Protein AF-0000000087553311 (afdb_homodimer)

Solvent-accessible surface area (backbone atoms only — not comparable to full-atom values): 60218 Å² total; per-residue (Å²): 123,84,83,72,54,72,64,57,52,52,50,50,53,50,56,58,47,49,75,45,41,70,62,50,52,49,40,50,51,39,35,52,52,36,29,52,49,59,48,45,48,36,53,51,53,17,49,43,43,44,51,31,41,68,61,62,52,56,67,66,58,41,50,53,49,49,51,48,50,53,51,45,46,52,49,38,25,52,38,50,24,48,38,48,36,49,34,44,49,49,22,51,52,43,40,50,51,50,45,50,53,44,50,60,50,57,66,50,37,28,52,63,55,60,76,71,40,59,65,68,59,52,41,39,42,63,47,55,23,44,54,36,36,31,37,29,39,48,43,31,64,56,45,46,50,33,44,53,49,30,50,53,43,41,50,54,49,37,48,70,74,40,55,74,60,32,59,60,55,54,54,48,55,64,52,50,52,52,52,51,52,52,50,48,56,53,43,53,53,31,49,52,51,32,48,52,40,49,49,48,52,52,51,50,51,47,50,48,62,72,40,38,68,59,35,58,49,65,66,28,50,66,48,53,46,52,56,48,50,50,51,51,52,53,37,47,52,32,45,50,52,36,40,48,54,58,28,44,48,60,32,50,53,50,41,53,53,49,50,51,49,50,48,45,51,55,51,33,51,71,69,64,50,56,67,12,57,53,53,22,48,51,48,50,51,56,62,53,48,53,52,60,61,47,49,60,59,35,49,54,44,26,50,52,8,50,55,23,41,52,55,40,50,45,58,62,69,50,80,56,50,61,85,62,82,18,76,47,74,69,95,74,71,67,32,28,37,34,38,43,46,28,24,31,48,93,46,101,80,52,74,40,32,69,46,31,69,50,76,42,53,59,48,37,38,33,23,37,33,60,56,91,80,16,36,68,70,53,54,55,37,44,75,65,55,54,41,78,71,73,44,63,44,47,29,46,68,89,36,53,56,74,44,31,21,54,67,54,53,28,60,37,41,22,67,35,58,54,79,67,78,48,61,68,39,26,46,48,54,58,49,30,53,75,40,83,82,52,42,70,66,56,50,53,52,49,24,51,70,38,62,46,39,66,68,42,59,68,36,77,69,27,56,59,24,67,35,40,73,76,30,74,78,52,55,71,45,56,45,46,50,50,41,49,48,34,29,54,73,60,64,34,37,28,37,36,40,33,54,66,81,64,95,54,56,70,68,48,46,54,46,47,52,52,24,51,58,50,68,42,55,90,15,12,24,42,30,40,44,77,48,68,72,62,43,62,69,27,69,30,35,38,33,31,50,84,12,33,72,77,47,75,40,36,56,69,61,39,46,71,62,63,44,72,59,32,53,52,47,53,53,48,49,50,50,48,51,52,50,45,53,49,48,58,67,72,96,125,84,84,71,53,71,64,58,52,51,51,49,54,50,55,59,49,49,77,46,41,69,62,49,53,50,41,50,50,40,35,52,53,37,29,50,50,59,47,44,48,38,54,52,53,17,48,43,42,44,50,31,41,69,60,63,52,56,67,66,58,40,51,52,50,50,50,49,49,52,52,45,44,51,50,38,27,53,38,50,25,48,38,48,36,50,34,45,50,50,22,49,52,44,41,49,51,50,44,50,54,46,49,60,50,57,66,48,35,29,51,63,55,60,74,72,39,60,66,67,58,52,42,38,40,64,48,54,24,46,55,35,36,32,37,28,38,48,43,30,64,55,44,48,49,35,44,54,50,30,50,54,44,41,50,54,49,36,47,71,73,38,56,75,63,32,58,60,55,54,54,49,55,66,52,50,51,52,52,49,53,53,51,46,57,53,43,51,54,31,47,51,50,32,48,53,39,51,50,49,49,50,51,50,51,47,51,48,64,73,41,38,67,58,36,58,49,67,66,28,50,66,48,53,47,52,55,49,50,50,50,50,52,53,37,48,53,33,46,50,52,37,40,50,54,58,30,44,48,61,32,51,53,50,41,53,53,48,50,50,47,49,48,45,53,54,51,32,50,71,69,63,49,57,68,14,57,53,53,24,49,52,48,50,52,55,63,53,47,53,52,62,60,47,48,61,57,33,50,55,44,27,50,51,8,50,55,23,41,52,55,41,50,48,58,62,71,51,81,57,51,61,84,63,82,17,77,46,74,71,93,74,72,68,33,28,39,35,40,42,47,28,25,31,49,93,46,100,81,52,74,40,32,70,45,33,68,52,76,42,54,59,47,37,36,34,24,39,36,59,55,90,81,16,36,68,69,53,52,54,37,43,77,65,55,52,43,80,71,73,44,63,45,48,29,47,68,90,34,55,56,73,43,30,21,54,67,53,52,29,59,38,40,20,66,34,58,53,78,69,77,50,60,67,38,27,47,47,54,58,50,30,53,73,39,84,83,54,41,70,66,55,48,52,52,50,26,51,71,38,62,47,40,65,68,42,59,69,36,76,70,26,55,60,24,68,37,40,71,76,30,73,78,50,56,71,45,56,44,44,49,50,41,49,49,33,28,52,72,60,64,35,37,27,37,38,39,33,54,66,82,65,96,54,55,71,68,47,46,53,47,47,52,52,24,51,57,50,68,40,56,90,15,12,24,42,29,40,44,77,47,68,73,62,45,62,69,28,70,30,36,39,32,33,50,83,13,33,72,78,48,74,40,36,56,68,62,38,48,71,62,62,45,72,59,32,52,52,46,54,54,49,49,50,50,47,52,52,50,46,54,50,48,58,69,72,96

InterPro domains:
  IPR003439 ABC transporter-like, ATP-binding domain [PF00005] (353-502)
  IPR003439 ABC transporter-like, ATP-binding domain [PS50893] (337-571)
  IPR003593 AAA+ ATPase domain [SM00382] (362-548)
  IPR011527 ABC transporter type 1, transmembrane domain [PF00664] (25-292)
  IPR011527 ABC transporter type 1, transmembrane domain [PS50929] (25-304)
  IPR017871 ABC transporter-like, conserved site [PS00211] (474-488)
  IPR027417 P-loop containing nucleoside triphosphate hydrolase [G3DSA:3.40.50.300] (327-579)
  IPR027417 P-loop containing nucleoside triphosphate hydrolase [SSF52540] (327-572)
  IPR036640 ABC transporter type 1, transmembrane domain superfamily [G3DSA:1.20.1560.10] (4-319)
  IPR036640 ABC transporter type 1, transmembrane domain superfamily [SSF90123] (3-319)
  IPR039421 Type 1 protein exporter [PTHR43394] (3-574)

Sequence (1174 aa):
MKKQDTWTIIRRLFFIGMKFRSWFILTLIISIILSIVSTYRPYLTMEVVDHDITKLKDKALMMKHIYILVGLVFTETILNFFLVYFSNYISQNVIRDIRERLYEKLIYFRTSFFDKTPIGQLVTRAVGDVETIATVYTDGFLMVFGDILRIVFVLIMMFSTNVHLSYITLAILPLMVVITRFFQKRLKKAFGDERNWTASQNSFVQERLAGMSIIQVFNRQQSEFKKFDDINITLKGALLRTVFIFSLFFPVVELISSLFIGFILFYGGYITISAGVVIAFIQYISMLIRPLRQIADRFNNIQRGIVGAERVLGVMDEDYAMPNDGKVKKDHFDGKIEFQEVRFAYDDKQEVLKGIDFKVNPGETVAIVGATGAGKSTIISLITRLYDINSGKIIIDDIDLKDYELYNLRSHIGVVLQDVFLFHGSIFENLAFGDDTITLEKIKAGAKEIEVDQFIEQLPGGYDYVVSERGSSISLGQRQLLSFLRAYLSDPKILILDEATSSIDHESEKLIQRATEKITQNRTSIIIAHRLSTIEKADKIIVMEGGKIVEEGKHLELLDKNGYYATLYKAQLKHEVQMEEEDNRNSMKKQDTWTIIRRLFFIGMKFRSWFILTLIISIILSIVSTYRPYLTMEVVDHDITKLKDKALMMKHIYILVGLVFTETILNFFLVYFSNYISQNVIRDIRERLYEKLIYFRTSFFDKTPIGQLVTRAVGDVETIATVYTDGFLMVFGDILRIVFVLIMMFSTNVHLSYITLAILPLMVVITRFFQKRLKKAFGDERNWTASQNSFVQERLAGMSIIQVFNRQQSEFKKFDDINITLKGALLRTVFIFSLFFPVVELISSLFIGFILFYGGYITISAGVVIAFIQYISMLIRPLRQIADRFNNIQRGIVGAERVLGVMDEDYAMPNDGKVKKDHFDGKIEFQEVRFAYDDKQEVLKGIDFKVNPGETVAIVGATGAGKSTIISLITRLYDINSGKIIIDDIDLKDYELYNLRSHIGVVLQDVFLFHGSIFENLAFGDDTITLEKIKAGAKEIEVDQFIEQLPGGYDYVVSERGSSISLGQRQLLSFLRAYLSDPKILILDEATSSIDHESEKLIQRATEKITQNRTSIIIAHRLSTIEKADKIIVMEGGKIVEEGKHLELLDKNGYYATLYKAQLKHEVQMEEEDNRNS

Foldseek 3Di:
DPDDDLVVLVVVLVVLLCVVVVLVVVLQVLLLVLLQLVLCLLVLLLCLVFPPVVVVDDPVVNVVSVVVNVVSVVSNVVSVVSNQVSLLVSLVVSLVVLLVLLVVQVVQFFPLVPVVDDPVVVCCLNPVLSVLLSLCSNLNDRVLVSLVSSLVSNLVSLCVLPVVLSVLLVVLQVVLLVLVVVLLVQLVVLVVQLVVLVVVLVVLVVVCVVVVVVCVVVVVPPVSVVVNVVSVVVSVVSVVSNVVSVVCRVVVLVVSLVVSLVVCVVVCVVVVHGPSSSSSVNVSSVSNSVSSVCVSVSVVSNVSSSVSSSSSVVSSPDNSGDDQPADDADPDFQWKKWWAQFWADSDPPDIQAGGETDIFGRLFEEEEEEDPSLCQVVVVCDQLPSDDTPDTFMDGPRHTPSNDRNVRSNLQEFEAAQQQFAAWFFLLCRLCVPPPVCDPVLLCVLCVQLVNQVVQCPDVVRRRDTQDHRNPVHDPLNSRSSSLSSSLSSPHQEYEEEHHPDDDDPVSVVSVLSSVVRSSGSHRYYYHDDDPVSQQPGQKYFYGDSNYTDDMDHDVVVCVVVDPVVVSVVVSVVVVVVVVVVVVVVD/DPDDDLVVLVVVLVVLLCVVVVLVVVLQVLLLVLLQLVLCLLVLLLCLVFPPVVVVDDPVVNVVSVVVNVVSVVSNVVSVVSNQVSLLVSLVVSLVVLLVLLVVQVVQFFPLVPVVDDPVVVCCLNPVLSVLLSLCRNLNDRVLVSLVSSLVSLLVSLCVLPVVLSVLLVVLQVVLLVLVVVLLVQLVVLVVQLVVLVVVLVVLVVVCVVVVVVCVVVVVVPVSVVVNVVSVVVSVVSVVSNVVSVVVRVVVLVVSLVVSLVVCVVVCVVVVHGPSSSSSVNVSSVSNSVSSVCVSVSVVSNVSSSVSSSSSVVSSPDNRGDDQPADDADPDFQFKKWWAQFWADSDPPDIQAGGETDIFGRLFEEEEEEDPSLCQVVVVCDQLPSDDTPDTFMDGRRHTPSNDRNVRSNLQEFEAAQQQFAAWFFLLCRLCVPPPVCDPVLLCVLCVQLVNQVVQCPDVVRRRDTQDHRNPVPDPLNSRSSSLSSSLSSVHQEYEYEHHPDDDDPVSVVSVVSSVVRSSGSHRYYYHDDDPVSQQPGQKYFYGDSNYTDDMDHDVVVCVVVDPVVVSVVVSVVVVVVVVVVVVVVD

Radius of gyration: 38.69 Å; Cα contacts (8 Å, |Δi|>4): 1721; chains: 2; bounding box: 84×114×76 Å

Structure (mmCIF, N/CA/C/O backbone):
data_AF-0000000087553311-model_v1
#
loop_
_entity.id
_entity.type
_entity.pdbx_description
1 polymer 'ABC transporter ATP-binding protein'
#
loop_
_atom_site.group_PDB
_atom_site.id
_atom_site.type_symbol
_atom_site.label_atom_id
_atom_site.label_alt_id
_atom_site.label_comp_id
_atom_site.label_asym_id
_atom_site.label_entity_id
_atom_site.label_seq_id
_atom_site.pdbx_PDB_ins_code
_atom_site.Cartn_x
_atom_site.Cartn_y
_atom_site.Cartn_z
_atom_site.occupancy
_atom_site.B_iso_or_equiv
_atom_site.auth_seq_id
_atom_site.auth_comp_id
_atom_site.auth_asym_id
_atom_site.auth_atom_id
_atom_site.pdbx_PDB_model_num
ATOM 1 N N . MET A 1 1 ? -12.039 -7.102 20.312 1 50.12 1 MET A N 1
ATOM 2 C CA . MET A 1 1 ? -12.422 -7.973 19.203 1 50.12 1 MET A CA 1
ATOM 3 C C . MET A 1 1 ? -12.359 -9.438 19.625 1 50.12 1 MET A C 1
ATOM 5 O O . MET A 1 1 ? -11.328 -9.914 20.109 1 50.12 1 MET A O 1
ATOM 9 N N . LYS A 1 2 ? -13.469 -10.039 20.031 1 50.75 2 LYS A N 1
ATOM 10 C CA . LYS A 1 2 ? -13.469 -11.398 20.578 1 50.75 2 LYS A CA 1
ATOM 11 C C . LYS A 1 2 ? -12.703 -12.352 19.672 1 50.75 2 LYS A C 1
ATOM 13 O O . LYS A 1 2 ? -12.984 -12.445 18.469 1 50.75 2 LYS A O 1
ATOM 18 N N . LYS A 1 3 ? -11.609 -12.875 20 1 62.09 3 LYS A N 1
ATOM 19 C CA . LYS A 1 3 ? -10.82 -13.898 19.312 1 62.09 3 LYS A CA 1
ATOM 20 C C . LYS A 1 3 ? -11.641 -15.172 19.125 1 62.09 3 LYS A C 1
ATOM 22 O O . LYS A 1 3 ? -12.141 -15.75 20.078 1 62.09 3 LYS A O 1
ATOM 27 N N . GLN A 1 4 ? -12.25 -15.336 17.891 1 68.06 4 GLN A N 1
ATOM 28 C CA . GLN A 1 4 ? -13.008 -16.547 17.625 1 68.06 4 GLN A CA 1
ATOM 29 C C . GLN A 1 4 ? -12.086 -17.719 17.266 1 68.06 4 GLN A C 1
ATOM 31 O O . GLN A 1 4 ? -11.008 -17.5 16.703 1 68.06 4 GLN A O 1
ATOM 36 N N . ASP A 1 5 ? -12.43 -18.797 17.688 1 78.81 5 ASP A N 1
ATOM 37 C CA . ASP A 1 5 ? -11.734 -20.031 17.391 1 78.81 5 ASP A CA 1
ATOM 38 C C . ASP A 1 5 ? -11.742 -20.312 15.883 1 78.81 5 ASP A C 1
ATOM 40 O O . ASP A 1 5 ? -12.703 -19.969 15.188 1 78.81 5 ASP A O 1
ATOM 44 N N . THR A 1 6 ? -10.609 -20.719 15.352 1 81.94 6 THR A N 1
ATOM 45 C CA . THR A 1 6 ? -10.422 -21.016 13.93 1 81.94 6 THR A CA 1
ATOM 46 C C . THR A 1 6 ? -11.531 -21.938 13.422 1 81.94 6 THR A C 1
ATOM 48 O O . THR A 1 6 ? -12.086 -21.703 12.344 1 81.94 6 THR A O 1
ATOM 51 N N . TRP A 1 7 ? -11.938 -22.766 14.234 1 84.25 7 TRP A N 1
ATOM 52 C CA . TRP A 1 7 ? -12.953 -23.734 13.836 1 84.25 7 TRP A CA 1
ATOM 53 C C . TRP A 1 7 ? -14.32 -23.078 13.734 1 84.25 7 TRP A C 1
ATOM 55 O O . TRP A 1 7 ? -15.109 -23.406 12.844 1 84.25 7 TRP A O 1
ATOM 65 N N . THR A 1 8 ? -14.555 -22.219 14.602 1 86.19 8 THR A N 1
ATOM 66 C CA . THR A 1 8 ? -15.82 -21.5 14.57 1 86.19 8 THR A CA 1
ATOM 67 C C . THR A 1 8 ? -15.922 -20.625 13.328 1 86.19 8 THR A C 1
ATOM 69 O O . THR A 1 8 ? -16.984 -20.547 12.703 1 86.19 8 THR A O 1
ATOM 72 N N . ILE A 1 9 ? -14.797 -20.094 12.953 1 89 9 ILE A N 1
ATOM 73 C CA . ILE A 1 9 ? -14.766 -19.234 11.781 1 89 9 ILE A CA 1
ATOM 74 C C . ILE A 1 9 ? -15 -20.078 10.523 1 89 9 ILE A C 1
ATOM 76 O O . ILE A 1 9 ? -15.766 -19.672 9.641 1 89 9 ILE A O 1
ATOM 80 N N . ILE A 1 10 ? -14.398 -21.219 10.57 1 87.56 10 ILE A N 1
ATOM 81 C CA . ILE A 1 10 ? -14.547 -22.125 9.43 1 87.56 10 ILE A CA 1
ATOM 82 C C . ILE A 1 10 ? -16 -22.562 9.312 1 87.56 10 ILE A C 1
ATOM 84 O O . ILE A 1 10 ? -16.562 -22.594 8.219 1 87.56 10 ILE A O 1
ATOM 88 N N . ARG A 1 11 ? -16.578 -22.844 10.398 1 86.62 11 ARG A N 1
ATOM 89 C CA . ARG A 1 11 ? -17.984 -23.281 10.438 1 86.62 11 ARG A CA 1
ATOM 90 C C . ARG A 1 11 ? -18.906 -22.156 9.969 1 86.62 11 ARG A C 1
ATOM 92 O O . ARG A 1 11 ? -19.844 -22.391 9.219 1 86.62 11 ARG A O 1
ATOM 99 N N . ARG A 1 12 ? -18.625 -21.016 10.359 1 86.94 12 ARG A N 1
ATOM 100 C CA . ARG A 1 12 ? -19.438 -19.875 9.969 1 86.94 12 ARG A CA 1
ATOM 101 C C . ARG A 1 12 ? -19.328 -19.609 8.469 1 86.94 12 ARG A C 1
ATOM 103 O O . ARG A 1 12 ? -20.328 -19.297 7.812 1 86.94 12 ARG A O 1
ATOM 110 N N . LEU A 1 13 ? -18.094 -19.703 8 1 87.56 13 LEU A N 1
ATOM 111 C CA . LEU A 1 13 ? -17.875 -19.5 6.574 1 87.56 13 LEU A CA 1
ATOM 112 C C . LEU A 1 13 ? -18.609 -20.562 5.762 1 87.56 13 LEU A C 1
ATOM 114 O O . LEU A 1 13 ? -19.156 -20.266 4.695 1 87.56 13 LEU A O 1
ATOM 118 N N . PHE A 1 14 ? -18.578 -21.719 6.348 1 84.62 14 PHE A N 1
ATOM 119 C CA . PHE A 1 14 ? -19.281 -22.812 5.688 1 84.62 14 PHE A CA 1
ATOM 120 C C . PHE A 1 14 ? -20.781 -22.547 5.648 1 84.62 14 PHE A C 1
ATOM 122 O O . PHE A 1 14 ? -21.438 -22.797 4.629 1 84.62 14 PHE A O 1
ATOM 129 N N . PHE A 1 15 ? -21.328 -21.984 6.676 1 84.19 15 PHE A N 1
ATOM 130 C CA . PHE A 1 15 ? -22.75 -21.703 6.754 1 84.19 15 PHE A CA 1
ATOM 131 C C . PHE A 1 15 ? -23.125 -20.562 5.812 1 84.19 15 PHE A C 1
ATOM 133 O O . PHE A 1 15 ? -24.219 -20.578 5.215 1 84.19 15 PHE A O 1
ATOM 140 N N . ILE A 1 16 ? -22.266 -19.656 5.637 1 85.25 16 ILE A N 1
ATOM 141 C CA . ILE A 1 16 ? -22.516 -18.547 4.723 1 85.25 16 ILE A CA 1
ATOM 142 C C . ILE A 1 16 ? -22.531 -19.047 3.283 1 85.25 16 ILE A C 1
ATOM 144 O O . ILE A 1 16 ? -23.344 -18.625 2.471 1 85.25 16 ILE A O 1
ATOM 148 N N . GLY A 1 17 ? -21.625 -19.938 3.074 1 83.5 17 GLY A N 1
ATOM 149 C CA . GLY A 1 17 ? -21.562 -20.547 1.75 1 83.5 17 GLY A CA 1
ATOM 150 C C . GLY A 1 17 ? -22.75 -21.438 1.434 1 83.5 17 GLY A C 1
ATOM 151 O O . GLY A 1 17 ? -23.125 -21.578 0.271 1 83.5 17 GLY A O 1
ATOM 152 N N . MET A 1 18 ? -23.453 -21.938 2.463 1 81.19 18 MET A N 1
ATOM 153 C CA . MET A 1 18 ? -24.562 -22.875 2.299 1 81.19 18 MET A CA 1
ATOM 154 C C . MET A 1 18 ? -25.812 -22.172 1.828 1 81.19 18 MET A C 1
ATOM 156 O O . MET A 1 18 ? -26.797 -22.812 1.434 1 81.19 18 MET A O 1
ATOM 160 N N . LYS A 1 19 ? -25.703 -20.812 1.872 1 81.5 19 LYS A N 1
ATOM 161 C CA . LYS A 1 19 ? -26.812 -20.094 1.256 1 81.5 19 LYS A CA 1
ATOM 162 C C . LYS A 1 19 ? -26.922 -20.406 -0.233 1 81.5 19 LYS A C 1
ATOM 164 O O . LYS A 1 19 ? -28 -20.344 -0.812 1 81.5 19 LYS A O 1
ATOM 169 N N . PHE A 1 20 ? -25.766 -20.797 -0.743 1 84.69 20 PHE A N 1
ATOM 170 C CA . PHE A 1 20 ? -25.703 -21.25 -2.131 1 84.69 20 PHE A CA 1
ATOM 171 C C . PHE A 1 20 ? -25.531 -22.75 -2.209 1 84.69 20 PHE A C 1
ATOM 173 O O . PHE A 1 20 ? -24.703 -23.25 -2.971 1 84.69 20 PHE A O 1
ATOM 180 N N . ARG A 1 21 ? -26.312 -23.5 -1.539 1 86 21 ARG A N 1
ATOM 181 C CA . ARG A 1 21 ? -26.172 -24.938 -1.327 1 86 21 ARG A CA 1
ATOM 182 C C . ARG A 1 21 ? -26.344 -25.703 -2.637 1 86 21 ARG A C 1
ATOM 184 O O . ARG A 1 21 ? -25.641 -26.688 -2.875 1 86 21 ARG A O 1
ATOM 191 N N . SER A 1 22 ? -27.219 -25.219 -3.467 1 90.88 22 SER A N 1
ATOM 192 C CA . SER A 1 22 ? -27.453 -25.922 -4.719 1 90.88 22 SER A CA 1
ATOM 193 C C . SER A 1 22 ? -26.188 -25.938 -5.578 1 90.88 22 SER A C 1
ATOM 195 O O . SER A 1 22 ? -25.812 -26.984 -6.125 1 90.88 22 SER A O 1
ATOM 197 N N . TRP A 1 23 ? -25.562 -24.781 -5.621 1 88.5 23 TRP A N 1
ATOM 198 C CA . TRP A 1 23 ? -24.344 -24.688 -6.426 1 88.5 23 TRP A CA 1
ATOM 199 C C . TRP A 1 23 ? -23.188 -25.438 -5.777 1 88.5 23 TRP A C 1
ATOM 201 O O . TRP A 1 23 ? -22.344 -26.016 -6.473 1 88.5 23 TRP A O 1
ATOM 211 N N . PHE A 1 24 ? -23.234 -25.469 -4.492 1 87.56 24 PHE A N 1
ATOM 212 C CA . PHE A 1 24 ? -22.219 -26.203 -3.756 1 87.56 24 PHE A CA 1
ATOM 213 C C . PHE A 1 24 ? -22.344 -27.703 -3.99 1 87.56 24 PHE A C 1
ATOM 215 O O . PHE A 1 24 ? -21.344 -28.375 -4.281 1 87.56 24 PHE A O 1
ATOM 222 N N . ILE A 1 25 ? -23.5 -28.25 -3.945 1 88.5 25 ILE A N 1
ATOM 223 C CA . ILE A 1 25 ? -23.75 -29.672 -4.145 1 88.5 25 ILE A CA 1
ATOM 224 C C . ILE A 1 25 ? -23.453 -30.047 -5.594 1 88.5 25 ILE A C 1
ATOM 226 O O . ILE A 1 25 ? -22.844 -31.094 -5.852 1 88.5 25 ILE A O 1
ATOM 230 N N . LEU A 1 26 ? -23.797 -29.141 -6.414 1 91.31 26 LEU A N 1
ATOM 231 C CA . LEU A 1 26 ? -23.516 -29.391 -7.824 1 91.31 26 LEU A CA 1
ATOM 232 C C . LEU A 1 26 ? -22.016 -29.484 -8.07 1 91.31 26 LEU A C 1
ATOM 234 O O . LEU A 1 26 ? -21.547 -30.359 -8.797 1 91.31 26 LEU A O 1
ATOM 238 N N . THR A 1 27 ? -21.312 -28.562 -7.465 1 89.56 27 THR A N 1
ATOM 239 C CA . THR A 1 27 ? -19.875 -28.562 -7.645 1 89.56 27 THR A CA 1
ATOM 240 C C . THR A 1 27 ? -19.234 -29.797 -7.008 1 89.56 27 THR A C 1
ATOM 242 O O . THR A 1 27 ? -18.281 -30.344 -7.539 1 89.56 27 THR A O 1
ATOM 245 N N . LEU A 1 28 ? -19.781 -30.266 -5.965 1 87.38 28 LEU A N 1
ATOM 246 C CA . LEU A 1 28 ? -19.297 -31.469 -5.309 1 87.38 28 LEU A CA 1
ATOM 247 C C . LEU A 1 28 ? -19.547 -32.688 -6.184 1 87.38 28 LEU A C 1
ATOM 249 O O . LEU A 1 28 ? -18.672 -33.562 -6.293 1 87.38 28 LEU A O 1
ATOM 253 N N . ILE A 1 29 ? -20.656 -32.75 -6.789 1 91.62 29 ILE A N 1
ATOM 254 C CA . ILE A 1 29 ? -21 -33.844 -7.68 1 91.62 29 ILE A CA 1
ATOM 255 C C . ILE A 1 29 ? -20.062 -33.844 -8.883 1 91.62 29 ILE A C 1
ATOM 257 O O . ILE A 1 29 ? -19.547 -34.906 -9.289 1 91.62 29 ILE A O 1
ATOM 261 N N . ILE A 1 30 ? -19.844 -32.656 -9.336 1 93.06 30 ILE A N 1
ATOM 262 C CA . ILE A 1 30 ? -18.938 -32.531 -10.477 1 93.06 30 ILE A CA 1
ATOM 263 C C . ILE A 1 30 ? -17.531 -33 -10.086 1 93.06 30 ILE A C 1
ATOM 265 O O . ILE A 1 30 ? -16.859 -33.688 -10.859 1 93.06 30 ILE A O 1
ATOM 269 N N . SER A 1 31 ? -17.188 -32.688 -8.875 1 89.25 31 SER A N 1
ATOM 270 C CA . SER A 1 31 ? -15.867 -33.094 -8.383 1 89.25 31 SER A CA 1
ATOM 271 C C . SER A 1 31 ? -15.758 -34.594 -8.266 1 89.25 31 SER A C 1
ATOM 273 O O . SER A 1 31 ? -14.727 -35.188 -8.617 1 89.25 31 SER A O 1
ATOM 275 N N . ILE A 1 32 ? -16.766 -35.281 -7.883 1 89.25 32 ILE A N 1
ATOM 276 C CA . ILE A 1 32 ? -16.781 -36.719 -7.746 1 89.25 32 ILE A CA 1
ATOM 277 C C . ILE A 1 32 ? -16.703 -37.375 -9.125 1 89.25 32 ILE A C 1
ATOM 279 O O . ILE A 1 32 ? -15.883 -38.281 -9.352 1 89.25 32 ILE A O 1
ATOM 283 N N . ILE A 1 33 ? -17.469 -36.875 -10.016 1 92.06 33 ILE A N 1
ATOM 284 C CA . ILE A 1 33 ? -17.484 -37.438 -11.375 1 92.06 33 ILE A CA 1
ATOM 285 C C . ILE A 1 33 ? -16.125 -37.219 -12.031 1 92.06 33 ILE A C 1
ATOM 287 O O . ILE A 1 33 ? -15.602 -38.094 -12.711 1 92.06 33 ILE A O 1
ATOM 291 N N . LEU A 1 34 ? -15.633 -36.062 -11.797 1 89.62 34 LEU A N 1
ATOM 292 C CA . LEU A 1 34 ? -14.328 -35.75 -12.367 1 89.62 34 LEU A CA 1
ATOM 293 C C . LEU A 1 34 ? -13.25 -36.656 -11.836 1 89.62 34 LEU A C 1
ATOM 295 O O . LEU A 1 34 ? -12.391 -37.125 -12.586 1 89.62 34 LEU A O 1
ATOM 299 N N . SER A 1 35 ? -13.32 -36.938 -10.523 1 87.44 35 SER A N 1
ATOM 300 C CA . SER A 1 35 ? -12.344 -37.844 -9.914 1 87.44 35 SER A CA 1
ATOM 301 C C . SER A 1 35 ? -12.43 -39.219 -10.523 1 87.44 35 SER A C 1
ATOM 303 O O . SER A 1 35 ? -11.406 -39.844 -10.797 1 87.44 35 SER A O 1
ATOM 305 N N . ILE A 1 36 ? -13.539 -39.625 -10.883 1 88.44 36 ILE A N 1
ATOM 306 C CA . ILE A 1 36 ? -13.766 -40.938 -11.453 1 88.44 36 ILE A CA 1
ATOM 307 C C . ILE A 1 36 ? -13.258 -40.969 -12.898 1 88.44 36 ILE A C 1
ATOM 309 O O . ILE A 1 36 ? -12.508 -41.875 -13.281 1 88.44 36 ILE A O 1
ATOM 313 N N . VAL A 1 37 ? -13.648 -39.969 -13.57 1 88.38 37 VAL A N 1
ATOM 314 C CA . VAL A 1 37 ? -13.297 -39.875 -14.984 1 88.38 37 VAL A CA 1
ATOM 315 C C . VAL A 1 37 ? -11.789 -39.719 -15.141 1 88.38 37 VAL A C 1
ATOM 317 O O . VAL A 1 37 ? -11.172 -40.375 -16 1 88.38 37 VAL A O 1
ATOM 320 N N . SER A 1 38 ? -11.164 -38.969 -14.336 1 86.44 38 SER A N 1
ATOM 321 C CA . SER A 1 38 ? -9.734 -38.688 -14.438 1 86.44 38 SER A CA 1
ATOM 322 C C . SER A 1 38 ? -8.906 -39.938 -14.094 1 86.44 38 SER A C 1
ATOM 324 O O . SER A 1 38 ? -7.828 -40.125 -14.648 1 86.44 38 SER A O 1
ATOM 326 N N . THR A 1 39 ? -9.422 -40.75 -13.18 1 85.31 39 THR A N 1
ATOM 327 C CA . THR A 1 39 ? -8.68 -41.938 -12.742 1 85.31 39 THR A CA 1
ATOM 328 C C . THR A 1 39 ? -8.859 -43.062 -13.727 1 85.31 39 THR A C 1
ATOM 330 O O . THR A 1 39 ? -8.047 -44 -13.766 1 85.31 39 THR A O 1
ATOM 333 N N . TYR A 1 40 ? -9.82 -42.938 -14.57 1 85.19 40 TYR A N 1
ATOM 334 C CA . TYR A 1 40 ? -10.094 -44 -15.531 1 85.19 40 TYR A CA 1
ATOM 335 C C . TYR A 1 40 ? -9.219 -43.875 -16.766 1 85.19 40 TYR A C 1
ATOM 337 O O . TYR A 1 40 ? -9.016 -44.844 -17.516 1 85.19 40 TYR A O 1
ATOM 345 N N . ARG A 1 41 ? -8.656 -42.719 -16.938 1 83.31 41 ARG A N 1
ATOM 346 C CA . ARG A 1 41 ? -7.863 -42.438 -18.125 1 83.31 41 ARG A CA 1
ATOM 347 C C . ARG A 1 41 ? -6.617 -43.312 -18.172 1 83.31 41 ARG A C 1
ATOM 349 O O . ARG A 1 41 ? -6.363 -44 -19.172 1 83.31 41 ARG A O 1
ATOM 356 N N . PRO A 1 42 ? -5.859 -43.375 -17.078 1 81.38 42 PRO A N 1
ATOM 357 C CA . PRO A 1 42 ? -4.688 -44.25 -17.109 1 81.38 42 PRO A CA 1
ATOM 358 C C . PRO A 1 42 ? -5.051 -45.719 -17.312 1 81.38 42 PRO A C 1
ATOM 360 O O . PRO A 1 42 ? -4.309 -46.469 -17.969 1 81.38 42 PRO A O 1
ATOM 363 N N . TYR A 1 43 ? -6.172 -46.156 -16.875 1 82.5 43 TYR A N 1
ATOM 364 C CA . TYR A 1 43 ? -6.617 -47.531 -17.047 1 82.5 43 TYR A CA 1
ATOM 365 C C . TYR A 1 43 ? -6.934 -47.844 -18.5 1 82.5 43 TYR A C 1
ATOM 367 O O . TYR A 1 43 ? -6.566 -48.906 -19.016 1 82.5 43 TYR A O 1
ATOM 375 N N . LEU A 1 44 ? -7.555 -46.938 -19.109 1 81.06 44 LEU A N 1
ATOM 376 C CA . LEU A 1 44 ? -7.883 -47.125 -20.516 1 81.06 44 LEU A CA 1
ATOM 377 C C . LEU A 1 44 ? -6.621 -47.094 -21.375 1 81.06 44 LEU A C 1
ATOM 379 O O . LEU A 1 44 ? -6.535 -47.844 -22.359 1 81.06 44 LEU A O 1
ATOM 383 N N . THR A 1 45 ? -5.711 -46.219 -20.984 1 79.25 45 THR A N 1
ATOM 384 C CA . THR A 1 45 ? -4.445 -46.219 -21.703 1 79.25 45 THR A CA 1
ATOM 385 C C . THR A 1 45 ? -3.727 -47.562 -21.562 1 79.25 45 THR A C 1
ATOM 387 O O . THR A 1 45 ? -3.117 -48.031 -22.516 1 79.25 45 THR A O 1
ATOM 390 N N . MET A 1 46 ? -3.828 -48.156 -20.453 1 80.88 46 MET A N 1
ATOM 391 C CA . MET A 1 46 ? -3.238 -49.469 -20.203 1 80.88 46 MET A CA 1
ATOM 392 C C . MET A 1 46 ? -3.867 -50.531 -21.109 1 80.88 46 MET A C 1
ATOM 394 O O . MET A 1 46 ? -3.16 -51.312 -21.719 1 80.88 46 MET A O 1
ATOM 398 N N . GLU A 1 47 ? -5.145 -50.438 -21.266 1 77.5 47 GLU A N 1
ATOM 399 C CA . GLU A 1 47 ? -5.855 -51.438 -22.078 1 77.5 47 GLU A CA 1
ATOM 400 C C . GLU A 1 47 ? -5.512 -51.281 -23.562 1 77.5 47 GLU A C 1
ATOM 402 O O . GLU A 1 47 ? -5.387 -52.25 -24.281 1 77.5 47 GLU A O 1
ATOM 407 N N . VAL A 1 48 ? -5.312 -50.062 -23.938 1 75.5 48 VAL A N 1
ATOM 408 C CA . VAL A 1 48 ? -4.984 -49.781 -25.328 1 75.5 48 VAL A CA 1
ATOM 409 C C . VAL A 1 48 ? -3.584 -50.312 -25.641 1 75.5 48 VAL A C 1
ATOM 411 O O . VAL A 1 48 ? -3.363 -50.938 -26.672 1 75.5 48 VAL A O 1
ATOM 414 N N . VAL A 1 49 ? -2.723 -50.125 -24.719 1 73.88 49 VAL A N 1
ATOM 415 C CA . VAL A 1 49 ? -1.334 -50.5 -24.953 1 73.88 49 VAL A CA 1
ATOM 416 C C . VAL A 1 49 ? -1.189 -52.031 -24.828 1 73.88 49 VAL A C 1
ATOM 418 O O . VAL A 1 49 ? -0.544 -52.656 -25.656 1 73.88 49 VAL A O 1
ATOM 421 N N . ASP A 1 50 ? -1.772 -52.656 -23.828 1 74.69 50 ASP A N 1
ATOM 422 C CA . ASP A 1 50 ? -1.58 -54.062 -23.578 1 74.69 50 ASP A CA 1
ATOM 423 C C . ASP A 1 50 ? -2.379 -54.938 -24.562 1 74.69 50 ASP A C 1
ATOM 425 O O . ASP A 1 50 ? -1.885 -55.938 -25.047 1 74.69 50 ASP A O 1
ATOM 429 N N . HIS A 1 51 ? -3.568 -54.562 -24.797 1 68.62 51 HIS A N 1
ATOM 430 C CA . HIS A 1 51 ? -4.414 -55.438 -25.578 1 68.62 51 HIS A CA 1
ATOM 431 C C . HIS A 1 51 ? -4.398 -55.062 -27.062 1 68.62 51 HIS A C 1
ATOM 433 O O . HIS A 1 51 ? -4.418 -55.938 -27.922 1 68.62 51 HIS A O 1
ATOM 439 N N . ASP A 1 52 ? -4.27 -53.781 -27.281 1 63.56 52 ASP A N 1
ATOM 440 C CA . ASP A 1 52 ? -4.461 -53.375 -28.672 1 63.56 52 ASP A CA 1
ATOM 441 C C . ASP A 1 52 ? -3.123 -53.281 -29.391 1 63.56 52 ASP A C 1
ATOM 443 O O . ASP A 1 52 ? -2.979 -53.719 -30.531 1 63.56 52 ASP A O 1
ATOM 447 N N . ILE A 1 53 ? -2.164 -52.688 -28.797 1 60.78 53 ILE A N 1
ATOM 448 C CA . ILE A 1 53 ? -0.907 -52.406 -29.484 1 60.78 53 ILE A CA 1
ATOM 449 C C . ILE A 1 53 ? -0.008 -53.656 -29.406 1 60.78 53 ILE A C 1
ATOM 451 O O . ILE A 1 53 ? 0.602 -54.062 -30.391 1 60.78 53 ILE A O 1
ATOM 455 N N . THR A 1 54 ? 0.137 -54.312 -28.219 1 61.25 54 THR A N 1
ATOM 456 C CA . THR A 1 54 ? 1.069 -55.406 -28.062 1 61.25 54 THR A CA 1
ATOM 457 C C . THR A 1 54 ? 0.463 -56.719 -28.609 1 61.25 54 THR A C 1
ATOM 459 O O . THR A 1 54 ? 1.17 -57.531 -29.188 1 61.25 54 THR A O 1
ATOM 462 N N . LYS A 1 55 ? -0.755 -57 -28.375 1 58.53 55 LYS A N 1
ATOM 463 C CA . LYS A 1 55 ? -1.261 -58.312 -28.812 1 58.53 55 LYS A CA 1
ATOM 464 C C . LYS A 1 55 ? -1.995 -58.188 -30.141 1 58.53 55 LYS A C 1
ATOM 466 O O . LYS A 1 55 ? -2.438 -59.188 -30.703 1 58.53 55 LYS A O 1
ATOM 471 N N . LEU A 1 56 ? -1.585 -57.188 -31.062 1 55.25 56 LEU A N 1
ATOM 472 C CA . LEU A 1 56 ? -1.851 -57 -32.5 1 55.25 56 LEU A CA 1
ATOM 473 C C . LEU A 1 56 ? -3.338 -57.156 -32.781 1 55.25 56 LEU A C 1
ATOM 475 O O . LEU A 1 56 ? -3.729 -57.344 -33.938 1 55.25 56 LEU A O 1
ATOM 479 N N . LYS A 1 57 ? -4.305 -57.219 -31.844 1 57.72 57 LYS A N 1
ATOM 480 C CA . LYS A 1 57 ? -5.492 -57.844 -32.375 1 57.72 57 LYS A CA 1
ATOM 481 C C . LYS A 1 57 ? -6.293 -56.906 -33.25 1 57.72 57 LYS A C 1
ATOM 483 O O . LYS A 1 57 ? -5.805 -55.812 -33.625 1 57.72 57 LYS A O 1
ATOM 488 N N . ASP A 1 58 ? -7.57 -56.688 -32.906 1 62.34 58 ASP A N 1
ATOM 489 C CA . ASP A 1 58 ? -8.789 -56.281 -33.594 1 62.34 58 ASP A CA 1
ATOM 490 C C . ASP A 1 58 ? -8.852 -54.75 -33.688 1 62.34 58 ASP A C 1
ATOM 492 O O . ASP A 1 58 ? -8.867 -54.031 -32.688 1 62.34 58 ASP A O 1
ATOM 496 N N . LYS A 1 59 ? -8.422 -54.25 -34.938 1 69.94 59 LYS A N 1
ATOM 497 C CA . LYS A 1 59 ? -8.492 -52.844 -35.312 1 69.94 59 LYS A CA 1
ATOM 498 C C . LYS A 1 59 ? -9.773 -52.219 -34.781 1 69.94 59 LYS A C 1
ATOM 500 O O . LYS A 1 59 ? -9.758 -51.062 -34.344 1 69.94 59 LYS A O 1
ATOM 505 N N . ALA A 1 60 ? -10.805 -53 -34.781 1 72.19 60 ALA A N 1
ATOM 506 C CA . ALA A 1 60 ? -12.094 -52.469 -34.344 1 72.19 60 ALA A CA 1
ATOM 507 C C . ALA A 1 60 ? -12.086 -52.188 -32.844 1 72.19 60 ALA A C 1
ATOM 509 O O . ALA A 1 60 ? -12.594 -51.156 -32.406 1 72.19 60 ALA A O 1
ATOM 510 N N . LEU A 1 61 ? -11.453 -53.031 -32.125 1 75.06 61 LEU A N 1
ATOM 511 C CA . LEU A 1 61 ? -11.406 -52.844 -30.672 1 75.06 61 LEU A CA 1
ATOM 512 C C . LEU A 1 61 ? -10.484 -51.688 -30.297 1 75.06 61 LEU A C 1
ATOM 514 O O . LEU A 1 61 ? -10.773 -50.938 -29.359 1 75.06 61 LEU A O 1
ATOM 518 N N . MET A 1 62 ? -9.477 -51.531 -31.141 1 76.25 62 MET A N 1
ATOM 519 C CA . MET A 1 62 ? -8.555 -50.438 -30.906 1 76.25 62 MET A CA 1
ATOM 520 C C . MET A 1 62 ? -9.234 -49.094 -31.141 1 76.25 62 MET A C 1
ATOM 522 O O . MET A 1 62 ? -9.078 -48.156 -30.344 1 76.25 62 MET A O 1
ATOM 526 N N . MET A 1 63 ? -10.031 -49.062 -32.219 1 77.31 63 MET A N 1
ATOM 527 C CA . MET A 1 63 ? -10.727 -47.812 -32.531 1 77.31 63 MET A CA 1
ATOM 528 C C . MET A 1 63 ? -11.758 -47.5 -31.453 1 77.31 63 MET A C 1
ATOM 530 O O . MET A 1 63 ? -11.945 -46.312 -31.094 1 77.31 63 MET A O 1
ATOM 534 N N . LYS A 1 64 ? -12.367 -48.469 -30.922 1 79.69 64 LYS A N 1
ATOM 535 C CA . LYS A 1 64 ? -13.352 -48.25 -29.859 1 79.69 64 LYS A CA 1
ATOM 536 C C . LYS A 1 64 ? -12.68 -47.719 -28.609 1 79.69 64 LYS A C 1
ATOM 538 O O . LYS A 1 64 ? -13.188 -46.75 -27.984 1 79.69 64 LYS A O 1
ATOM 543 N N . HIS A 1 65 ? -11.5 -48.188 -28.266 1 78.56 65 HIS A N 1
ATOM 544 C CA . HIS A 1 65 ? -10.781 -47.719 -27.078 1 78.56 65 HIS A CA 1
ATOM 545 C C . HIS A 1 65 ? -10.273 -46.312 -27.266 1 78.56 65 HIS A C 1
ATOM 547 O O . HIS A 1 65 ? -10.297 -45.5 -26.344 1 78.56 65 HIS A O 1
ATOM 553 N N . ILE A 1 66 ? -9.945 -46.031 -28.438 1 76.94 66 ILE A N 1
ATOM 554 C CA . ILE A 1 66 ? -9.445 -44.688 -28.719 1 76.94 66 ILE A CA 1
ATOM 555 C C . ILE A 1 66 ? -10.586 -43.688 -28.656 1 76.94 66 ILE A C 1
ATOM 557 O O . ILE A 1 66 ? -10.422 -42.594 -28.125 1 76.94 66 ILE A O 1
ATOM 561 N N . TYR A 1 67 ? -11.727 -44.094 -29.172 1 80 67 TYR A N 1
ATOM 562 C CA . TYR A 1 67 ? -12.891 -43.219 -29.125 1 80 67 TYR A CA 1
ATOM 563 C C . TYR A 1 67 ? -13.328 -43 -27.672 1 80 67 TYR A C 1
ATOM 565 O O . TYR A 1 67 ? -13.703 -41.875 -27.312 1 80 67 TYR A O 1
ATOM 573 N N . ILE A 1 68 ? -13.172 -43.938 -26.891 1 85.25 68 ILE A N 1
ATOM 574 C CA . ILE A 1 68 ? -13.555 -43.812 -25.5 1 85.25 68 ILE A CA 1
ATOM 575 C C . ILE A 1 68 ? -12.555 -42.906 -24.766 1 85.25 68 ILE A C 1
ATOM 577 O O . ILE A 1 68 ? -12.938 -42.125 -23.906 1 85.25 68 ILE A O 1
ATOM 581 N N . LEU A 1 69 ? -11.32 -43.062 -25.219 1 82.69 69 LEU A N 1
ATOM 582 C CA . LEU A 1 69 ? -10.289 -42.219 -24.609 1 82.69 69 LEU A CA 1
ATOM 583 C C . LEU A 1 69 ? -10.523 -40.75 -24.938 1 82.69 69 LEU A C 1
ATOM 585 O O . LEU A 1 69 ? -10.438 -39.906 -24.047 1 82.69 69 LEU A O 1
ATOM 589 N N . VAL A 1 70 ? -10.875 -40.5 -26.156 1 82.88 70 VAL A N 1
ATOM 590 C CA . VAL A 1 70 ? -11.133 -39.125 -26.578 1 82.88 70 VAL A CA 1
ATOM 591 C C . VAL A 1 70 ? -12.375 -38.594 -25.875 1 82.88 70 VAL A C 1
ATOM 593 O O . VAL A 1 70 ? -12.398 -37.438 -25.406 1 82.88 70 VAL A O 1
ATOM 596 N N . GLY A 1 71 ? -13.344 -39.438 -25.797 1 86.56 71 GLY A N 1
ATOM 597 C CA . GLY A 1 71 ? -14.555 -39.062 -25.078 1 86.56 71 GLY A CA 1
ATOM 598 C C . GLY A 1 71 ? -14.32 -38.781 -23.609 1 86.56 71 GLY A C 1
ATOM 599 O O . GLY A 1 71 ? -14.875 -37.812 -23.047 1 86.56 71 GLY A O 1
ATOM 600 N N . LEU A 1 72 ? -13.445 -39.469 -22.984 1 88 72 LEU A N 1
ATOM 601 C CA . LEU A 1 72 ? -13.133 -39.312 -21.578 1 88 72 LEU A CA 1
ATOM 602 C C . LEU A 1 72 ? -12.359 -38 -21.344 1 88 72 LEU A C 1
ATOM 604 O O . LEU A 1 72 ? -12.609 -37.312 -20.359 1 88 72 LEU A O 1
ATOM 608 N N . VAL A 1 73 ? -11.469 -37.812 -22.266 1 87.69 73 VAL A N 1
ATOM 609 C CA . VAL A 1 73 ? -10.664 -36.594 -22.125 1 87.69 73 VAL A CA 1
ATOM 610 C C . VAL A 1 73 ? -11.555 -35.375 -22.297 1 87.69 73 VAL A C 1
ATOM 612 O O . VAL A 1 73 ? -11.414 -34.375 -21.562 1 87.69 73 VAL A O 1
ATOM 615 N N . PHE A 1 74 ? -12.422 -35.406 -23.203 1 90.75 74 PHE A N 1
ATOM 616 C CA . PHE A 1 74 ? -13.359 -34.312 -23.422 1 90.75 74 PHE A CA 1
ATOM 617 C C . PHE A 1 74 ? -14.25 -34.125 -22.203 1 90.75 74 PHE A C 1
ATOM 619 O O . PHE A 1 74 ? -14.469 -32.969 -21.781 1 90.75 74 PHE A O 1
ATOM 626 N N . THR A 1 75 ? -14.719 -35.219 -21.688 1 92.12 75 THR A N 1
ATOM 627 C CA . THR A 1 75 ? -15.562 -35.125 -20.5 1 92.12 75 THR A CA 1
ATOM 628 C C . THR A 1 75 ? -14.781 -34.562 -19.328 1 92.12 75 THR A C 1
ATOM 630 O O . THR A 1 75 ? -15.289 -33.75 -18.578 1 92.12 75 THR A O 1
ATOM 633 N N . GLU A 1 76 ? -13.562 -34.969 -19.219 1 89.81 76 GLU A N 1
ATOM 634 C CA . GLU A 1 76 ? -12.703 -34.469 -18.156 1 89.81 76 GLU A CA 1
ATOM 635 C C . GLU A 1 76 ? -12.469 -32.969 -18.281 1 89.81 76 GLU A C 1
ATOM 637 O O . GLU A 1 76 ? -12.516 -32.25 -17.281 1 89.81 76 GLU A O 1
ATOM 642 N N . THR A 1 77 ? -12.273 -32.594 -19.469 1 90.38 77 THR A N 1
ATOM 643 C CA . THR A 1 77 ? -12.023 -31.172 -19.734 1 90.38 77 THR A CA 1
ATOM 644 C C . THR A 1 77 ? -13.25 -30.328 -19.391 1 90.38 77 THR A C 1
ATOM 646 O O . THR A 1 77 ? -13.133 -29.297 -18.719 1 90.38 77 THR A O 1
ATOM 649 N N . ILE A 1 78 ? -14.336 -30.766 -19.719 1 93.44 78 ILE A N 1
ATOM 650 C CA . ILE A 1 78 ? -15.586 -30.047 -19.484 1 93.44 78 ILE A CA 1
ATOM 651 C C . ILE A 1 78 ? -15.883 -30.016 -17.984 1 93.44 78 ILE A C 1
ATOM 653 O O . ILE A 1 78 ? -16.25 -28.969 -17.438 1 93.44 78 ILE A O 1
ATOM 657 N N . LEU A 1 79 ? -15.688 -31.156 -17.359 1 93 79 LEU A N 1
ATOM 658 C CA . LEU A 1 79 ? -15.953 -31.219 -15.93 1 93 79 LEU A CA 1
ATOM 659 C C . LEU A 1 79 ? -14.992 -30.344 -15.148 1 93 79 LEU A C 1
ATOM 661 O O . LEU A 1 79 ? -15.383 -29.688 -14.18 1 93 79 LEU A O 1
ATOM 665 N N . ASN A 1 80 ? -13.789 -30.312 -15.633 1 90.56 80 ASN A N 1
ATOM 666 C CA . ASN A 1 80 ? -12.805 -29.453 -14.977 1 90.56 80 ASN A CA 1
ATOM 667 C C . ASN A 1 80 ? -13.148 -27.969 -15.141 1 90.56 80 ASN A C 1
ATOM 669 O O . ASN A 1 80 ? -13.016 -27.203 -14.195 1 90.56 80 ASN A O 1
ATOM 673 N N . PHE A 1 81 ? -13.594 -27.641 -16.25 1 91.06 81 PHE A N 1
ATOM 674 C CA . PHE A 1 81 ? -14.023 -26.281 -16.5 1 91.06 81 PHE A CA 1
ATOM 675 C C . PHE A 1 81 ? -15.148 -25.875 -15.57 1 91.06 81 PHE A C 1
ATOM 677 O O . PHE A 1 81 ? -15.078 -24.828 -14.914 1 91.06 81 PHE A O 1
ATOM 684 N N . PHE A 1 82 ? -16.062 -26.703 -15.531 1 92.12 82 PHE A N 1
ATOM 685 C CA . PHE A 1 82 ? -17.219 -26.375 -14.727 1 92.12 82 PHE A CA 1
ATOM 686 C C . PHE A 1 82 ? -16.875 -26.375 -13.242 1 92.12 82 PHE A C 1
ATOM 688 O O . PHE A 1 82 ? -17.406 -25.578 -12.469 1 92.12 82 PHE A O 1
ATOM 695 N N . LEU A 1 83 ? -16.016 -27.234 -12.844 1 90.06 83 LEU A N 1
ATOM 696 C CA . LEU A 1 83 ? -15.609 -27.266 -11.445 1 90.06 83 LEU A CA 1
ATOM 697 C C . LEU A 1 83 ? -14.953 -25.953 -11.031 1 90.06 83 LEU A C 1
ATOM 699 O O . LEU A 1 83 ? -15.328 -25.359 -10.016 1 90.06 83 LEU A O 1
ATOM 703 N N . VAL A 1 84 ? -14.078 -25.5 -11.867 1 89.31 84 VAL A N 1
ATOM 704 C CA . VAL A 1 84 ? -13.352 -24.266 -11.555 1 89.31 84 VAL A CA 1
ATOM 705 C C . VAL A 1 84 ? -14.297 -23.078 -11.656 1 89.31 84 VAL A C 1
ATOM 707 O O . VAL A 1 84 ? -14.32 -22.219 -10.766 1 89.31 84 VAL A O 1
ATOM 710 N N . TYR A 1 85 ? -15.039 -23.062 -12.625 1 91.62 85 TYR A N 1
ATOM 711 C CA . TYR A 1 85 ? -15.945 -21.938 -12.852 1 91.62 85 TYR A CA 1
ATOM 712 C C . TYR A 1 85 ? -16.969 -21.844 -11.734 1 91.62 85 TYR A C 1
ATOM 714 O O . TYR A 1 85 ? -17.188 -20.766 -11.164 1 91.62 85 TYR A O 1
ATOM 722 N N . PHE A 1 86 ? -17.578 -22.953 -11.469 1 91.12 86 PHE A N 1
ATOM 723 C CA . PHE A 1 86 ? -18.641 -22.922 -10.453 1 91.12 86 PHE A CA 1
ATOM 724 C C . PHE A 1 86 ? -18.047 -22.656 -9.07 1 91.12 86 PHE A C 1
ATOM 726 O O . PHE A 1 86 ? -18.688 -22.016 -8.242 1 91.12 86 PHE A O 1
ATOM 733 N N . SER A 1 87 ? -16.891 -23.172 -8.812 1 89.44 87 SER A N 1
ATOM 734 C CA . SER A 1 87 ? -16.234 -22.859 -7.547 1 89.44 87 SER A CA 1
ATOM 735 C C . SER A 1 87 ? -16.016 -21.359 -7.395 1 89.44 87 SER A C 1
ATOM 737 O O . SER A 1 87 ? -16.281 -20.781 -6.336 1 89.44 87 SER A O 1
ATOM 739 N N . ASN A 1 88 ? -15.586 -20.766 -8.469 1 91.56 88 ASN A N 1
ATOM 740 C CA . ASN A 1 88 ? -15.359 -19.312 -8.438 1 91.56 88 ASN A CA 1
ATOM 741 C C . ASN A 1 88 ? -16.672 -18.547 -8.406 1 91.56 88 ASN A C 1
ATOM 743 O O . ASN A 1 88 ? -16.75 -17.484 -7.793 1 91.56 88 ASN A O 1
ATOM 747 N N . TYR A 1 89 ? -17.609 -19.078 -9.055 1 91.88 89 TYR A N 1
ATOM 748 C CA . TYR A 1 89 ? -18.922 -18.453 -9.047 1 91.88 89 TYR A CA 1
ATOM 749 C C . TYR A 1 89 ? -19.5 -18.406 -7.637 1 91.88 89 TYR A C 1
ATOM 751 O O . TYR A 1 89 ? -20.016 -17.375 -7.203 1 91.88 89 TYR A O 1
ATOM 759 N N . ILE A 1 90 ? -19.391 -19.469 -6.984 1 90.69 90 ILE A N 1
ATOM 760 C CA . ILE A 1 90 ? -19.859 -19.531 -5.602 1 90.69 90 ILE A CA 1
ATOM 761 C C . ILE A 1 90 ? -19.062 -18.547 -4.742 1 90.69 90 ILE A C 1
ATOM 763 O O . ILE A 1 90 ? -19.641 -17.781 -3.967 1 90.69 90 ILE A O 1
ATOM 767 N N . SER A 1 91 ? -17.781 -18.609 -4.891 1 90.94 91 SER A N 1
ATOM 768 C CA . SER A 1 91 ? -16.906 -17.734 -4.113 1 90.94 91 SER A CA 1
ATOM 769 C C . SER A 1 91 ? -17.281 -16.266 -4.297 1 90.94 91 SER A C 1
ATOM 771 O O . SER A 1 91 ? -17.406 -15.523 -3.322 1 90.94 91 SER A O 1
ATOM 773 N N . GLN A 1 92 ? -17.531 -15.898 -5.547 1 91.38 92 GLN A N 1
ATOM 774 C CA . GLN A 1 92 ? -17.828 -14.5 -5.836 1 91.38 92 GLN A CA 1
ATOM 775 C C . GLN A 1 92 ? -19.203 -14.102 -5.309 1 91.38 92 GLN A C 1
ATOM 777 O O . GLN A 1 92 ? -19.406 -12.961 -4.887 1 91.38 92 GLN A O 1
ATOM 782 N N . ASN A 1 93 ? -20.094 -15.008 -5.348 1 91.31 93 ASN A N 1
ATOM 783 C CA . ASN A 1 93 ? -21.406 -14.727 -4.785 1 91.31 93 ASN A CA 1
ATOM 784 C C . ASN A 1 93 ? -21.344 -14.57 -3.27 1 91.31 93 ASN A C 1
ATOM 786 O O . ASN A 1 93 ? -22.016 -13.703 -2.701 1 91.31 93 ASN A O 1
ATOM 790 N N . VAL A 1 94 ? -20.594 -15.391 -2.697 1 90.06 94 VAL A N 1
ATOM 791 C CA . VAL A 1 94 ? -20.453 -15.32 -1.247 1 90.06 94 VAL A CA 1
ATOM 792 C C . VAL A 1 94 ? -19.766 -14.016 -0.855 1 90.06 94 VAL A C 1
ATOM 794 O O . VAL A 1 94 ? -20.172 -13.359 0.107 1 90.06 94 VAL A O 1
ATOM 797 N N . ILE A 1 95 ? -18.781 -13.672 -1.539 1 92.19 95 ILE A N 1
ATOM 798 C CA . ILE A 1 95 ? -18.031 -12.445 -1.254 1 92.19 95 ILE A CA 1
ATOM 799 C C . ILE A 1 95 ? -18.953 -11.234 -1.424 1 92.19 95 ILE A C 1
ATOM 801 O O . ILE A 1 95 ? -18.891 -10.289 -0.636 1 92.19 95 ILE A O 1
ATOM 805 N N . ARG A 1 96 ? -19.719 -11.273 -2.436 1 90.94 96 ARG A N 1
ATOM 806 C CA . ARG A 1 96 ? -20.672 -10.188 -2.656 1 90.94 96 ARG A CA 1
ATOM 807 C C . ARG A 1 96 ? -21.625 -10.047 -1.478 1 90.94 96 ARG A C 1
ATOM 809 O O . ARG A 1 96 ? -21.891 -8.938 -1.007 1 90.94 96 ARG A O 1
ATOM 816 N N . ASP A 1 97 ? -22.062 -11.117 -1.062 1 90.06 97 ASP A N 1
ATOM 817 C CA . ASP A 1 97 ? -23 -11.125 0.062 1 90.06 97 ASP A CA 1
ATOM 818 C C . ASP A 1 97 ? -22.344 -10.602 1.331 1 90.06 97 ASP A C 1
ATOM 820 O O . ASP A 1 97 ? -22.922 -9.805 2.064 1 90.06 97 ASP A O 1
ATOM 824 N N . ILE A 1 98 ? -21.156 -11.016 1.528 1 91.81 98 ILE A N 1
ATOM 825 C CA . ILE A 1 98 ? -20.422 -10.586 2.715 1 91.81 98 ILE A CA 1
ATOM 826 C C . ILE A 1 98 ? -20.172 -9.086 2.643 1 91.81 98 ILE A C 1
ATOM 828 O O . ILE A 1 98 ? -20.359 -8.367 3.629 1 91.81 98 ILE A O 1
ATOM 832 N N . ARG A 1 99 ? -19.797 -8.672 1.506 1 92.81 99 ARG A N 1
ATOM 833 C CA . ARG A 1 99 ? -19.516 -7.25 1.316 1 92.81 99 ARG A CA 1
ATOM 834 C C . ARG A 1 99 ? -20.781 -6.414 1.528 1 92.81 99 ARG A C 1
ATOM 836 O O . ARG A 1 99 ? -20.734 -5.355 2.158 1 92.81 99 ARG A O 1
ATOM 843 N N . GLU A 1 100 ? -21.781 -6.898 0.975 1 91.38 100 GLU A N 1
ATOM 844 C CA . GLU A 1 100 ? -23.062 -6.203 1.1 1 91.38 100 GLU A CA 1
ATOM 845 C C . GLU A 1 100 ? -23.5 -6.102 2.561 1 91.38 100 GLU A C 1
ATOM 847 O O . GLU A 1 100 ? -23.906 -5.031 3.02 1 91.38 100 GLU A O 1
ATOM 852 N N . ARG A 1 101 ? -23.391 -7.121 3.234 1 90.81 101 ARG A N 1
ATOM 853 C CA . ARG A 1 101 ? -23.797 -7.145 4.633 1 90.81 101 ARG A CA 1
ATOM 854 C C . ARG A 1 101 ? -22.875 -6.285 5.492 1 90.81 101 ARG A C 1
ATOM 856 O O . ARG A 1 101 ? -23.328 -5.57 6.387 1 90.81 101 ARG A O 1
ATOM 863 N N . LEU A 1 102 ? -21.609 -6.445 5.203 1 92.56 102 LEU A N 1
ATOM 864 C CA . LEU A 1 102 ? -20.641 -5.656 5.957 1 92.56 102 LEU A CA 1
ATOM 865 C C . LEU A 1 102 ? -20.859 -4.164 5.734 1 92.56 102 LEU A C 1
ATOM 867 O O . LEU A 1 102 ? -20.906 -3.389 6.691 1 92.56 102 LEU A O 1
ATOM 871 N N . TYR A 1 103 ? -21.016 -3.812 4.531 1 91.81 103 TYR A N 1
ATOM 872 C CA . TYR A 1 103 ? -21.188 -2.398 4.219 1 91.81 103 TYR A CA 1
ATOM 873 C C . TYR A 1 103 ? -22.531 -1.878 4.738 1 91.81 103 TYR A C 1
ATOM 875 O O . TYR A 1 103 ? -22.625 -0.733 5.184 1 91.81 103 TYR A O 1
ATOM 883 N N . GLU A 1 104 ? -23.531 -2.635 4.648 1 90.38 104 GLU A N 1
ATOM 884 C CA . GLU A 1 104 ? -24.828 -2.264 5.172 1 90.38 104 GLU A CA 1
ATOM 885 C C . GLU A 1 104 ? -24.766 -1.985 6.672 1 90.38 104 GLU A C 1
ATOM 887 O O . GLU A 1 104 ? -25.422 -1.067 7.168 1 90.38 104 GLU A O 1
ATOM 892 N N . LYS A 1 105 ? -23.984 -2.695 7.277 1 89.38 105 LYS A N 1
ATOM 893 C CA . LYS A 1 105 ? -23.828 -2.488 8.719 1 89.38 105 LYS A CA 1
ATOM 894 C C . LYS A 1 105 ? -22.938 -1.277 9.008 1 89.38 105 LYS A C 1
ATOM 896 O O . LYS A 1 105 ? -23.266 -0.46 9.867 1 89.38 105 LYS A O 1
ATOM 901 N N . LEU A 1 106 ? -21.906 -1.131 8.297 1 89.81 106 LEU A N 1
ATOM 902 C CA . LEU A 1 106 ? -20.922 -0.081 8.516 1 89.81 106 LEU A CA 1
ATOM 903 C C . LEU A 1 106 ? -21.531 1.298 8.312 1 89.81 106 LEU A C 1
ATOM 905 O O . LEU A 1 106 ? -21.266 2.227 9.078 1 89.81 106 LEU A O 1
ATOM 909 N N . ILE A 1 107 ? -22.375 1.411 7.367 1 89.12 107 ILE A N 1
ATOM 910 C CA . ILE A 1 107 ? -22.906 2.719 7.004 1 89.12 107 ILE A CA 1
ATOM 911 C C . ILE A 1 107 ? -23.844 3.219 8.102 1 89.12 107 ILE A C 1
ATOM 913 O O . ILE A 1 107 ? -24.109 4.418 8.195 1 89.12 107 ILE A O 1
ATOM 917 N N . TYR A 1 108 ? -24.281 2.367 8.992 1 88.69 108 TYR A N 1
ATOM 918 C CA . TYR A 1 108 ? -25.234 2.76 10.031 1 88.69 108 TYR A CA 1
ATOM 919 C C . TYR A 1 108 ? -24.547 2.82 11.391 1 88.69 108 TYR A C 1
ATOM 921 O O . TYR A 1 108 ? -25.203 3.049 12.406 1 88.69 108 TYR A O 1
ATOM 929 N N . PHE A 1 109 ? -23.234 2.627 11.406 1 89.06 109 PHE A N 1
ATOM 930 C CA . PHE A 1 109 ? -22.5 2.736 12.656 1 89.06 109 PHE A CA 1
ATOM 931 C C . PHE A 1 109 ? -22.453 4.184 13.141 1 89.06 109 PHE A C 1
ATOM 933 O O . PHE A 1 109 ? -22.672 5.109 12.352 1 89.06 109 PHE A O 1
ATOM 940 N N . ARG A 1 110 ? -22.266 4.266 14.367 1 88.62 110 ARG A N 1
ATOM 941 C CA . ARG A 1 110 ? -22.203 5.605 14.938 1 88.62 110 ARG A CA 1
ATOM 942 C C . ARG A 1 110 ? -20.922 6.324 14.516 1 88.62 110 ARG A C 1
ATOM 944 O O . ARG A 1 110 ? -19.906 5.68 14.227 1 88.62 110 ARG A O 1
ATOM 951 N N . THR A 1 111 ? -21.016 7.551 14.484 1 84.81 111 THR A N 1
ATOM 952 C CA . THR A 1 111 ? -19.891 8.375 14.039 1 84.81 111 THR A CA 1
ATOM 953 C C . THR A 1 111 ? -18.688 8.188 14.953 1 84.81 111 THR A C 1
ATOM 955 O O . THR A 1 111 ? -17.547 8.25 14.5 1 84.81 111 THR A O 1
ATOM 958 N N . SER A 1 112 ? -18.922 7.957 16.219 1 83.12 112 SER A N 1
ATOM 959 C CA . SER A 1 112 ? -17.844 7.77 17.188 1 83.12 112 SER A CA 1
ATOM 960 C C . SER A 1 112 ? -16.938 6.613 16.781 1 83.12 112 SER A C 1
ATOM 962 O O . SER A 1 112 ? -15.727 6.645 17.047 1 83.12 112 SER A O 1
ATOM 964 N N . PHE A 1 113 ? -17.578 5.695 16.188 1 86.12 113 PHE A N 1
ATOM 965 C CA . PHE A 1 113 ? -16.812 4.543 15.727 1 86.12 113 PHE A CA 1
ATOM 966 C C . PHE A 1 113 ? -15.812 4.953 14.648 1 86.12 113 PHE A C 1
ATOM 968 O O . PHE A 1 113 ? -14.656 4.531 14.68 1 86.12 113 PHE A O 1
ATOM 975 N N . PHE A 1 114 ? -16.234 5.723 13.727 1 85.12 114 PHE A N 1
ATOM 976 C CA . PHE A 1 114 ? -15.406 6.133 12.602 1 85.12 114 PHE A CA 1
ATOM 977 C C . PHE A 1 114 ? -14.32 7.102 13.062 1 85.12 114 PHE A C 1
ATOM 979 O O . PHE A 1 114 ? -13.25 7.168 12.453 1 85.12 114 PHE A O 1
ATOM 986 N N . ASP A 1 115 ? -14.562 7.863 14.109 1 81.06 115 ASP A N 1
ATOM 987 C CA . ASP A 1 115 ? -13.578 8.789 14.664 1 81.06 115 ASP A CA 1
ATOM 988 C C . ASP A 1 115 ? -12.461 8.031 15.375 1 81.06 115 ASP A C 1
ATOM 990 O O . ASP A 1 115 ? -11.312 8.484 15.398 1 81.06 115 ASP A O 1
ATOM 994 N N . LYS A 1 116 ? -12.844 6.887 15.875 1 80.38 116 LYS A N 1
ATOM 995 C CA . LYS A 1 116 ? -11.898 6.133 16.688 1 80.38 116 LYS A CA 1
ATOM 996 C C . LYS A 1 116 ? -11.125 5.121 15.844 1 80.38 116 LYS A C 1
ATOM 998 O O . LYS A 1 116 ? -10.062 4.648 16.25 1 80.38 116 LYS A O 1
ATOM 1003 N N . THR A 1 117 ? -11.695 4.789 14.734 1 84 117 THR A N 1
ATOM 1004 C CA . THR A 1 117 ? -11.07 3.785 13.883 1 84 117 THR A CA 1
ATOM 1005 C C . THR A 1 117 ? -10.438 4.434 12.648 1 84 117 THR A C 1
ATOM 1007 O O . THR A 1 117 ? -11.117 5.129 11.898 1 84 117 THR A O 1
ATOM 1010 N N . PRO A 1 118 ? -9.227 4.172 12.453 1 84.88 118 PRO A N 1
ATOM 1011 C CA . PRO A 1 118 ? -8.594 4.742 11.258 1 84.88 118 PRO A CA 1
ATOM 1012 C C . PRO A 1 118 ? -9.258 4.285 9.969 1 84.88 118 PRO A C 1
ATOM 1014 O O . PRO A 1 118 ? -9.602 3.105 9.828 1 84.88 118 PRO A O 1
ATOM 1017 N N . ILE A 1 119 ? -9.406 5.203 9.07 1 85.62 119 ILE A N 1
ATOM 1018 C CA . ILE A 1 119 ? -10.102 4.977 7.809 1 85.62 119 ILE A CA 1
ATOM 1019 C C . ILE A 1 119 ? -9.391 3.879 7.016 1 85.62 119 ILE A C 1
ATOM 1021 O O . ILE A 1 119 ? -10.047 3.027 6.406 1 85.62 119 ILE A O 1
ATOM 1025 N N . GLY A 1 120 ? -8.102 3.852 7.043 1 80.69 120 GLY A N 1
ATOM 1026 C CA . GLY A 1 120 ? -7.34 2.846 6.32 1 80.69 120 GLY A CA 1
ATOM 1027 C C . GLY A 1 120 ? -7.648 1.429 6.766 1 80.69 120 GLY A C 1
ATOM 1028 O O . GLY A 1 120 ? -7.742 0.52 5.938 1 80.69 120 GLY A O 1
ATOM 1029 N N . GLN A 1 121 ? -7.781 1.24 7.98 1 87.81 121 GLN A N 1
ATOM 1030 C CA . GLN A 1 121 ? -8.094 -0.075 8.531 1 87.81 121 GLN A CA 1
ATOM 1031 C C . GLN A 1 121 ? -9.477 -0.544 8.07 1 87.81 121 GLN A C 1
ATOM 1033 O O . GLN A 1 121 ? -9.656 -1.717 7.742 1 87.81 121 GLN A O 1
ATOM 1038 N N . LEU A 1 122 ? -10.352 0.374 8.102 1 88 122 LEU A N 1
ATOM 1039 C CA . LEU A 1 122 ? -11.711 0.025 7.695 1 88 122 LEU A CA 1
ATOM 1040 C C . LEU A 1 122 ? -11.766 -0.318 6.211 1 88 122 LEU A C 1
ATOM 1042 O O . LEU A 1 122 ? -12.492 -1.226 5.805 1 88 122 LEU A O 1
ATOM 1046 N N . VAL A 1 123 ? -11.008 0.388 5.477 1 89.94 123 VAL A N 1
ATOM 1047 C CA . VAL A 1 123 ? -10.945 0.107 4.043 1 89.94 123 VAL A CA 1
ATOM 1048 C C . VAL A 1 123 ? -10.352 -1.281 3.814 1 89.94 123 VAL A C 1
ATOM 1050 O O . VAL A 1 123 ? -10.867 -2.061 3.012 1 89.94 123 VAL A O 1
ATOM 1053 N N . THR A 1 124 ? -9.312 -1.61 4.531 1 87.38 124 THR A N 1
ATOM 1054 C CA . THR A 1 124 ? -8.672 -2.918 4.418 1 87.38 124 THR A CA 1
ATOM 1055 C C . THR A 1 124 ? -9.648 -4.027 4.793 1 87.38 124 THR A C 1
ATOM 1057 O O . THR A 1 124 ? -9.703 -5.066 4.133 1 87.38 124 THR A O 1
ATOM 1060 N N . ARG A 1 125 ? -10.391 -3.832 5.738 1 87.44 125 ARG A N 1
ATOM 1061 C CA . ARG A 1 125 ? -11.352 -4.832 6.191 1 87.44 125 ARG A CA 1
ATOM 1062 C C . ARG A 1 125 ? -12.492 -4.988 5.191 1 87.44 125 ARG A C 1
ATOM 1064 O O . ARG A 1 125 ? -12.914 -6.109 4.895 1 87.44 125 ARG A O 1
ATOM 1071 N N . ALA A 1 126 ? -12.844 -3.824 4.699 1 90 126 ALA A N 1
ATOM 1072 C CA . ALA A 1 126 ? -14.023 -3.832 3.844 1 90 126 ALA A CA 1
ATOM 1073 C C . ALA A 1 126 ? -13.68 -4.32 2.438 1 90 126 ALA A C 1
ATOM 1075 O O . ALA A 1 126 ? -14.547 -4.848 1.731 1 90 126 ALA A O 1
ATOM 1076 N N . VAL A 1 127 ? -12.453 -4.203 2.018 1 91 127 VAL A N 1
ATOM 1077 C CA . VAL A 1 127 ? -12.102 -4.531 0.639 1 91 127 VAL A CA 1
ATOM 1078 C C . VAL A 1 127 ? -11.094 -5.68 0.622 1 91 127 VAL A C 1
ATOM 1080 O O . VAL A 1 127 ? -11.422 -6.797 0.212 1 91 127 VAL A O 1
ATOM 1083 N N . GLY A 1 128 ? -9.922 -5.469 1.223 1 89.81 128 GLY A N 1
ATOM 1084 C CA . GLY A 1 128 ? -8.828 -6.418 1.174 1 89.81 128 GLY A CA 1
ATOM 1085 C C . GLY A 1 128 ? -9.141 -7.73 1.871 1 89.81 128 GLY A C 1
ATOM 1086 O O . GLY A 1 128 ? -8.992 -8.805 1.283 1 89.81 128 GLY A O 1
ATOM 1087 N N . ASP A 1 129 ? -9.562 -7.645 3.049 1 91.25 129 ASP A N 1
ATOM 1088 C CA . ASP A 1 129 ? -9.82 -8.836 3.848 1 91.25 129 ASP A CA 1
ATOM 1089 C C . ASP A 1 129 ? -10.969 -9.656 3.258 1 91.25 129 ASP A C 1
ATOM 1091 O O . ASP A 1 129 ? -10.938 -10.891 3.301 1 91.25 129 ASP A O 1
ATOM 1095 N N . VAL A 1 130 ? -11.898 -8.992 2.758 1 92.19 130 VAL A N 1
ATOM 1096 C CA . VAL A 1 130 ? -13.023 -9.703 2.154 1 92.19 130 VAL A CA 1
ATOM 1097 C C . VAL A 1 130 ? -12.539 -10.484 0.934 1 92.19 130 VAL A C 1
ATOM 1099 O O . VAL A 1 130 ? -12.977 -11.617 0.704 1 92.19 130 VAL A O 1
ATOM 1102 N N . GLU A 1 131 ? -11.656 -9.953 0.237 1 91.06 131 GLU A N 1
ATOM 1103 C CA . GLU A 1 131 ? -11.109 -10.617 -0.938 1 91.06 131 GLU A CA 1
ATOM 1104 C C . GLU A 1 131 ? -10.344 -11.883 -0.549 1 91.06 131 GLU A C 1
ATOM 1106 O O . GLU A 1 131 ? -10.398 -12.891 -1.26 1 91.06 131 GLU A O 1
ATOM 1111 N N . THR A 1 132 ? -9.68 -11.812 0.536 1 89.5 132 THR A N 1
ATOM 1112 C CA . THR A 1 132 ? -8.906 -12.969 0.977 1 89.5 132 THR A CA 1
ATOM 1113 C C . THR A 1 132 ? -9.828 -14.117 1.385 1 89.5 132 THR A C 1
ATOM 1115 O O . THR A 1 132 ? -9.445 -15.281 1.312 1 89.5 132 THR A O 1
ATOM 1118 N N . ILE A 1 133 ? -11.016 -13.781 1.771 1 91.06 133 ILE A N 1
ATOM 1119 C CA . ILE A 1 133 ? -11.977 -14.797 2.168 1 91.06 133 ILE A CA 1
ATOM 1120 C C . ILE A 1 133 ? -12.383 -15.633 0.952 1 91.06 133 ILE A C 1
ATOM 1122 O O . ILE A 1 133 ? -12.711 -16.812 1.082 1 91.06 133 ILE A O 1
ATOM 1126 N N . ALA A 1 134 ? -12.258 -15 -0.198 1 88.5 134 ALA A N 1
ATOM 1127 C CA . ALA A 1 134 ? -12.602 -15.688 -1.438 1 88.5 134 ALA A CA 1
ATOM 1128 C C . ALA A 1 134 ? -11.734 -16.922 -1.637 1 88.5 134 ALA A C 1
ATOM 1130 O O . ALA A 1 134 ? -12.211 -17.953 -2.145 1 88.5 134 ALA A O 1
ATOM 1131 N N . THR A 1 135 ? -10.555 -16.906 -1.197 1 87.31 135 THR A N 1
ATOM 1132 C CA . THR A 1 135 ? -9.602 -18 -1.426 1 87.31 135 THR A CA 1
ATOM 1133 C C . THR A 1 135 ? -9.977 -19.219 -0.605 1 87.31 135 THR A C 1
ATOM 1135 O O . THR A 1 135 ? -9.625 -20.344 -0.965 1 87.31 135 THR A O 1
ATOM 1138 N N . VAL A 1 136 ? -10.695 -19.031 0.45 1 86.12 136 VAL A N 1
ATOM 1139 C CA . VAL A 1 136 ? -11.156 -20.141 1.263 1 86.12 136 VAL A CA 1
ATOM 1140 C C . VAL A 1 136 ? -12.141 -21 0.462 1 86.12 136 VAL A C 1
ATOM 1142 O O . VAL A 1 136 ? -12.141 -22.219 0.572 1 86.12 136 VAL A O 1
ATOM 1145 N N . TYR A 1 137 ? -12.836 -20.328 -0.376 1 84.94 137 TYR A N 1
ATOM 1146 C CA . TYR A 1 137 ? -13.844 -21.031 -1.166 1 84.94 137 TYR A CA 1
ATOM 1147 C C . TYR A 1 137 ? -13.234 -21.578 -2.459 1 84.94 137 TYR A C 1
ATOM 1149 O O . TYR A 1 137 ? -13.578 -22.672 -2.9 1 84.94 137 TYR A O 1
ATOM 1157 N N . THR A 1 138 ? -12.344 -20.828 -3.037 1 83.75 138 THR A N 1
ATOM 1158 C CA . THR A 1 138 ? -11.789 -21.219 -4.324 1 83.75 138 THR A CA 1
ATOM 1159 C C . THR A 1 138 ? -10.711 -22.281 -4.145 1 83.75 138 THR A C 1
ATOM 1161 O O . THR A 1 138 ? -10.617 -23.219 -4.941 1 83.75 138 THR A O 1
ATOM 1164 N N . ASP A 1 139 ? -9.914 -22.109 -3.111 1 80.62 139 ASP A N 1
ATOM 1165 C CA . ASP A 1 139 ? -8.797 -23.016 -2.898 1 80.62 139 ASP A CA 1
ATOM 1166 C C . ASP A 1 139 ? -9.117 -24.031 -1.797 1 80.62 139 ASP A C 1
ATOM 1168 O O . ASP A 1 139 ? -8.516 -25.109 -1.74 1 80.62 139 ASP A O 1
ATOM 1172 N N . GLY A 1 140 ? -9.984 -23.703 -0.856 1 76 140 GLY A N 1
ATOM 1173 C CA . GLY A 1 140 ? -10.164 -24.5 0.354 1 76 140 GLY A CA 1
ATOM 1174 C C . GLY A 1 140 ? -11.234 -25.562 0.22 1 76 140 GLY A C 1
ATOM 1175 O O . GLY A 1 140 ? -10.938 -26.688 -0.179 1 76 140 GLY A O 1
ATOM 1176 N N . PHE A 1 141 ? -12.43 -25.219 0.302 1 75 141 PHE A N 1
ATOM 1177 C CA . PHE A 1 141 ? -13.492 -26.172 0.573 1 75 141 PHE A CA 1
ATOM 1178 C C . PHE A 1 141 ? -13.734 -27.078 -0.634 1 75 141 PHE A C 1
ATOM 1180 O O . PHE A 1 141 ? -13.82 -28.297 -0.499 1 75 141 PHE A O 1
ATOM 1187 N N . LEU A 1 142 ? -13.664 -26.531 -1.738 1 75.38 142 LEU A N 1
ATOM 1188 C CA . LEU A 1 142 ? -14.117 -27.281 -2.898 1 75.38 142 LEU A CA 1
ATOM 1189 C C . LEU A 1 142 ? -12.945 -27.969 -3.592 1 75.38 142 LEU A C 1
ATOM 1191 O O . LEU A 1 142 ? -13.031 -29.156 -3.943 1 75.38 142 LEU A O 1
ATOM 1195 N N . MET A 1 143 ? -11.836 -27.312 -3.646 1 80.88 143 MET A N 1
ATOM 1196 C CA . MET A 1 143 ? -10.688 -27.875 -4.359 1 80.88 143 MET A CA 1
ATOM 1197 C C . MET A 1 143 ? -9.961 -28.891 -3.492 1 80.88 143 MET A C 1
ATOM 1199 O O . MET A 1 143 ? -9.547 -29.953 -3.982 1 80.88 143 MET A O 1
ATOM 1203 N N . VAL A 1 144 ? -9.898 -28.641 -2.229 1 82.12 144 VAL A N 1
ATOM 1204 C CA . VAL A 1 144 ? -9.234 -29.578 -1.329 1 82.12 144 VAL A CA 1
ATOM 1205 C C . VAL A 1 144 ? -10.047 -30.859 -1.229 1 82.12 144 VAL A C 1
ATOM 1207 O O . VAL A 1 144 ? -9.484 -31.969 -1.246 1 82.12 144 VAL A O 1
ATOM 1210 N N . PHE A 1 145 ? -11.273 -30.781 -1.228 1 80.69 145 PHE A N 1
ATOM 1211 C CA . PHE A 1 145 ? -12.141 -31.953 -1.179 1 80.69 145 PHE A CA 1
ATOM 1212 C C . PHE A 1 145 ? -12.008 -32.781 -2.455 1 80.69 145 PHE A C 1
ATOM 1214 O O . PHE A 1 145 ? -11.93 -34 -2.4 1 80.69 145 PHE A O 1
ATOM 1221 N N . GLY A 1 146 ? -11.992 -32.031 -3.502 1 79.81 146 GLY A N 1
ATOM 1222 C CA . GLY A 1 146 ? -11.82 -32.719 -4.766 1 79.81 146 GLY A CA 1
ATOM 1223 C C . GLY A 1 146 ? -10.484 -33.438 -4.875 1 79.81 146 GLY A C 1
ATOM 1224 O O . GLY A 1 146 ? -10.422 -34.562 -5.379 1 79.81 146 GLY A O 1
ATOM 1225 N N . ASP A 1 147 ? -9.508 -32.812 -4.363 1 83.31 147 ASP A N 1
ATOM 1226 C CA . ASP A 1 147 ? -8.18 -33.406 -4.418 1 83.31 147 ASP A CA 1
ATOM 1227 C C . ASP A 1 147 ? -8.102 -34.656 -3.537 1 83.31 147 ASP A C 1
ATOM 1229 O O . ASP A 1 147 ? -7.523 -35.688 -3.934 1 83.31 147 ASP A O 1
ATOM 1233 N N . ILE A 1 148 ? -8.68 -34.625 -2.398 1 86.12 148 ILE A N 1
ATOM 1234 C CA . ILE A 1 148 ? -8.688 -35.75 -1.488 1 86.12 148 ILE A CA 1
ATOM 1235 C C . ILE A 1 148 ? -9.453 -36.938 -2.115 1 86.12 148 ILE A C 1
ATOM 1237 O O . ILE A 1 148 ? -9.008 -38.062 -2.068 1 86.12 148 ILE A O 1
ATOM 1241 N N . LEU A 1 149 ? -10.57 -36.625 -2.721 1 86.31 149 LEU A N 1
ATOM 1242 C CA . LEU A 1 149 ? -11.367 -37.656 -3.395 1 86.31 149 LEU A CA 1
ATOM 1243 C C . LEU A 1 149 ? -10.586 -38.281 -4.551 1 86.31 149 LEU A C 1
ATOM 1245 O O . LEU A 1 149 ? -10.625 -39.5 -4.754 1 86.31 149 LEU A O 1
ATOM 1249 N N . ARG A 1 150 ? -9.898 -37.375 -5.242 1 84.88 150 ARG A N 1
ATOM 1250 C CA . ARG A 1 150 ? -9.102 -37.875 -6.359 1 84.88 150 ARG A CA 1
ATOM 1251 C C . ARG A 1 150 ? -8.016 -38.844 -5.879 1 84.88 150 ARG A C 1
ATOM 1253 O O . ARG A 1 150 ? -7.766 -39.875 -6.512 1 84.88 150 ARG A O 1
ATOM 1260 N N . ILE A 1 151 ? -7.398 -38.531 -4.754 1 88.06 151 ILE A N 1
ATOM 1261 C CA . ILE A 1 151 ? -6.359 -39.375 -4.195 1 88.06 151 ILE A CA 1
ATOM 1262 C C . ILE A 1 151 ? -6.953 -40.75 -3.832 1 88.06 151 ILE A C 1
ATOM 1264 O O . ILE A 1 151 ? -6.387 -41.781 -4.164 1 88.06 151 ILE A O 1
ATOM 1268 N N . VAL A 1 152 ? -8.133 -40.781 -3.271 1 89.69 152 VAL A N 1
ATOM 1269 C CA . VAL A 1 152 ? -8.797 -42 -2.85 1 89.69 152 VAL A CA 1
ATOM 1270 C C . VAL A 1 152 ? -9.156 -42.844 -4.07 1 89.69 152 VAL A C 1
ATOM 1272 O O . VAL A 1 152 ? -8.906 -44.062 -4.098 1 89.69 152 VAL A O 1
ATOM 1275 N N . PHE A 1 153 ? -9.664 -42.219 -5.125 1 88.94 153 PHE A N 1
ATOM 1276 C CA . PHE A 1 153 ? -10.07 -42.938 -6.324 1 88.94 153 PHE A CA 1
ATOM 1277 C C . PHE A 1 153 ? -8.852 -43.469 -7.062 1 88.94 153 PHE A C 1
ATOM 1279 O O . PHE A 1 153 ? -8.906 -44.562 -7.645 1 88.94 153 PHE A O 1
ATOM 1286 N N . VAL A 1 154 ? -7.809 -42.688 -7.094 1 89.25 154 VAL A N 1
ATOM 1287 C CA . VAL A 1 154 ? -6.582 -43.156 -7.727 1 89.25 154 VAL A CA 1
ATOM 1288 C C . VAL A 1 154 ? -6.062 -44.406 -7 1 89.25 154 VAL A C 1
ATOM 1290 O O . VAL A 1 154 ? -5.645 -45.375 -7.633 1 89.25 154 VAL A O 1
ATOM 1293 N N . LEU A 1 155 ? -6.16 -44.406 -5.684 1 90.12 155 LEU A N 1
ATOM 1294 C CA . LEU A 1 155 ? -5.723 -45.531 -4.898 1 90.12 155 LEU A CA 1
ATOM 1295 C C . LEU A 1 155 ? -6.586 -46.781 -5.188 1 90.12 155 LEU A C 1
ATOM 1297 O O . LEU A 1 155 ? -6.066 -47.875 -5.348 1 90.12 155 LEU A O 1
ATOM 1301 N N . ILE A 1 156 ? -7.848 -46.562 -5.301 1 90.31 156 ILE A N 1
ATOM 1302 C CA . ILE A 1 156 ? -8.766 -47.656 -5.578 1 90.31 156 ILE A CA 1
ATOM 1303 C C . ILE A 1 156 ? -8.461 -48.25 -6.953 1 90.31 156 ILE A C 1
ATOM 1305 O O . ILE A 1 156 ? -8.391 -49.469 -7.109 1 90.31 156 ILE A O 1
ATOM 1309 N N . MET A 1 157 ? -8.195 -47.406 -7.918 1 88.56 157 MET A N 1
ATOM 1310 C CA . MET A 1 157 ? -7.914 -47.844 -9.273 1 88.56 157 MET A CA 1
ATOM 1311 C C . MET A 1 157 ? -6.559 -48.562 -9.344 1 88.56 157 MET A C 1
ATOM 1313 O O . MET A 1 157 ? -6.391 -49.5 -10.102 1 88.56 157 MET A O 1
ATOM 1317 N N . MET A 1 158 ? -5.637 -48.031 -8.586 1 89.75 158 MET A N 1
ATOM 1318 C CA . MET A 1 158 ? -4.32 -48.688 -8.547 1 89.75 158 MET A CA 1
ATOM 1319 C C . MET A 1 158 ? -4.418 -50.094 -8.008 1 89.75 158 MET A C 1
ATOM 1321 O O . MET A 1 158 ? -3.828 -51.031 -8.57 1 89.75 158 MET A O 1
ATOM 1325 N N . PHE A 1 159 ? -5.215 -50.312 -6.973 1 90.38 159 PHE A N 1
ATOM 1326 C CA . PHE A 1 159 ? -5.375 -51.625 -6.371 1 90.38 159 PHE A CA 1
ATOM 1327 C C . PHE A 1 159 ? -6.156 -52.562 -7.297 1 90.38 159 PHE A C 1
ATOM 1329 O O . PHE A 1 159 ? -5.977 -53.781 -7.266 1 90.38 159 PHE A O 1
ATOM 1336 N N . SER A 1 160 ? -6.957 -52 -8.164 1 88.81 160 SER A N 1
ATOM 1337 C CA . SER A 1 160 ? -7.723 -52.812 -9.117 1 88.81 160 SER A CA 1
ATOM 1338 C C . SER A 1 160 ? -6.859 -53.25 -10.289 1 88.81 160 SER A C 1
ATOM 1340 O O . SER A 1 160 ? -7.145 -54.25 -10.93 1 88.81 160 SER A O 1
ATOM 1342 N N . THR A 1 161 ? -5.836 -52.469 -10.594 1 85.81 161 THR A N 1
ATOM 1343 C CA . THR A 1 161 ? -4.957 -52.812 -11.711 1 85.81 161 THR A CA 1
ATOM 1344 C C . THR A 1 161 ? -3.928 -53.844 -11.289 1 85.81 161 THR A C 1
ATOM 1346 O O . THR A 1 161 ? -3.82 -54.906 -11.914 1 85.81 161 THR A O 1
ATOM 1349 N N . ASN A 1 162 ? -3.131 -53.531 -10.219 1 87.25 162 ASN A N 1
ATOM 1350 C CA . ASN A 1 162 ? -2.154 -54.469 -9.68 1 87.25 162 ASN A CA 1
ATOM 1351 C C . ASN A 1 162 ? -1.934 -54.25 -8.188 1 87.25 162 ASN A C 1
ATOM 1353 O O . ASN A 1 162 ? -1.452 -53.188 -7.766 1 87.25 162 ASN A O 1
ATOM 1357 N N . VAL A 1 163 ? -2.143 -55.188 -7.445 1 87.19 163 VAL A N 1
ATOM 1358 C CA . VAL A 1 163 ? -2.125 -55.094 -5.988 1 87.19 163 VAL A CA 1
ATOM 1359 C C . VAL A 1 163 ? -0.687 -54.969 -5.496 1 87.19 163 VAL A C 1
ATOM 1361 O O . VAL A 1 163 ? -0.403 -54.188 -4.594 1 87.19 163 VAL A O 1
ATOM 1364 N N . HIS A 1 164 ? 0.222 -55.688 -6.117 1 85.62 164 HIS A N 1
ATOM 1365 C CA . HIS A 1 164 ? 1.604 -55.688 -5.652 1 85.62 164 HIS A CA 1
ATOM 1366 C C . HIS A 1 164 ? 2.264 -54.344 -5.887 1 85.62 164 HIS A C 1
ATOM 1368 O O . HIS A 1 164 ? 2.9 -53.781 -4.984 1 85.62 164 HIS A O 1
ATOM 1374 N N . LEU A 1 165 ? 1.996 -53.781 -7.051 1 87.25 165 LEU A N 1
ATOM 1375 C CA . LEU A 1 165 ? 2.578 -52.469 -7.375 1 87.25 165 LEU A CA 1
ATOM 1376 C C . LEU A 1 165 ? 1.919 -51.375 -6.562 1 87.25 165 LEU A C 1
ATOM 1378 O O . LEU A 1 165 ? 2.553 -50.344 -6.262 1 87.25 165 LEU A O 1
ATOM 1382 N N . SER A 1 166 ? 0.712 -51.562 -6.184 1 89.75 166 SER A N 1
ATOM 1383 C CA . SER A 1 166 ? -0.025 -50.562 -5.43 1 89.75 166 SER A CA 1
ATOM 1384 C C . SER A 1 166 ? 0.536 -50.406 -4.02 1 89.75 166 SER A C 1
ATOM 1386 O O . SER A 1 166 ? 0.583 -49.312 -3.482 1 89.75 166 SER A O 1
ATOM 1388 N N . TYR A 1 167 ? 0.972 -51.469 -3.451 1 87.56 167 TYR A N 1
ATOM 1389 C CA . TYR A 1 167 ? 1.569 -51.406 -2.125 1 87.56 167 TYR A CA 1
ATOM 1390 C C . TYR A 1 167 ? 2.859 -50.594 -2.158 1 87.56 167 TYR A C 1
ATOM 1392 O O . TYR A 1 167 ? 3.141 -49.812 -1.236 1 87.56 167 TYR A O 1
ATOM 1400 N N . ILE A 1 168 ? 3.564 -50.688 -3.174 1 84.19 168 ILE A N 1
ATOM 1401 C CA . ILE A 1 168 ? 4.809 -49.938 -3.326 1 84.19 168 ILE A CA 1
ATOM 1402 C C . ILE A 1 168 ? 4.5 -48.438 -3.494 1 84.19 168 ILE A C 1
ATOM 1404 O O . ILE A 1 168 ? 5.137 -47.594 -2.865 1 84.19 168 ILE A O 1
ATOM 1408 N N . THR A 1 169 ? 3.486 -48.219 -4.281 1 86.44 169 THR A N 1
ATOM 1409 C CA . THR A 1 169 ? 3.137 -46.844 -4.574 1 86.44 169 THR A CA 1
ATOM 1410 C C . THR A 1 169 ? 2.498 -46.156 -3.357 1 86.44 169 THR A C 1
ATOM 1412 O O . THR A 1 169 ? 2.609 -44.969 -3.178 1 86.44 169 THR 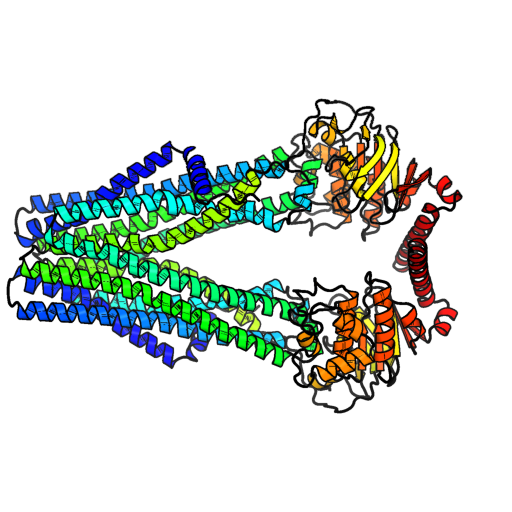A O 1
ATOM 1415 N N . LEU A 1 170 ? 1.921 -46.938 -2.488 1 88.31 170 LEU A N 1
ATOM 1416 C CA . LEU A 1 170 ? 1.29 -46.406 -1.288 1 88.31 170 LEU A CA 1
ATOM 1417 C C . LEU A 1 170 ? 2.328 -45.781 -0.365 1 88.31 170 LEU A C 1
ATOM 1419 O O . LEU A 1 170 ? 2.023 -44.812 0.368 1 88.31 170 LEU A O 1
ATOM 1423 N N . ALA A 1 171 ? 3.514 -46.219 -0.469 1 88.62 171 ALA A N 1
ATOM 1424 C CA . ALA A 1 171 ? 4.602 -45.75 0.38 1 88.62 171 ALA A CA 1
ATOM 1425 C C . ALA A 1 171 ? 5.016 -44.344 -0.011 1 88.62 171 ALA A C 1
ATOM 1427 O O . ALA A 1 171 ? 5.613 -43.625 0.789 1 88.62 171 ALA A O 1
ATOM 1428 N N . ILE A 1 172 ? 4.609 -43.938 -1.176 1 86.94 172 ILE A N 1
ATOM 1429 C CA . ILE A 1 172 ? 4.969 -42.625 -1.668 1 86.94 172 ILE A CA 1
ATOM 1430 C C . ILE A 1 172 ? 4.207 -41.562 -0.882 1 86.94 172 ILE A C 1
ATOM 1432 O O . ILE A 1 172 ? 4.738 -40.469 -0.618 1 86.94 172 ILE A O 1
ATOM 1436 N N . LEU A 1 173 ? 3.025 -41.875 -0.423 1 87.38 173 LEU A N 1
ATOM 1437 C CA . LEU A 1 173 ? 2.139 -40.875 0.181 1 87.38 173 LEU A CA 1
ATOM 1438 C C . LEU A 1 173 ? 2.688 -40.406 1.523 1 87.38 173 LEU A C 1
ATOM 1440 O O . LEU A 1 173 ? 2.938 -39.219 1.713 1 87.38 173 LEU A O 1
ATOM 1444 N N . PRO A 1 174 ? 2.971 -41.344 2.449 1 87.25 174 PRO A N 1
ATOM 1445 C CA . PRO A 1 174 ? 3.531 -40.875 3.723 1 87.25 174 PRO A CA 1
ATOM 1446 C C . PRO A 1 174 ? 4.895 -40.219 3.559 1 87.25 174 PRO A C 1
ATOM 1448 O O . PRO A 1 174 ? 5.203 -39.25 4.266 1 87.25 174 PRO A O 1
ATOM 1451 N N . LEU A 1 175 ? 5.664 -40.625 2.641 1 89.25 175 LEU A N 1
ATOM 1452 C CA . LEU A 1 175 ? 6.977 -40.031 2.4 1 89.25 175 LEU A CA 1
ATOM 1453 C C . LEU A 1 175 ? 6.852 -38.594 1.883 1 89.25 175 LEU A C 1
ATOM 1455 O O . LEU A 1 175 ? 7.562 -37.719 2.344 1 89.25 175 LEU A O 1
ATOM 1459 N N . MET A 1 176 ? 5.938 -38.469 0.979 1 87.25 176 MET A N 1
ATOM 1460 C CA . MET A 1 176 ? 5.715 -37.156 0.401 1 87.25 176 MET A CA 1
ATOM 1461 C C . MET A 1 176 ? 5.164 -36.188 1.446 1 87.25 176 MET A C 1
ATOM 1463 O O . MET A 1 176 ? 5.543 -35 1.475 1 87.25 176 MET A O 1
ATOM 1467 N N . VAL A 1 177 ? 4.32 -36.656 2.336 1 86 177 VAL A N 1
ATOM 1468 C CA . VAL A 1 177 ? 3.734 -35.812 3.373 1 86 177 VAL A CA 1
ATOM 1469 C C . VAL A 1 177 ? 4.82 -35.344 4.348 1 86 177 VAL A C 1
ATOM 1471 O O . VAL A 1 177 ? 4.879 -34.188 4.723 1 86 177 VAL A O 1
ATOM 1474 N N . VAL A 1 178 ? 5.664 -36.219 4.695 1 89.06 178 VAL A N 1
ATOM 1475 C CA . VAL A 1 178 ? 6.727 -35.938 5.648 1 89.06 178 VAL A CA 1
ATOM 1476 C C . VAL A 1 178 ? 7.703 -34.938 5.039 1 89.06 178 VAL A C 1
ATOM 1478 O O . VAL A 1 178 ? 8.086 -33.938 5.684 1 89.06 178 VAL A O 1
ATOM 1481 N N . ILE A 1 179 ? 8.07 -35.094 3.803 1 88.94 179 ILE A N 1
ATOM 1482 C CA . ILE A 1 179 ? 9.023 -34.219 3.127 1 88.94 179 ILE A CA 1
ATOM 1483 C C . ILE A 1 179 ? 8.414 -32.844 2.93 1 88.94 179 ILE A C 1
ATOM 1485 O O . ILE A 1 179 ? 9.07 -31.812 3.174 1 88.94 179 ILE A O 1
ATOM 1489 N N . THR A 1 180 ? 7.199 -32.875 2.555 1 85.25 180 THR A N 1
ATOM 1490 C CA . THR A 1 180 ? 6.523 -31.594 2.334 1 85.25 180 THR A CA 1
ATOM 1491 C C . THR A 1 180 ? 6.414 -30.797 3.637 1 85.25 180 THR A C 1
ATOM 1493 O O . THR A 1 180 ? 6.668 -29.594 3.66 1 85.25 180 THR A O 1
ATOM 1496 N N . ARG A 1 181 ? 6.078 -31.453 4.703 1 85.56 181 ARG A N 1
ATOM 1497 C CA . ARG A 1 181 ? 5.945 -30.797 5.996 1 85.56 181 ARG A CA 1
ATOM 1498 C C . ARG A 1 181 ? 7.293 -30.266 6.477 1 85.56 181 ARG A C 1
ATOM 1500 O O . ARG A 1 181 ? 7.363 -29.188 7.066 1 85.56 181 ARG A O 1
ATOM 1507 N N . PHE A 1 182 ? 8.242 -31.016 6.223 1 90.12 182 PHE A N 1
ATOM 1508 C CA . PHE A 1 182 ? 9.586 -30.609 6.605 1 90.12 182 PHE A CA 1
ATOM 1509 C C . PHE A 1 182 ? 10 -29.344 5.867 1 90.12 182 PHE A C 1
ATOM 1511 O O . PHE A 1 182 ? 10.461 -28.375 6.488 1 90.12 182 PHE A O 1
ATOM 1518 N N . PHE A 1 183 ? 9.812 -29.297 4.637 1 88.06 183 PHE A N 1
ATOM 1519 C CA . PHE A 1 183 ? 10.188 -28.141 3.828 1 88.06 183 PHE A CA 1
ATOM 1520 C C . PHE A 1 183 ? 9.289 -26.953 4.137 1 88.06 183 PHE A C 1
ATOM 1522 O O . PHE A 1 183 ? 9.758 -25.812 4.164 1 88.06 183 PHE A O 1
ATOM 1529 N N . GLN A 1 184 ? 8.117 -27.266 4.414 1 86 184 GLN A N 1
ATOM 1530 C CA . GLN A 1 184 ? 7.176 -26.203 4.727 1 86 184 GLN A CA 1
ATOM 1531 C C . GLN A 1 184 ? 7.586 -25.453 5.996 1 86 184 GLN A C 1
ATOM 1533 O O . GLN A 1 184 ? 7.547 -24.234 6.047 1 86 184 GLN A O 1
ATOM 1538 N N . LYS A 1 185 ? 7.93 -26.109 7.004 1 88.44 185 LYS A N 1
ATOM 1539 C CA . LYS A 1 185 ? 8.336 -25.5 8.273 1 88.44 185 LYS A CA 1
ATOM 1540 C C . LYS A 1 185 ? 9.594 -24.656 8.102 1 88.44 185 LYS A C 1
ATOM 1542 O O . LYS A 1 185 ? 9.68 -23.562 8.633 1 88.44 185 LYS A O 1
ATOM 1547 N N . ARG A 1 186 ? 10.492 -25.172 7.344 1 91.25 186 ARG A N 1
ATOM 1548 C CA . ARG A 1 186 ? 11.742 -24.453 7.117 1 91.25 186 ARG A CA 1
ATOM 1549 C C . ARG A 1 186 ? 11.508 -23.219 6.254 1 91.25 186 ARG A C 1
ATOM 1551 O O . ARG A 1 186 ? 12.109 -22.172 6.484 1 91.25 186 ARG A O 1
ATOM 1558 N N . LEU A 1 187 ? 10.68 -23.438 5.391 1 89.69 187 LEU A N 1
ATOM 1559 C CA . LEU A 1 187 ? 10.375 -22.328 4.492 1 89.69 187 LEU A CA 1
ATOM 1560 C C . LEU A 1 187 ? 9.633 -21.219 5.23 1 89.69 187 LEU A C 1
ATOM 1562 O O . LEU A 1 187 ? 9.891 -20.031 4.996 1 89.69 187 LEU A O 1
ATOM 1566 N N . LYS A 1 188 ? 8.75 -21.562 6.066 1 87.56 188 LYS A N 1
ATOM 1567 C CA . LYS A 1 188 ? 7.996 -20.594 6.848 1 87.56 188 LYS A CA 1
ATOM 1568 C C . LYS A 1 188 ? 8.93 -19.719 7.676 1 87.56 188 LYS A C 1
ATOM 1570 O O . LYS A 1 188 ? 8.781 -18.484 7.699 1 87.56 188 LYS A O 1
ATOM 1575 N N . LYS A 1 189 ? 9.867 -20.266 8.281 1 92.44 189 LYS A N 1
ATOM 1576 C CA . LYS A 1 189 ? 10.836 -19.531 9.086 1 92.44 189 LYS A CA 1
ATOM 1577 C C . LYS A 1 189 ? 11.703 -18.625 8.211 1 92.44 189 LYS A C 1
ATOM 1579 O O . LYS A 1 189 ? 11.922 -17.453 8.547 1 92.44 189 LYS A O 1
ATOM 1584 N N . ALA A 1 190 ? 12.164 -19.172 7.133 1 93.12 190 ALA A N 1
ATOM 1585 C CA . ALA A 1 190 ? 13 -18.391 6.223 1 93.12 190 ALA A CA 1
ATOM 1586 C C . ALA A 1 190 ? 12.227 -17.203 5.641 1 93.12 190 ALA A C 1
ATOM 1588 O O . ALA A 1 190 ? 12.766 -16.109 5.535 1 93.12 190 ALA A O 1
ATOM 1589 N N . PHE A 1 191 ? 11.031 -17.391 5.371 1 89.75 191 PHE A N 1
ATOM 1590 C CA . PHE A 1 191 ? 10.18 -16.328 4.844 1 89.75 191 PHE A CA 1
ATOM 1591 C C . PHE A 1 191 ? 9.945 -15.25 5.891 1 89.75 191 PHE A C 1
ATOM 1593 O O . PHE A 1 191 ? 9.883 -14.062 5.566 1 89.75 191 PHE A O 1
ATOM 1600 N N . GLY A 1 192 ? 9.742 -15.734 7.062 1 90.62 192 GLY A N 1
ATOM 1601 C CA . GLY A 1 192 ? 9.586 -14.781 8.148 1 90.62 192 GLY A CA 1
ATOM 1602 C C . GLY A 1 192 ? 10.773 -13.859 8.312 1 90.62 192 GLY A C 1
ATOM 1603 O O . GLY A 1 192 ? 10.617 -12.641 8.414 1 90.62 192 GLY A O 1
ATOM 1604 N N . ASP A 1 193 ? 11.875 -14.43 8.203 1 93.25 193 ASP A N 1
ATOM 1605 C CA . ASP A 1 193 ? 13.109 -13.656 8.305 1 93.25 193 ASP A CA 1
ATOM 1606 C C . ASP A 1 193 ? 13.258 -12.695 7.125 1 93.25 193 ASP A C 1
ATOM 1608 O O . ASP A 1 193 ? 13.633 -11.539 7.305 1 93.25 193 ASP A O 1
ATOM 1612 N N . GLU A 1 194 ? 13.016 -13.203 5.984 1 93.31 194 GLU A N 1
ATOM 1613 C CA . GLU A 1 194 ? 13.07 -12.391 4.777 1 93.31 194 GLU A CA 1
ATOM 1614 C C . GLU A 1 194 ? 12.109 -11.203 4.863 1 93.31 194 GLU A C 1
ATOM 1616 O O . GLU A 1 194 ? 12.469 -10.078 4.516 1 93.31 194 GLU A O 1
ATOM 1621 N N . ARG A 1 195 ? 11.031 -11.469 5.34 1 89.38 195 ARG A N 1
ATOM 1622 C CA . ARG A 1 195 ? 10.016 -10.43 5.453 1 89.38 195 ARG A CA 1
ATOM 1623 C C . ARG A 1 195 ? 10.43 -9.367 6.457 1 89.38 195 ARG A C 1
ATOM 1625 O O . ARG A 1 195 ? 10.25 -8.172 6.215 1 89.38 195 ARG A O 1
ATOM 1632 N N . ASN A 1 196 ? 10.953 -9.727 7.512 1 93.06 196 ASN A N 1
ATOM 1633 C CA . ASN A 1 196 ? 11.422 -8.789 8.523 1 93.06 196 ASN A CA 1
ATOM 1634 C C . ASN A 1 196 ? 12.508 -7.871 7.977 1 93.06 196 ASN A C 1
ATOM 1636 O O . ASN A 1 196 ? 12.477 -6.66 8.203 1 93.06 196 ASN A O 1
ATOM 1640 N N . TRP A 1 197 ? 13.375 -8.438 7.277 1 93.69 197 TRP A N 1
ATOM 1641 C CA . TRP A 1 197 ? 14.477 -7.641 6.742 1 93.69 197 TRP A CA 1
ATOM 1642 C C . TRP A 1 197 ? 13.992 -6.742 5.605 1 93.69 197 TRP A C 1
ATOM 1644 O O . TRP A 1 197 ? 14.477 -5.621 5.441 1 93.69 197 TRP A O 1
ATOM 1654 N N . THR A 1 198 ? 13.078 -7.234 4.859 1 92.12 198 THR A N 1
ATOM 1655 C CA . THR A 1 198 ? 12.477 -6.402 3.824 1 92.12 198 THR A CA 1
ATOM 1656 C C . THR A 1 198 ? 11.75 -5.211 4.445 1 92.12 198 THR A C 1
ATOM 1658 O O . THR A 1 198 ? 11.867 -4.082 3.961 1 92.12 198 THR A O 1
ATOM 1661 N N . ALA A 1 199 ? 11.102 -5.473 5.488 1 91.25 199 ALA A N 1
ATOM 1662 C CA . ALA A 1 199 ? 10.422 -4.406 6.211 1 91.25 199 ALA A CA 1
ATOM 1663 C C . ALA A 1 199 ? 11.422 -3.393 6.762 1 91.25 199 ALA A C 1
ATOM 1665 O O . ALA A 1 199 ? 11.195 -2.182 6.676 1 91.25 199 ALA A O 1
ATOM 1666 N N . SER A 1 200 ? 12.438 -3.908 7.277 1 92.31 200 SER A N 1
ATOM 1667 C CA . SER A 1 200 ? 13.484 -3.049 7.812 1 92.31 200 SER A CA 1
ATOM 1668 C C . SER A 1 200 ? 14.109 -2.188 6.719 1 92.31 200 SER A C 1
ATOM 1670 O O . SER A 1 200 ? 14.375 -1.002 6.93 1 92.31 200 SER A O 1
ATOM 1672 N N . GLN A 1 201 ? 14.367 -2.799 5.625 1 93.56 201 GLN A N 1
ATOM 1673 C CA . GLN A 1 201 ? 14.922 -2.059 4.496 1 93.56 201 GLN A CA 1
ATOM 1674 C C . GLN A 1 201 ? 13.977 -0.947 4.051 1 93.56 201 GLN A C 1
ATOM 1676 O O . GLN A 1 201 ? 14.406 0.183 3.811 1 93.56 201 GLN A O 1
ATOM 1681 N N . ASN A 1 202 ? 12.75 -1.297 3.953 1 91.56 202 ASN A N 1
ATOM 1682 C CA . ASN A 1 202 ? 11.734 -0.331 3.537 1 91.56 202 ASN A CA 1
ATOM 1683 C C . ASN A 1 202 ? 11.625 0.827 4.523 1 91.56 202 ASN A C 1
ATOM 1685 O O . ASN A 1 202 ? 11.617 1.992 4.121 1 91.56 202 ASN A O 1
ATOM 1689 N N . SER A 1 203 ? 11.609 0.51 5.73 1 90.31 203 SER A N 1
ATOM 1690 C CA . SER A 1 203 ? 11.523 1.53 6.77 1 90.31 203 SER A CA 1
ATOM 1691 C C . SER A 1 203 ? 12.758 2.426 6.773 1 90.31 203 SER A C 1
ATOM 1693 O O . SER A 1 203 ? 12.648 3.641 6.945 1 90.31 203 SER A O 1
ATOM 1695 N N . PHE A 1 204 ? 13.898 1.856 6.648 1 91.81 204 PHE A N 1
ATOM 1696 C CA . PHE A 1 204 ? 15.156 2.592 6.633 1 91.81 204 PHE A CA 1
ATOM 1697 C C . PHE A 1 204 ? 15.18 3.602 5.492 1 91.81 204 PHE A C 1
ATOM 1699 O O . PHE A 1 204 ? 15.484 4.777 5.703 1 91.81 204 PHE A O 1
ATOM 1706 N N . VAL A 1 205 ? 14.828 3.139 4.328 1 91.94 205 VAL A N 1
ATOM 1707 C CA . VAL A 1 205 ? 14.875 3.994 3.146 1 91.94 205 VAL A CA 1
ATOM 1708 C C . VAL A 1 205 ? 13.836 5.109 3.281 1 91.94 205 VAL A C 1
ATOM 1710 O O . VAL A 1 205 ? 14.125 6.273 2.986 1 91.94 205 VAL A O 1
ATOM 1713 N N . GLN A 1 206 ? 12.703 4.773 3.723 1 90.75 206 GLN A N 1
ATOM 1714 C CA . GLN A 1 206 ? 11.633 5.758 3.877 1 90.75 206 GLN A CA 1
ATOM 1715 C C . GLN A 1 206 ? 12.023 6.844 4.875 1 90.75 206 GLN A C 1
ATOM 1717 O O . GLN A 1 206 ? 11.867 8.031 4.594 1 90.75 206 GLN A O 1
ATOM 1722 N N . GLU A 1 207 ? 12.57 6.484 5.969 1 89.75 207 GLU A N 1
ATOM 1723 C CA . GLU A 1 207 ? 12.969 7.426 7.012 1 89.75 207 GLU A CA 1
ATOM 1724 C C . GLU A 1 207 ? 14.109 8.32 6.543 1 89.75 207 GLU A C 1
ATOM 1726 O O . GLU A 1 207 ? 14.102 9.531 6.789 1 89.75 207 GLU A O 1
ATOM 1731 N N . ARG A 1 208 ? 15.07 7.758 5.965 1 90.44 208 ARG A N 1
ATOM 1732 C CA . ARG A 1 208 ? 16.234 8.523 5.547 1 90.44 208 ARG A CA 1
ATOM 1733 C C . ARG A 1 208 ? 15.891 9.477 4.406 1 90.44 208 ARG A C 1
ATOM 1735 O O . ARG A 1 208 ? 16.422 10.578 4.324 1 90.44 208 ARG A O 1
ATOM 1742 N N . LEU A 1 209 ? 15.016 9.023 3.596 1 88.81 209 LEU A N 1
ATOM 1743 C CA . LEU A 1 209 ? 14.594 9.914 2.521 1 88.81 209 LEU A CA 1
ATOM 1744 C C . LEU A 1 209 ? 13.758 11.07 3.07 1 88.81 209 LEU A C 1
ATOM 1746 O O . LEU A 1 209 ? 13.859 12.195 2.576 1 88.81 209 LEU A O 1
ATOM 1750 N N . ALA A 1 210 ? 13.016 10.773 4.07 1 87 210 ALA A N 1
ATOM 1751 C CA . ALA A 1 210 ? 12.242 11.82 4.727 1 87 210 ALA A CA 1
ATOM 1752 C C . ALA A 1 210 ? 13.148 12.805 5.457 1 87 210 ALA A C 1
ATOM 1754 O O . ALA A 1 210 ? 12.859 14 5.527 1 87 210 ALA A O 1
ATOM 1755 N N . GLY A 1 211 ? 14.211 12.344 6.023 1 87.69 211 GLY A N 1
ATOM 1756 C CA . GLY A 1 211 ? 15.148 13.172 6.766 1 87.69 211 GLY A CA 1
ATOM 1757 C C . GLY A 1 211 ? 16.391 13.523 5.973 1 87.69 211 GLY A C 1
ATOM 1758 O O . GLY A 1 211 ? 17.453 13.773 6.547 1 87.69 211 GLY A O 1
ATOM 1759 N N . MET A 1 212 ? 16.328 13.602 4.684 1 88.81 212 MET A N 1
ATOM 1760 C CA . MET A 1 212 ? 17.5 13.773 3.832 1 88.81 212 MET A CA 1
ATOM 1761 C C . MET A 1 212 ? 18.172 15.109 4.102 1 88.81 212 MET A C 1
ATOM 1763 O O . MET A 1 212 ? 19.406 15.211 4.062 1 88.81 212 MET A O 1
ATOM 1767 N N . SER A 1 213 ? 17.406 16.141 4.359 1 86.69 213 SER A N 1
ATOM 1768 C CA . SER A 1 213 ? 17.969 17.453 4.621 1 86.69 213 SER A CA 1
ATOM 1769 C C . SER A 1 213 ? 18.938 17.422 5.801 1 86.69 213 SER A C 1
ATOM 1771 O O . SER A 1 213 ? 20.016 18.016 5.758 1 86.69 213 SER A O 1
ATOM 1773 N N . ILE A 1 214 ? 18.594 16.625 6.781 1 86.62 214 ILE A N 1
ATOM 1774 C CA . ILE A 1 214 ? 19.422 16.516 7.977 1 86.62 214 ILE A CA 1
ATOM 1775 C C . ILE A 1 214 ? 20.688 15.711 7.66 1 86.62 214 ILE A C 1
ATOM 1777 O O . ILE A 1 214 ? 21.781 16.047 8.109 1 86.62 214 ILE A O 1
ATOM 1781 N N . ILE A 1 215 ? 20.547 14.734 6.918 1 90.25 215 ILE A N 1
ATOM 1782 C CA . ILE A 1 215 ? 21.672 13.891 6.547 1 90.25 215 ILE A CA 1
ATOM 1783 C C . ILE A 1 215 ? 22.688 14.711 5.746 1 90.25 215 ILE A C 1
ATOM 1785 O O . ILE A 1 215 ? 23.891 14.602 5.957 1 90.25 215 ILE A O 1
ATOM 1789 N N . GLN A 1 216 ? 22.188 15.57 4.926 1 87.94 216 GLN A N 1
ATOM 1790 C CA . GLN A 1 216 ? 23.062 16.359 4.062 1 87.94 216 GLN A CA 1
ATOM 1791 C C . GLN A 1 216 ? 23.734 17.484 4.844 1 87.94 216 GLN A C 1
ATOM 1793 O O . GLN A 1 216 ? 24.922 17.75 4.664 1 87.94 216 GLN A O 1
ATOM 1798 N N . VAL A 1 217 ? 22.969 18.078 5.68 1 85.5 217 VAL A N 1
ATOM 1799 C CA . VAL A 1 217 ? 23.516 19.219 6.422 1 85.5 217 VAL A CA 1
ATOM 1800 C C . VAL A 1 217 ? 24.625 18.734 7.355 1 85.5 217 VAL A C 1
ATOM 1802 O O . VAL A 1 217 ? 25.609 19.453 7.586 1 85.5 217 VAL A O 1
ATOM 1805 N N . PHE A 1 218 ? 24.547 17.484 7.809 1 87.5 218 PHE A N 1
ATOM 1806 C CA . PHE A 1 218 ? 25.547 16.969 8.742 1 87.5 218 PHE A CA 1
ATOM 1807 C C . PHE A 1 218 ? 26.578 16.125 8.016 1 87.5 218 PHE A C 1
ATOM 1809 O O . PHE A 1 218 ? 27.453 15.531 8.648 1 87.5 218 PHE A O 1
ATOM 1816 N N . ASN A 1 219 ? 26.516 16.047 6.762 1 87.56 219 ASN A N 1
ATOM 1817 C CA . ASN A 1 219 ? 27.469 15.312 5.938 1 87.56 219 ASN A CA 1
ATOM 1818 C C . ASN A 1 219 ? 27.594 13.859 6.379 1 87.56 219 ASN A C 1
ATOM 1820 O O . ASN A 1 219 ? 28.688 13.359 6.609 1 87.56 219 ASN A O 1
ATOM 1824 N N . ARG A 1 220 ? 26.453 13.25 6.52 1 89.19 220 ARG A N 1
ATOM 1825 C CA . ARG A 1 220 ? 26.469 11.867 7.0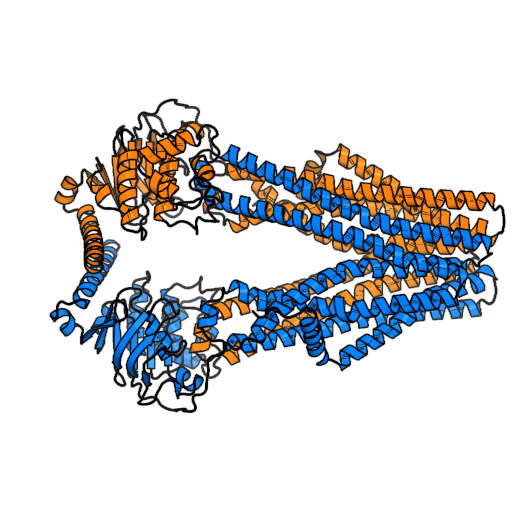04 1 89.19 220 ARG A CA 1
ATOM 1826 C C . ARG A 1 220 ? 26.047 10.898 5.91 1 89.19 220 ARG A C 1
ATOM 1828 O O . ARG A 1 220 ? 25.578 9.797 6.203 1 89.19 220 ARG A O 1
ATOM 1835 N N . GLN A 1 221 ? 26.203 11.273 4.73 1 89.5 221 GLN A N 1
ATOM 1836 C CA . GLN A 1 221 ? 25.766 10.453 3.605 1 89.5 221 GLN A CA 1
ATOM 1837 C C . GLN A 1 221 ? 26.531 9.133 3.57 1 89.5 221 GLN A C 1
ATOM 1839 O O . GLN A 1 221 ? 25.938 8.062 3.404 1 89.5 221 GLN A O 1
ATOM 1844 N N . GLN A 1 222 ? 27.812 9.156 3.846 1 90.38 222 GLN A N 1
ATOM 1845 C CA . GLN A 1 222 ? 28.625 7.953 3.775 1 90.38 222 GLN A CA 1
ATOM 1846 C C . GLN A 1 222 ? 28.281 6.973 4.891 1 90.38 222 GLN A C 1
ATOM 1848 O O . GLN A 1 222 ? 28.172 5.77 4.66 1 90.38 222 GLN A O 1
ATOM 1853 N N . SER A 1 223 ? 28.078 7.5 6.035 1 90.19 223 SER A N 1
ATOM 1854 C CA . SER A 1 223 ? 27.719 6.645 7.164 1 90.19 223 SER A CA 1
ATOM 1855 C C . SER A 1 223 ? 26.359 5.977 6.945 1 90.19 223 SER A C 1
ATOM 1857 O O . SER A 1 223 ? 26.203 4.789 7.234 1 90.19 223 SER A O 1
ATOM 1859 N N . GLU A 1 224 ? 25.453 6.754 6.496 1 90.94 224 GLU A N 1
ATOM 1860 C CA . GLU A 1 224 ? 24.125 6.211 6.238 1 90.94 224 GLU A CA 1
ATOM 1861 C C . GLU A 1 224 ? 24.156 5.191 5.105 1 90.94 224 GLU A C 1
ATOM 1863 O O . GLU A 1 224 ? 23.406 4.203 5.133 1 90.94 224 GLU A O 1
ATOM 1868 N N . PHE A 1 225 ? 25.016 5.434 4.156 1 92.5 225 PHE A N 1
ATOM 1869 C CA . PHE A 1 225 ? 25.172 4.48 3.061 1 92.5 225 PHE A CA 1
ATOM 1870 C C . PHE A 1 225 ? 25.703 3.146 3.574 1 92.5 225 PHE A C 1
ATOM 1872 O O . PHE A 1 225 ? 25.25 2.086 3.143 1 92.5 225 PHE A O 1
ATOM 1879 N N . LYS A 1 226 ? 26.656 3.189 4.453 1 93 226 LYS A N 1
ATOM 1880 C CA . LYS A 1 226 ? 27.234 1.967 5.012 1 93 226 LYS A CA 1
ATOM 1881 C C . LYS A 1 226 ? 26.172 1.165 5.77 1 93 226 LYS A C 1
ATOM 1883 O O . LYS A 1 226 ? 26.141 -0.063 5.68 1 93 226 LYS A O 1
ATOM 1888 N N . LYS A 1 227 ? 25.344 1.86 6.5 1 92.5 227 LYS A N 1
ATOM 1889 C CA . LYS A 1 227 ? 24.266 1.188 7.215 1 92.5 227 LYS A CA 1
ATOM 1890 C C . LYS A 1 227 ? 23.281 0.521 6.242 1 92.5 227 LYS A C 1
ATOM 1892 O O . LYS A 1 227 ? 22.828 -0.596 6.484 1 92.5 227 LYS A O 1
ATOM 1897 N N . PHE A 1 228 ? 23.062 1.254 5.176 1 93.75 228 PHE A N 1
ATOM 1898 C CA . PHE A 1 228 ? 22.172 0.718 4.148 1 93.75 228 PHE A CA 1
ATOM 1899 C C . PHE A 1 228 ? 22.766 -0.536 3.52 1 93.75 228 PHE A C 1
ATOM 1901 O O . PHE A 1 228 ? 22.062 -1.522 3.303 1 93.75 228 PHE A O 1
ATOM 1908 N N . ASP A 1 229 ? 23.969 -0.457 3.225 1 94 229 ASP A N 1
ATOM 1909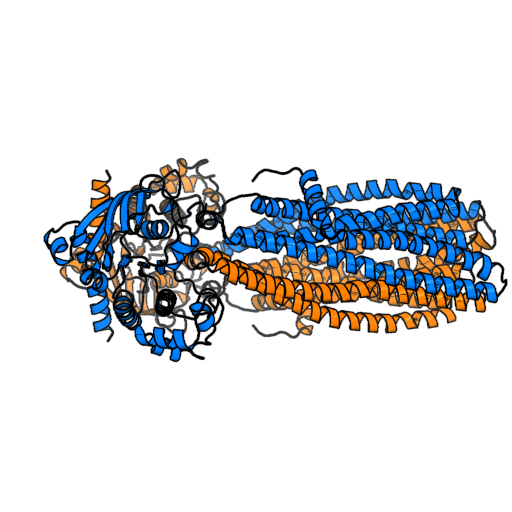 C CA . ASP A 1 229 ? 24.656 -1.587 2.604 1 94 229 ASP A CA 1
ATOM 1910 C C . ASP A 1 229 ? 24.625 -2.812 3.516 1 94 229 ASP A C 1
ATOM 1912 O O . ASP A 1 229 ? 24.484 -3.941 3.043 1 94 229 ASP A O 1
ATOM 1916 N N . ASP A 1 230 ? 24.766 -2.578 4.758 1 94.44 230 ASP A N 1
ATOM 1917 C CA . ASP A 1 230 ? 24.719 -3.682 5.711 1 94.44 230 ASP A CA 1
ATOM 1918 C C . ASP A 1 230 ? 23.344 -4.344 5.715 1 94.44 230 ASP A C 1
ATOM 1920 O O . ASP A 1 230 ? 23.234 -5.57 5.762 1 94.44 230 ASP A O 1
ATOM 1924 N N . ILE A 1 231 ? 22.312 -3.543 5.691 1 94.12 231 ILE A N 1
ATOM 1925 C CA . ILE A 1 231 ? 20.953 -4.066 5.648 1 94.12 231 ILE A CA 1
ATOM 1926 C C . ILE A 1 231 ? 20.75 -4.852 4.355 1 94.12 231 ILE A C 1
ATOM 1928 O O . ILE A 1 231 ? 20.172 -5.941 4.371 1 94.12 231 ILE A O 1
ATOM 1932 N N . ASN A 1 232 ? 21.297 -4.305 3.334 1 93.62 232 ASN A N 1
ATOM 1933 C CA . ASN A 1 232 ? 21.156 -4.941 2.027 1 93.62 232 ASN A CA 1
ATOM 1934 C C . ASN A 1 232 ? 21.891 -6.281 1.978 1 93.62 232 ASN A C 1
ATOM 1936 O O . ASN A 1 232 ? 21.391 -7.238 1.378 1 93.62 232 ASN A O 1
ATOM 1940 N N . ILE A 1 233 ? 23.062 -6.398 2.611 1 94.56 233 ILE A N 1
ATOM 1941 C CA . ILE A 1 233 ? 23.828 -7.637 2.648 1 94.56 233 ILE A CA 1
ATOM 1942 C C . ILE A 1 233 ? 23.078 -8.688 3.473 1 94.56 233 ILE A C 1
ATOM 1944 O O . ILE A 1 233 ? 22.984 -9.844 3.072 1 94.56 233 ILE A O 1
ATOM 1948 N N . THR A 1 234 ? 22.547 -8.258 4.535 1 94.81 234 THR A N 1
ATOM 1949 C CA . THR A 1 234 ? 21.812 -9.172 5.398 1 94.81 234 THR A CA 1
ATOM 1950 C C . THR A 1 234 ? 20.531 -9.656 4.711 1 94.81 234 THR A C 1
ATOM 1952 O O . THR A 1 234 ? 20.172 -10.828 4.82 1 94.81 234 THR A O 1
ATOM 1955 N N . LEU A 1 235 ? 19.859 -8.734 4.062 1 94.56 235 LEU A N 1
ATOM 1956 C CA . LEU A 1 235 ? 18.656 -9.086 3.316 1 94.56 235 LEU A CA 1
ATOM 1957 C C . LEU A 1 235 ? 18.984 -10.102 2.221 1 94.56 235 LEU A C 1
ATOM 1959 O O . LEU A 1 235 ? 18.25 -11.078 2.041 1 94.56 235 LEU A O 1
ATOM 1963 N N . LYS A 1 236 ? 20.047 -9.867 1.508 1 94.19 236 LYS A N 1
ATOM 1964 C CA . LYS A 1 236 ? 20.469 -10.82 0.482 1 94.19 236 LYS A CA 1
ATOM 1965 C C . LYS A 1 236 ? 20.688 -12.211 1.073 1 94.19 236 LYS A C 1
ATOM 1967 O O . LYS A 1 236 ? 20.25 -13.203 0.499 1 94.19 236 LYS A O 1
ATOM 1972 N N . GLY A 1 237 ? 21.297 -12.289 2.197 1 94.88 237 GLY A N 1
ATOM 1973 C CA . GLY A 1 237 ? 21.5 -13.562 2.863 1 94.88 237 GLY A CA 1
ATOM 1974 C C . GLY A 1 237 ? 20.219 -14.266 3.229 1 94.88 237 GLY A C 1
ATOM 1975 O O . GLY A 1 237 ? 20.094 -15.477 3.035 1 94.88 237 GLY A O 1
ATOM 1976 N N . ALA A 1 238 ? 19.281 -13.5 3.725 1 94.62 238 ALA A N 1
ATOM 1977 C CA . ALA A 1 238 ? 17.984 -14.055 4.082 1 94.62 238 ALA A CA 1
ATOM 1978 C C . ALA A 1 238 ? 17.25 -14.555 2.844 1 94.62 238 ALA A C 1
ATOM 1980 O O . ALA A 1 238 ? 16.625 -15.617 2.871 1 94.62 238 ALA A O 1
ATOM 1981 N N . LEU A 1 239 ? 17.312 -13.812 1.772 1 94.19 239 LEU A N 1
ATOM 1982 C CA . LEU A 1 239 ? 16.672 -14.195 0.52 1 94.19 239 LEU A CA 1
ATOM 1983 C C . LEU A 1 239 ? 17.281 -15.477 -0.042 1 94.19 239 LEU A C 1
ATOM 1985 O O . LEU A 1 239 ? 16.562 -16.359 -0.498 1 94.19 239 LEU A O 1
ATOM 1989 N N . LEU A 1 240 ? 18.625 -15.594 0.025 1 94.06 240 LEU A N 1
ATOM 1990 C CA . LEU A 1 240 ? 19.312 -16.766 -0.512 1 94.06 240 LEU A CA 1
ATOM 1991 C C . LEU A 1 240 ? 18.984 -18 0.312 1 94.06 240 LEU A C 1
ATOM 1993 O O . LEU A 1 240 ? 18.906 -19.109 -0.23 1 94.06 240 LEU A O 1
ATOM 1997 N N . ARG A 1 241 ? 18.719 -17.812 1.573 1 94.88 241 ARG A N 1
ATOM 1998 C CA . ARG A 1 241 ? 18.297 -18.953 2.396 1 94.88 241 ARG A CA 1
ATOM 1999 C C . ARG A 1 241 ? 16.938 -19.469 1.967 1 94.88 241 ARG A C 1
ATOM 2001 O O . ARG A 1 241 ? 16.703 -20.672 1.906 1 94.88 241 ARG A O 1
ATOM 2008 N N . THR A 1 242 ? 16.062 -18.516 1.678 1 93 242 THR A N 1
ATOM 2009 C CA . THR A 1 242 ? 14.742 -18.891 1.188 1 93 242 THR A CA 1
ATOM 2010 C C . THR A 1 242 ? 14.844 -19.578 -0.173 1 93 242 THR A C 1
ATOM 2012 O O . THR A 1 242 ? 14.195 -20.594 -0.411 1 93 242 THR A O 1
ATOM 2015 N N . VAL A 1 243 ? 15.727 -19.016 -0.988 1 91.81 243 VAL A N 1
ATOM 2016 C CA . VAL A 1 243 ? 15.914 -19.547 -2.33 1 91.81 243 VAL A CA 1
ATOM 2017 C C . VAL A 1 243 ? 16.5 -20.953 -2.248 1 91.81 243 VAL A C 1
ATOM 2019 O O . VAL A 1 243 ? 16.125 -21.844 -3.016 1 91.81 243 VAL A O 1
ATOM 2022 N N . PHE A 1 244 ? 17.328 -21.188 -1.318 1 93.69 244 PHE A N 1
ATOM 2023 C CA . PHE A 1 244 ? 17.953 -22.5 -1.146 1 93.69 244 PHE A CA 1
ATOM 2024 C C . PHE A 1 244 ? 16.906 -23.547 -0.802 1 93.69 244 PHE A C 1
ATOM 2026 O O . PHE A 1 244 ? 16.875 -24.625 -1.406 1 93.69 244 PHE A O 1
ATOM 2033 N N . ILE A 1 245 ? 16.062 -23.281 0.065 1 92.12 245 ILE A N 1
ATOM 2034 C CA . ILE A 1 245 ? 15.047 -24.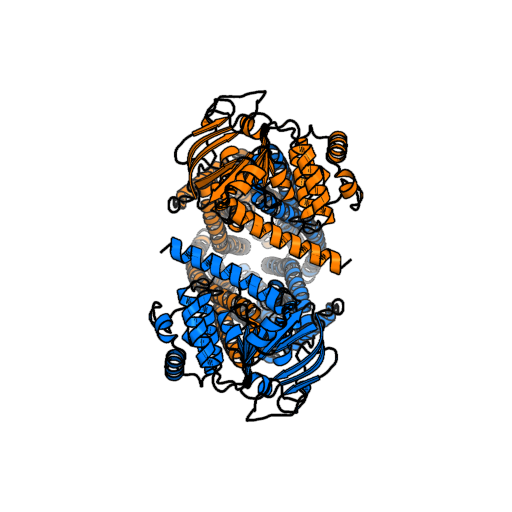234 0.48 1 92.12 245 ILE A CA 1
ATOM 2035 C C . ILE A 1 245 ? 14.055 -24.453 -0.661 1 92.12 245 ILE A C 1
ATOM 2037 O O . ILE A 1 245 ? 13.703 -25.594 -0.969 1 92.12 245 ILE A O 1
ATOM 2041 N N . PHE A 1 246 ? 13.695 -23.391 -1.36 1 86.69 246 PHE A N 1
ATOM 2042 C CA . PHE A 1 246 ? 12.742 -23.453 -2.465 1 86.69 246 PHE A CA 1
ATOM 2043 C C . PHE A 1 246 ? 13.32 -24.234 -3.633 1 86.69 246 PHE A C 1
ATOM 2045 O O . PHE A 1 246 ? 12.617 -25.031 -4.266 1 86.69 246 PHE A O 1
ATOM 2052 N N . SER A 1 247 ? 14.609 -23.984 -3.883 1 88.94 247 SER A N 1
ATOM 2053 C CA . SER A 1 247 ? 15.258 -24.641 -5.02 1 88.94 247 SER A CA 1
ATOM 2054 C C . SER A 1 247 ? 15.43 -26.141 -4.785 1 88.94 247 SER A C 1
ATOM 2056 O O . SER A 1 247 ? 15.523 -26.906 -5.738 1 88.94 247 SER A O 1
ATOM 2058 N N . LEU A 1 248 ? 15.352 -26.516 -3.498 1 91.06 248 LEU A N 1
ATOM 2059 C CA . LEU A 1 248 ? 15.523 -27.922 -3.162 1 91.06 248 LEU A CA 1
ATOM 2060 C C . LEU A 1 248 ? 14.188 -28.656 -3.186 1 91.06 248 LEU A C 1
ATOM 2062 O O . LEU A 1 248 ? 14.141 -29.859 -3.41 1 91.06 248 LEU A O 1
ATOM 2066 N N . PHE A 1 249 ? 13.148 -28.062 -3.016 1 86.88 249 PHE A N 1
ATOM 2067 C CA . PHE A 1 249 ? 11.852 -28.672 -2.797 1 86.88 249 PHE A CA 1
ATOM 2068 C C . PHE A 1 249 ? 11.398 -29.438 -4.035 1 86.88 249 PHE A C 1
ATOM 2070 O O . PHE A 1 249 ? 11.148 -30.641 -3.973 1 86.88 249 PHE A O 1
ATOM 2077 N N . PHE A 1 250 ? 11.383 -28.797 -5.195 1 82.44 250 PHE A N 1
ATOM 2078 C CA . PHE A 1 250 ? 10.805 -29.391 -6.395 1 82.44 250 PHE A CA 1
ATOM 2079 C C . PHE A 1 250 ? 11.672 -30.547 -6.895 1 82.44 250 PHE A C 1
ATOM 2081 O O . PHE A 1 250 ? 11.164 -31.641 -7.152 1 82.44 250 PHE A O 1
ATOM 2088 N N . PRO A 1 251 ? 13 -30.375 -6.879 1 85.94 251 PRO A N 1
ATOM 2089 C CA . PRO A 1 251 ? 13.844 -31.484 -7.312 1 85.94 251 PRO A CA 1
ATOM 2090 C C . PRO A 1 251 ? 13.75 -32.688 -6.387 1 85.94 251 PRO A C 1
ATOM 2092 O O . PRO A 1 251 ? 13.789 -33.844 -6.852 1 85.94 251 PRO A O 1
ATOM 2095 N N . VAL A 1 252 ? 13.578 -32.438 -5.121 1 88.38 252 VAL A N 1
ATOM 2096 C CA . VAL A 1 252 ? 13.484 -33.531 -4.18 1 88.38 252 VAL A CA 1
ATOM 2097 C C . VAL A 1 252 ? 12.172 -34.312 -4.406 1 88.38 252 VAL A C 1
ATOM 2099 O O . VAL A 1 252 ? 12.156 -35.531 -4.391 1 88.38 252 VAL A O 1
ATOM 2102 N N . VAL A 1 253 ? 11.164 -33.625 -4.656 1 85.62 253 VAL A N 1
ATOM 2103 C CA . VAL A 1 253 ? 9.867 -34.25 -4.934 1 85.62 253 VAL A CA 1
ATOM 2104 C C . VAL A 1 253 ? 9.953 -35.062 -6.227 1 85.62 253 VAL A C 1
ATOM 2106 O O . VAL A 1 253 ? 9.469 -36.188 -6.289 1 85.62 253 VAL A O 1
ATOM 2109 N N . GLU A 1 254 ? 10.57 -34.5 -7.215 1 83.25 254 GLU A N 1
ATOM 2110 C CA . GLU A 1 254 ? 10.758 -35.188 -8.492 1 83.25 254 GLU A CA 1
ATOM 2111 C C . GLU A 1 254 ? 11.625 -36.438 -8.328 1 83.25 254 GLU A C 1
ATOM 2113 O O . GLU A 1 254 ? 11.359 -37.469 -8.945 1 83.25 254 GLU A O 1
ATOM 2118 N N . LEU A 1 255 ? 12.641 -36.312 -7.496 1 87.75 255 LEU A N 1
ATOM 2119 C CA . LEU A 1 255 ? 13.523 -37.469 -7.227 1 87.75 255 LEU A CA 1
ATOM 2120 C C . LEU A 1 255 ? 12.758 -38.594 -6.59 1 87.75 255 LEU A C 1
ATOM 2122 O O . LEU A 1 255 ? 12.906 -39.75 -6.996 1 87.75 255 LEU A O 1
ATOM 2126 N N . ILE A 1 256 ? 11.945 -38.281 -5.688 1 88.62 256 ILE A N 1
ATOM 2127 C CA . ILE A 1 256 ? 11.156 -39.312 -5.012 1 88.62 256 ILE A CA 1
ATOM 2128 C C . ILE A 1 256 ? 10.211 -39.969 -6.012 1 88.62 256 ILE A C 1
ATOM 2130 O O . ILE A 1 256 ? 10.117 -41.219 -6.055 1 88.62 256 ILE A O 1
ATOM 2134 N N . SER A 1 257 ? 9.555 -39.188 -6.848 1 84.56 257 SER A N 1
ATOM 2135 C CA . SER A 1 257 ? 8.656 -39.75 -7.859 1 84.56 257 SER A CA 1
ATOM 2136 C C . SER A 1 257 ? 9.391 -40.656 -8.828 1 84.56 257 SER A C 1
ATOM 2138 O O . SER A 1 257 ? 8.922 -41.75 -9.125 1 84.56 257 SER A O 1
ATOM 2140 N N . SER A 1 258 ? 10.562 -40.25 -9.211 1 82.12 258 SER A N 1
ATOM 2141 C CA . SER A 1 258 ? 11.352 -41.031 -10.156 1 82.12 258 SER A CA 1
ATOM 2142 C C . SER A 1 258 ? 11.852 -42.312 -9.531 1 82.12 258 SER A C 1
ATOM 2144 O O . SER A 1 258 ? 11.906 -43.344 -10.195 1 82.12 258 SER A O 1
ATOM 2146 N N . LEU A 1 259 ? 12.219 -42.219 -8.32 1 85.56 259 LEU A N 1
ATOM 2147 C CA . LEU A 1 259 ? 12.672 -43.406 -7.609 1 85.56 259 LEU A CA 1
ATOM 2148 C C . LEU A 1 259 ? 11.547 -44.438 -7.512 1 85.56 259 LEU A C 1
ATOM 2150 O O . LEU A 1 259 ? 11.773 -45.656 -7.688 1 85.56 259 LEU A O 1
ATOM 2154 N N . PHE A 1 260 ? 10.398 -44 -7.312 1 86.19 260 PHE A N 1
ATOM 2155 C CA . PHE A 1 260 ? 9.266 -44.938 -7.207 1 86.19 260 PHE A CA 1
ATOM 2156 C C . PHE A 1 260 ? 8.914 -45.5 -8.57 1 86.19 260 PHE A C 1
ATOM 2158 O O . PHE A 1 260 ? 8.531 -46.688 -8.672 1 86.19 260 PHE A O 1
ATOM 2165 N N . ILE A 1 261 ? 9.016 -44.688 -9.594 1 81.06 261 ILE A N 1
ATOM 2166 C CA . ILE A 1 261 ? 8.836 -45.219 -10.945 1 81.06 261 ILE A CA 1
ATOM 2167 C C . ILE A 1 261 ? 9.891 -46.281 -11.234 1 81.06 261 ILE A C 1
ATOM 2169 O O . ILE A 1 261 ? 9.57 -47.344 -11.797 1 81.06 261 ILE A O 1
ATOM 2173 N N . GLY A 1 262 ? 11.156 -45.906 -10.82 1 79.19 262 GLY A N 1
ATOM 2174 C CA . GLY A 1 262 ? 12.211 -46.875 -10.961 1 79.19 262 GLY A CA 1
ATOM 2175 C C . GLY A 1 262 ? 11.914 -48.188 -10.234 1 79.19 262 GLY A C 1
ATOM 2176 O O . GLY A 1 262 ? 12.164 -49.281 -10.766 1 79.19 262 GLY A O 1
ATOM 2177 N N . PHE A 1 263 ? 11.352 -48.062 -9.055 1 82.62 263 PHE A N 1
ATOM 2178 C CA . PHE A 1 263 ? 10.992 -49.25 -8.281 1 82.62 263 PHE A CA 1
ATOM 2179 C C . PHE A 1 263 ? 9.906 -50.062 -8.984 1 82.62 263 PHE A C 1
ATOM 2181 O O . PHE A 1 263 ? 9.922 -51.281 -8.961 1 82.62 263 PHE A O 1
ATOM 2188 N N . ILE A 1 264 ? 9.008 -49.438 -9.586 1 82.38 264 ILE A N 1
ATOM 2189 C CA . ILE A 1 264 ? 7.918 -50.094 -10.297 1 82.38 264 ILE A CA 1
ATOM 2190 C C . ILE A 1 264 ? 8.469 -50.844 -11.508 1 82.38 264 ILE A C 1
ATOM 2192 O O . ILE A 1 264 ? 8.07 -51.969 -11.781 1 82.38 264 ILE A O 1
ATOM 2196 N N . LEU A 1 265 ? 9.344 -50.156 -12.203 1 77.06 265 LEU A N 1
ATOM 2197 C CA . LEU A 1 265 ? 9.961 -50.812 -13.359 1 77.06 265 LEU A CA 1
ATOM 2198 C C . LEU A 1 265 ? 10.789 -52 -12.938 1 77.06 265 LEU A C 1
ATOM 2200 O O . LEU A 1 265 ? 10.781 -53.031 -13.617 1 77.06 265 LEU A O 1
ATOM 2204 N N . PHE A 1 266 ? 11.477 -51.812 -11.812 1 77.56 266 PHE A N 1
ATOM 2205 C CA . PHE A 1 266 ? 12.297 -52.875 -11.297 1 77.56 266 PHE A CA 1
ATOM 2206 C C . PHE A 1 266 ? 11.43 -54.062 -10.875 1 77.56 266 PHE A C 1
ATOM 2208 O O . PHE A 1 266 ? 11.703 -55.219 -11.25 1 77.56 266 PHE A O 1
ATOM 2215 N N . TYR A 1 267 ? 10.445 -53.781 -10.133 1 78.25 267 TYR A N 1
ATOM 2216 C CA . TYR A 1 267 ? 9.555 -54.812 -9.664 1 78.25 267 TYR A CA 1
ATOM 2217 C C . TYR A 1 267 ? 8.711 -55.375 -10.805 1 78.25 267 TYR A C 1
ATOM 2219 O O . TYR A 1 267 ? 8.422 -56.562 -10.852 1 78.25 267 TYR A O 1
ATOM 2227 N N . GLY A 1 268 ? 8.227 -54.5 -11.625 1 74.06 268 GLY A N 1
ATOM 2228 C CA . GLY A 1 268 ? 7.453 -54.938 -12.773 1 74.06 268 GLY A CA 1
ATOM 2229 C C . GLY A 1 268 ? 8.219 -55.875 -13.688 1 74.06 268 GLY A C 1
ATOM 2230 O O . GLY A 1 268 ? 7.633 -56.781 -14.297 1 74.06 268 GLY A O 1
ATOM 2231 N N . GLY A 1 269 ? 9.57 -55.625 -13.859 1 70.25 269 GLY A N 1
ATOM 2232 C CA . GLY A 1 269 ? 10.406 -56.531 -14.641 1 70.25 269 GLY A CA 1
ATOM 2233 C C . GLY A 1 269 ? 10.523 -57.906 -14.031 1 70.25 269 GLY A C 1
ATOM 2234 O O . GLY A 1 269 ? 10.656 -58.906 -14.75 1 70.25 269 GLY A O 1
ATOM 2235 N N . TYR A 1 270 ? 10.406 -57.969 -12.727 1 71.19 270 TYR A N 1
ATOM 2236 C CA . TYR A 1 270 ? 10.547 -59.25 -12.047 1 71.19 270 TYR A CA 1
ATOM 2237 C C . TYR A 1 270 ? 9.258 -60.031 -12.125 1 71.19 270 TYR A C 1
ATOM 2239 O O . TYR A 1 270 ? 9.289 -61.25 -12.305 1 71.19 270 TYR A O 1
ATOM 2247 N N . ILE A 1 271 ? 8.125 -59.375 -12.039 1 70.12 271 ILE A N 1
ATOM 2248 C CA . ILE A 1 271 ? 6.855 -60.094 -12 1 70.12 271 ILE A CA 1
ATOM 2249 C C . ILE A 1 271 ? 6.266 -60.188 -13.406 1 70.12 271 ILE A C 1
ATOM 2251 O O . ILE A 1 271 ? 5.258 -60.875 -13.633 1 70.12 271 ILE A O 1
ATOM 2255 N N . THR A 1 272 ? 6.945 -59.812 -14.375 1 68.75 272 THR A N 1
ATOM 2256 C CA . THR A 1 272 ? 6.516 -59.812 -15.773 1 68.75 272 THR A CA 1
ATOM 2257 C C . THR A 1 272 ? 5.195 -59.062 -15.93 1 68.75 272 THR A C 1
ATOM 2259 O O . THR A 1 272 ? 4.133 -59.688 -16.031 1 68.75 272 THR A O 1
ATOM 2262 N N . ILE A 1 273 ? 5.211 -57.875 -15.727 1 73.69 273 ILE A N 1
ATOM 2263 C CA . ILE A 1 273 ? 4.012 -57.062 -15.883 1 73.69 273 ILE A CA 1
ATOM 2264 C C . ILE A 1 273 ? 3.951 -56.469 -17.297 1 73.69 273 ILE A C 1
ATOM 2266 O O . ILE A 1 273 ? 4.965 -56.438 -18 1 73.69 273 ILE A O 1
ATOM 2270 N N . SER A 1 274 ? 2.703 -56.312 -17.703 1 76.94 274 SER A N 1
ATOM 2271 C CA . SER A 1 274 ? 2.488 -55.75 -19.047 1 76.94 274 SER A CA 1
ATOM 2272 C C . SER A 1 274 ? 2.924 -54.312 -19.141 1 76.94 274 SER A C 1
ATOM 2274 O O . SER A 1 274 ? 3.006 -53.625 -18.125 1 76.94 274 SER A O 1
ATOM 2276 N N . ALA A 1 275 ? 3.398 -53.875 -20.281 1 75.5 275 ALA A N 1
ATOM 2277 C CA . ALA A 1 275 ? 3.828 -52.5 -20.547 1 75.5 275 ALA A CA 1
ATOM 2278 C C . ALA A 1 275 ? 2.715 -51.5 -20.219 1 75.5 275 ALA A C 1
ATOM 2280 O O . ALA A 1 275 ? 2.979 -50.406 -19.734 1 75.5 275 ALA A O 1
ATOM 2281 N N . GLY A 1 276 ? 1.516 -51.969 -20.375 1 77.44 276 GLY A N 1
ATOM 2282 C CA . GLY A 1 276 ? 0.382 -51.094 -20.078 1 77.44 276 GLY A CA 1
ATOM 2283 C C . GLY A 1 276 ? 0.234 -50.781 -18.594 1 77.44 276 GLY A C 1
ATOM 2284 O O . GLY A 1 276 ? -0.112 -49.656 -18.234 1 77.44 276 GLY A O 1
ATOM 2285 N N . VAL A 1 277 ? 0.514 -51.812 -17.797 1 83.06 277 VAL A N 1
ATOM 2286 C CA . VAL A 1 277 ? 0.414 -51.625 -16.359 1 83.06 277 VAL A CA 1
ATOM 2287 C C . VAL A 1 277 ? 1.476 -50.625 -15.883 1 83.06 277 VAL A C 1
ATOM 2289 O O . VAL A 1 277 ? 1.211 -49.781 -15.023 1 83.06 277 VAL A O 1
ATOM 2292 N N . VAL A 1 278 ? 2.604 -50.656 -16.516 1 78.81 278 VAL A N 1
ATOM 2293 C CA . VAL A 1 278 ? 3.684 -49.75 -16.141 1 78.81 278 VAL A CA 1
ATOM 2294 C C . VAL A 1 278 ? 3.297 -48.312 -16.5 1 78.81 278 VAL A C 1
ATOM 2296 O O . VAL A 1 278 ? 3.494 -47.406 -15.711 1 78.81 278 VAL A O 1
ATOM 2299 N N . ILE A 1 279 ? 2.686 -48.156 -17.641 1 79.81 279 ILE A N 1
ATOM 2300 C CA . ILE A 1 279 ? 2.27 -46.844 -18.094 1 79.81 279 ILE A CA 1
ATOM 2301 C C . ILE A 1 279 ? 1.199 -46.281 -17.156 1 79.81 279 ILE A C 1
ATOM 2303 O O . ILE A 1 279 ? 1.252 -45.094 -16.766 1 79.81 279 ILE A O 1
ATOM 2307 N N . ALA A 1 280 ? 0.318 -47.156 -16.812 1 84.62 280 ALA A N 1
ATOM 2308 C CA . ALA A 1 280 ? -0.762 -46.719 -15.922 1 84.62 280 ALA A CA 1
ATOM 2309 C C . ALA A 1 280 ? -0.216 -46.281 -14.57 1 84.62 280 ALA A C 1
ATOM 2311 O O . ALA A 1 280 ? -0.635 -45.25 -14.031 1 84.62 280 ALA A O 1
ATOM 2312 N N . PHE A 1 281 ? 0.696 -46.969 -14.055 1 85.62 281 PHE A N 1
ATOM 2313 C CA . PHE A 1 281 ? 1.226 -46.656 -12.734 1 85.62 281 PHE A CA 1
ATOM 2314 C C . PHE A 1 281 ? 2.078 -45.406 -12.781 1 85.62 281 PHE A C 1
ATOM 2316 O O . PHE A 1 281 ? 2.121 -44.625 -11.812 1 85.62 281 PHE A O 1
ATOM 2323 N N . ILE A 1 282 ? 2.773 -45.188 -13.891 1 81.56 282 ILE A N 1
ATOM 2324 C CA . ILE A 1 282 ? 3.514 -43.938 -14.055 1 81.56 282 ILE A CA 1
ATOM 2325 C C . ILE A 1 282 ? 2.549 -42.75 -14.023 1 81.56 282 ILE A C 1
ATOM 2327 O O . ILE A 1 282 ? 2.809 -41.75 -13.352 1 81.56 282 ILE A O 1
ATOM 2331 N N . GLN A 1 283 ? 1.458 -42.906 -14.664 1 84.06 283 GLN A N 1
ATOM 2332 C CA . GLN A 1 283 ? 0.454 -41.844 -14.688 1 84.06 283 GLN A CA 1
ATOM 2333 C C . GLN A 1 283 ? -0.194 -41.656 -13.32 1 84.06 283 GLN A C 1
ATOM 2335 O O . GLN A 1 283 ? -0.447 -40.531 -12.891 1 84.06 283 GLN A O 1
ATOM 2340 N N . TYR A 1 284 ? -0.447 -42.781 -12.617 1 87.56 284 TYR A N 1
ATOM 2341 C CA . TYR A 1 284 ? -1.04 -42.719 -11.281 1 87.56 284 TYR A CA 1
ATOM 2342 C C . TYR A 1 284 ? -0.118 -42 -10.312 1 87.56 284 TYR A C 1
ATOM 2344 O O . TYR A 1 284 ? -0.572 -41.188 -9.508 1 87.56 284 TYR A O 1
ATOM 2352 N N . ILE A 1 285 ? 1.134 -42.25 -10.43 1 85.75 285 ILE A N 1
ATOM 2353 C CA . ILE A 1 285 ? 2.104 -41.594 -9.555 1 85.75 285 ILE A CA 1
ATOM 2354 C C . ILE A 1 285 ? 2.094 -40.094 -9.789 1 85.75 285 ILE A C 1
ATOM 2356 O O . ILE A 1 285 ? 2.088 -39.312 -8.828 1 85.75 285 ILE A O 1
ATOM 2360 N N . SER A 1 286 ? 2.068 -39.719 -11.062 1 82.06 286 SER A N 1
ATOM 2361 C CA . SER A 1 286 ? 2.021 -38.312 -11.406 1 82.06 286 SER A CA 1
ATOM 2362 C C . SER A 1 286 ? 0.767 -37.656 -10.844 1 82.06 286 SER A C 1
ATOM 2364 O O . SER A 1 286 ? 0.814 -36.5 -10.391 1 82.06 286 SER A O 1
ATOM 2366 N N . MET A 1 287 ? -0.32 -38.344 -10.82 1 85 287 MET A N 1
ATOM 2367 C CA . MET A 1 287 ? -1.597 -37.844 -10.336 1 85 287 MET A CA 1
ATOM 2368 C C . MET A 1 287 ? -1.593 -37.719 -8.82 1 85 287 MET A C 1
ATOM 2370 O O . MET A 1 287 ? -2.338 -36.906 -8.258 1 85 287 MET A O 1
ATOM 2374 N N . LEU A 1 288 ? -0.777 -38.469 -8.141 1 84.81 288 LEU A N 1
ATOM 2375 C CA . LEU A 1 288 ? -0.702 -38.406 -6.688 1 84.81 288 LEU A CA 1
ATOM 2376 C C . LEU A 1 288 ? 0.198 -37.281 -6.223 1 84.81 288 LEU A C 1
ATOM 2378 O O . LEU A 1 288 ? -0.034 -36.688 -5.164 1 84.81 288 LEU A O 1
ATOM 2382 N N . ILE A 1 289 ? 1.126 -36.906 -7.035 1 80.94 289 ILE A N 1
ATOM 2383 C CA . ILE A 1 289 ? 2.143 -35.938 -6.641 1 80.94 289 ILE A CA 1
ATOM 2384 C C . ILE A 1 289 ? 1.572 -34.531 -6.73 1 80.94 289 ILE A C 1
ATOM 2386 O O . ILE A 1 289 ? 1.804 -33.719 -5.844 1 80.94 289 ILE A O 1
ATOM 2390 N N . ARG A 1 290 ? 0.793 -34.25 -7.703 1 77.69 290 ARG A N 1
ATOM 2391 C CA . ARG A 1 290 ? 0.32 -32.875 -7.965 1 77.69 290 ARG A CA 1
ATOM 2392 C C . ARG A 1 290 ? -0.509 -32.344 -6.797 1 77.69 290 ARG A C 1
ATOM 2394 O O . ARG A 1 290 ? -0.21 -31.297 -6.242 1 77.69 290 ARG A O 1
ATOM 2401 N N . PRO A 1 291 ? -1.521 -33.094 -6.328 1 76.5 291 PRO A N 1
ATOM 2402 C CA . PRO A 1 291 ? -2.311 -32.625 -5.191 1 76.5 291 PRO A CA 1
ATOM 2403 C C . PRO A 1 291 ? -1.474 -32.438 -3.924 1 76.5 291 PRO A C 1
ATOM 2405 O O . PRO A 1 291 ? -1.717 -31.531 -3.145 1 76.5 291 PRO A O 1
ATOM 2408 N N . LEU A 1 292 ? -0.496 -33.219 -3.771 1 75.38 292 LEU A N 1
ATOM 2409 C CA . LEU A 1 292 ? 0.329 -33.156 -2.57 1 75.38 292 LEU A CA 1
ATOM 2410 C C . LEU A 1 292 ? 1.18 -31.891 -2.568 1 75.38 292 LEU A C 1
ATOM 2412 O O . LEU A 1 292 ? 1.373 -31.266 -1.522 1 75.38 292 LEU A O 1
ATOM 2416 N N . ARG A 1 293 ? 1.532 -31.469 -3.756 1 75.19 293 ARG A N 1
ATOM 2417 C CA . ARG A 1 293 ? 2.307 -30.25 -3.895 1 75.19 293 ARG A CA 1
ATOM 2418 C C . ARG A 1 293 ? 1.438 -29.016 -3.637 1 75.19 293 ARG A C 1
ATOM 2420 O O . ARG A 1 293 ? 1.892 -28.047 -3.029 1 75.19 293 ARG A O 1
ATOM 2427 N N . GLN A 1 294 ? 0.277 -29.094 -4.082 1 75.94 294 GLN A N 1
ATOM 2428 C CA . GLN A 1 294 ? -0.622 -27.938 -4.035 1 75.94 294 GLN A CA 1
ATOM 2429 C C . GLN A 1 294 ? -1.219 -27.766 -2.641 1 75.94 294 GLN A C 1
ATOM 2431 O O . GLN A 1 294 ? -1.638 -26.672 -2.271 1 75.94 294 GLN A O 1
ATOM 2436 N N . ILE A 1 295 ? -1.289 -28.875 -1.876 1 72.44 295 ILE A N 1
ATOM 2437 C CA . ILE A 1 295 ? -1.967 -28.844 -0.584 1 72.44 295 ILE A CA 1
ATOM 2438 C C . ILE A 1 295 ? -1.275 -27.844 0.343 1 72.44 295 ILE A C 1
ATOM 2440 O O . ILE A 1 295 ? -1.938 -27.078 1.048 1 72.44 295 ILE A O 1
ATOM 2444 N N . ALA A 1 296 ? 0.047 -27.828 0.24 1 69.69 296 ALA A N 1
ATOM 2445 C CA . ALA A 1 296 ? 0.78 -26.922 1.108 1 69.69 296 ALA A CA 1
ATOM 2446 C C . ALA A 1 296 ? 0.448 -25.469 0.779 1 69.69 296 ALA A C 1
ATOM 2448 O O . ALA A 1 296 ? 0.21 -24.656 1.679 1 69.69 296 ALA A O 1
ATOM 2449 N N . ASP A 1 297 ? 0.386 -25.062 -0.484 1 74.19 297 ASP A N 1
ATOM 2450 C CA . ASP A 1 297 ? 0.061 -23.703 -0.924 1 74.19 297 ASP A CA 1
ATOM 2451 C C . ASP A 1 297 ? -1.382 -23.344 -0.576 1 74.19 297 ASP A C 1
ATOM 2453 O O . ASP A 1 297 ? -1.66 -22.234 -0.135 1 74.19 297 ASP A O 1
ATOM 2457 N N . ARG A 1 298 ? -2.24 -24.25 -0.764 1 78.5 298 ARG A N 1
ATOM 2458 C CA . ARG A 1 298 ? -3.654 -24.047 -0.473 1 78.5 298 ARG A CA 1
ATOM 2459 C C . ARG A 1 298 ? -3.873 -23.766 1.013 1 78.5 298 ARG A C 1
ATOM 2461 O O . ARG A 1 298 ? -4.703 -22.938 1.384 1 78.5 298 ARG A O 1
ATOM 2468 N N . PHE A 1 299 ? -3.102 -24.438 1.83 1 76.94 299 PHE A N 1
ATOM 2469 C CA . PHE A 1 299 ? -3.229 -24.234 3.27 1 76.94 299 PHE A CA 1
ATOM 2470 C C . PHE A 1 299 ? -2.859 -22.812 3.656 1 76.94 299 PHE A C 1
ATOM 2472 O O . PHE A 1 299 ? -3.523 -22.203 4.496 1 76.94 299 PHE A O 1
ATOM 2479 N N . ASN A 1 300 ? -1.88 -22.281 3.09 1 75.81 300 ASN A N 1
ATOM 2480 C CA . ASN A 1 300 ? -1.475 -20.906 3.355 1 75.81 300 ASN A CA 1
ATOM 2481 C C . ASN A 1 300 ? -2.555 -19.906 2.938 1 75.81 300 ASN A C 1
ATOM 2483 O O . ASN A 1 300 ? -2.838 -18.953 3.66 1 75.81 300 ASN A O 1
ATOM 2487 N N . ASN A 1 301 ? -3.113 -20.188 1.83 1 84.81 301 ASN A N 1
ATOM 2488 C CA . ASN A 1 301 ? -4.176 -19.312 1.34 1 84.81 301 ASN A CA 1
ATOM 2489 C C . ASN A 1 301 ? -5.406 -19.375 2.244 1 84.81 301 ASN A C 1
ATOM 2491 O O . ASN A 1 301 ? -5.996 -18.328 2.553 1 84.81 301 ASN A O 1
ATOM 2495 N N . ILE A 1 302 ? -5.691 -20.531 2.688 1 85.5 302 ILE A N 1
ATOM 2496 C CA . ILE A 1 302 ? -6.844 -20.719 3.561 1 85.5 302 ILE A CA 1
ATOM 2497 C C . ILE A 1 302 ? -6.605 -20 4.891 1 85.5 302 ILE A C 1
ATOM 2499 O O . ILE A 1 302 ? -7.5 -19.344 5.414 1 85.5 302 ILE A O 1
ATOM 2503 N N . GLN A 1 303 ? -5.449 -20.172 5.332 1 82.69 303 GLN A N 1
ATOM 2504 C CA . GLN A 1 303 ? -5.121 -19.531 6.598 1 82.69 303 GLN A CA 1
ATOM 2505 C C . GLN A 1 303 ? -5.238 -18.016 6.496 1 82.69 303 GLN A C 1
ATOM 2507 O O . GLN A 1 303 ? -5.785 -17.375 7.391 1 82.69 303 GLN A O 1
ATOM 2512 N N . ARG A 1 304 ? -4.742 -17.469 5.469 1 85.12 304 ARG A N 1
ATOM 2513 C CA . ARG A 1 304 ? -4.883 -16.031 5.254 1 85.12 304 ARG A CA 1
ATOM 2514 C C . ARG A 1 304 ? -6.352 -15.625 5.18 1 85.12 304 ARG A C 1
ATOM 2516 O O . ARG A 1 304 ? -6.742 -14.586 5.711 1 85.12 304 ARG A O 1
ATOM 2523 N N . GLY A 1 305 ? -7.156 -16.453 4.516 1 88.19 305 GLY A N 1
ATOM 2524 C CA . GLY A 1 305 ? -8.586 -16.188 4.438 1 88.19 305 GLY A CA 1
ATOM 2525 C C . GLY A 1 305 ? -9.273 -16.25 5.789 1 88.19 305 GLY A C 1
ATOM 2526 O O . GLY A 1 305 ? -10.164 -15.438 6.066 1 88.19 305 GLY A O 1
ATOM 2527 N N . ILE A 1 306 ? -8.812 -17.109 6.645 1 89.12 306 ILE A N 1
ATOM 2528 C CA . ILE A 1 306 ? -9.398 -17.266 7.973 1 89.12 306 ILE A CA 1
ATOM 2529 C C . ILE A 1 306 ? -9.086 -16.031 8.812 1 89.12 306 ILE A C 1
ATOM 2531 O O . ILE A 1 306 ? -9.953 -15.516 9.523 1 89.12 306 ILE A O 1
ATOM 2535 N N . VAL A 1 307 ? -7.934 -15.578 8.719 1 87.56 307 VAL A N 1
ATOM 2536 C CA . VAL A 1 307 ? -7.551 -14.375 9.461 1 87.56 307 VAL A CA 1
ATOM 2537 C C . VAL A 1 307 ? -8.391 -13.195 8.992 1 87.56 307 VAL A C 1
ATOM 2539 O O . VAL A 1 307 ? -8.898 -12.422 9.805 1 87.56 307 VAL A O 1
ATOM 2542 N N . GLY A 1 308 ? -8.461 -13.07 7.66 1 90.88 308 GLY A N 1
ATOM 2543 C CA . GLY A 1 308 ? -9.32 -12.031 7.117 1 90.88 308 GLY A CA 1
ATOM 2544 C C . GLY A 1 308 ? -10.773 -12.172 7.547 1 90.88 308 GLY A C 1
ATOM 2545 O O . GLY A 1 308 ? -11.422 -11.18 7.887 1 90.88 308 GLY A O 1
ATOM 2546 N N . ALA A 1 309 ? -11.211 -13.352 7.598 1 91.88 309 ALA A N 1
ATOM 2547 C CA . ALA A 1 309 ? -12.586 -13.625 8.008 1 91.88 309 ALA A CA 1
ATOM 2548 C C . ALA A 1 309 ? -12.805 -13.25 9.469 1 91.88 309 ALA A C 1
ATOM 2550 O O . ALA A 1 309 ? -13.859 -12.727 9.828 1 91.88 309 ALA A O 1
ATOM 2551 N N . GLU A 1 310 ? -11.875 -13.516 10.242 1 91.31 310 GLU A N 1
ATOM 2552 C CA . GLU A 1 310 ? -11.961 -13.172 11.656 1 91.31 310 GLU A CA 1
ATOM 2553 C C . GLU A 1 310 ? -12.141 -11.672 11.852 1 91.31 310 GLU A C 1
ATOM 2555 O O . GLU A 1 310 ? -12.953 -11.234 12.664 1 91.31 310 GLU A O 1
ATOM 2560 N N . ARG A 1 311 ? -11.43 -10.953 11.094 1 90.5 311 ARG A N 1
ATOM 2561 C CA . ARG A 1 311 ? -11.5 -9.5 11.203 1 90.5 311 ARG A CA 1
ATOM 2562 C C . ARG A 1 311 ? -12.828 -8.969 10.672 1 90.5 311 ARG A C 1
ATOM 2564 O O . ARG A 1 311 ? -13.469 -8.125 11.312 1 90.5 311 ARG A O 1
ATOM 2571 N N . VAL A 1 312 ? -13.211 -9.438 9.578 1 92.56 312 VAL A N 1
ATOM 2572 C CA . VAL A 1 312 ? -14.438 -8.977 8.93 1 92.56 312 VAL A CA 1
ATOM 2573 C C . VAL A 1 312 ? -15.648 -9.375 9.773 1 92.56 312 VAL A C 1
ATOM 2575 O O . VAL A 1 312 ? -16.531 -8.555 10.031 1 92.56 312 VAL A O 1
ATOM 2578 N N . LEU A 1 313 ? -15.711 -10.602 10.219 1 90.31 313 LEU A N 1
ATOM 2579 C CA . LEU A 1 313 ? -16.828 -11.086 11.023 1 90.31 313 LEU A CA 1
ATOM 2580 C C . LEU A 1 313 ? -16.844 -10.398 12.391 1 90.31 313 LEU A C 1
ATOM 2582 O O . LEU A 1 313 ? -17.906 -10.188 12.969 1 90.31 313 LEU A O 1
ATOM 2586 N N . GLY A 1 314 ? -15.672 -10.031 12.844 1 87.31 314 GLY A N 1
ATOM 2587 C CA . GLY A 1 314 ? -15.602 -9.266 14.078 1 87.31 314 GLY A CA 1
ATOM 2588 C C . GLY A 1 314 ? -16.328 -7.938 14 1 87.31 314 GLY A C 1
ATOM 2589 O O . GLY A 1 314 ? -17.047 -7.562 14.93 1 87.31 314 GLY A O 1
ATOM 2590 N N . VAL A 1 315 ? -16.172 -7.309 12.906 1 87.81 315 VAL A N 1
ATOM 2591 C CA . VAL A 1 315 ? -16.844 -6.035 12.695 1 87.81 315 VAL A CA 1
ATOM 2592 C C . VAL A 1 315 ? -18.344 -6.266 12.5 1 87.81 315 VAL A C 1
ATOM 2594 O O . VAL A 1 315 ? -19.172 -5.496 13 1 87.81 315 VAL A O 1
ATOM 2597 N N . MET A 1 316 ? -18.703 -7.285 11.852 1 88.38 316 MET A N 1
ATOM 2598 C CA . MET A 1 316 ? -20.094 -7.59 11.555 1 88.38 316 MET A CA 1
ATOM 2599 C C . MET A 1 316 ? -20.844 -7.977 12.828 1 88.38 316 MET A C 1
ATOM 2601 O O . MET A 1 316 ? -22.047 -7.746 12.938 1 88.38 316 MET A O 1
ATOM 2605 N N . ASP A 1 317 ? -20.109 -8.508 13.75 1 87.69 317 ASP A N 1
ATOM 2606 C CA . ASP A 1 317 ? -20.75 -8.961 14.977 1 87.69 317 ASP A CA 1
ATOM 2607 C C . ASP A 1 317 ? -20.938 -7.812 15.961 1 87.69 317 ASP A C 1
ATOM 2609 O O . ASP A 1 317 ? -21.75 -7.902 16.891 1 87.69 317 ASP A O 1
ATOM 2613 N N . GLU A 1 318 ? -20.219 -6.738 15.711 1 84.12 318 GLU A N 1
ATOM 2614 C CA . GLU A 1 318 ? -20.344 -5.59 16.609 1 84.12 318 GLU A CA 1
ATOM 2615 C C . GLU A 1 318 ? -21.578 -4.77 16.281 1 84.12 318 GLU A C 1
ATOM 2617 O O . GLU A 1 318 ? -22.078 -4.793 15.156 1 84.12 318 GLU A O 1
ATOM 2622 N N . ASP A 1 319 ? -22.172 -4.328 17.297 1 84.19 319 ASP A N 1
ATOM 2623 C CA . ASP A 1 319 ? -23.328 -3.463 17.141 1 84.19 319 ASP A CA 1
ATOM 2624 C C . ASP A 1 319 ? -23.016 -2.029 17.562 1 84.19 319 ASP A C 1
ATOM 2626 O O . ASP A 1 319 ? -23.297 -1.629 18.688 1 84.19 319 ASP A O 1
ATOM 2630 N N . TYR A 1 320 ? -22.422 -1.306 16.641 1 84.75 320 TYR A N 1
ATOM 2631 C CA . TYR A 1 320 ? -22.047 0.076 16.906 1 84.75 320 TYR A CA 1
ATOM 2632 C C . TYR A 1 320 ? -23.047 1.048 16.297 1 84.75 320 TYR A C 1
ATOM 2634 O O . TYR A 1 320 ? -22.766 2.236 16.141 1 84.75 320 TYR A O 1
ATOM 2642 N N . ALA A 1 321 ? -24.219 0.489 15.953 1 84.94 321 ALA A N 1
ATOM 2643 C CA . ALA A 1 321 ? -25.234 1.356 15.352 1 84.94 321 ALA A CA 1
ATOM 2644 C C . ALA A 1 321 ? -25.812 2.324 16.375 1 84.94 321 ALA A C 1
ATOM 2646 O O . ALA A 1 321 ? -25.891 2.002 17.562 1 84.94 321 ALA A O 1
ATOM 2647 N N . MET A 1 322 ? -26.109 3.477 15.961 1 83.31 322 MET A N 1
ATOM 2648 C CA . MET A 1 322 ? -26.797 4.43 16.828 1 83.31 322 MET A CA 1
ATOM 2649 C C . MET A 1 322 ? -28.188 3.934 17.188 1 83.31 322 MET A C 1
ATOM 2651 O O . MET A 1 322 ? -28.953 3.527 16.312 1 83.31 322 MET A O 1
ATOM 2655 N N . PRO A 1 323 ? -28.469 3.881 18.438 1 85.25 323 PRO A N 1
ATOM 2656 C CA . PRO A 1 323 ? -29.812 3.455 18.828 1 85.25 323 PRO A CA 1
ATOM 2657 C C . PRO A 1 323 ? -30.906 4.375 18.281 1 85.25 323 PRO A C 1
ATOM 2659 O O . PRO A 1 323 ? -30.781 5.598 18.375 1 85.25 323 PRO A O 1
ATOM 2662 N N . ASN A 1 324 ? -31.766 3.887 17.562 1 88.5 324 ASN A N 1
ATOM 2663 C CA . ASN A 1 324 ? -32.938 4.609 17.047 1 88.5 324 ASN A CA 1
ATOM 2664 C C . ASN A 1 324 ? -34.219 4.102 17.672 1 88.5 324 ASN A C 1
ATOM 2666 O O . ASN A 1 324 ? -35.125 3.629 16.953 1 88.5 324 ASN A O 1
ATOM 2670 N N . ASP A 1 325 ? -34.312 4.281 18.969 1 88.44 325 ASP A N 1
ATOM 2671 C CA . ASP A 1 325 ? -35.469 3.766 19.719 1 88.44 325 ASP A CA 1
ATOM 2672 C C . ASP A 1 325 ? -36.562 4.832 19.859 1 88.44 325 ASP A C 1
ATOM 2674 O O . ASP A 1 325 ? -37.625 4.559 20.391 1 88.44 325 ASP A O 1
ATOM 2678 N N . GLY A 1 326 ? -36.219 6.004 19.375 1 91.44 326 GLY A N 1
ATOM 2679 C CA . GLY A 1 326 ? -37.219 7.047 19.438 1 91.44 326 GLY A CA 1
ATOM 2680 C C . GLY A 1 326 ? -38.406 6.809 18.5 1 91.44 326 GLY A C 1
ATOM 2681 O O . GLY A 1 326 ? -38.219 6.258 17.406 1 91.44 326 GLY A O 1
ATOM 2682 N N . LYS A 1 327 ? -39.594 7.176 18.938 1 92.31 327 LYS A N 1
ATOM 2683 C CA . LYS A 1 327 ? -40.781 6.875 18.141 1 92.31 327 LYS A CA 1
ATOM 2684 C C . LYS A 1 327 ? -41.469 8.156 17.672 1 92.31 327 LYS A C 1
ATOM 2686 O O . LYS A 1 327 ? -42.344 8.117 16.812 1 92.31 327 LYS A O 1
ATOM 2691 N N . VAL A 1 328 ? -40.969 9.234 18.094 1 94.62 328 VAL A N 1
ATOM 2692 C CA . VAL A 1 328 ? -41.656 10.492 17.766 1 94.62 328 VAL A CA 1
ATOM 2693 C C . VAL A 1 328 ? -41.219 10.945 16.359 1 94.62 328 VAL A C 1
ATOM 2695 O O . VAL A 1 328 ? -40.031 11.062 16.078 1 94.62 328 VAL A O 1
ATOM 2698 N N . LYS A 1 329 ? -42.188 11.094 15.477 1 94.44 329 LYS A N 1
ATOM 2699 C CA . LYS A 1 329 ? -41.969 11.648 14.141 1 94.44 329 LYS A CA 1
ATOM 2700 C C . LYS A 1 329 ? -42.812 12.914 13.93 1 94.44 329 LYS A C 1
ATOM 2702 O O . LYS A 1 329 ? -44 12.922 14.203 1 94.44 329 LYS A O 1
ATOM 2707 N N . LYS A 1 330 ? -42.156 13.914 13.594 1 91.81 330 LYS A N 1
ATOM 2708 C CA . LYS A 1 330 ? -42.875 15.172 13.336 1 91.81 330 LYS A CA 1
ATOM 2709 C C . LYS A 1 330 ? -42.719 15.586 11.875 1 91.81 330 LYS A C 1
ATOM 2711 O O . LYS A 1 330 ? -41.688 15.344 11.25 1 91.81 330 LYS A O 1
ATOM 2716 N N . ASP A 1 331 ? -43.75 16.141 11.344 1 90.31 331 ASP A N 1
ATOM 2717 C CA . ASP A 1 331 ? -43.719 16.641 9.969 1 90.31 331 ASP A CA 1
ATOM 2718 C C . ASP A 1 331 ? -43.125 18.047 9.914 1 90.31 331 ASP A C 1
ATOM 2720 O O . ASP A 1 331 ? -42.562 18.453 8.898 1 90.31 331 ASP A O 1
ATOM 2724 N N . HIS A 1 332 ? -43.469 18.734 11.047 1 90.31 332 HIS A N 1
ATOM 2725 C CA . HIS A 1 332 ? -43.031 20.125 11.078 1 90.31 332 HIS A CA 1
ATOM 2726 C C . HIS A 1 332 ? -42.344 20.453 12.398 1 90.31 332 HIS A C 1
ATOM 2728 O O . HIS A 1 332 ? -42.781 20.031 13.461 1 90.31 332 HIS A O 1
ATOM 2734 N N . PHE A 1 333 ? -41.188 21.172 12.266 1 92.56 333 PHE A N 1
ATOM 2735 C CA . PHE A 1 333 ? -40.469 21.656 13.43 1 92.56 333 PHE A CA 1
ATOM 2736 C C . PHE A 1 333 ? -40.562 23.172 13.547 1 92.56 333 PHE A C 1
ATOM 2738 O O . PHE A 1 333 ? -40.5 23.875 12.539 1 92.56 333 PHE A O 1
ATOM 2745 N N . ASP A 1 334 ? -40.75 23.641 14.75 1 92.31 334 ASP A N 1
ATOM 2746 C CA . ASP A 1 334 ? -40.688 25.078 14.992 1 92.31 334 ASP A CA 1
ATOM 2747 C C . ASP A 1 334 ? -39.25 25.562 15.125 1 92.31 334 ASP A C 1
ATOM 2749 O O . ASP A 1 334 ? -38.938 26.703 14.75 1 92.31 334 ASP A O 1
ATOM 2753 N N . GLY A 1 335 ? -38.406 24.703 15.586 1 94.19 335 GLY A N 1
ATOM 2754 C CA . GLY A 1 335 ? -37 25.031 15.672 1 94.19 335 GLY A CA 1
ATOM 2755 C C . GLY A 1 335 ? -36.594 25.547 17.031 1 94.19 335 GLY A C 1
ATOM 2756 O O . GLY A 1 335 ? -35.594 26.281 17.141 1 94.19 335 GLY A O 1
ATOM 2757 N N . LYS A 1 336 ? -37.406 25.312 18.062 1 96.19 336 LYS A N 1
ATOM 2758 C CA . LYS A 1 336 ? -37 25.656 19.422 1 96.19 336 LYS A CA 1
ATOM 2759 C C . LYS A 1 336 ? -36 24.656 19.984 1 96.19 336 LYS A C 1
ATOM 2761 O O . LYS A 1 336 ? -36.219 23.453 19.953 1 96.19 336 LYS A O 1
ATOM 2766 N N . ILE A 1 337 ? -34.844 25.109 20.453 1 96.88 337 ILE A N 1
ATOM 2767 C CA . ILE A 1 337 ? -33.781 24.234 20.984 1 96.88 337 ILE A CA 1
ATOM 2768 C C . ILE A 1 337 ? -33.469 24.656 22.422 1 96.88 337 ILE A C 1
ATOM 2770 O O . ILE A 1 337 ? -33.281 25.844 22.703 1 96.88 337 ILE A O 1
ATOM 2774 N N . GLU A 1 338 ? -33.375 23.703 23.25 1 97.06 338 GLU A N 1
ATOM 2775 C CA . GLU A 1 338 ? -33.062 23.969 24.656 1 97.06 338 GLU A CA 1
ATOM 2776 C C . GLU A 1 338 ? -32.031 22.969 25.188 1 97.06 338 GLU A C 1
ATOM 2778 O O . GLU A 1 338 ? -32.219 21.75 25.062 1 97.06 338 GLU A O 1
ATOM 2783 N N . PHE A 1 339 ? -30.953 23.453 25.656 1 97.06 339 PHE A N 1
ATOM 2784 C CA . PHE A 1 339 ? -29.953 22.656 26.375 1 97.06 339 PHE A CA 1
ATOM 2785 C C . PHE A 1 339 ? -30.141 22.797 27.875 1 97.06 339 PHE A C 1
ATOM 2787 O O . PHE A 1 339 ? -30.234 23.922 28.406 1 97.06 339 PHE A O 1
ATOM 2794 N N . GLN A 1 340 ? -30.234 21.672 28.562 1 97 340 GLN A N 1
ATOM 2795 C CA . GLN A 1 340 ? -30.391 21.656 30.016 1 97 340 GLN A CA 1
ATOM 2796 C C . GLN A 1 340 ? -29.25 20.891 30.688 1 97 340 GLN A C 1
ATOM 2798 O O . GLN A 1 340 ? -29.281 19.656 30.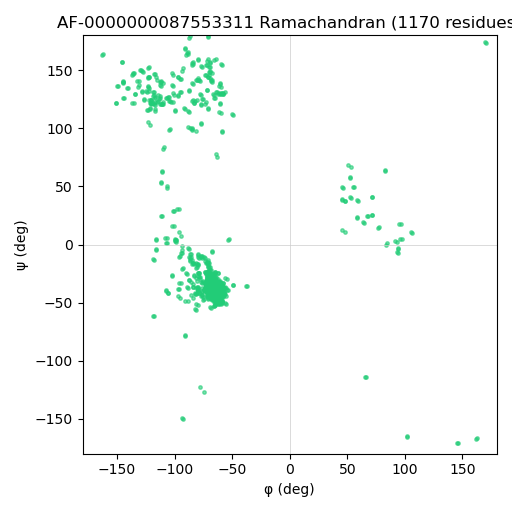719 1 97 340 GLN A O 1
ATOM 2803 N N . GLU A 1 341 ? -28.312 21.594 31.266 1 96.12 341 GLU A N 1
ATOM 2804 C CA . GLU A 1 341 ? -27.172 21.031 32 1 96.12 341 GLU A CA 1
ATOM 2805 C C . GLU A 1 341 ? -26.516 19.891 31.234 1 96.12 341 GLU A C 1
ATOM 2807 O O . GLU A 1 341 ? -26.344 18.797 31.781 1 96.12 341 GLU A O 1
ATOM 2812 N N . VAL A 1 342 ? -26.297 20.172 30.078 1 96.44 342 VAL A N 1
ATOM 2813 C CA . VAL A 1 342 ? -25.797 19.141 29.188 1 96.44 342 VAL A CA 1
ATOM 2814 C C . VAL A 1 342 ? -24.297 18.922 29.453 1 96.44 342 VAL A C 1
ATOM 2816 O O . VAL A 1 342 ? -23.516 19.875 29.438 1 96.44 342 VAL A O 1
ATOM 2819 N N . ARG A 1 343 ? -23.891 17.672 29.656 1 95.62 343 ARG A N 1
ATOM 2820 C CA . ARG A 1 343 ? -22.5 17.25 29.844 1 95.62 343 ARG A CA 1
ATOM 2821 C C . ARG A 1 343 ? -22.109 16.188 28.812 1 95.62 343 ARG A C 1
ATOM 2823 O O . ARG A 1 343 ? -22.922 15.32 28.469 1 95.62 343 ARG A O 1
ATOM 2830 N N . PHE A 1 344 ? -20.969 16.344 28.281 1 94.56 344 PHE A N 1
ATOM 2831 C CA . PHE A 1 344 ? -20.547 15.422 27.234 1 94.56 344 PHE A CA 1
ATOM 2832 C C . PHE A 1 344 ? -19.031 15.242 27.219 1 94.56 344 PHE A C 1
ATOM 2834 O O . PHE A 1 344 ? -18.297 16.203 27.453 1 94.56 344 PHE A O 1
ATOM 2841 N N . ALA A 1 345 ? -18.625 14.008 27.078 1 91.62 345 ALA A N 1
ATOM 2842 C CA . ALA A 1 345 ? -17.219 13.641 26.875 1 91.62 345 ALA A CA 1
ATOM 2843 C C . ALA A 1 345 ? -17.078 12.617 25.75 1 91.62 345 ALA A C 1
ATOM 2845 O O . ALA A 1 345 ? -17.875 11.695 25.641 1 91.62 345 ALA A O 1
ATOM 2846 N N . TYR A 1 346 ? -16.172 12.922 24.812 1 83.69 346 TYR A N 1
ATOM 2847 C CA . TYR A 1 346 ? -15.93 11.969 23.734 1 83.69 346 TYR A CA 1
ATOM 2848 C C . TYR A 1 346 ? -15.391 10.648 24.281 1 83.69 346 TYR A C 1
ATOM 2850 O O . TYR A 1 346 ? -15.766 9.578 23.797 1 83.69 346 TYR A O 1
ATOM 2858 N N . ASP A 1 347 ? -14.336 11 25.125 1 77.12 347 ASP A N 1
ATOM 2859 C CA . ASP A 1 347 ? -13.766 9.852 25.812 1 77.12 347 ASP A CA 1
ATOM 2860 C C . ASP A 1 347 ? -13.945 9.984 27.328 1 77.12 347 ASP A C 1
ATOM 2862 O O . ASP A 1 347 ? -14.305 11.055 27.828 1 77.12 347 ASP A O 1
ATOM 2866 N N . ASP A 1 348 ? -14.117 8.938 28 1 70.56 348 ASP A N 1
ATOM 2867 C CA . ASP A 1 348 ? -14.383 8.922 29.438 1 70.56 348 ASP A CA 1
ATOM 2868 C C . ASP A 1 348 ? -13.328 9.711 30.203 1 70.56 348 ASP A C 1
ATOM 2870 O O . ASP A 1 348 ? -13.445 9.906 31.422 1 70.56 348 ASP A O 1
ATOM 2874 N N . LYS A 1 349 ? -12.406 10.352 29.547 1 66.94 349 LYS A N 1
ATOM 2875 C CA . LYS A 1 349 ? -11.305 10.953 30.297 1 66.94 349 LYS A CA 1
ATOM 2876 C C . LYS A 1 349 ? -11.469 12.469 30.375 1 66.94 349 LYS A C 1
ATOM 2878 O O . LYS A 1 349 ? -11.188 13.07 31.422 1 66.94 349 LYS A O 1
ATOM 2883 N N . GLN A 1 350 ? -11.883 13.109 29.25 1 80.94 350 GLN A N 1
ATOM 2884 C CA . GLN A 1 350 ? -11.93 14.57 29.266 1 80.94 350 GLN A CA 1
ATOM 2885 C C . GLN A 1 350 ? -13.328 15.078 28.922 1 80.94 350 GLN A C 1
ATOM 2887 O O . GLN A 1 350 ? -13.82 14.836 27.812 1 80.94 350 GLN A O 1
ATOM 2892 N N . GLU A 1 351 ? -13.891 15.727 29.922 1 88.5 351 GLU A N 1
ATOM 2893 C CA . GLU A 1 351 ? -15.195 16.344 29.688 1 88.5 351 GLU A CA 1
ATOM 2894 C C . GLU A 1 351 ? -15.07 17.594 28.812 1 88.5 351 GLU A C 1
ATOM 2896 O O . GLU A 1 351 ? -14.297 18.5 29.125 1 88.5 351 GLU A O 1
ATOM 2901 N N . VAL A 1 352 ? -15.742 17.594 27.688 1 90.5 352 VAL A N 1
ATOM 2902 C CA . VAL A 1 352 ? -15.672 18.703 26.734 1 90.5 352 VAL A CA 1
ATOM 2903 C C . VAL A 1 352 ? -16.734 19.75 27.078 1 90.5 352 VAL A C 1
ATOM 2905 O O . VAL A 1 352 ? -16.453 20.938 27.078 1 90.5 352 VAL A O 1
ATOM 2908 N N . LEU A 1 353 ? -17.984 19.312 27.297 1 94.25 353 LEU A N 1
ATOM 2909 C CA . LEU A 1 353 ? -19.047 20.203 27.766 1 94.25 353 LEU A CA 1
ATOM 2910 C C . LEU A 1 353 ? -19.344 19.938 29.234 1 94.25 353 LEU A C 1
ATOM 2912 O O . LEU A 1 353 ? -19.609 18.797 29.641 1 94.25 353 LEU A O 1
ATOM 2916 N N . LYS A 1 354 ? -19.312 21 30.047 1 94.44 354 LYS A N 1
ATOM 2917 C CA . LYS A 1 354 ? -19.359 20.891 31.5 1 94.44 354 LYS A CA 1
ATOM 2918 C C . LYS A 1 354 ? -20.672 21.453 32.062 1 94.44 354 LYS A C 1
ATOM 2920 O O . LYS A 1 354 ? -20.656 22.297 32.938 1 94.44 354 LYS A O 1
ATOM 2925 N N . GLY A 1 355 ? -21.734 21 31.562 1 94.19 355 GLY A N 1
ATOM 2926 C CA . GLY A 1 355 ? -23.031 21.406 32.062 1 94.19 355 GLY A CA 1
ATOM 2927 C C . GLY A 1 355 ? -23.531 22.719 31.5 1 94.19 355 GLY A C 1
ATOM 2928 O O . GLY A 1 355 ? -23.828 23.656 32.25 1 94.19 355 GLY A O 1
ATOM 2929 N N . ILE A 1 356 ? -23.75 22.766 30.25 1 94.5 356 ILE A N 1
ATOM 2930 C CA . ILE A 1 356 ? -24.125 24.031 29.609 1 94.5 356 ILE A CA 1
ATOM 2931 C C . ILE A 1 356 ? -25.641 24.141 29.484 1 94.5 356 ILE A C 1
ATOM 2933 O O . ILE A 1 356 ? -26.312 23.125 29.266 1 94.5 356 ILE A O 1
ATOM 2937 N N . ASP A 1 357 ? -26.125 25.375 29.688 1 95.81 357 ASP A N 1
ATOM 2938 C CA . ASP A 1 357 ? -27.547 25.703 29.562 1 95.81 357 ASP A CA 1
ATOM 2939 C C . ASP A 1 357 ? -27.75 26.875 28.609 1 95.81 357 ASP A C 1
ATOM 2941 O O . ASP A 1 357 ? -27.125 27.938 28.766 1 95.81 357 ASP A O 1
ATOM 2945 N N . PHE A 1 358 ? -28.594 26.656 27.594 1 95.19 358 PHE A N 1
ATOM 2946 C CA . PHE A 1 358 ? -29 27.781 26.781 1 95.19 358 PHE A CA 1
ATOM 2947 C C . PHE A 1 358 ? -30.25 27.453 25.969 1 95.19 358 PHE A C 1
ATOM 2949 O O . PHE A 1 358 ? -30.656 26.297 25.891 1 95.19 358 PHE A O 1
ATOM 2956 N N . LYS A 1 359 ? -30.891 28.484 25.469 1 95.88 359 LYS A N 1
ATOM 2957 C CA . LYS A 1 359 ? -32.125 28.328 24.688 1 95.88 359 LYS A CA 1
ATOM 2958 C C . LYS A 1 359 ? -32.062 29.109 23.391 1 95.88 359 LYS A C 1
ATOM 2960 O O . LYS A 1 359 ? -31.484 30.203 23.344 1 95.88 359 LYS A O 1
ATOM 2965 N N . VAL A 1 360 ? -32.562 28.516 22.406 1 96 360 VAL A N 1
ATOM 2966 C CA . VAL A 1 360 ? -32.719 29.156 21.109 1 96 360 VAL A CA 1
ATOM 2967 C C . VAL A 1 360 ? -34.188 29.172 20.703 1 96 360 VAL A C 1
ATOM 2969 O O . VAL A 1 360 ? -34.844 28.125 20.641 1 96 360 VAL A O 1
ATOM 2972 N N . ASN A 1 361 ? -34.688 30.328 20.422 1 95.69 361 ASN A N 1
ATOM 2973 C CA . ASN A 1 361 ? -36.094 30.469 20.031 1 95.69 361 ASN A CA 1
ATOM 2974 C C . ASN A 1 361 ? -36.281 30.219 18.531 1 95.69 361 ASN A C 1
ATOM 2976 O O . ASN A 1 361 ? -35.344 30.344 17.75 1 95.69 361 ASN A O 1
ATOM 2980 N N . PRO A 1 362 ? -37.562 29.828 18.156 1 96 362 PRO A N 1
ATOM 2981 C CA . PRO A 1 362 ? -37.812 29.609 16.734 1 96 362 PRO A CA 1
ATOM 2982 C C . PRO A 1 362 ? -37.531 30.828 15.875 1 96 362 PRO A C 1
ATOM 2984 O O . PRO A 1 362 ? -37.969 31.938 16.203 1 96 362 PRO A O 1
ATOM 2987 N N . GLY A 1 363 ? -36.75 30.625 14.82 1 93.5 363 GLY A N 1
ATOM 2988 C CA . GLY A 1 363 ? -36.438 31.672 13.867 1 93.5 363 GLY A CA 1
ATOM 2989 C C . GLY A 1 363 ? -35.281 32.562 14.289 1 93.5 363 GLY A C 1
ATOM 2990 O O . GLY A 1 363 ? -34.875 33.469 13.547 1 93.5 363 GLY A O 1
ATOM 2991 N N . GLU A 1 364 ? -34.75 32.219 15.414 1 94.44 364 GLU A N 1
ATOM 2992 C CA . GLU A 1 364 ? -33.625 33.031 15.977 1 94.44 364 GLU A CA 1
ATOM 2993 C C . GLU A 1 364 ? -32.312 32.594 15.398 1 94.44 364 GLU A C 1
ATOM 2995 O O . GLU A 1 364 ? -32.062 31.391 15.172 1 94.44 364 GLU A O 1
ATOM 3000 N N . THR A 1 365 ? -31.453 33.562 15.086 1 94.5 365 THR A N 1
ATOM 3001 C CA . THR A 1 365 ? -30.078 33.281 14.672 1 94.5 365 THR A CA 1
ATOM 3002 C C . THR A 1 365 ? -29.109 33.469 15.844 1 94.5 365 THR A C 1
ATOM 3004 O O . THR A 1 365 ? -28.938 34.594 16.328 1 94.5 365 THR A O 1
ATOM 3007 N N . VAL A 1 366 ? -28.484 32.375 16.266 1 94.44 366 VAL A N 1
ATOM 3008 C CA . VAL A 1 366 ? -27.594 32.406 17.422 1 94.44 366 VAL A CA 1
ATOM 3009 C C . VAL A 1 366 ? -26.156 32.156 16.969 1 94.44 366 VAL A C 1
ATOM 3011 O O . VAL A 1 366 ? -25.891 31.172 16.266 1 94.44 366 VAL A O 1
ATOM 3014 N N . ALA A 1 367 ? -25.234 33 17.344 1 93.06 367 ALA A N 1
ATOM 3015 C CA . ALA A 1 367 ? -23.812 32.812 17.062 1 93.06 367 ALA A CA 1
ATOM 3016 C C . ALA A 1 367 ? -23.062 32.281 18.281 1 93.06 367 ALA A C 1
ATOM 3018 O O . ALA A 1 367 ? -23.25 32.781 19.391 1 93.06 367 ALA A O 1
ATOM 3019 N N . ILE A 1 368 ? -22.344 31.281 18.047 1 92.06 368 ILE A N 1
ATOM 3020 C CA . ILE A 1 368 ? -21.5 30.719 19.094 1 92.06 368 ILE A CA 1
ATOM 3021 C C . ILE A 1 368 ? -20.047 31.094 18.828 1 92.06 368 ILE A C 1
ATOM 3023 O O . ILE A 1 368 ? -19.516 30.797 17.75 1 92.06 368 ILE A O 1
ATOM 3027 N N . VAL A 1 369 ? -19.453 31.734 19.828 1 88.5 369 VAL A N 1
ATOM 3028 C CA . VAL A 1 369 ? -18.062 32.156 19.672 1 88.5 369 VAL A CA 1
ATOM 3029 C C . VAL A 1 369 ? -17.25 31.656 20.859 1 88.5 369 VAL A C 1
ATOM 3031 O O . VAL A 1 369 ? -17.781 31.438 21.953 1 88.5 369 VAL A O 1
ATOM 3034 N N . GLY A 1 370 ? -16.062 31.406 20.578 1 83.19 370 GLY A N 1
ATOM 3035 C CA . GLY A 1 370 ? -15.148 30.938 21.609 1 83.19 370 GLY A CA 1
ATOM 3036 C C . GLY A 1 370 ? -13.828 30.453 21.047 1 83.19 370 GLY A C 1
ATOM 3037 O O . GLY A 1 370 ? -13.672 30.328 19.828 1 83.19 370 GLY A O 1
ATOM 3038 N N . ALA A 1 371 ? -13 30.156 21.969 1 75.19 371 ALA A N 1
ATOM 3039 C CA . ALA A 1 371 ? -11.688 29.672 21.562 1 75.19 371 ALA A CA 1
ATOM 3040 C C . ALA A 1 371 ? -11.781 28.266 20.984 1 75.19 371 ALA A C 1
ATOM 3042 O O . ALA A 1 371 ? -12.805 27.578 21.141 1 75.19 371 ALA A O 1
ATOM 3043 N N . THR A 1 372 ? -10.781 27.906 20.219 1 74.5 372 THR A N 1
ATOM 3044 C CA . THR A 1 372 ? -10.711 26.531 19.703 1 74.5 372 THR A CA 1
ATOM 3045 C C . THR A 1 372 ? -10.703 25.531 20.844 1 74.5 372 THR A C 1
ATOM 3047 O O . THR A 1 372 ? -10.023 25.734 21.859 1 74.5 372 THR A O 1
ATOM 3050 N N . GLY A 1 373 ? -11.484 24.594 20.781 1 76 373 GLY A N 1
ATOM 3051 C CA . GLY A 1 373 ? -11.547 23.578 21.812 1 76 373 GLY A CA 1
ATOM 3052 C C . GLY A 1 373 ? -12.578 23.875 22.891 1 76 373 GLY A C 1
ATOM 3053 O O . GLY A 1 373 ? -12.719 23.109 23.844 1 76 373 GLY A O 1
ATOM 3054 N N . ALA A 1 374 ? -13.234 24.953 22.672 1 79.81 374 ALA A N 1
ATOM 3055 C CA . ALA A 1 374 ? -14.195 25.359 23.703 1 79.81 374 ALA A CA 1
ATOM 3056 C C . ALA A 1 374 ? -15.43 24.469 23.688 1 79.81 374 ALA A C 1
ATOM 3058 O O . ALA A 1 374 ? -16.234 24.484 24.625 1 79.81 374 ALA A O 1
ATOM 3059 N N . GLY A 1 375 ? -15.586 23.641 22.656 1 86.75 375 GLY A N 1
ATOM 3060 C CA . GLY A 1 375 ? -16.719 22.734 22.594 1 86.75 375 GLY A CA 1
ATOM 3061 C C . GLY A 1 375 ? -17.766 23.156 21.594 1 86.75 375 GLY A C 1
ATOM 3062 O O . GLY A 1 375 ? -18.875 22.609 21.578 1 86.75 375 GLY A O 1
ATOM 3063 N N . LYS A 1 376 ? -17.5 24.078 20.812 1 88.44 376 LYS A N 1
ATOM 3064 C CA . LYS A 1 376 ? -18.453 24.641 19.859 1 88.44 376 LYS A CA 1
ATOM 3065 C C . LYS A 1 376 ? -18.938 23.578 18.875 1 88.44 376 LYS A C 1
ATOM 3067 O O . LYS A 1 376 ? -20.141 23.391 18.688 1 88.44 376 LYS A O 1
ATOM 3072 N N . SER A 1 377 ? -18 22.828 18.266 1 86.19 377 SER A N 1
ATOM 3073 C CA . SER A 1 377 ? -18.344 21.812 17.297 1 86.19 377 SER A CA 1
ATOM 3074 C C . SER A 1 377 ? -19.078 20.641 17.938 1 86.19 377 SER A C 1
ATOM 3076 O O . SER A 1 377 ? -19.875 19.953 17.297 1 86.19 377 SER A O 1
ATOM 3078 N N . THR A 1 378 ? -18.812 20.438 19.203 1 90.56 378 THR A N 1
ATOM 3079 C CA . THR A 1 378 ? -19.484 19.375 19.938 1 90.56 378 THR A CA 1
ATOM 3080 C C . THR A 1 378 ? -20.984 19.641 20.047 1 90.56 378 THR A C 1
ATOM 3082 O O . THR A 1 378 ? -21.781 18.703 19.969 1 90.56 378 THR A O 1
ATOM 3085 N N . ILE A 1 379 ? -21.281 20.875 20.188 1 92.19 379 ILE A N 1
ATOM 3086 C CA . ILE A 1 379 ? -22.703 21.25 20.266 1 92.19 379 ILE A CA 1
ATOM 3087 C C . ILE A 1 379 ? -23.422 20.812 19 1 92.19 379 ILE A C 1
ATOM 3089 O O . ILE A 1 379 ? -24.531 20.281 19.062 1 92.19 379 ILE A O 1
ATOM 3093 N N . ILE A 1 380 ? -22.781 21 17.906 1 88.75 380 ILE A N 1
ATOM 3094 C CA . ILE A 1 380 ? -23.344 20.625 16.625 1 88.75 380 ILE A CA 1
ATOM 3095 C C . ILE A 1 380 ? -23.547 19.109 16.562 1 88.75 380 ILE A C 1
ATOM 3097 O O . ILE A 1 380 ? -24.594 18.641 16.141 1 88.75 380 ILE A O 1
ATOM 3101 N N . SER A 1 381 ? -22.578 18.422 17 1 89.88 381 SER A N 1
ATOM 3102 C CA . SER A 1 381 ? -22.609 16.953 16.953 1 89.88 381 SER A CA 1
ATOM 3103 C C . SER A 1 381 ? -23.703 16.391 17.844 1 89.88 381 SER A C 1
ATOM 3105 O O . SER A 1 381 ? -24.266 15.328 17.547 1 89.88 381 SER A O 1
ATOM 3107 N N . LEU A 1 382 ? -24.031 17.125 18.844 1 93.19 382 LEU A N 1
ATOM 3108 C CA . LEU A 1 382 ? -25.047 16.641 19.781 1 93.19 382 LEU A CA 1
ATOM 3109 C C . LEU A 1 382 ? -26.453 16.938 19.281 1 93.19 382 LEU A C 1
ATOM 3111 O O . LEU A 1 382 ? -27.359 16.109 19.438 1 93.19 382 LEU A O 1
ATOM 3115 N N . ILE A 1 383 ? -26.594 18.094 18.641 1 93.31 383 ILE A N 1
ATOM 3116 C CA . ILE A 1 383 ? -27.906 18.469 18.125 1 93.31 383 ILE A CA 1
ATOM 3117 C C . ILE A 1 383 ? -28.328 17.516 17.016 1 93.31 383 ILE A C 1
ATOM 3119 O O . ILE A 1 383 ? -29.5 17.141 16.922 1 93.31 383 ILE A O 1
ATOM 3123 N N . THR A 1 384 ? -27.359 17.078 16.25 1 90.69 384 THR A N 1
ATOM 3124 C CA . THR A 1 384 ? -27.641 16.172 15.148 1 90.69 384 THR A CA 1
ATOM 3125 C C . THR A 1 384 ? -27.594 14.719 15.625 1 90.69 384 THR A C 1
ATOM 3127 O O . THR A 1 384 ? -27.781 13.797 14.836 1 90.69 384 THR A O 1
ATOM 3130 N N . ARG A 1 385 ? -27.281 14.547 16.828 1 90.88 385 ARG A N 1
ATOM 3131 C CA . ARG A 1 385 ? -27.188 13.25 17.5 1 90.88 385 ARG A CA 1
ATOM 3132 C C . ARG A 1 385 ? -26.188 12.344 16.797 1 90.88 385 ARG A C 1
ATOM 3134 O O . ARG A 1 385 ? -26.469 11.18 16.516 1 90.88 385 ARG A O 1
ATOM 3141 N N . LEU A 1 386 ? -25.172 12.914 16.375 1 88.75 386 LEU A N 1
ATOM 3142 C CA . LEU A 1 386 ? -24.016 12.109 15.977 1 88.75 386 LEU A CA 1
ATOM 3143 C C . LEU A 1 386 ? -23.375 11.445 17.188 1 88.75 386 LEU A C 1
ATOM 3145 O O . LEU A 1 386 ? -22.75 10.391 17.062 1 88.75 386 LEU A O 1
ATOM 3149 N N . TYR A 1 387 ? -23.562 12.164 18.297 1 89.38 387 TYR A N 1
ATOM 3150 C CA . TYR A 1 387 ? -23.156 11.664 19.609 1 89.38 387 TYR A CA 1
ATOM 3151 C C . TYR A 1 387 ? -24.297 11.789 20.609 1 89.38 387 TYR A C 1
ATOM 3153 O O . TYR A 1 387 ? -25.125 12.695 20.516 1 89.38 387 TYR A O 1
ATOM 3161 N N . ASP A 1 388 ? -24.266 10.883 21.516 1 90.25 388 ASP A N 1
ATOM 3162 C CA . ASP A 1 388 ? -25.219 10.977 22.609 1 90.25 388 ASP A CA 1
ATOM 3163 C C . ASP A 1 388 ? -24.609 11.641 23.828 1 90.25 388 ASP A C 1
ATOM 3165 O O . ASP A 1 388 ? -23.406 11.492 24.094 1 90.25 388 ASP A O 1
ATOM 3169 N N . ILE A 1 389 ? -25.422 12.352 24.453 1 92.56 389 ILE A N 1
ATOM 3170 C CA . ILE A 1 389 ? -24.969 13.094 25.609 1 92.56 389 ILE A CA 1
ATOM 3171 C C . ILE A 1 389 ? -24.719 12.133 26.781 1 92.56 389 ILE A C 1
ATOM 3173 O O . ILE A 1 389 ? -25.297 11.039 26.812 1 92.56 389 ILE A O 1
ATOM 3177 N N . ASN A 1 390 ? -23.859 12.516 27.688 1 92.75 390 ASN A N 1
ATOM 3178 C CA . ASN A 1 390 ? -23.594 11.742 28.891 1 92.75 390 ASN A CA 1
ATOM 3179 C C . ASN A 1 390 ? -24.656 12 29.953 1 92.75 390 ASN A C 1
ATOM 3181 O O . ASN A 1 390 ? -25.156 11.062 30.578 1 92.75 390 ASN A O 1
ATOM 3185 N N . SER A 1 391 ? -24.906 13.203 30.234 1 93.81 391 SER A N 1
ATOM 3186 C CA . SER A 1 391 ? -25.938 13.609 31.188 1 93.81 391 SER A CA 1
ATOM 3187 C C . SER A 1 391 ? -26.594 14.922 30.766 1 93.81 391 SER A C 1
ATOM 3189 O O . SER A 1 391 ? -26.047 15.656 29.938 1 93.81 391 SER A O 1
ATOM 3191 N N . GLY A 1 392 ? -27.781 15.125 31.25 1 94.94 392 GLY A N 1
ATOM 3192 C CA . GLY A 1 392 ? -28.562 16.281 30.859 1 94.94 392 GLY A CA 1
ATOM 3193 C C . GLY A 1 392 ? -29.641 15.969 29.844 1 94.94 392 GLY A C 1
ATOM 3194 O O . GLY A 1 392 ? -30.062 14.812 29.734 1 94.94 392 GLY A O 1
ATOM 3195 N N . LYS A 1 393 ? -30.141 17.125 29.266 1 96 393 LYS A N 1
ATOM 3196 C CA . LYS A 1 393 ? -31.188 16.938 28.25 1 96 393 LYS A CA 1
ATOM 3197 C C . LYS A 1 393 ? -31.078 17.969 27.141 1 96 393 LYS A C 1
ATOM 3199 O O . LYS A 1 393 ? -30.766 19.141 27.406 1 96 393 LYS A O 1
ATOM 3204 N N . ILE A 1 394 ? -31.297 17.516 26.016 1 96.56 394 ILE A N 1
ATOM 3205 C CA . ILE A 1 394 ? -31.469 18.391 24.875 1 96.56 394 ILE A CA 1
ATOM 3206 C C . ILE A 1 394 ? -32.906 18.281 24.344 1 96.56 394 ILE A C 1
ATOM 3208 O O . ILE A 1 394 ? -33.344 17.188 24.016 1 96.56 394 ILE A O 1
ATOM 3212 N N . ILE A 1 395 ? -33.5 19.438 24.312 1 97 395 ILE A N 1
ATOM 3213 C CA . ILE A 1 395 ? -34.906 19.438 23.953 1 97 395 ILE A CA 1
ATOM 3214 C C . ILE A 1 395 ? -35.094 20.266 22.672 1 97 395 ILE A C 1
ATOM 3216 O O . ILE A 1 395 ? -34.594 21.375 22.562 1 97 395 ILE A O 1
ATOM 3220 N N . ILE A 1 396 ? -35.812 19.672 21.734 1 96.12 396 ILE A N 1
ATOM 3221 C CA . ILE A 1 396 ? -36.188 20.375 20.531 1 96.12 396 ILE A CA 1
ATOM 3222 C C . ILE A 1 396 ? -37.719 20.406 20.406 1 96.12 396 ILE A C 1
ATOM 3224 O O . ILE A 1 396 ? -38.375 19.344 20.375 1 96.12 396 ILE A O 1
ATOM 3228 N N . ASP A 1 397 ? -38.281 21.531 20.344 1 95.88 397 ASP A N 1
ATOM 3229 C CA . ASP A 1 397 ? -39.75 21.719 20.281 1 95.88 397 ASP A CA 1
ATOM 3230 C C . ASP A 1 397 ? -40.438 20.969 21.406 1 95.88 397 ASP A C 1
ATOM 3232 O O . ASP A 1 397 ? -41.375 20.203 21.156 1 95.88 397 ASP A O 1
ATOM 3236 N N . ASP A 1 398 ? -39.906 20.984 22.562 1 94 398 ASP A N 1
ATOM 3237 C CA . ASP A 1 398 ? -40.469 20.531 23.828 1 94 398 ASP A CA 1
ATOM 3238 C C . ASP A 1 398 ? -40.438 19.016 23.938 1 94 398 ASP A C 1
ATOM 3240 O O . ASP A 1 398 ? -41.125 18.422 24.781 1 94 398 ASP A O 1
ATOM 3244 N N . ILE A 1 399 ? -39.688 18.406 23.078 1 95.69 399 ILE A N 1
ATOM 3245 C CA . ILE A 1 399 ? -39.5 16.953 23.141 1 95.69 399 ILE A CA 1
ATOM 3246 C C . ILE A 1 399 ? -38 16.641 23.281 1 95.69 399 ILE A C 1
ATOM 3248 O O . ILE A 1 399 ? -37.156 17.281 22.656 1 95.69 399 ILE A O 1
ATOM 3252 N N . ASP A 1 400 ? -37.812 15.602 24.047 1 95.44 400 ASP A N 1
ATOM 3253 C CA . ASP A 1 400 ? -36.438 15.18 24.25 1 95.44 400 ASP A CA 1
ATOM 3254 C C . ASP A 1 400 ? -35.844 14.609 22.953 1 95.44 400 ASP A C 1
ATOM 3256 O O . ASP A 1 400 ? -36.5 13.875 22.234 1 95.44 400 ASP A O 1
ATOM 3260 N N . LEU A 1 401 ? -34.625 14.938 22.734 1 94.38 401 LEU A N 1
ATOM 3261 C CA . LEU A 1 401 ? -33.938 14.57 21.5 1 94.38 401 LEU A CA 1
ATOM 3262 C C . LEU A 1 401 ? -33.906 13.055 21.312 1 94.38 401 LEU A C 1
ATOM 3264 O O . LEU A 1 401 ? -34.062 12.562 20.188 1 94.38 401 LEU A O 1
ATOM 3268 N N . LYS A 1 402 ? -33.781 12.258 22.344 1 92.06 402 LYS A N 1
ATOM 3269 C CA . LYS A 1 402 ? -33.688 10.797 22.312 1 92.06 402 LYS A CA 1
ATOM 3270 C C . LYS A 1 402 ? -35.031 10.164 21.922 1 92.06 402 LYS A C 1
ATOM 3272 O O . LYS A 1 402 ? -35.062 9.016 21.484 1 92.06 402 LYS A O 1
ATOM 3277 N N . ASP A 1 403 ? -36.062 10.938 22.078 1 94.5 403 ASP A N 1
ATOM 3278 C CA . ASP A 1 403 ? -37.375 10.406 21.812 1 94.5 403 ASP A CA 1
ATOM 3279 C C . ASP A 1 403 ? -37.75 10.531 20.328 1 94.5 403 ASP A C 1
ATOM 3281 O O . ASP A 1 403 ? -38.688 9.883 19.844 1 94.5 403 ASP A O 1
ATOM 3285 N N . TYR A 1 404 ? -37 11.289 19.641 1 94.5 404 TYR A N 1
ATOM 3286 C CA . TYR A 1 404 ? -37.25 11.438 18.203 1 94.5 404 TYR A CA 1
ATOM 3287 C C . TYR A 1 404 ? -36.688 10.25 17.422 1 94.5 404 TYR A C 1
ATOM 3289 O O . TYR A 1 404 ? -35.656 9.695 17.797 1 94.5 404 TYR A O 1
ATOM 3297 N N . GLU A 1 405 ? -37.469 9.891 16.438 1 94.56 405 GLU A N 1
ATOM 3298 C CA . GLU A 1 405 ? -36.875 8.984 15.453 1 94.56 405 GLU A CA 1
ATOM 3299 C C . GLU A 1 405 ? -35.719 9.641 14.727 1 94.56 405 GLU A C 1
ATOM 3301 O O . GLU A 1 405 ? -35.844 10.75 14.203 1 94.56 405 GLU A O 1
ATOM 3306 N N . LEU A 1 406 ? -34.625 8.969 14.648 1 91.75 406 LEU A N 1
ATOM 3307 C CA . LEU A 1 406 ? -33.344 9.539 14.289 1 91.75 406 LEU A CA 1
ATOM 3308 C C . LEU A 1 406 ? -33.375 10.125 12.883 1 91.75 406 LEU A C 1
ATOM 3310 O O . LEU A 1 406 ? -32.906 11.25 12.672 1 91.75 406 LEU A O 1
ATOM 3314 N N . TYR A 1 407 ? -33.938 9.461 11.945 1 91.12 407 TYR A N 1
ATOM 3315 C CA . TYR A 1 407 ? -33.906 9.898 10.555 1 91.12 407 TYR A CA 1
ATOM 3316 C C . TYR A 1 407 ? -34.875 11.062 10.336 1 91.12 407 TYR A C 1
ATOM 3318 O O . TYR A 1 407 ? -34.594 11.961 9.531 1 91.12 407 TYR A O 1
ATOM 3326 N N . ASN A 1 408 ? -35.906 11 11.094 1 92.81 408 ASN A N 1
ATOM 3327 C CA . ASN A 1 408 ? -36.812 12.125 11.055 1 92.81 408 ASN A CA 1
ATOM 3328 C C . ASN A 1 408 ? -36.188 13.391 11.625 1 92.81 408 ASN A C 1
ATOM 3330 O O . ASN A 1 408 ? -36.344 14.477 11.055 1 92.81 408 ASN A O 1
ATOM 3334 N N . LEU A 1 409 ? -35.562 13.203 12.648 1 93.06 409 LEU A N 1
ATOM 3335 C CA . LEU A 1 409 ? -34.875 14.32 13.281 1 93.06 409 LEU A CA 1
ATOM 3336 C C . LEU A 1 409 ? -33.875 14.945 12.336 1 93.06 409 LEU A C 1
ATOM 3338 O O . LEU A 1 409 ? -33.875 16.156 12.117 1 93.06 409 LEU A O 1
ATOM 3342 N N . ARG A 1 410 ? -33.031 14.156 11.742 1 91.31 410 ARG A N 1
ATOM 3343 C CA . ARG A 1 410 ? -31.938 14.625 10.898 1 91.31 410 ARG A CA 1
ATOM 3344 C C . ARG A 1 410 ? -32.469 15.242 9.609 1 91.31 410 ARG A C 1
ATOM 3346 O O . ARG A 1 410 ? -31.828 16.125 9.031 1 91.31 410 ARG A O 1
ATOM 3353 N N . SER A 1 411 ? -33.625 14.844 9.195 1 90.94 411 SER A N 1
ATOM 3354 C CA . SER A 1 411 ? -34.188 15.367 7.957 1 90.94 411 SER A CA 1
ATOM 3355 C C . SER A 1 411 ? -34.625 16.828 8.117 1 90.94 411 SER A C 1
ATOM 3357 O O . SER A 1 411 ? -34.75 17.547 7.133 1 90.94 411 SER A O 1
ATOM 3359 N N . HIS A 1 412 ? -34.688 17.266 9.328 1 92.62 412 HIS A N 1
ATOM 3360 C CA . HIS A 1 412 ? -35.156 18.625 9.578 1 92.62 412 HIS A CA 1
ATOM 3361 C C . HIS A 1 412 ? -34 19.531 10 1 92.62 412 HIS A C 1
ATOM 3363 O O . HIS A 1 412 ? -34.188 20.719 10.273 1 92.62 412 HIS A O 1
ATOM 3369 N N . ILE A 1 413 ? -32.875 18.906 10.023 1 92.44 413 ILE A N 1
ATOM 3370 C CA . ILE A 1 413 ? -31.703 19.672 10.445 1 92.44 413 ILE A CA 1
ATOM 3371 C C . ILE A 1 413 ? -30.703 19.734 9.297 1 92.44 413 ILE A C 1
ATOM 3373 O O . ILE A 1 413 ? -30.312 18.703 8.75 1 92.44 413 ILE A O 1
ATOM 3377 N N . GLY A 1 414 ? -30.375 20.922 8.867 1 91.19 414 GLY A N 1
ATOM 3378 C CA . GLY A 1 414 ? -29.297 21.141 7.922 1 91.19 414 GLY A CA 1
ATOM 3379 C C . GLY A 1 414 ? -27.969 21.5 8.586 1 91.19 414 GLY A C 1
ATOM 3380 O O . GLY A 1 414 ? -27.938 22.312 9.516 1 91.19 414 GLY A O 1
ATOM 3381 N N . VAL A 1 415 ? -26.938 20.797 8.156 1 89.5 415 VAL A N 1
ATOM 3382 C CA . VAL A 1 415 ? -25.672 21 8.836 1 89.5 415 VAL A CA 1
ATOM 3383 C C . VAL A 1 415 ? -24.578 21.297 7.809 1 89.5 415 VAL A C 1
ATOM 3385 O O . VAL A 1 415 ? -24.531 20.656 6.75 1 89.5 415 VAL A O 1
ATOM 3388 N N . VAL A 1 416 ? -23.875 22.312 8.109 1 87.94 416 VAL A N 1
ATOM 3389 C CA . VAL A 1 416 ? -22.641 22.594 7.383 1 87.94 416 VAL A CA 1
ATOM 3390 C C . VAL A 1 416 ? -21.453 22.516 8.336 1 87.94 416 VAL A C 1
ATOM 3392 O O . VAL A 1 416 ? -21.359 23.297 9.297 1 87.94 416 VAL A O 1
ATOM 3395 N N . LEU A 1 417 ? -20.625 21.609 8.062 1 82.69 417 LEU A N 1
ATOM 3396 C CA . LEU A 1 417 ? -19.484 21.375 8.938 1 82.69 417 LEU A CA 1
ATOM 3397 C C . LEU A 1 417 ? -18.297 22.219 8.508 1 82.69 417 LEU A C 1
ATOM 3399 O O . LEU A 1 417 ? -18.266 22.75 7.391 1 82.69 417 LEU A O 1
ATOM 3403 N N . GLN A 1 418 ? -17.406 22.297 9.469 1 75.06 418 GLN A N 1
ATOM 3404 C CA . GLN A 1 418 ? -16.188 23.062 9.219 1 75.06 418 GLN A CA 1
ATOM 3405 C C . GLN A 1 418 ? -15.375 22.453 8.078 1 75.06 418 GLN A C 1
ATOM 3407 O O . GLN A 1 418 ? -14.914 23.156 7.184 1 75.06 418 GLN A O 1
ATOM 3412 N N . ASP A 1 419 ? -15.172 21.141 8.203 1 75 419 ASP A N 1
ATOM 3413 C CA . ASP A 1 419 ? -14.477 20.406 7.148 1 75 419 ASP A CA 1
ATOM 3414 C C . ASP A 1 419 ? -15.445 19.984 6.043 1 75 419 ASP A C 1
ATOM 3416 O O . ASP A 1 419 ? -16.109 18.953 6.152 1 75 419 ASP A O 1
ATOM 3420 N N . VAL A 1 420 ? -15.359 20.844 5.004 1 78.94 420 VAL A N 1
ATOM 3421 C CA . VAL A 1 420 ? -16.281 20.594 3.906 1 78.94 420 VAL A CA 1
ATOM 3422 C C . VAL A 1 420 ? -15.789 19.422 3.072 1 78.94 420 VAL A C 1
ATOM 3424 O O . VAL A 1 420 ? -14.641 19.406 2.621 1 78.94 420 VAL A O 1
ATOM 3427 N N . PHE A 1 421 ? -16.609 18.438 3.02 1 84 421 PHE A N 1
ATOM 3428 C CA . PHE A 1 421 ? -16.266 17.234 2.273 1 84 421 PHE A CA 1
ATOM 3429 C C . PHE A 1 421 ? -17.125 17.094 1.022 1 84 421 PHE A C 1
ATOM 3431 O O . PHE A 1 421 ? -18.359 17.156 1.101 1 84 421 PHE A O 1
ATOM 3438 N N . LEU A 1 422 ? -16.438 17.047 -0.146 1 87.56 422 LEU A N 1
ATOM 3439 C CA . LEU A 1 422 ? -17.125 16.781 -1.404 1 87.56 422 LEU A CA 1
ATOM 3440 C C . LEU A 1 422 ? -16.703 15.414 -1.963 1 87.56 422 LEU A C 1
ATOM 3442 O O . LEU A 1 422 ? -15.539 15.039 -1.882 1 87.56 422 LEU A O 1
ATOM 3446 N N . PHE A 1 423 ? -17.672 14.727 -2.422 1 88.75 423 PHE A N 1
ATOM 3447 C CA . PHE A 1 423 ? -17.422 13.398 -2.98 1 88.75 423 PHE A CA 1
ATOM 3448 C C . PHE A 1 423 ? -17.016 13.508 -4.445 1 88.75 423 PHE A C 1
ATOM 3450 O O . PHE A 1 423 ? -17.344 14.477 -5.125 1 88.75 423 PHE A O 1
ATOM 3457 N N . HIS A 1 424 ? -16.281 12.5 -4.867 1 88.38 424 HIS A N 1
ATOM 3458 C CA . HIS A 1 424 ? -15.953 12.438 -6.289 1 88.38 424 HIS A CA 1
ATOM 3459 C C . HIS A 1 424 ? -17.219 12.32 -7.137 1 88.38 424 HIS A C 1
ATOM 3461 O O . HIS A 1 424 ? -18.078 11.492 -6.852 1 88.38 424 HIS A O 1
ATOM 3467 N N . GLY A 1 425 ? -17.266 13.188 -8.117 1 87.94 425 GLY A N 1
ATOM 3468 C CA . GLY A 1 425 ? -18.438 13.25 -8.977 1 87.94 425 GLY A CA 1
ATOM 3469 C C . GLY A 1 425 ? -18.766 14.656 -9.438 1 87.94 425 GLY A C 1
ATOM 3470 O O . GLY A 1 425 ? -17.984 15.586 -9.211 1 87.94 425 GLY A O 1
ATOM 3471 N N . SER A 1 426 ? -19.891 14.773 -10.039 1 91.75 426 SER A N 1
ATOM 3472 C CA . SER A 1 426 ? -20.297 16.078 -10.539 1 91.75 426 SER A CA 1
ATOM 3473 C C . SER A 1 426 ? -20.859 16.953 -9.414 1 91.75 426 SER A C 1
ATOM 3475 O O . SER A 1 426 ? -21.234 16.438 -8.359 1 91.75 426 SER A O 1
ATOM 3477 N N . ILE A 1 427 ? -20.859 18.234 -9.648 1 92.75 427 ILE A N 1
ATOM 3478 C CA . ILE A 1 427 ? -21.453 19.172 -8.711 1 92.75 427 ILE A CA 1
ATOM 3479 C C . ILE A 1 427 ? -22.922 18.812 -8.508 1 92.75 427 ILE A C 1
ATOM 3481 O O . ILE A 1 427 ? -23.438 18.859 -7.383 1 92.75 427 ILE A O 1
ATOM 3485 N N . PHE A 1 428 ? -23.531 18.422 -9.555 1 93.69 428 PHE A N 1
ATOM 3486 C CA . PHE A 1 428 ? -24.938 18.016 -9.484 1 93.69 428 PHE A CA 1
ATOM 3487 C C . PHE A 1 428 ? -25.109 16.859 -8.516 1 93.69 428 PHE A C 1
ATOM 3489 O O . PHE A 1 428 ? -25.984 16.891 -7.648 1 93.69 428 PHE A O 1
ATOM 3496 N N . GLU A 1 429 ? -24.297 15.867 -8.664 1 91.25 429 GLU A N 1
ATOM 3497 C CA . GLU A 1 429 ? -24.391 14.672 -7.828 1 91.25 429 GLU A CA 1
ATOM 3498 C C . GLU A 1 429 ? -24.109 15 -6.363 1 91.25 429 GLU A C 1
ATOM 3500 O O . GLU A 1 429 ? -24.703 14.406 -5.461 1 91.25 429 GLU A O 1
ATOM 3505 N N . ASN A 1 430 ? -23.188 15.922 -6.156 1 91.81 430 ASN A N 1
ATOM 3506 C CA . ASN A 1 430 ? -22.844 16.328 -4.797 1 91.81 430 ASN A CA 1
ATOM 3507 C C . ASN A 1 430 ? -23.969 17.109 -4.137 1 91.81 430 ASN A C 1
ATOM 3509 O O . ASN A 1 430 ? -24.156 17.031 -2.922 1 91.81 430 ASN A O 1
ATOM 3513 N N . LEU A 1 431 ? -24.672 17.859 -4.945 1 93.56 431 LEU A N 1
ATOM 3514 C CA . LEU A 1 431 ? -25.766 18.672 -4.418 1 93.56 431 LEU A CA 1
ATOM 3515 C C . LEU A 1 431 ? -27.031 17.844 -4.238 1 93.56 431 LEU A C 1
ATOM 3517 O O . LEU A 1 431 ? -27.734 18 -3.244 1 93.56 431 LEU A O 1
ATOM 3521 N N . ALA A 1 432 ? -27.312 17 -5.227 1 91.94 432 ALA A N 1
ATOM 3522 C CA . ALA A 1 432 ? -28.453 16.094 -5.094 1 91.94 432 ALA A CA 1
ATOM 3523 C C . ALA A 1 432 ? -28.219 15.055 -4.008 1 91.94 432 ALA A C 1
ATOM 3525 O O . ALA A 1 432 ? -29.141 14.633 -3.32 1 91.94 432 ALA A O 1
ATOM 3526 N N . PHE A 1 433 ? -27.016 14.672 -3.852 1 88.62 433 PHE A N 1
ATOM 3527 C CA . PHE A 1 433 ? -26.5 13.789 -2.812 1 88.62 433 PHE A CA 1
ATOM 3528 C C . PHE A 1 433 ? -27.406 12.578 -2.619 1 88.62 433 PHE A C 1
ATOM 3530 O O . PHE A 1 433 ? -27.828 12.281 -1.497 1 88.62 433 PHE A O 1
ATOM 3537 N N . GLY A 1 434 ? -27.969 12.031 -3.713 1 84 434 GLY A N 1
ATOM 3538 C CA . GLY A 1 434 ? -28.719 10.789 -3.676 1 84 434 GLY A CA 1
ATOM 3539 C C . GLY A 1 434 ? -30.219 11 -3.512 1 84 434 GLY A C 1
ATOM 3540 O O . GLY A 1 434 ? -30.969 10.039 -3.377 1 84 434 GLY A O 1
ATOM 3541 N N . ASP A 1 435 ? -30.641 12.242 -3.363 1 88.19 435 ASP A N 1
ATOM 3542 C CA . ASP A 1 435 ? -32.062 12.57 -3.281 1 88.19 435 ASP A CA 1
ATOM 3543 C C . ASP A 1 435 ? -32.656 12.812 -4.668 1 88.19 435 ASP A C 1
ATOM 3545 O O . ASP A 1 435 ? -32.375 13.836 -5.297 1 88.19 435 ASP A O 1
ATOM 3549 N N . ASP A 1 436 ? -33.531 11.961 -5.012 1 87.88 436 ASP A N 1
ATOM 3550 C CA . ASP A 1 436 ? -34.094 12 -6.352 1 87.88 436 ASP A CA 1
ATOM 3551 C C . ASP A 1 436 ? -35.062 13.172 -6.492 1 87.88 436 ASP A C 1
ATOM 3553 O O . ASP A 1 436 ? -35.406 13.57 -7.605 1 87.88 436 ASP A O 1
ATOM 3557 N N . THR A 1 437 ? -35.438 13.734 -5.469 1 88.62 437 THR A N 1
ATOM 3558 C CA . THR A 1 437 ? -36.375 14.836 -5.512 1 88.62 437 THR A CA 1
ATOM 3559 C C . THR A 1 437 ? -35.688 16.141 -5.863 1 88.62 437 THR A C 1
ATOM 3561 O O . THR A 1 437 ? -36.344 17.125 -6.23 1 88.62 437 THR A O 1
ATOM 3564 N N . ILE A 1 438 ? -34.375 16.125 -5.664 1 92.25 438 ILE A N 1
ATOM 3565 C CA . ILE A 1 438 ? -33.625 17.328 -5.973 1 92.25 438 ILE A CA 1
ATOM 3566 C C . ILE A 1 438 ? -33.188 17.312 -7.445 1 92.25 438 ILE A C 1
ATOM 3568 O O . ILE A 1 438 ? -32.219 16.672 -7.809 1 92.25 438 ILE A O 1
ATOM 3572 N N . THR A 1 439 ? -33.906 18.031 -8.242 1 93.94 439 THR A N 1
ATOM 3573 C CA . THR A 1 439 ? -33.656 18.109 -9.68 1 93.94 439 THR A CA 1
ATOM 3574 C C . THR A 1 439 ? -32.719 19.266 -9.992 1 93.94 439 THR A C 1
ATOM 3576 O O . THR A 1 439 ? -32.438 20.094 -9.141 1 93.94 439 THR A O 1
ATOM 3579 N N . LEU A 1 440 ? -32.25 19.266 -11.203 1 94.44 440 LEU A N 1
ATOM 3580 C CA . LEU A 1 440 ? -31.344 20.312 -11.648 1 94.44 440 LEU A CA 1
ATOM 3581 C C . LEU A 1 440 ? -32.031 21.672 -11.578 1 94.44 440 LEU A C 1
ATOM 3583 O O . LEU A 1 440 ? -31.375 22.672 -11.242 1 94.44 440 LEU A O 1
ATOM 3587 N N . GLU A 1 441 ? -33.25 21.656 -11.859 1 94.25 441 GLU A N 1
ATOM 3588 C CA . GLU A 1 441 ? -34 22.891 -11.812 1 94.25 441 GLU A CA 1
ATOM 3589 C C . GLU A 1 441 ? -34.094 23.453 -10.391 1 94.25 441 GLU A C 1
ATOM 3591 O O . GLU A 1 441 ? -33.938 24.656 -10.172 1 94.25 441 GLU A O 1
ATOM 3596 N N . LYS A 1 442 ? -34.312 22.594 -9.469 1 94.69 442 LYS A N 1
ATOM 3597 C CA . LYS A 1 442 ? -34.375 23 -8.07 1 94.69 442 LYS A CA 1
ATOM 3598 C C . LYS A 1 442 ? -33 23.531 -7.598 1 94.69 442 LYS A C 1
ATOM 3600 O O . LYS A 1 442 ? -32.938 24.484 -6.816 1 94.69 442 LYS A O 1
ATOM 3605 N N . ILE A 1 443 ? -31.984 22.875 -8.07 1 95.88 443 ILE A N 1
ATOM 3606 C CA . ILE A 1 443 ? -30.625 23.266 -7.695 1 95.88 443 ILE A CA 1
ATOM 3607 C C . ILE A 1 443 ? -30.312 24.641 -8.258 1 95.88 443 ILE A C 1
ATOM 3609 O O . ILE A 1 443 ? -29.781 25.5 -7.559 1 95.88 443 ILE A O 1
ATOM 3613 N N . LYS A 1 444 ? -30.672 24.844 -9.508 1 95.31 444 LYS A N 1
ATOM 3614 C CA . LYS A 1 444 ? -30.438 26.141 -10.141 1 95.31 444 LYS A CA 1
ATOM 3615 C C . LYS A 1 444 ? -31.219 27.25 -9.445 1 95.31 444 LYS A C 1
ATOM 3617 O O . LYS A 1 444 ? -30.703 28.359 -9.242 1 95.31 444 LYS A O 1
ATOM 3622 N N . ALA A 1 445 ? -32.406 26.969 -9.102 1 94.44 445 ALA A N 1
ATOM 3623 C CA . ALA A 1 445 ? -33.25 27.938 -8.375 1 94.44 445 ALA A CA 1
ATOM 3624 C C . ALA A 1 445 ? -32.625 28.266 -7.016 1 94.44 445 ALA A C 1
ATOM 3626 O O . ALA A 1 445 ? -32.562 29.438 -6.629 1 94.44 445 ALA A O 1
ATOM 3627 N N . GLY A 1 446 ? -32.25 27.234 -6.305 1 93.69 446 GLY A N 1
ATOM 3628 C CA . GLY A 1 446 ? -31.625 27.438 -5.008 1 93.69 446 GLY A CA 1
ATOM 3629 C C . GLY A 1 446 ? -30.312 28.203 -5.094 1 93.69 446 GLY A C 1
ATOM 3630 O O . GLY A 1 446 ? -30.047 29.062 -4.25 1 93.69 446 GLY A O 1
ATOM 3631 N N . ALA A 1 447 ? -29.547 27.859 -6.078 1 95 447 ALA A N 1
ATOM 3632 C CA . ALA A 1 447 ? -28.266 28.547 -6.289 1 95 447 ALA A CA 1
ATOM 3633 C C . ALA A 1 447 ? -28.484 30.031 -6.555 1 95 447 ALA A C 1
ATOM 3635 O O . ALA A 1 447 ? -27.703 30.859 -6.09 1 95 447 ALA A O 1
ATOM 3636 N N . LYS A 1 448 ? -29.469 30.312 -7.324 1 93.81 448 LYS A N 1
ATOM 3637 C CA . LYS A 1 448 ? -29.797 31.703 -7.617 1 93.81 448 LYS A CA 1
ATOM 3638 C C . LYS A 1 448 ? -30.281 32.438 -6.371 1 93.81 448 LYS A C 1
ATOM 3640 O O . LYS A 1 448 ? -29.938 33.594 -6.152 1 93.81 448 LYS A O 1
ATOM 3645 N N . GLU A 1 449 ? -31.016 31.797 -5.602 1 91.69 449 GLU A N 1
ATOM 3646 C CA . GLU A 1 449 ? -31.594 32.375 -4.395 1 91.69 449 GLU A CA 1
ATOM 3647 C C . GLU A 1 449 ? -30.5 32.781 -3.412 1 91.69 449 GLU A C 1
ATOM 3649 O O . GLU A 1 449 ? -30.594 33.844 -2.773 1 91.69 449 GLU A O 1
ATOM 3654 N N . ILE A 1 450 ? -29.516 31.938 -3.305 1 89.19 450 ILE A N 1
ATOM 3655 C CA . ILE A 1 450 ? -28.484 32.25 -2.322 1 89.19 450 ILE A CA 1
ATOM 3656 C C . ILE A 1 450 ? -27.281 32.906 -3.02 1 89.19 450 ILE A C 1
ATOM 3658 O O . ILE A 1 450 ? -26.219 33.062 -2.414 1 89.19 450 ILE A O 1
ATOM 3662 N N . GLU A 1 451 ? -27.375 33.125 -4.352 1 88 451 GLU A N 1
ATOM 3663 C CA . GLU A 1 451 ? -26.438 33.906 -5.152 1 88 451 GLU A CA 1
ATOM 3664 C C . GLU A 1 451 ? -25.109 33.156 -5.32 1 88 451 GLU A C 1
ATOM 3666 O O . GLU A 1 451 ? -24.047 33.75 -5.148 1 88 451 GLU A O 1
ATOM 3671 N N . VAL A 1 452 ? -25.203 31.953 -5.531 1 88.69 452 VAL A N 1
ATOM 3672 C CA . VAL A 1 452 ? -23.984 31.172 -5.766 1 88.69 452 VAL A CA 1
ATOM 3673 C C . VAL A 1 452 ? -24 30.609 -7.18 1 88.69 452 VAL A C 1
ATOM 3675 O O . VAL A 1 452 ? -23.094 29.859 -7.566 1 88.69 452 VAL A O 1
ATOM 3678 N N . ASP A 1 453 ? -24.938 30.906 -7.953 1 91 453 ASP A N 1
ATOM 3679 C CA . ASP A 1 453 ? -25.109 30.375 -9.305 1 91 453 ASP A CA 1
ATOM 3680 C C . ASP A 1 453 ? -23.969 30.797 -10.211 1 91 453 ASP A C 1
ATOM 3682 O O . ASP A 1 453 ? -23.453 29.984 -11 1 91 453 ASP A O 1
ATOM 3686 N N . GLN A 1 454 ? -23.531 31.984 -10.008 1 86.5 454 GLN A N 1
ATOM 3687 C CA . GLN A 1 454 ? -22.5 32.531 -10.891 1 86.5 454 GLN A CA 1
ATOM 3688 C C . GLN A 1 454 ? -21.203 31.734 -10.75 1 86.5 454 GLN A C 1
ATOM 3690 O O . GLN A 1 454 ? -20.531 31.438 -11.75 1 86.5 454 GLN A O 1
ATOM 3695 N N . PHE A 1 455 ? -20.859 31.469 -9.531 1 85.31 455 PHE A N 1
ATOM 3696 C CA . PHE A 1 455 ? -19.609 30.75 -9.312 1 85.31 455 PHE A CA 1
ATOM 3697 C C . PHE A 1 455 ? -19.656 29.359 -9.922 1 85.31 455 PHE A C 1
ATOM 3699 O O . PHE A 1 455 ? -18.688 28.891 -10.492 1 85.31 455 PHE A O 1
ATOM 3706 N N . ILE A 1 456 ? -20.828 28.703 -9.961 1 90.44 456 ILE A N 1
ATOM 3707 C CA . ILE A 1 456 ? -20.984 27.344 -10.477 1 90.44 456 ILE A CA 1
ATOM 3708 C C . ILE A 1 456 ? -20.938 27.375 -12 1 90.44 456 ILE A C 1
ATOM 3710 O O . ILE A 1 456 ? -20.328 26.5 -12.617 1 90.44 456 ILE A O 1
ATOM 3714 N N . GLU A 1 457 ? -21.5 28.359 -12.531 1 89.69 457 GLU A N 1
ATOM 3715 C CA . GLU A 1 457 ? -21.562 28.484 -13.984 1 89.69 457 GLU A CA 1
ATOM 3716 C C . GLU A 1 457 ? -20.188 28.797 -14.562 1 89.69 457 GLU A C 1
ATOM 3718 O O . GLU A 1 457 ? -19.922 28.5 -15.734 1 89.69 457 GLU A O 1
ATOM 3723 N N . GLN A 1 458 ? -19.328 29.328 -13.773 1 85.81 458 GLN A N 1
ATOM 3724 C CA . GLN A 1 458 ? -17.984 29.688 -14.227 1 85.81 458 GLN A CA 1
ATOM 3725 C C . GLN A 1 458 ? -17.094 28.453 -14.266 1 85.81 458 GLN A C 1
ATOM 3727 O O . GLN A 1 458 ? -16.047 28.469 -14.914 1 85.81 458 GLN A O 1
ATOM 3732 N N . LEU A 1 459 ? -17.5 27.5 -13.633 1 86.81 459 LEU A N 1
ATOM 3733 C CA . LEU A 1 459 ? -16.734 26.266 -13.672 1 86.81 459 LEU A CA 1
ATOM 3734 C C . LEU A 1 459 ? -16.875 25.578 -15.023 1 86.81 459 LEU A C 1
ATOM 3736 O O . LEU A 1 459 ? -17.938 25.641 -15.648 1 86.81 459 LEU A O 1
ATOM 3740 N N . PRO A 1 460 ? -15.797 24.922 -15.453 1 86.81 460 PRO A N 1
ATOM 3741 C CA . PRO A 1 460 ? -15.922 24.188 -16.719 1 86.81 460 PRO A CA 1
ATOM 3742 C C . PRO A 1 460 ? -16.984 23.094 -16.641 1 86.81 460 PRO A C 1
ATOM 3744 O O . PRO A 1 460 ? -16.828 22.125 -15.891 1 86.81 460 PRO A O 1
ATOM 3747 N N . GLY A 1 461 ? -18.109 23.234 -17.422 1 89.81 461 GLY A N 1
ATOM 3748 C CA . GLY A 1 461 ? -19.188 22.25 -17.438 1 89.81 461 GLY A CA 1
ATOM 3749 C C . GLY A 1 461 ? -20.312 22.578 -16.484 1 89.81 461 GLY A C 1
ATOM 3750 O O . GLY A 1 461 ? -21.328 21.891 -16.438 1 89.81 461 GLY A O 1
ATOM 3751 N N . GLY A 1 462 ? -20.016 23.625 -15.703 1 91.31 462 GLY A N 1
ATOM 3752 C CA . GLY A 1 462 ? -21.047 24.078 -14.789 1 91.31 462 GLY A CA 1
ATOM 3753 C C . GLY A 1 462 ? -21.375 23.062 -13.711 1 91.31 462 GLY A C 1
ATOM 3754 O O . GLY A 1 462 ? -20.484 22.625 -12.977 1 91.31 462 GLY A O 1
ATOM 3755 N N . TYR A 1 463 ? -22.625 22.594 -13.852 1 92.62 463 TYR A N 1
ATOM 3756 C CA . TYR A 1 463 ? -23.109 21.656 -12.836 1 92.62 463 TYR A CA 1
ATOM 3757 C C . TYR A 1 463 ? -22.578 20.25 -13.086 1 92.62 463 TYR A C 1
ATOM 3759 O O . TYR A 1 463 ? -22.641 19.391 -12.203 1 92.62 463 TYR A O 1
ATOM 3767 N N . ASP A 1 464 ? -21.969 20.094 -14.195 1 91.94 464 ASP A N 1
ATOM 3768 C CA . ASP A 1 464 ? -21.422 18.781 -14.539 1 91.94 464 ASP A CA 1
ATOM 3769 C C . ASP A 1 464 ? -19.938 18.719 -14.25 1 91.94 464 ASP A C 1
ATOM 3771 O O . ASP A 1 464 ? -19.297 17.703 -14.5 1 91.94 464 ASP A O 1
ATOM 3775 N N . TYR A 1 465 ? -19.484 19.766 -13.703 1 90.38 465 TYR A N 1
ATOM 3776 C CA . TYR A 1 465 ? -18.062 19.766 -13.352 1 90.38 465 TYR A CA 1
ATOM 3777 C C . TYR A 1 465 ? -17.734 18.641 -12.383 1 90.38 465 TYR A C 1
ATOM 3779 O O . TYR A 1 465 ? -18.406 18.484 -11.359 1 90.38 465 TYR A O 1
ATOM 3787 N N . VAL A 1 466 ? -16.719 17.891 -12.703 1 88.88 466 VAL A N 1
ATOM 3788 C CA . VAL A 1 466 ? -16.359 16.734 -11.891 1 88.88 466 VAL A CA 1
ATOM 3789 C C . VAL A 1 466 ? -15.344 17.141 -10.828 1 88.88 466 VAL A C 1
ATOM 3791 O O . VAL A 1 466 ? -14.25 17.609 -11.156 1 88.88 466 VAL A O 1
ATOM 3794 N N . VAL A 1 467 ? -15.742 17.016 -9.586 1 85.38 467 VAL A N 1
ATOM 3795 C CA . VAL A 1 467 ? -14.875 17.297 -8.445 1 85.38 467 VAL A CA 1
ATOM 3796 C C . VAL A 1 467 ? -13.969 16.094 -8.188 1 85.38 467 VAL A C 1
ATOM 3798 O O . VAL A 1 467 ? -14.43 14.953 -8.156 1 85.38 467 VAL A O 1
ATOM 3801 N N . SER A 1 468 ? -12.711 16.391 -8.188 1 79.81 468 SER A N 1
ATOM 3802 C CA . SER A 1 468 ? -11.75 15.328 -7.902 1 79.81 468 SER A CA 1
ATOM 3803 C C . SER A 1 468 ? -11.805 14.914 -6.434 1 79.81 468 SER A C 1
ATOM 3805 O O . SER A 1 468 ? -12.531 15.508 -5.641 1 79.81 468 SER A O 1
ATOM 3807 N N . GLU A 1 469 ? -10.969 13.953 -6.145 1 68.88 469 GLU A N 1
ATOM 3808 C CA . GLU A 1 469 ? -10.977 13.406 -4.793 1 68.88 469 GLU A CA 1
ATOM 3809 C C . GLU A 1 469 ? -10.641 14.477 -3.758 1 68.88 469 GLU A C 1
ATOM 3811 O O . GLU A 1 469 ? -9.734 15.281 -3.963 1 68.88 469 GLU A O 1
ATOM 3816 N N . ARG A 1 470 ? -11.398 14.609 -2.787 1 61.09 470 ARG A N 1
ATOM 3817 C CA . ARG A 1 470 ? -11.312 15.508 -1.641 1 61.09 470 ARG A CA 1
ATOM 3818 C C . ARG A 1 470 ? -11.414 16.969 -2.08 1 61.09 470 ARG A C 1
ATOM 3820 O O . ARG A 1 470 ? -10.984 17.859 -1.354 1 61.09 470 ARG A O 1
ATOM 3827 N N . GLY A 1 471 ? -11.945 17.203 -3.297 1 61.81 471 GLY A N 1
ATOM 3828 C CA . GLY A 1 471 ? -12.219 18.562 -3.74 1 61.81 471 GLY A CA 1
ATOM 3829 C C . GLY A 1 471 ? -10.969 19.359 -4.047 1 61.81 471 GLY A C 1
ATOM 3830 O O . GLY A 1 471 ? -10.945 20.578 -3.898 1 61.81 471 GLY A O 1
ATOM 3831 N N . SER A 1 472 ? -9.938 18.656 -4.383 1 62.22 472 SER A N 1
ATOM 3832 C CA . SER A 1 472 ? -8.672 19.344 -4.578 1 62.22 472 SER A CA 1
ATOM 3833 C C . SER A 1 472 ? -8.711 20.25 -5.801 1 62.22 472 SER A C 1
ATOM 3835 O O . SER A 1 472 ? -7.914 21.188 -5.918 1 62.22 472 SER A O 1
ATOM 3837 N N . SER A 1 473 ? -9.742 20.156 -6.477 1 69.56 473 SER A N 1
ATOM 3838 C CA . SER A 1 473 ? -9.844 20.922 -7.719 1 69.56 473 SER A CA 1
ATOM 3839 C C . SER A 1 473 ? -10.57 22.25 -7.5 1 69.56 473 SER A C 1
ATOM 3841 O O . SER A 1 473 ? -10.633 23.078 -8.406 1 69.56 473 SER A O 1
ATOM 3843 N N . ILE A 1 474 ? -11.172 22.391 -6.27 1 76.12 474 ILE A N 1
ATOM 3844 C CA . ILE A 1 474 ? -11.992 23.562 -5.973 1 76.12 474 ILE A CA 1
ATOM 3845 C C . ILE A 1 474 ? -11.445 24.266 -4.73 1 76.12 474 ILE A C 1
ATOM 3847 O O . ILE A 1 474 ? -10.883 23.609 -3.842 1 76.12 474 ILE A O 1
ATOM 3851 N N . SER A 1 475 ? -11.508 25.531 -4.711 1 77 475 SER A N 1
ATOM 3852 C CA . SER A 1 475 ? -11.008 26.297 -3.572 1 77 475 SER A CA 1
ATOM 3853 C C . SER A 1 475 ? -11.836 26.031 -2.32 1 77 475 SER A C 1
ATOM 3855 O O . SER A 1 475 ? -12.945 25.5 -2.406 1 77 475 SER A O 1
ATOM 3857 N N . LEU A 1 476 ? -11.312 26.281 -1.177 1 78.56 476 LEU A N 1
ATOM 3858 C CA . LEU A 1 476 ? -11.992 26.062 0.097 1 78.56 476 LEU A CA 1
ATOM 3859 C C . LEU A 1 476 ? -13.289 26.859 0.162 1 78.56 476 LEU A C 1
ATOM 3861 O O . LEU A 1 476 ? -14.312 26.359 0.646 1 78.56 476 LEU A O 1
ATOM 3865 N N . GLY A 1 477 ? -13.203 28.109 -0.282 1 81.44 477 GLY A N 1
ATOM 3866 C CA . GLY A 1 477 ? -14.398 28.938 -0.285 1 81.44 477 GLY A CA 1
ATOM 3867 C C . GLY A 1 477 ? -15.508 28.391 -1.164 1 81.44 477 GLY A C 1
ATOM 3868 O O . GLY A 1 477 ? -16.672 28.422 -0.78 1 81.44 477 GLY A O 1
ATOM 3869 N N . GLN A 1 478 ? -15.141 27.938 -2.268 1 83.12 478 GLN A N 1
ATOM 3870 C CA . GLN A 1 478 ? -16.109 27.359 -3.193 1 83.12 478 GLN A CA 1
ATOM 3871 C C . GLN A 1 478 ? -16.734 26.094 -2.617 1 83.12 478 GLN A C 1
ATOM 3873 O O . GLN A 1 478 ? -17.922 25.844 -2.781 1 83.12 478 GLN A O 1
ATOM 3878 N N . ARG A 1 479 ? -15.977 25.328 -1.962 1 87.81 479 ARG A N 1
ATOM 3879 C CA . ARG A 1 479 ? -16.469 24.109 -1.317 1 87.81 479 ARG A CA 1
ATOM 3880 C C . ARG A 1 479 ? -17.5 24.438 -0.243 1 87.81 479 ARG A C 1
ATOM 3882 O O . ARG A 1 479 ? -18.5 23.734 -0.09 1 87.81 479 ARG A O 1
ATOM 3889 N N . GLN A 1 480 ? -17.188 25.469 0.413 1 87.69 480 GLN A N 1
ATOM 3890 C CA . GLN A 1 480 ? -18.094 25.891 1.464 1 87.69 480 GLN A CA 1
ATOM 3891 C C . GLN A 1 480 ? -19.422 26.359 0.876 1 87.69 480 GLN A C 1
ATOM 3893 O O . GLN A 1 480 ? -20.5 26.062 1.416 1 87.69 480 GLN A O 1
ATOM 3898 N N . LEU A 1 481 ? -19.312 27.125 -0.185 1 88.88 481 LEU A N 1
ATOM 3899 C CA . LEU A 1 481 ? -20.516 27.609 -0.845 1 88.88 481 LEU A CA 1
ATOM 3900 C C . LEU A 1 481 ? -21.375 26.438 -1.332 1 88.88 481 LEU A C 1
ATOM 3902 O O . LEU A 1 481 ? -22.609 26.484 -1.219 1 88.88 481 LEU A O 1
ATOM 3906 N N . LEU A 1 482 ? -20.734 25.469 -1.821 1 90.44 482 LEU A N 1
ATOM 3907 C CA . LEU A 1 482 ? -21.469 24.297 -2.291 1 90.44 482 LEU A CA 1
ATOM 3908 C C . LEU A 1 482 ? -22.109 23.547 -1.125 1 90.44 482 LEU A C 1
ATOM 3910 O O . LEU A 1 482 ? -23.203 23.016 -1.264 1 90.44 482 LEU A O 1
ATOM 3914 N N . SER A 1 483 ? -21.453 23.5 -0.017 1 90.12 483 SER A N 1
ATOM 3915 C CA . SER A 1 483 ? -22.016 22.875 1.171 1 90.12 483 SER A CA 1
ATOM 3916 C C . SER A 1 483 ? -23.219 23.641 1.692 1 90.12 483 SER A C 1
ATOM 3918 O O . SER A 1 483 ? -24.172 23.047 2.199 1 90.12 483 SER A O 1
ATOM 3920 N N . PHE A 1 484 ? -23.125 24.984 1.519 1 90.62 484 PHE A N 1
ATOM 3921 C CA . PHE A 1 484 ? -24.266 25.828 1.869 1 90.62 484 PHE A CA 1
ATOM 3922 C C . PHE A 1 484 ? -25.469 25.484 1 1 90.62 484 PHE A C 1
ATOM 3924 O O . PHE A 1 484 ? -26.578 25.312 1.509 1 90.62 484 PHE A O 1
ATOM 3931 N N . LEU A 1 485 ? -25.156 25.438 -0.222 1 92.31 485 LEU A N 1
ATOM 3932 C CA . LEU A 1 485 ? -26.234 25.156 -1.174 1 92.31 485 LEU A CA 1
ATOM 3933 C C . LEU A 1 485 ? -26.844 23.781 -0.893 1 92.31 485 LEU A C 1
ATOM 3935 O O . LEU A 1 485 ? -28.078 23.641 -0.942 1 92.31 485 LEU A O 1
ATOM 3939 N N . ARG A 1 486 ? -26.078 22.797 -0.606 1 92.19 486 ARG A N 1
ATOM 3940 C CA . ARG A 1 486 ? -26.547 21.469 -0.292 1 92.19 486 ARG A CA 1
ATOM 3941 C C . ARG A 1 486 ? -27.469 21.484 0.923 1 92.19 486 ARG A C 1
ATOM 3943 O O . ARG A 1 486 ? -28.531 20.844 0.915 1 92.19 486 ARG A O 1
ATOM 3950 N N . ALA A 1 487 ? -27.031 22.141 1.921 1 90.44 487 ALA A N 1
ATOM 3951 C CA . ALA A 1 487 ? -27.844 22.25 3.129 1 90.44 487 ALA A CA 1
ATOM 3952 C C . ALA A 1 487 ? -29.156 22.984 2.844 1 90.44 487 ALA A C 1
ATOM 3954 O O . ALA A 1 487 ? -30.203 22.625 3.371 1 90.44 487 ALA A O 1
ATOM 3955 N N . TYR A 1 488 ? -29.078 23.984 2.006 1 92.06 488 TYR A N 1
ATOM 3956 C CA . TYR A 1 488 ? -30.234 24.812 1.666 1 92.06 488 TYR A CA 1
ATOM 3957 C C . TYR A 1 488 ? -31.266 24 0.896 1 92.06 488 TYR A C 1
ATOM 3959 O O . TYR A 1 488 ? -32.469 24.156 1.112 1 92.06 488 TYR A O 1
ATOM 3967 N N . LEU A 1 489 ? -30.812 23.203 0.031 1 92.38 489 LEU A N 1
ATOM 3968 C CA . LEU A 1 489 ? -31.672 22.422 -0.846 1 92.38 489 LEU A CA 1
ATOM 3969 C C . LEU A 1 489 ? -32.5 21.422 -0.045 1 92.38 489 LEU A C 1
ATOM 3971 O O . LEU A 1 489 ? -33.594 21.016 -0.481 1 92.38 489 LEU A O 1
ATOM 3975 N N . SER A 1 490 ? -32.062 21.062 1.094 1 89.44 490 SER A N 1
ATOM 3976 C CA . SER A 1 490 ? -32.812 20.141 1.934 1 89.44 490 SER A CA 1
ATOM 3977 C C . SER A 1 490 ? -33.938 20.844 2.678 1 89.44 490 SER A C 1
ATOM 3979 O O . SER A 1 490 ? -34.781 20.188 3.293 1 89.44 490 SER A O 1
ATOM 3981 N N . ASP A 1 491 ? -33.969 22.156 2.664 1 88.44 491 ASP A N 1
ATOM 3982 C CA . ASP A 1 491 ? -34.969 23 3.268 1 88.44 491 ASP A CA 1
ATOM 3983 C C . ASP A 1 491 ? -35.188 22.641 4.738 1 88.44 491 ASP A C 1
ATOM 3985 O O . ASP A 1 491 ? -36.312 22.344 5.156 1 88.44 491 ASP A O 1
ATOM 3989 N N . PRO A 1 492 ? -34.188 22.703 5.48 1 91.62 492 PRO A N 1
ATOM 3990 C CA . PRO A 1 492 ? -34.281 22.406 6.91 1 91.62 492 PRO A CA 1
ATOM 3991 C C . PRO A 1 492 ? -34.906 23.547 7.707 1 91.62 492 PRO A C 1
ATOM 3993 O O . PRO A 1 492 ? -34.875 24.703 7.281 1 91.62 492 PRO A O 1
ATOM 3996 N N . LYS A 1 493 ? -35.5 23.188 8.797 1 93.38 493 LYS A N 1
ATOM 3997 C CA . LYS A 1 493 ? -36.062 24.203 9.695 1 93.38 493 LYS A CA 1
ATOM 3998 C C . LYS A 1 493 ? -35 24.688 10.688 1 93.38 493 LYS A C 1
ATOM 4000 O O . LYS A 1 493 ? -35.094 25.828 11.164 1 93.38 493 LYS A O 1
ATOM 4005 N N . ILE A 1 494 ? -34.156 23.797 10.969 1 94.88 494 ILE A N 1
ATOM 4006 C CA . ILE A 1 494 ? -33.031 24.141 11.836 1 94.88 494 ILE A CA 1
ATOM 4007 C C . ILE A 1 494 ? -31.719 24.078 11.031 1 94.88 494 ILE A C 1
ATOM 4009 O O . ILE A 1 494 ? -31.453 23.094 10.352 1 94.88 494 ILE A O 1
ATOM 4013 N N . LEU A 1 495 ? -31.016 25.156 11.078 1 94.44 495 LEU A N 1
ATOM 4014 C CA . LEU A 1 495 ? -29.766 25.25 10.32 1 94.44 495 LEU A CA 1
ATOM 4015 C C . LEU A 1 495 ? -28.578 25.422 11.25 1 94.44 495 LEU A C 1
ATOM 4017 O O . LEU A 1 495 ? -28.594 26.297 12.125 1 94.44 495 LEU A O 1
ATOM 4021 N N . ILE A 1 496 ? -27.641 24.578 11.07 1 93.12 496 ILE A N 1
ATOM 4022 C CA . ILE A 1 496 ? -26.406 24.656 11.844 1 93.12 496 ILE A CA 1
ATOM 4023 C C . ILE A 1 496 ? -25.219 24.875 10.898 1 93.12 496 ILE A C 1
ATOM 4025 O O . ILE A 1 496 ? -24.984 24.078 9.992 1 93.12 496 ILE A O 1
ATOM 4029 N N . LEU A 1 497 ? -24.484 25.984 11.133 1 90.44 497 LEU A N 1
ATOM 4030 C CA . LEU A 1 497 ? -23.359 26.344 10.273 1 90.44 497 LEU A CA 1
ATOM 4031 C C . LEU A 1 497 ? -22.062 26.422 11.07 1 90.44 497 LEU A C 1
ATOM 4033 O O . LEU A 1 497 ? -22 27.125 12.078 1 90.44 497 LEU A O 1
ATOM 4037 N N . ASP A 1 498 ? -21.141 25.625 10.648 1 85.94 498 ASP A N 1
ATOM 4038 C CA . ASP A 1 498 ? -19.797 25.734 11.203 1 85.94 498 ASP A CA 1
ATOM 4039 C C . ASP A 1 498 ? -18.859 26.422 10.219 1 85.94 498 ASP A C 1
ATOM 4041 O O . ASP A 1 498 ? -18.422 25.797 9.242 1 85.94 498 ASP A O 1
ATOM 4045 N N . GLU A 1 499 ? -18.641 27.75 10.461 1 74.94 499 GLU A N 1
ATOM 4046 C CA . GLU A 1 499 ? -17.875 28.531 9.508 1 74.94 499 GLU A CA 1
ATOM 4047 C C . GLU A 1 499 ? -16.406 28.094 9.492 1 74.94 499 GLU A C 1
ATOM 4049 O O . GLU A 1 499 ? -15.844 27.75 10.531 1 74.94 499 GLU A O 1
ATOM 4054 N N . ALA A 1 500 ? -15.883 28.109 8.227 1 62 500 ALA A N 1
ATOM 4055 C CA . ALA A 1 500 ? -14.469 27.781 8.039 1 62 500 ALA A CA 1
ATOM 4056 C C . ALA A 1 500 ? -13.578 28.906 8.547 1 62 500 ALA A C 1
ATOM 4058 O O . ALA A 1 500 ? -13.914 30.094 8.398 1 62 500 ALA A O 1
ATOM 4059 N N . THR A 1 501 ? -12.555 28.578 9.312 1 53.81 501 THR A N 1
ATOM 4060 C CA . THR A 1 501 ? -11.609 29.531 9.898 1 53.81 501 THR A CA 1
ATOM 4061 C C . THR A 1 501 ? -10.484 29.844 8.922 1 53.81 501 THR A C 1
ATOM 4063 O O . THR A 1 501 ? -9.758 30.828 9.094 1 53.81 501 THR A O 1
ATOM 4066 N N . SER A 1 502 ? -10.43 29.109 7.898 1 57.97 502 SER A N 1
ATOM 4067 C CA . SER A 1 502 ? -9.156 29.172 7.176 1 57.97 502 SER A CA 1
ATOM 4068 C C . SER A 1 502 ? -9.164 30.297 6.148 1 57.97 502 SER A C 1
ATOM 4070 O O . SER A 1 502 ? -10.164 31 5.992 1 57.97 502 SER A O 1
ATOM 4072 N N . SER A 1 503 ? -8.039 30.484 5.449 1 56.91 503 SER A N 1
ATOM 4073 C CA . SER A 1 503 ? -7.672 31.531 4.492 1 56.91 503 SER A CA 1
ATOM 4074 C C . SER A 1 503 ? -8.578 31.484 3.264 1 56.91 503 SER A C 1
ATOM 4076 O O . SER A 1 503 ? -8.305 30.75 2.309 1 56.91 503 SER A O 1
ATOM 4078 N N . ILE A 1 504 ? -9.75 32 3.434 1 65.5 504 ILE A N 1
ATOM 4079 C CA . ILE A 1 504 ? -10.664 32.156 2.309 1 65.5 504 ILE A CA 1
ATOM 4080 C C . ILE A 1 504 ? -10.406 33.5 1.625 1 65.5 504 ILE A C 1
ATOM 4082 O O . ILE A 1 504 ? -10.125 34.5 2.291 1 65.5 504 ILE A O 1
ATOM 4086 N N . ASP A 1 505 ? -10.312 33.469 0.362 1 64.5 505 ASP A N 1
ATOM 4087 C CA . ASP A 1 505 ? -10.125 34.688 -0.388 1 64.5 505 ASP A CA 1
ATOM 4088 C C . ASP A 1 505 ? -11.281 35.688 -0.144 1 64.5 505 ASP A C 1
ATOM 4090 O O . ASP A 1 505 ? -12.398 35.25 0.172 1 64.5 505 ASP A O 1
ATOM 4094 N N . HIS A 1 506 ? -10.984 36.938 -0.322 1 64.5 506 HIS A N 1
ATOM 4095 C CA . HIS A 1 506 ? -11.906 38.031 0.003 1 64.5 506 HIS A CA 1
ATOM 4096 C C . HIS A 1 506 ? -13.188 37.938 -0.818 1 64.5 506 HIS A C 1
ATOM 4098 O O . HIS A 1 506 ? -14.273 38.188 -0.309 1 64.5 506 HIS A O 1
ATOM 4104 N N . GLU A 1 507 ? -13.062 37.594 -2.043 1 70.69 507 GLU A N 1
ATOM 4105 C CA . GLU A 1 507 ? -14.234 37.5 -2.902 1 70.69 507 GLU A CA 1
ATOM 4106 C C . GLU A 1 507 ? -15.172 36.375 -2.426 1 70.69 507 GLU A C 1
ATOM 4108 O O . GLU A 1 507 ? -16.391 36.562 -2.348 1 70.69 507 GLU A O 1
ATOM 4113 N N . SER A 1 508 ? -14.672 35.312 -2.158 1 77 508 SER A N 1
ATOM 4114 C CA . SER A 1 508 ? -15.453 34.188 -1.661 1 77 508 SER A CA 1
ATOM 4115 C C . SER A 1 508 ? -16.062 34.5 -0.302 1 77 508 SER A C 1
ATOM 4117 O O . SER A 1 508 ? -17.172 34.031 0 1 77 508 SER A O 1
ATOM 4119 N N . GLU A 1 509 ? -15.312 35.312 0.393 1 77.69 509 GLU A N 1
ATOM 4120 C CA . GLU A 1 509 ? -15.805 35.688 1.714 1 77.69 509 GLU A CA 1
ATOM 4121 C C . GLU A 1 509 ? -17.109 36.469 1.61 1 77.69 509 GLU A C 1
ATOM 4123 O O . GLU A 1 509 ? -18.031 36.281 2.395 1 77.69 509 GLU A O 1
ATOM 4128 N N . LYS A 1 510 ? -17.125 37.344 0.701 1 78.94 510 LYS A N 1
ATOM 4129 C CA . LYS A 1 510 ? -18.328 38.156 0.502 1 78.94 510 LYS A CA 1
ATOM 4130 C C . LYS A 1 510 ? -19.516 37.281 0.077 1 78.94 510 LYS A C 1
ATOM 4132 O O . LYS A 1 510 ? -20.641 37.5 0.54 1 78.94 510 LYS A O 1
ATOM 4137 N N . LEU A 1 511 ? -19.25 36.406 -0.792 1 82.88 511 LEU A N 1
ATOM 4138 C CA . LEU A 1 511 ? -20.297 35.5 -1.267 1 82.88 511 LEU A CA 1
ATOM 4139 C C . LEU A 1 511 ? -20.812 34.625 -0.131 1 82.88 511 LEU A C 1
ATOM 4141 O O . LEU A 1 511 ? -22.031 34.406 -0.025 1 82.88 511 LEU A O 1
ATOM 4145 N N . ILE A 1 512 ? -19.922 34.188 0.656 1 85.19 512 ILE A N 1
ATOM 4146 C CA . ILE A 1 512 ? -20.266 33.344 1.782 1 85.19 512 ILE A CA 1
ATOM 4147 C C . ILE A 1 512 ? -21.125 34.125 2.777 1 85.19 512 ILE A C 1
ATOM 4149 O O . ILE A 1 512 ? -22.094 33.594 3.332 1 85.19 512 ILE A O 1
ATOM 4153 N N . GLN A 1 513 ? -20.75 35.344 2.986 1 83.56 513 GLN A N 1
ATOM 4154 C CA . GLN A 1 513 ? -21.516 36.188 3.895 1 83.56 513 GLN A CA 1
ATOM 4155 C C . GLN A 1 513 ? -22.938 36.375 3.387 1 83.56 513 GLN A C 1
ATOM 4157 O O . GLN A 1 513 ? -23.906 36.281 4.152 1 83.56 513 GLN A O 1
ATOM 4162 N N . ARG A 1 514 ? -23.062 36.688 2.164 1 85.56 514 ARG A N 1
ATOM 4163 C CA . ARG A 1 514 ? -24.375 36.875 1.572 1 85.56 514 ARG A CA 1
ATOM 4164 C C . ARG A 1 514 ? -25.203 35.594 1.625 1 85.56 514 ARG A C 1
ATOM 4166 O O . ARG A 1 514 ? -26.391 35.656 1.929 1 85.56 514 ARG A O 1
ATOM 4173 N N . ALA A 1 515 ? -24.578 34.562 1.263 1 88.12 515 ALA A N 1
ATOM 4174 C CA . ALA A 1 515 ? -25.25 33.25 1.295 1 88.12 515 ALA A CA 1
ATOM 4175 C C . ALA A 1 515 ? -25.734 32.938 2.705 1 88.12 515 ALA A C 1
ATOM 4177 O O . ALA A 1 515 ? -26.828 32.406 2.885 1 88.12 515 ALA A O 1
ATOM 4178 N N . THR A 1 516 ? -24.875 33.188 3.658 1 87.94 516 THR A N 1
ATOM 4179 C CA . THR A 1 516 ? -25.219 32.906 5.051 1 87.94 516 THR A CA 1
ATOM 4180 C C . THR A 1 516 ? -26.469 33.688 5.461 1 87.94 516 THR A C 1
ATOM 4182 O O . THR A 1 516 ? -27.344 33.188 6.148 1 87.94 516 THR A O 1
ATOM 4185 N N . GLU A 1 517 ? -26.516 34.938 5.055 1 86.69 517 GLU A N 1
ATOM 4186 C CA . GLU A 1 517 ? -27.641 35.812 5.387 1 86.69 517 GLU A CA 1
ATOM 4187 C C . GLU A 1 517 ? -28.938 35.281 4.762 1 86.69 517 GLU A C 1
ATOM 4189 O O . GLU A 1 517 ? -30 35.312 5.395 1 86.69 517 GLU A O 1
ATOM 4194 N N . LYS A 1 518 ? -28.812 34.844 3.639 1 89.06 518 LYS A N 1
ATOM 4195 C CA . LYS A 1 518 ? -29.984 34.344 2.92 1 89.06 518 LYS A CA 1
ATOM 4196 C C . LYS A 1 518 ? -30.484 33.031 3.482 1 89.06 518 LYS A C 1
ATOM 4198 O O . LYS A 1 518 ? -31.688 32.812 3.652 1 89.06 518 LYS A O 1
ATOM 4203 N N . ILE A 1 519 ? -29.562 32.125 3.754 1 90.25 519 ILE A N 1
ATOM 4204 C CA . ILE A 1 519 ? -29.922 30.766 4.141 1 90.25 519 ILE A CA 1
ATOM 4205 C C . ILE A 1 519 ? -30.484 30.766 5.566 1 90.25 519 ILE A C 1
ATOM 4207 O O . ILE A 1 519 ? -31.25 29.875 5.945 1 90.25 519 ILE A O 1
ATOM 4211 N N . THR A 1 520 ? -30.094 31.734 6.32 1 90.62 520 THR A N 1
ATOM 4212 C CA . THR A 1 520 ? -30.516 31.781 7.715 1 90.62 520 THR A CA 1
ATOM 4213 C C . THR A 1 520 ? -31.875 32.469 7.852 1 90.62 520 THR A C 1
ATOM 4215 O O . THR A 1 520 ? -32.469 32.438 8.922 1 90.62 520 THR A O 1
ATOM 4218 N N . GLN A 1 521 ? -32.344 33.031 6.781 1 88.75 521 GLN A N 1
ATOM 4219 C CA . GLN A 1 521 ? -33.625 33.75 6.852 1 88.75 521 GLN A CA 1
ATOM 4220 C C . GLN A 1 521 ? -34.781 32.781 7.125 1 88.75 521 GLN A C 1
ATOM 4222 O O . GLN A 1 521 ? -34.906 31.75 6.488 1 88.75 521 GLN A O 1
ATOM 4227 N N . ASN A 1 522 ? -35.625 33.062 8.102 1 88.06 522 ASN A N 1
ATOM 4228 C CA . ASN A 1 522 ? -36.875 32.375 8.445 1 88.06 522 ASN A CA 1
ATOM 4229 C C . ASN A 1 522 ? -36.594 30.969 8.977 1 88.06 522 ASN A C 1
ATOM 4231 O O . ASN A 1 522 ? -37.344 30.047 8.711 1 88.06 522 ASN A O 1
ATOM 4235 N N . ARG A 1 523 ? -35.438 30.734 9.516 1 93.12 523 ARG A N 1
ATOM 4236 C CA . ARG A 1 523 ? -35.031 29.453 10.102 1 93.12 523 ARG A CA 1
ATOM 4237 C C . ARG A 1 523 ? -34.312 29.656 11.438 1 93.12 523 ARG A C 1
ATOM 4239 O O . ARG A 1 523 ? -33.75 30.734 11.688 1 93.12 523 ARG A O 1
ATOM 4246 N N . THR A 1 524 ? -34.5 28.703 12.305 1 95.62 524 THR A N 1
ATOM 4247 C CA . THR A 1 524 ? -33.656 28.703 13.5 1 95.62 524 THR A CA 1
ATOM 4248 C C . THR A 1 524 ? -32.219 28.328 13.156 1 95.62 524 THR A C 1
ATOM 4250 O O . THR A 1 524 ? -31.969 27.25 12.609 1 95.62 524 THR A O 1
ATOM 4253 N N . SER A 1 525 ? -31.312 29.219 13.375 1 94.75 525 SER A N 1
ATOM 4254 C CA . SER A 1 525 ? -29.953 28.984 12.906 1 94.75 525 SER A CA 1
ATOM 4255 C C . SER A 1 525 ? -28.953 29.109 14.047 1 94.75 525 SER A C 1
ATOM 4257 O O . SER A 1 525 ? -29.062 30 14.891 1 94.75 525 SER A O 1
ATOM 4259 N N . ILE A 1 526 ? -28.078 28.141 14.141 1 94 526 ILE A N 1
ATOM 4260 C CA . ILE A 1 526 ? -26.938 28.188 15.039 1 94 526 ILE A CA 1
ATOM 4261 C C . ILE A 1 526 ? -25.641 28.266 14.219 1 94 526 ILE A C 1
ATOM 4263 O O . ILE A 1 526 ? -25.359 27.375 13.414 1 94 526 ILE A O 1
ATOM 4267 N N . ILE A 1 527 ? -24.891 29.297 14.438 1 92.06 527 ILE A N 1
ATOM 4268 C CA . ILE A 1 527 ? -23.688 29.531 13.641 1 92.06 527 ILE A CA 1
ATOM 4269 C C . ILE A 1 527 ? -22.469 29.594 14.555 1 92.06 527 ILE A C 1
ATOM 4271 O O . ILE A 1 527 ? -22.438 30.375 15.508 1 92.06 527 ILE A O 1
ATOM 4275 N N . ILE A 1 528 ? -21.594 28.672 14.359 1 89.31 528 ILE A N 1
ATOM 4276 C CA . ILE A 1 528 ? -20.281 28.844 14.969 1 89.31 528 ILE A CA 1
ATOM 4277 C C . ILE A 1 528 ? -19.453 29.859 14.172 1 89.31 528 ILE A C 1
ATOM 4279 O O . ILE A 1 528 ? -18.922 29.531 13.109 1 89.31 528 ILE A O 1
ATOM 4283 N N . ALA A 1 529 ? -19.328 31 14.68 1 80.06 529 ALA A N 1
ATOM 4284 C CA . ALA A 1 529 ? -18.828 32.125 13.891 1 80.06 529 ALA A CA 1
ATOM 4285 C C . ALA A 1 529 ? -17.375 32.406 14.219 1 80.06 529 ALA A C 1
ATOM 4287 O O . ALA A 1 529 ? -16.969 32.375 15.383 1 80.06 529 ALA A O 1
ATOM 4288 N N . HIS A 1 530 ? -16.734 32.625 13.203 1 71.81 530 HIS A N 1
ATOM 4289 C CA . HIS A 1 530 ? -15.352 33.062 13.32 1 71.81 530 HIS A CA 1
ATOM 4290 C C . HIS A 1 530 ? -15.164 34.438 12.695 1 71.81 530 HIS A C 1
ATOM 4292 O O . HIS A 1 530 ? -14.164 35.125 12.961 1 71.81 530 HIS A O 1
ATOM 4298 N N . ARG A 1 531 ? -16.172 34.781 12 1 71.81 531 ARG A N 1
ATOM 4299 C CA . ARG A 1 531 ? -16.109 36.062 11.32 1 71.81 531 ARG A CA 1
ATOM 4300 C C . ARG A 1 531 ? -16.906 37.125 12.062 1 71.81 531 ARG A C 1
ATOM 4302 O O . ARG A 1 531 ? -17.984 36.844 12.586 1 71.81 531 ARG A O 1
ATOM 4309 N N . LEU A 1 532 ? -16.422 38.344 12.008 1 71.44 532 LEU A N 1
ATOM 4310 C CA . LEU A 1 532 ? -17.016 39.469 12.75 1 71.44 532 LEU A CA 1
ATOM 4311 C C . LEU A 1 532 ? -18.375 39.844 12.172 1 71.44 532 LEU A C 1
ATOM 4313 O O . LEU A 1 532 ? -19.312 40.125 12.914 1 71.44 532 LEU A O 1
ATOM 4317 N N . SER A 1 533 ? -18.484 39.844 10.922 1 73 533 SER A N 1
ATOM 4318 C CA . SER A 1 533 ? -19.719 40.281 10.266 1 73 533 SER A CA 1
ATOM 4319 C C . SER A 1 533 ? -20.875 39.375 10.656 1 73 533 SER A C 1
ATOM 4321 O O . SER A 1 533 ? -22 39.844 10.875 1 73 533 SER A O 1
ATOM 4323 N N . THR A 1 534 ? -20.641 38.125 10.75 1 77.56 534 THR A N 1
ATOM 4324 C CA . THR A 1 534 ? -21.672 37.156 11.125 1 77.56 534 THR A CA 1
ATOM 4325 C C . THR A 1 534 ? -22.078 37.312 12.586 1 77.56 534 THR A C 1
ATOM 4327 O O . THR A 1 534 ? -23.25 37.219 12.93 1 77.56 534 THR A O 1
ATOM 4330 N N . ILE A 1 535 ? -21.141 37.594 13.344 1 79.81 535 ILE A N 1
ATOM 4331 C CA . ILE A 1 535 ? -21.359 37.75 14.781 1 79.81 535 ILE A CA 1
ATOM 4332 C C . ILE A 1 535 ? -22.219 39 15.039 1 79.81 535 ILE A C 1
ATOM 4334 O O . ILE A 1 535 ? -23.125 38.969 15.867 1 79.81 535 ILE A O 1
ATOM 4338 N N . GLU A 1 536 ? -21.969 40.062 14.328 1 83.12 536 GLU A N 1
ATOM 4339 C CA . GLU A 1 536 ? -22.641 41.344 14.547 1 83.12 536 GLU A CA 1
ATOM 4340 C C . GLU A 1 536 ? -24.109 41.25 14.188 1 83.12 536 GLU A C 1
ATOM 4342 O O . GLU A 1 536 ? -24.953 41.938 14.781 1 83.12 536 GLU A O 1
ATOM 4347 N N . LYS A 1 537 ? -24.453 40.438 13.297 1 84.25 537 LYS A N 1
ATOM 4348 C CA . LYS A 1 537 ? -25.812 40.375 12.789 1 84.25 537 LYS A CA 1
ATOM 4349 C C . LYS A 1 537 ? -26.641 39.344 13.531 1 84.25 537 LYS A C 1
ATOM 4351 O O . LYS A 1 537 ? -27.859 39.25 13.344 1 84.25 537 LYS A O 1
ATOM 4356 N N . ALA A 1 538 ? -26.078 38.594 14.359 1 91 538 ALA A N 1
ATOM 4357 C CA . ALA A 1 538 ? -26.781 37.531 15.094 1 91 538 ALA A CA 1
ATOM 4358 C C . ALA A 1 538 ? -27.75 38.125 16.109 1 91 538 ALA A C 1
ATOM 4360 O O . ALA A 1 538 ? -27.516 39.219 16.656 1 91 538 ALA A O 1
ATOM 4361 N N . ASP A 1 539 ? -28.828 37.469 16.375 1 92.5 539 ASP A N 1
ATOM 4362 C CA . ASP A 1 539 ? -29.812 37.875 17.359 1 92.5 539 ASP A CA 1
ATOM 4363 C C . ASP A 1 539 ? -29.297 37.688 18.781 1 92.5 539 ASP A C 1
ATOM 4365 O O . ASP A 1 539 ? -29.672 38.406 19.703 1 92.5 539 ASP A O 1
ATOM 4369 N N . LYS A 1 540 ? -28.547 36.656 18.891 1 93.62 540 LYS A N 1
ATOM 4370 C CA . LYS A 1 540 ? -27.969 36.281 20.188 1 93.62 540 LYS A CA 1
ATOM 4371 C C . LYS A 1 540 ? -26.578 35.688 20 1 93.62 540 LYS A C 1
ATOM 4373 O O . LYS A 1 540 ? -26.328 34.938 19.047 1 93.62 540 LYS A O 1
ATOM 4378 N N . ILE A 1 541 ? -25.703 36.062 20.906 1 94 541 ILE A N 1
ATOM 4379 C CA . ILE A 1 541 ? -24.328 35.562 20.875 1 94 541 ILE A CA 1
ATOM 4380 C C . ILE A 1 541 ? -24.047 34.781 22.156 1 94 541 ILE A C 1
ATOM 4382 O O . ILE A 1 541 ? -24.312 35.25 23.25 1 94 541 ILE A O 1
ATOM 4386 N N . ILE A 1 542 ? -23.578 33.625 21.969 1 93.69 542 ILE A N 1
ATOM 4387 C CA . ILE A 1 542 ? -23.172 32.781 23.094 1 93.69 542 ILE A CA 1
ATOM 4388 C C . ILE A 1 542 ? -21.656 32.625 23.094 1 93.69 542 ILE A C 1
ATOM 4390 O O . ILE A 1 542 ? -21.062 32.156 22.109 1 93.69 542 ILE A O 1
ATOM 4394 N N . VAL A 1 543 ? -21.047 33.031 24.172 1 92.56 543 VAL A N 1
ATOM 4395 C CA . VAL A 1 543 ? -19.594 32.969 24.297 1 92.56 543 VAL A CA 1
ATOM 4396 C C . VAL A 1 543 ? -19.203 31.75 25.156 1 92.56 543 VAL A C 1
ATOM 4398 O O . VAL A 1 543 ? -19.656 31.641 26.297 1 92.56 543 VAL A O 1
ATOM 4401 N N . MET A 1 544 ? -18.391 30.938 24.516 1 91.62 544 MET A N 1
ATOM 4402 C CA . MET A 1 544 ? -17.984 29.703 25.203 1 91.62 544 MET A CA 1
ATOM 4403 C C . MET A 1 544 ? -16.5 29.75 25.547 1 91.62 544 MET A C 1
ATOM 4405 O O . MET A 1 544 ? -15.688 30.234 24.75 1 91.62 544 MET A O 1
ATOM 4409 N N . GLU A 1 545 ? -16.234 29.219 26.75 1 88.19 545 GLU A N 1
ATOM 4410 C CA . GLU A 1 545 ? -14.852 29.062 27.203 1 88.19 545 GLU A CA 1
ATOM 4411 C C . GLU A 1 545 ? -14.68 27.797 28.031 1 88.19 545 GLU A C 1
ATOM 4413 O O . GLU A 1 545 ? -15.383 27.594 29.016 1 88.19 545 GLU A O 1
ATOM 4418 N N . GLY A 1 546 ? -13.742 26.969 27.641 1 85.81 546 GLY A N 1
ATOM 4419 C CA . GLY A 1 546 ? -13.414 25.781 28.406 1 85.81 546 GLY A CA 1
ATOM 4420 C C . GLY A 1 546 ? -14.594 24.844 28.609 1 85.81 546 GLY A C 1
ATOM 4421 O O . GLY A 1 546 ? -14.758 24.266 29.672 1 85.81 546 GLY A O 1
ATOM 4422 N N . GLY A 1 547 ? -15.508 24.891 27.812 1 91.31 547 GLY A N 1
ATOM 4423 C CA . GLY A 1 547 ? -16.641 23.984 27.875 1 91.31 547 GLY A CA 1
ATOM 4424 C C . GLY A 1 547 ? -17.828 24.562 28.609 1 91.31 547 GLY A C 1
ATOM 4425 O O . GLY A 1 547 ? -18.828 23.859 28.844 1 91.31 547 GLY A O 1
ATOM 4426 N N . LYS A 1 548 ? -17.719 25.828 29 1 93.56 548 LYS A N 1
ATOM 4427 C CA . LYS A 1 548 ? -18.812 26.5 29.703 1 93.56 548 LYS A CA 1
ATOM 4428 C C . LYS A 1 548 ? -19.25 27.766 28.953 1 93.56 548 LYS A C 1
ATOM 4430 O O . LYS A 1 548 ? -18.484 28.328 28.172 1 93.56 548 LYS A O 1
ATOM 4435 N N . ILE A 1 549 ? -20.453 28.094 29.125 1 94.25 549 ILE A N 1
ATOM 4436 C CA . ILE A 1 549 ? -20.953 29.375 28.609 1 94.25 549 ILE A CA 1
ATOM 4437 C C . ILE A 1 549 ? -20.641 30.484 29.609 1 94.25 549 ILE A C 1
ATOM 4439 O O . ILE A 1 549 ? -21.109 30.469 30.734 1 94.25 549 ILE A O 1
ATOM 4443 N N . VAL A 1 550 ? -19.969 31.5 29.203 1 91.81 550 VAL A N 1
ATOM 4444 C CA . VAL A 1 550 ? -19.484 32.531 30.109 1 91.81 550 VAL A CA 1
ATOM 4445 C C . VAL A 1 550 ? -20.297 33.812 29.938 1 91.81 550 VAL A C 1
ATOM 4447 O O . VAL A 1 550 ? -20.359 34.625 30.844 1 91.81 550 VAL A O 1
ATOM 4450 N N . GLU A 1 551 ? -20.594 34.062 28.641 1 92.5 551 GLU A N 1
ATOM 4451 C CA . GLU A 1 551 ? -21.375 35.281 28.344 1 92.5 551 GLU A CA 1
ATOM 4452 C C . GLU A 1 551 ? -22.469 35 27.312 1 92.5 551 GLU A C 1
ATOM 4454 O O . GLU A 1 551 ? -22.312 34.094 26.484 1 92.5 551 GLU A O 1
ATOM 4459 N N . GLU A 1 552 ? -23.625 35.656 27.406 1 93.62 552 GLU A N 1
ATOM 4460 C CA . GLU A 1 552 ? -24.719 35.594 26.438 1 93.62 552 GLU A CA 1
ATOM 4461 C C . GLU A 1 552 ? -25.375 36.969 26.25 1 93.62 552 GLU A C 1
ATOM 4463 O O . GLU A 1 552 ? -25.562 37.719 27.203 1 93.62 552 GLU A O 1
ATOM 4468 N N . GLY A 1 553 ? -25.609 37.344 25.047 1 91.88 553 GLY A N 1
ATOM 4469 C CA . GLY A 1 553 ? -26.266 38.594 24.766 1 91.88 553 GLY A CA 1
ATOM 4470 C C . GLY A 1 553 ? -26.094 39.062 23.328 1 91.88 553 GLY A C 1
ATOM 4471 O O . GLY A 1 553 ? -25.812 38.25 22.453 1 91.88 553 GLY A O 1
ATOM 4472 N N . LYS A 1 554 ? -26.406 40.281 23.062 1 91.12 554 LYS A N 1
ATOM 4473 C CA . LYS A 1 554 ? -26.234 40.875 21.734 1 91.12 554 LYS A CA 1
ATOM 4474 C C . LYS A 1 554 ? -24.844 41.5 21.578 1 91.12 554 LYS A C 1
ATOM 4476 O O . LYS A 1 554 ? -24.156 41.719 22.578 1 91.12 554 LYS A O 1
ATOM 4481 N N . HIS A 1 555 ? -24.469 41.781 20.406 1 88.69 555 HIS A N 1
ATOM 4482 C CA . HIS A 1 555 ? -23.125 42.25 20.078 1 88.69 555 HIS A CA 1
ATOM 4483 C C . HIS A 1 555 ? -22.766 43.5 20.891 1 88.69 555 HIS A C 1
ATOM 4485 O O . HIS A 1 555 ? -21.781 43.469 21.625 1 88.69 555 HIS A O 1
ATOM 4491 N N . LEU A 1 556 ? -23.641 44.469 20.859 1 86.19 556 LEU A N 1
ATOM 4492 C CA . LEU A 1 556 ? -23.344 45.75 21.516 1 86.19 556 LEU A CA 1
ATOM 4493 C C . LEU A 1 556 ? -23.391 45.594 23.031 1 86.19 556 LEU A C 1
ATOM 4495 O O . LEU A 1 556 ? -22.578 46.188 23.75 1 86.19 556 LEU A O 1
ATOM 4499 N N . GLU A 1 557 ? -24.297 44.75 23.484 1 89.12 557 GLU A N 1
ATOM 4500 C CA . GLU A 1 557 ? -24.438 44.531 24.922 1 89.12 557 GLU A CA 1
ATOM 4501 C C . GLU A 1 557 ? -23.188 43.812 25.469 1 89.12 557 GLU A C 1
ATOM 4503 O O . GLU A 1 557 ? -22.734 44.156 26.562 1 89.12 557 GLU A O 1
ATOM 4508 N N . LEU A 1 558 ? -22.703 42.938 24.719 1 89.12 558 LEU A N 1
ATOM 4509 C CA . LEU A 1 558 ? -21.562 42.156 25.172 1 89.12 558 LEU A CA 1
ATOM 4510 C C . LEU A 1 558 ? -20.281 42.969 25.094 1 89.12 558 LEU A C 1
ATOM 4512 O O . LEU A 1 558 ? -19.359 42.75 25.891 1 89.12 558 LEU A O 1
ATOM 4516 N N . LEU A 1 559 ? -20.219 43.812 24.141 1 85.94 559 LEU A N 1
ATOM 4517 C CA . LEU A 1 559 ? -19.062 44.688 24.047 1 85.94 559 LEU A CA 1
ATOM 4518 C C . LEU A 1 559 ? -19 45.656 25.219 1 85.94 559 LEU A C 1
ATOM 4520 O O . LEU A 1 559 ? -17.922 45.969 25.734 1 85.94 559 LEU A O 1
ATOM 4524 N N . ASP A 1 560 ? -20.172 46.062 25.625 1 83.25 560 ASP A N 1
ATOM 4525 C CA . ASP A 1 560 ? -20.281 47.031 26.719 1 83.25 560 ASP A CA 1
ATOM 4526 C C . ASP A 1 560 ? -19.922 46.375 28.047 1 83.25 560 ASP A C 1
ATOM 4528 O O . ASP A 1 560 ? -19.438 47.062 28.969 1 83.25 560 ASP A O 1
ATOM 4532 N N . LYS A 1 561 ? -20.109 45.156 28.094 1 87.25 561 LYS A N 1
ATOM 4533 C CA . LYS A 1 561 ? -19.812 44.438 29.328 1 87.25 561 LYS A CA 1
ATOM 4534 C C . LYS A 1 561 ? -18.312 44.25 29.5 1 87.25 561 LYS A C 1
ATOM 4536 O O . LYS A 1 561 ? -17.844 43.906 30.578 1 87.25 561 LYS A O 1
ATOM 4541 N N . ASN A 1 562 ? -17.469 44.5 28.516 1 80.19 562 ASN A N 1
ATOM 4542 C CA . ASN A 1 562 ? -16.016 44.406 28.484 1 80.19 562 ASN A CA 1
ATOM 4543 C C . ASN A 1 562 ? -15.539 43.062 29.078 1 80.19 562 ASN A C 1
ATOM 4545 O O . ASN A 1 562 ? -14.594 43.031 29.875 1 80.19 562 ASN A O 1
ATOM 4549 N N . GLY A 1 563 ? -16.25 42.094 28.812 1 81.81 563 GLY A N 1
ATOM 4550 C CA . GLY A 1 563 ? -15.875 40.75 29.297 1 81.81 563 GLY A CA 1
ATOM 4551 C C . GLY A 1 563 ? -15.047 39.969 28.312 1 81.81 563 GLY A C 1
ATOM 4552 O O . GLY A 1 563 ? -14.211 40.531 27.609 1 81.81 563 GLY A O 1
ATOM 4553 N N . TYR A 1 564 ? -15.18 38.656 28.344 1 80.62 564 TYR A N 1
ATOM 4554 C CA . TYR A 1 564 ? -14.406 37.75 27.5 1 80.62 564 TYR A CA 1
ATOM 4555 C C . TYR A 1 564 ? -14.688 38 26.031 1 80.62 564 TYR A C 1
ATOM 4557 O O . TYR A 1 564 ? -13.773 37.938 25.203 1 80.62 564 TYR A O 1
ATOM 4565 N N . TYR A 1 565 ? -15.812 38.281 25.672 1 85.75 565 TYR A N 1
ATOM 4566 C CA . TYR A 1 565 ? -16.219 38.562 24.312 1 85.75 565 TYR A CA 1
ATOM 4567 C C . TYR A 1 565 ? -15.453 39.75 23.75 1 85.75 565 TYR A C 1
ATOM 4569 O O . TYR A 1 565 ? -14.992 39.719 22.609 1 85.75 565 TYR A O 1
ATOM 4577 N N . ALA A 1 566 ? -15.461 40.781 24.484 1 79.38 566 ALA A N 1
ATOM 4578 C CA . ALA A 1 566 ? -14.773 42 24.047 1 79.38 566 ALA A CA 1
ATOM 4579 C C . ALA A 1 566 ? -13.305 41.719 23.75 1 79.38 566 ALA A C 1
ATOM 4581 O O . ALA A 1 566 ? -12.734 42.281 22.812 1 79.38 566 ALA A O 1
ATOM 4582 N N . THR A 1 567 ? -12.867 40.906 24.531 1 73.31 567 THR A N 1
ATOM 4583 C CA . THR A 1 567 ? -11.469 40.531 24.344 1 73.31 567 THR A CA 1
ATOM 4584 C C . THR A 1 567 ? -11.273 39.781 23.031 1 73.31 567 THR A C 1
ATOM 4586 O O . THR A 1 567 ? -10.32 40.031 22.297 1 73.31 567 THR A O 1
ATOM 4589 N N . LEU A 1 568 ? -12.133 38.844 22.812 1 73.94 568 LEU A N 1
ATOM 4590 C CA . LEU A 1 568 ? -12.062 38.062 21.578 1 73.94 568 LEU A CA 1
ATOM 4591 C C . LEU A 1 568 ? -12.258 38.969 20.375 1 73.94 568 LEU A C 1
ATOM 4593 O O . LEU A 1 568 ? -11.57 38.812 19.359 1 73.94 568 LEU A O 1
ATOM 4597 N N . TYR A 1 569 ? -13.211 39.875 20.484 1 72.88 569 TYR A N 1
ATOM 4598 C CA . TYR A 1 569 ? -13.57 40.781 19.422 1 72.88 569 TYR A CA 1
ATOM 4599 C C . TYR A 1 569 ? -12.391 41.688 19.062 1 72.88 569 TYR A C 1
ATOM 4601 O O . TYR A 1 569 ? -12.117 41.906 17.875 1 72.88 569 TYR A O 1
ATOM 4609 N N . LYS A 1 570 ? -11.805 42.156 20.016 1 65.19 570 LYS A N 1
ATOM 4610 C CA . LYS A 1 570 ? -10.664 43.062 19.797 1 65.19 570 LYS A CA 1
ATOM 4611 C C . LYS A 1 570 ? -9.508 42.312 19.141 1 65.19 570 LYS A C 1
ATOM 4613 O O . LYS A 1 570 ? -8.828 42.875 18.266 1 65.19 570 LYS A O 1
ATOM 4618 N N . ALA A 1 571 ? -9.508 41.125 19.531 1 59.47 571 ALA A N 1
ATOM 4619 C CA . ALA A 1 571 ? -8.445 40.312 18.953 1 59.47 571 ALA A CA 1
ATOM 4620 C C . ALA A 1 571 ? -8.719 40.031 17.469 1 59.47 571 ALA A C 1
ATOM 4622 O O . ALA A 1 571 ? -7.797 40.062 16.656 1 59.47 571 ALA A O 1
ATOM 4623 N N . GLN A 1 572 ? -9.938 39.688 17.188 1 61.34 572 GLN A N 1
ATOM 4624 C CA . GLN A 1 572 ? -10.336 39.375 15.812 1 61.34 572 GLN A CA 1
ATOM 4625 C C . GLN A 1 572 ? -10.297 40.625 14.938 1 61.34 572 GLN A C 1
ATOM 4627 O O . GLN A 1 572 ? -9.938 40.531 13.758 1 61.34 572 GLN A O 1
ATOM 4632 N N . LEU A 1 573 ? -10.898 41.75 15.5 1 51.16 573 LEU A N 1
ATOM 4633 C CA . LEU A 1 573 ? -10.883 43 14.781 1 51.16 573 LEU A CA 1
ATOM 4634 C C . LEU A 1 573 ? -9.461 43.406 14.391 1 51.16 573 LEU A C 1
ATOM 4636 O O . LEU A 1 573 ? -9.219 43.875 13.273 1 51.16 573 LEU A O 1
ATOM 4640 N N . LYS A 1 574 ? -8.695 43.156 15.25 1 50.59 574 LYS A N 1
ATOM 4641 C CA . LYS A 1 574 ? -7.289 43.5 15.008 1 50.59 574 LYS A CA 1
ATOM 4642 C C . LYS A 1 574 ? -6.711 42.625 13.883 1 50.59 574 LYS A C 1
ATOM 4644 O O . LYS A 1 574 ? -5.965 43.125 13.039 1 50.59 574 LYS A O 1
ATOM 4649 N N . HIS A 1 575 ? -7.184 41.438 13.914 1 52.97 575 HIS A N 1
ATOM 4650 C CA . HIS A 1 575 ? -6.734 40.562 12.852 1 52.97 575 HIS A CA 1
ATOM 4651 C C . HIS A 1 575 ? -7.324 40.969 11.508 1 52.97 575 HIS A C 1
ATOM 4653 O O . HIS A 1 575 ? -6.637 40.906 10.484 1 52.97 575 HIS A O 1
ATOM 4659 N N . GLU A 1 576 ? -8.555 41.344 11.469 1 53.72 576 GLU A N 1
ATOM 4660 C CA . GLU A 1 576 ? -9.219 41.75 10.242 1 53.72 576 GLU A CA 1
ATOM 4661 C C . GLU A 1 576 ? -8.648 43.062 9.711 1 53.72 576 GLU A C 1
ATOM 4663 O O . GLU A 1 576 ? -8.492 43.219 8.5 1 53.72 576 GLU A O 1
ATOM 4668 N N . VAL A 1 577 ? -8.445 43.969 10.602 1 50.03 577 VAL A N 1
ATOM 4669 C CA . VAL A 1 577 ? -7.863 45.25 10.195 1 50.03 577 VAL A CA 1
ATOM 4670 C C . VAL A 1 577 ? -6.465 45.031 9.625 1 50.03 577 VAL A C 1
ATOM 4672 O O . VAL A 1 577 ? -6.082 45.656 8.633 1 50.03 577 VAL A O 1
ATOM 4675 N N . GLN A 1 578 ? -5.84 44.125 10.211 1 46.78 578 GLN A N 1
ATOM 4676 C CA . GLN A 1 578 ? -4.512 43.812 9.703 1 46.78 578 GLN A CA 1
ATOM 4677 C C . GLN A 1 578 ? -4.586 43.156 8.32 1 46.78 578 GLN A C 1
ATOM 4679 O O . GLN A 1 578 ? -3.76 43.469 7.453 1 46.78 578 GLN A O 1
ATOM 4684 N N . MET A 1 579 ? -5.551 42.344 8.156 1 52.41 579 MET A N 1
ATOM 4685 C CA . MET A 1 579 ? -5.738 41.719 6.855 1 52.41 579 MET A CA 1
ATOM 4686 C C . MET A 1 579 ? -6.199 42.75 5.816 1 52.41 579 MET A C 1
ATOM 4688 O O . MET A 1 579 ? -5.773 42.688 4.66 1 52.41 579 MET A O 1
ATOM 4692 N N . GLU A 1 580 ? -7.16 43.656 6.184 1 48.66 580 GLU A N 1
ATOM 4693 C CA . GLU A 1 580 ? -7.648 44.688 5.285 1 48.66 580 GLU A CA 1
ATOM 4694 C C . GLU A 1 580 ? -6.539 45.656 4.914 1 48.66 580 GLU A C 1
ATOM 4696 O O . GLU A 1 580 ? -6.453 46.094 3.766 1 48.66 580 GLU A O 1
ATOM 4701 N N . GLU A 1 581 ? -5.895 46.062 5.875 1 45.91 581 GLU A N 1
ATOM 4702 C CA . GLU A 1 581 ? -4.789 46.938 5.57 1 45.91 581 GLU A CA 1
ATOM 4703 C C . GLU A 1 581 ? -3.766 46.281 4.66 1 45.91 581 GLU A C 1
ATOM 4705 O O . GLU A 1 581 ? -3.199 46.906 3.773 1 45.91 581 GLU A O 1
ATOM 4710 N N . GLU A 1 582 ? -3.619 45.062 4.867 1 46.19 582 GLU A N 1
ATOM 4711 C CA . GLU A 1 582 ? -2.74 44.312 3.977 1 46.19 582 GLU A CA 1
ATOM 4712 C C . GLU A 1 582 ? -3.326 44.219 2.572 1 46.19 582 GLU A C 1
ATOM 4714 O O . GLU A 1 582 ? -2.6 44.312 1.581 1 46.19 582 GLU A O 1
ATOM 4719 N N . ASP A 1 583 ? -4.617 44.031 2.498 1 48.28 583 ASP A N 1
ATOM 4720 C CA . ASP A 1 583 ? -5.328 44 1.223 1 48.28 583 ASP A CA 1
ATOM 4721 C C . ASP A 1 583 ? -5.312 45.375 0.551 1 48.28 583 ASP A C 1
ATOM 4723 O O . ASP A 1 583 ? -5.199 45.469 -0.672 1 48.28 583 ASP A O 1
ATOM 4727 N N . ASN A 1 584 ? -5.555 46.438 1.32 1 45.31 584 ASN A N 1
ATOM 4728 C CA . ASN A 1 584 ? -5.516 47.781 0.767 1 45.31 584 ASN A CA 1
ATOM 4729 C C . ASN A 1 584 ? -4.117 48.156 0.276 1 45.31 584 ASN A C 1
ATOM 4731 O O . ASN A 1 584 ? -3.971 48.969 -0.628 1 45.31 584 ASN A O 1
ATOM 4735 N N . ARG A 1 585 ? -3.107 47.688 0.848 1 48.41 585 ARG A N 1
ATOM 4736 C CA . ARG A 1 585 ? -1.753 47.969 0.369 1 48.41 585 ARG A CA 1
ATOM 4737 C C . ARG A 1 585 ? -1.42 47.094 -0.836 1 48.41 585 ARG A C 1
ATOM 4739 O O . ARG A 1 585 ? -0.622 47.469 -1.69 1 48.41 585 ARG A O 1
ATOM 4746 N N . ASN A 1 586 ? -1.979 46 -0.916 1 44.19 586 ASN A N 1
ATOM 4747 C CA . ASN A 1 586 ? -1.737 45.156 -2.07 1 44.19 586 ASN A CA 1
ATOM 4748 C C . ASN A 1 586 ? -2.678 45.469 -3.225 1 44.19 586 ASN A C 1
ATOM 4750 O O . ASN A 1 586 ? -2.6 44.875 -4.289 1 44.19 586 ASN A O 1
ATOM 4754 N N . SER A 1 587 ? -3.705 46.25 -3.057 1 39.12 587 SER A N 1
ATOM 4755 C CA . SER A 1 587 ? -4.477 46.812 -4.148 1 39.12 587 SER A CA 1
ATOM 4756 C C . SER A 1 587 ? -3.85 48.125 -4.633 1 39.12 587 SER A C 1
ATOM 4758 O O . SER A 1 587 ? -3.412 48.969 -3.828 1 39.12 587 SER A O 1
ATOM 4760 N N . MET B 1 1 ? 11.703 12.336 -17.984 1 50.12 1 MET B N 1
ATOM 4761 C CA . MET B 1 1 ? 12.281 11 -17.859 1 50.12 1 MET B CA 1
ATOM 4762 C C . MET B 1 1 ? 12.414 10.344 -19.234 1 50.12 1 MET B C 1
ATOM 4764 O O . MET B 1 1 ? 11.438 10.25 -19.984 1 50.12 1 MET B O 1
ATOM 4768 N N . LYS B 1 2 ? 13.57 10.406 -19.891 1 50.62 2 LYS B N 1
ATOM 4769 C CA . LYS B 1 2 ? 13.727 9.938 -21.266 1 50.62 2 LYS B CA 1
ATOM 4770 C C . LYS B 1 2 ? 13.164 8.531 -21.422 1 50.62 2 LYS B C 1
ATOM 4772 O O . LYS B 1 2 ? 13.523 7.621 -20.672 1 50.62 2 LYS B O 1
ATOM 4777 N N . LYS B 1 3 ? 12.141 8.305 -22.109 1 61.84 3 LYS B N 1
ATOM 4778 C CA . LYS B 1 3 ? 11.555 7.02 -22.469 1 61.84 3 LYS B CA 1
ATOM 4779 C C . LYS B 1 3 ? 12.555 6.16 -23.234 1 61.84 3 LYS B C 1
ATOM 4781 O O . LYS B 1 3 ? 13.078 6.578 -24.281 1 61.84 3 LYS B O 1
ATOM 4786 N N . GLN B 1 4 ? 13.266 5.238 -22.531 1 67.94 4 GLN B N 1
ATOM 4787 C CA . GLN B 1 4 ? 14.211 4.352 -23.203 1 67.94 4 GLN B CA 1
ATOM 4788 C C . GLN B 1 4 ? 13.484 3.203 -23.891 1 67.94 4 GLN B C 1
ATOM 4790 O O . GLN B 1 4 ? 12.422 2.768 -23.453 1 67.94 4 GLN B O 1
ATOM 4795 N N . ASP B 1 5 ? 13.938 2.883 -24.969 1 79.06 5 ASP B N 1
ATOM 4796 C CA . ASP B 1 5 ? 13.445 1.748 -25.75 1 79.06 5 ASP B CA 1
ATOM 4797 C C . ASP B 1 5 ? 13.586 0.445 -24.969 1 79.06 5 ASP B C 1
ATOM 4799 O O . ASP B 1 5 ? 14.523 0.285 -24.172 1 79.06 5 ASP B O 1
ATOM 4803 N N . THR B 1 6 ? 12.57 -0.379 -24.984 1 82.12 6 THR B N 1
ATOM 4804 C CA . THR B 1 6 ? 12.523 -1.656 -24.281 1 82.12 6 THR B CA 1
ATOM 4805 C C . THR B 1 6 ? 13.781 -2.477 -24.562 1 82.12 6 THR B C 1
ATOM 4807 O O . THR B 1 6 ? 14.359 -3.064 -23.641 1 82.12 6 THR B O 1
ATOM 4810 N N . TRP B 1 7 ? 14.25 -2.354 -25.703 1 84.56 7 TRP B N 1
ATOM 4811 C CA . TRP B 1 7 ? 15.414 -3.135 -26.094 1 84.56 7 TRP B CA 1
ATOM 4812 C C . TRP B 1 7 ? 16.672 -2.59 -25.438 1 84.56 7 TRP B C 1
ATOM 4814 O O . TRP B 1 7 ? 17.562 -3.355 -25.047 1 84.56 7 TRP B O 1
ATOM 4824 N N . THR B 1 8 ? 16.734 -1.349 -25.359 1 86.38 8 THR B N 1
ATOM 4825 C CA . THR B 1 8 ? 17.891 -0.727 -24.719 1 86.38 8 THR B CA 1
ATOM 4826 C C . THR B 1 8 ? 17.938 -1.083 -23.234 1 86.38 8 THR B C 1
ATOM 4828 O O . THR B 1 8 ? 19.016 -1.339 -22.688 1 86.38 8 THR B O 1
ATOM 4831 N N . ILE B 1 9 ? 16.766 -1.179 -22.672 1 89.06 9 ILE B N 1
ATOM 4832 C CA . ILE B 1 9 ? 16.688 -1.509 -21.25 1 89.06 9 ILE B CA 1
ATOM 4833 C C . ILE B 1 9 ? 17.125 -2.957 -21.031 1 89.06 9 ILE B C 1
ATOM 4835 O O . ILE B 1 9 ? 17.875 -3.256 -20.094 1 89.06 9 ILE B O 1
ATOM 4839 N N . ILE B 1 10 ? 16.688 -3.752 -21.953 1 87.69 10 ILE B N 1
ATOM 4840 C CA . ILE B 1 10 ? 17.031 -5.164 -21.859 1 87.69 10 ILE B CA 1
ATOM 4841 C C . ILE B 1 10 ? 18.547 -5.336 -22.031 1 87.69 10 ILE B C 1
ATOM 4843 O O . ILE B 1 10 ? 19.172 -6.094 -21.281 1 87.69 10 ILE B O 1
ATOM 4847 N N . ARG B 1 11 ? 19.094 -4.613 -22.922 1 86.75 11 ARG B N 1
ATOM 4848 C CA . ARG B 1 11 ? 20.531 -4.664 -23.172 1 86.75 11 ARG B CA 1
ATOM 4849 C C . ARG B 1 11 ? 21.312 -4.156 -21.969 1 86.75 11 ARG B C 1
ATOM 4851 O O . ARG B 1 11 ? 22.328 -4.738 -21.594 1 86.75 11 ARG B O 1
ATOM 4858 N N . ARG B 1 12 ? 20.844 -3.166 -21.391 1 87.06 12 ARG B N 1
ATOM 4859 C CA . ARG B 1 12 ? 21.5 -2.604 -20.219 1 87.06 12 ARG B CA 1
ATOM 4860 C C . ARG B 1 12 ? 21.453 -3.574 -19.031 1 87.06 12 ARG B C 1
ATOM 4862 O O . ARG B 1 12 ? 22.438 -3.725 -18.312 1 87.06 12 ARG B O 1
ATOM 4869 N N . LEU B 1 13 ? 20.281 -4.16 -18.891 1 87.62 13 LEU B N 1
ATOM 4870 C CA . LEU B 1 13 ? 20.125 -5.129 -17.797 1 87.62 13 LEU B CA 1
ATOM 4871 C C . LEU B 1 13 ? 21.062 -6.324 -18.016 1 87.62 13 LEU B C 1
ATOM 4873 O O . LEU B 1 13 ? 21.609 -6.859 -17.062 1 87.62 13 LEU B O 1
ATOM 4877 N N . PHE B 1 14 ? 21.156 -6.629 -19.266 1 84.75 14 PHE B N 1
ATOM 4878 C CA . PHE B 1 14 ? 22.047 -7.734 -19.609 1 84.75 14 PHE B CA 1
ATOM 4879 C C . PHE B 1 14 ? 23.484 -7.383 -19.297 1 84.75 14 PHE B C 1
ATOM 4881 O O . PHE B 1 14 ? 24.234 -8.211 -18.75 1 84.75 14 PHE B O 1
ATOM 4888 N N . PHE B 1 15 ? 23.891 -6.176 -19.516 1 84.25 15 PHE B N 1
ATOM 4889 C CA . PHE B 1 15 ? 25.25 -5.73 -19.25 1 84.25 15 PHE B CA 1
ATOM 4890 C C . PHE B 1 15 ? 25.516 -5.652 -17.75 1 84.25 15 PHE B C 1
ATOM 4892 O O . PHE B 1 15 ? 26.625 -5.949 -17.297 1 84.25 15 PHE B O 1
ATOM 4899 N N . ILE B 1 16 ? 24.547 -5.312 -17.016 1 85.31 16 ILE B N 1
ATOM 4900 C CA . ILE B 1 16 ? 24.703 -5.246 -15.562 1 85.31 16 ILE B CA 1
ATOM 4901 C C . ILE B 1 16 ? 24.859 -6.652 -15 1 85.31 16 ILE B C 1
ATOM 4903 O O . ILE B 1 16 ? 25.672 -6.871 -14.086 1 85.31 16 ILE B O 1
ATOM 4907 N N . GLY B 1 17 ? 24.125 -7.504 -15.586 1 83.56 17 GLY B N 1
ATOM 4908 C CA . GLY B 1 17 ? 24.219 -8.898 -15.172 1 83.56 17 GLY B CA 1
ATOM 4909 C C . GLY B 1 17 ? 25.531 -9.539 -15.555 1 83.56 17 GLY B C 1
ATOM 4910 O O . GLY B 1 17 ? 26.016 -10.453 -14.867 1 83.56 17 GLY B O 1
ATOM 4911 N N . MET B 1 18 ? 26.25 -8.992 -16.562 1 81.19 18 MET B N 1
ATOM 4912 C CA . MET B 1 18 ? 27.484 -9.57 -17.094 1 81.19 18 MET B CA 1
ATOM 4913 C C . MET B 1 18 ? 28.656 -9.281 -16.156 1 81.19 18 MET B C 1
ATOM 4915 O O . MET B 1 18 ? 29.734 -9.852 -16.312 1 81.19 18 MET B O 1
ATOM 4919 N N . LYS B 1 19 ? 28.344 -8.391 -15.18 1 81.56 19 LYS B N 1
ATOM 4920 C CA . LYS B 1 19 ? 29.375 -8.219 -14.156 1 81.56 19 LYS B CA 1
ATOM 4921 C C . LYS B 1 19 ? 29.625 -9.531 -13.406 1 81.56 19 LYS B C 1
ATOM 4923 O O . LYS B 1 19 ? 30.719 -9.766 -12.906 1 81.56 19 LYS B O 1
ATOM 4928 N N . PHE B 1 20 ? 28.578 -10.328 -13.445 1 84.5 20 PHE B N 1
ATOM 4929 C CA . PHE B 1 20 ? 28.656 -11.664 -12.875 1 84.5 20 PHE B CA 1
ATOM 4930 C C . PHE B 1 20 ? 28.719 -12.719 -13.969 1 84.5 20 PHE B C 1
ATOM 4932 O O . PHE B 1 20 ? 28.016 -13.734 -13.891 1 84.5 20 PHE B O 1
ATOM 4939 N N . ARG B 1 21 ? 29.547 -12.586 -14.922 1 85.94 21 ARG B N 1
ATOM 4940 C CA . ARG B 1 21 ? 29.609 -13.367 -16.141 1 85.94 21 ARG B CA 1
ATOM 4941 C C . ARG B 1 21 ? 29.953 -14.82 -15.844 1 85.94 21 ARG B C 1
ATOM 4943 O O . ARG B 1 21 ? 29.422 -15.742 -16.484 1 85.94 21 ARG B O 1
ATOM 4950 N N . SER B 1 22 ? 30.828 -15.008 -14.875 1 90.88 22 SER B N 1
ATOM 4951 C CA . SER B 1 22 ? 31.234 -16.375 -14.57 1 90.88 22 SER B CA 1
ATOM 4952 C C . SER B 1 22 ? 30.047 -17.219 -14.094 1 90.88 22 SER B C 1
ATOM 4954 O O . SER B 1 22 ? 29.859 -18.344 -14.539 1 90.88 22 SER B O 1
ATOM 4956 N N . TRP B 1 23 ? 29.25 -16.594 -13.25 1 88.5 23 TRP B N 1
ATOM 4957 C CA . TRP B 1 23 ? 28.094 -17.297 -12.719 1 88.5 23 TRP B CA 1
ATOM 4958 C C . TRP B 1 23 ? 27.031 -17.469 -13.789 1 88.5 23 TRP B C 1
ATOM 4960 O O . TRP B 1 23 ? 26.312 -18.484 -13.82 1 88.5 23 TRP B O 1
ATOM 4970 N N . PHE B 1 24 ? 26.984 -16.516 -14.648 1 87.38 24 PHE B N 1
ATOM 4971 C CA . PHE B 1 24 ? 26.031 -16.578 -15.75 1 87.38 24 PHE B CA 1
ATOM 4972 C C . PHE B 1 24 ? 26.375 -17.703 -16.703 1 87.38 24 PHE B C 1
ATOM 4974 O O . PHE B 1 24 ? 25.516 -18.5 -17.094 1 87.38 24 PHE B O 1
ATOM 4981 N N . ILE B 1 25 ? 27.625 -17.859 -17.078 1 88.56 25 ILE B N 1
ATOM 4982 C CA . ILE B 1 25 ? 28.078 -18.891 -18 1 88.56 25 ILE B CA 1
ATOM 4983 C C . ILE B 1 25 ? 27.922 -20.266 -17.344 1 88.56 25 ILE B C 1
ATOM 4985 O O . ILE B 1 25 ? 27.5 -21.219 -18 1 88.56 25 ILE B O 1
ATOM 4989 N N . LEU B 1 26 ? 28.188 -20.25 -16.109 1 91.31 26 LEU B N 1
ATOM 4990 C CA . LEU B 1 26 ? 28.031 -21.5 -15.383 1 91.31 26 LEU B CA 1
ATOM 4991 C C . LEU B 1 26 ? 26.578 -21.969 -15.383 1 91.31 26 LEU B C 1
ATOM 4993 O O . LEU B 1 26 ? 26.297 -23.141 -15.594 1 91.31 26 LEU B O 1
ATOM 4997 N N . THR B 1 27 ? 25.734 -21.016 -15.148 1 89.62 27 THR B N 1
ATOM 4998 C CA . THR B 1 27 ? 24.312 -21.359 -15.117 1 89.62 27 THR B CA 1
ATOM 4999 C C . THR B 1 27 ? 23.828 -21.766 -16.5 1 89.62 27 THR B C 1
ATOM 5001 O O . THR B 1 27 ? 22.984 -22.656 -16.625 1 89.62 27 THR B O 1
ATOM 5004 N N . LEU B 1 28 ? 24.359 -21.203 -17.5 1 87.38 28 LEU B N 1
ATOM 5005 C CA . LEU B 1 28 ? 24.016 -21.562 -18.875 1 87.38 28 LEU B CA 1
ATOM 5006 C C . LEU B 1 28 ? 24.484 -22.969 -19.203 1 87.38 28 LEU B C 1
ATOM 5008 O O . LEU B 1 28 ? 23.75 -23.75 -19.844 1 87.38 28 LEU B O 1
ATOM 5012 N N . ILE B 1 29 ? 25.625 -23.312 -18.766 1 91.75 29 ILE B N 1
ATOM 5013 C CA . ILE B 1 29 ? 26.172 -24.641 -18.984 1 91.75 29 ILE B CA 1
ATOM 5014 C C . ILE B 1 29 ? 25.328 -25.672 -18.25 1 91.75 29 ILE B C 1
ATOM 5016 O O . ILE B 1 29 ? 25 -26.734 -18.812 1 91.75 29 ILE B O 1
ATOM 5020 N N . ILE B 1 30 ? 24.969 -25.297 -17.078 1 93.19 30 ILE B N 1
ATOM 5021 C CA . ILE B 1 30 ? 24.141 -26.188 -16.297 1 93.19 30 ILE B CA 1
ATOM 5022 C C . ILE B 1 30 ? 22.797 -26.391 -16.984 1 93.19 30 ILE B C 1
ATOM 5024 O O . ILE B 1 30 ? 22.266 -27.5 -17.031 1 93.19 30 ILE B O 1
ATOM 5028 N N . SER B 1 31 ? 22.312 -25.328 -17.562 1 89.38 31 SER B N 1
ATOM 5029 C CA . SER B 1 31 ? 21.047 -25.406 -18.281 1 89.38 31 SER B CA 1
ATOM 5030 C C . SER B 1 31 ? 21.141 -26.312 -19.5 1 89.38 31 SER B C 1
ATOM 5032 O O . SER B 1 31 ? 20.234 -27.109 -19.766 1 89.38 31 SER B O 1
ATOM 5034 N N . ILE B 1 32 ? 22.203 -26.312 -20.188 1 89.38 32 ILE B N 1
ATOM 5035 C CA . ILE B 1 32 ? 22.422 -27.156 -21.375 1 89.38 32 ILE B CA 1
ATOM 5036 C C . ILE B 1 32 ? 22.531 -28.609 -20.953 1 89.38 32 ILE B C 1
ATOM 5038 O O . ILE B 1 32 ? 21.859 -29.484 -21.531 1 89.38 32 ILE B O 1
ATOM 5042 N N . ILE B 1 33 ? 23.281 -28.859 -19.953 1 92.31 33 ILE B N 1
ATOM 5043 C CA . ILE B 1 33 ? 23.453 -30.234 -19.469 1 92.31 33 ILE B CA 1
ATOM 5044 C C . ILE B 1 33 ? 22.125 -30.766 -18.953 1 92.31 33 ILE B C 1
ATOM 5046 O O . ILE B 1 33 ? 21.781 -31.922 -19.219 1 92.31 33 ILE B O 1
ATOM 5050 N N . LEU B 1 34 ? 21.453 -29.922 -18.281 1 89.81 34 LEU B N 1
ATOM 5051 C CA . LEU B 1 34 ? 20.156 -30.328 -17.75 1 89.81 34 LEU B CA 1
ATOM 5052 C C . LEU B 1 34 ? 19.188 -30.688 -18.875 1 89.81 34 LEU B C 1
ATOM 5054 O O . LEU B 1 34 ? 18.453 -31.656 -18.766 1 89.81 34 LEU B O 1
ATOM 5058 N N . SER B 1 35 ? 19.219 -29.859 -19.922 1 87.5 35 SER B N 1
ATOM 5059 C CA . SER B 1 35 ? 18.344 -30.125 -21.062 1 87.5 35 SER B CA 1
ATOM 5060 C C . SER B 1 35 ? 18.656 -31.469 -21.703 1 87.5 35 SER B C 1
ATOM 5062 O O . SER B 1 35 ? 17.75 -32.219 -22.062 1 87.5 35 SER B O 1
ATOM 5064 N N . ILE B 1 36 ? 19.844 -31.828 -21.688 1 88.5 36 ILE B N 1
ATOM 5065 C CA . ILE B 1 36 ? 20.281 -33.094 -22.281 1 88.5 36 ILE B CA 1
ATOM 5066 C C . ILE B 1 36 ? 19.875 -34.25 -21.391 1 88.5 36 ILE B C 1
ATOM 5068 O O . ILE B 1 36 ? 19.281 -35.219 -21.859 1 88.5 36 ILE B O 1
ATOM 5072 N N . VAL B 1 37 ? 20.156 -34.031 -20.156 1 88.5 37 VAL B N 1
ATOM 5073 C CA . VAL B 1 37 ? 19.891 -35.094 -19.203 1 88.5 37 VAL B CA 1
ATOM 5074 C C . VAL B 1 37 ? 18.391 -35.344 -19.078 1 88.5 37 VAL B C 1
ATOM 5076 O O . VAL B 1 37 ? 17.922 -36.469 -19.016 1 88.5 37 VAL B O 1
ATOM 5079 N N . SER B 1 38 ? 17.609 -34.344 -19.078 1 86.56 38 SER B N 1
ATOM 5080 C CA . SER B 1 38 ? 16.156 -34.438 -18.906 1 86.56 38 SER B CA 1
ATOM 5081 C C . SER B 1 38 ? 15.5 -35.094 -20.109 1 86.56 38 SER B C 1
ATOM 5083 O O . SER B 1 38 ? 14.5 -35.781 -19.969 1 86.56 38 SER B O 1
ATOM 5085 N N . THR B 1 39 ? 16.062 -34.844 -21.281 1 85.44 39 THR B N 1
ATOM 5086 C CA . THR B 1 39 ? 15.477 -35.406 -22.5 1 85.44 39 THR B CA 1
ATOM 5087 C C . THR B 1 39 ? 15.875 -36.844 -22.703 1 85.44 39 THR B C 1
ATOM 5089 O O . THR B 1 39 ? 15.211 -37.594 -23.438 1 85.44 39 THR B O 1
ATOM 5092 N N . TYR B 1 40 ? 16.875 -37.25 -22.016 1 85.38 40 TYR B N 1
ATOM 5093 C CA . TYR B 1 40 ? 17.359 -38.625 -22.156 1 85.38 40 TYR B CA 1
ATOM 5094 C C . TYR B 1 40 ? 16.562 -39.594 -21.281 1 85.38 40 TYR B C 1
ATOM 5096 O O . TYR B 1 40 ? 16.531 -40.781 -21.531 1 85.38 40 TYR B O 1
ATOM 5104 N N . ARG B 1 41 ? 15.844 -39.062 -20.359 1 83.44 41 ARG B N 1
ATOM 5105 C CA . ARG B 1 41 ? 15.094 -39.875 -19.422 1 83.44 41 ARG B CA 1
ATOM 5106 C C . ARG B 1 41 ? 13.992 -40.656 -20.125 1 83.44 41 ARG B C 1
ATOM 5108 O O . ARG B 1 41 ? 13.898 -41.875 -19.984 1 83.44 41 ARG B O 1
ATOM 5115 N N . PRO B 1 42 ? 13.18 -40 -20.938 1 81.5 42 PRO B N 1
ATOM 5116 C CA . PRO B 1 42 ? 12.141 -40.75 -21.641 1 81.5 42 PRO B CA 1
ATOM 5117 C C . PRO B 1 42 ? 12.727 -41.812 -22.578 1 81.5 42 PRO B C 1
ATOM 5119 O O . PRO B 1 42 ? 12.141 -42.875 -22.75 1 81.5 42 PRO B O 1
ATOM 5122 N N . TYR B 1 43 ? 13.867 -41.594 -23.141 1 82.56 43 TYR B N 1
ATOM 5123 C CA . TYR B 1 43 ? 14.508 -42.531 -24.031 1 82.56 43 TYR B CA 1
ATOM 5124 C C . TYR B 1 43 ? 14.961 -43.781 -23.281 1 82.56 43 TYR B C 1
ATOM 5126 O O . TYR B 1 43 ? 14.781 -44.906 -23.75 1 82.56 43 TYR B O 1
ATOM 5134 N N . LEU B 1 44 ? 15.5 -43.562 -22.156 1 81 44 LEU B N 1
ATOM 5135 C CA . LEU B 1 44 ? 15.938 -44.688 -21.344 1 81 44 LEU B CA 1
ATOM 5136 C C . LEU B 1 44 ? 14.75 -45.5 -20.844 1 81 44 LEU B C 1
ATOM 5138 O O . LEU B 1 44 ? 14.828 -46.719 -20.75 1 81 44 LEU B O 1
ATOM 5142 N N . THR B 1 45 ? 13.688 -44.781 -20.516 1 79.25 45 THR B N 1
ATOM 5143 C CA . THR B 1 45 ? 12.484 -45.469 -20.109 1 79.25 45 THR B CA 1
ATOM 5144 C C . THR B 1 45 ? 11.953 -46.344 -21.25 1 79.25 45 THR B C 1
ATOM 5146 O O . THR B 1 45 ? 11.477 -47.469 -21.016 1 79.25 45 THR B O 1
ATOM 5149 N N . MET B 1 46 ? 12.07 -45.875 -22.422 1 81 46 MET B N 1
ATOM 5150 C CA . MET B 1 46 ? 11.656 -46.625 -23.609 1 81 46 MET B CA 1
ATOM 5151 C C . MET B 1 46 ? 12.484 -47.906 -23.766 1 81 46 MET B C 1
ATOM 5153 O O . MET B 1 46 ? 11.938 -48.969 -24 1 81 46 MET B O 1
ATOM 5157 N N . GLU B 1 47 ? 13.742 -47.781 -23.531 1 77.62 47 GLU B N 1
ATOM 5158 C CA . GLU B 1 47 ? 14.633 -48.938 -23.688 1 77.62 47 GLU B CA 1
ATOM 5159 C C . GLU B 1 47 ? 14.367 -50 -22.625 1 77.62 47 GLU B C 1
ATOM 5161 O O . GLU B 1 47 ? 14.43 -51.188 -22.906 1 77.62 47 GLU B O 1
ATOM 5166 N N . VAL B 1 48 ? 14.031 -49.531 -21.469 1 75.44 48 VAL B N 1
ATOM 5167 C CA . VAL B 1 48 ? 13.766 -50.469 -20.375 1 75.44 48 VAL B CA 1
ATOM 5168 C C . VAL B 1 48 ? 12.469 -51.219 -20.656 1 75.44 48 VAL B C 1
ATOM 5170 O O . VAL B 1 48 ? 12.406 -52.438 -20.469 1 75.44 48 VAL B O 1
ATOM 5173 N N . VAL B 1 49 ? 11.531 -50.531 -21.156 1 73.69 49 VAL B N 1
ATOM 5174 C CA . VAL B 1 49 ? 10.227 -51.125 -21.391 1 73.69 49 VAL B CA 1
ATOM 5175 C C . VAL B 1 49 ? 10.289 -52.031 -22.609 1 73.69 49 VAL B C 1
ATOM 5177 O O . VAL B 1 49 ? 9.797 -53.188 -22.578 1 73.69 49 VAL B O 1
ATOM 5180 N N . ASP B 1 50 ? 10.891 -51.625 -23.703 1 74.69 50 ASP B N 1
ATOM 5181 C CA . ASP B 1 50 ? 10.883 -52.375 -24.969 1 74.69 50 ASP B CA 1
ATOM 5182 C C . ASP B 1 50 ? 11.859 -53.562 -24.906 1 74.69 50 ASP B C 1
ATOM 5184 O O . ASP B 1 50 ? 11.547 -54.656 -25.375 1 74.69 50 ASP B O 1
ATOM 5188 N N . HIS B 1 51 ? 13 -53.344 -24.391 1 68.81 51 HIS B N 1
ATOM 5189 C CA . HIS B 1 51 ? 14.016 -54.375 -24.484 1 68.81 51 HIS B CA 1
ATOM 5190 C C . HIS B 1 51 ? 14.039 -55.219 -23.234 1 68.81 51 HIS B C 1
ATOM 5192 O O . HIS B 1 51 ? 14.242 -56.438 -23.312 1 68.81 51 HIS B O 1
ATOM 5198 N N . ASP B 1 52 ? 13.742 -54.594 -22.141 1 63.81 52 ASP B N 1
ATOM 5199 C CA . ASP B 1 52 ? 13.969 -55.344 -20.906 1 63.81 52 ASP B CA 1
ATOM 5200 C C . ASP B 1 52 ? 12.672 -56 -20.422 1 63.81 52 ASP B C 1
ATOM 5202 O O . ASP B 1 52 ? 12.672 -57.188 -20.047 1 63.81 52 ASP B O 1
ATOM 5206 N N . ILE B 1 53 ? 11.609 -55.312 -20.438 1 60.94 53 ILE B N 1
ATOM 5207 C CA . ILE B 1 53 ? 10.375 -55.844 -19.859 1 60.94 53 ILE B CA 1
ATOM 5208 C C . ILE B 1 53 ? 9.656 -56.688 -20.906 1 60.94 53 ILE B C 1
ATOM 5210 O O . ILE B 1 53 ? 9.172 -57.781 -20.594 1 60.94 53 ILE B O 1
ATOM 5214 N N . THR B 1 54 ? 9.539 -56.281 -22.188 1 61.34 54 THR B N 1
ATOM 5215 C CA . THR B 1 54 ? 8.766 -57 -23.172 1 61.34 54 THR B CA 1
ATOM 5216 C C . THR B 1 54 ? 9.586 -58.156 -23.75 1 61.34 54 THR B C 1
ATOM 5218 O O . THR B 1 54 ? 9.047 -59.219 -24.031 1 61.34 54 THR B O 1
ATOM 5221 N N . LYS B 1 55 ? 10.812 -57.969 -24.047 1 58.59 55 LYS B N 1
ATOM 5222 C CA . LYS B 1 55 ? 11.531 -59.062 -24.703 1 58.59 55 LYS B CA 1
ATOM 5223 C C . LYS B 1 55 ? 12.32 -59.906 -23.688 1 58.59 55 LYS B C 1
ATOM 5225 O O . LYS B 1 55 ? 12.938 -60.906 -24.047 1 58.59 55 LYS B O 1
ATOM 5230 N N . LEU B 1 56 ? 11.82 -60.031 -22.359 1 55.59 56 LEU B N 1
ATOM 5231 C CA . LEU B 1 56 ? 12.148 -60.906 -21.266 1 55.59 56 LEU B CA 1
ATOM 5232 C C . LEU B 1 56 ? 13.664 -61.031 -21.094 1 55.59 56 LEU B C 1
ATOM 5234 O O . LEU B 1 56 ? 14.148 -62 -20.484 1 55.59 56 LEU B O 1
ATOM 5238 N N . LYS B 1 57 ? 14.547 -60.219 -21.703 1 57.94 57 LYS B N 1
ATOM 5239 C CA . LYS B 1 57 ? 15.867 -60.812 -21.766 1 57.94 57 LYS B CA 1
ATOM 5240 C C . LYS B 1 57 ? 16.562 -60.781 -20.406 1 57.94 57 LYS B C 1
ATOM 5242 O O . LYS B 1 57 ? 15.938 -60.469 -19.391 1 57.94 57 LYS B O 1
ATOM 5247 N N . ASP B 1 58 ? 17.797 -60.219 -20.375 1 62.47 58 ASP B N 1
ATOM 5248 C CA . ASP B 1 58 ? 18.969 -60.281 -19.516 1 62.47 58 ASP B CA 1
ATOM 5249 C C . ASP B 1 58 ? 18.812 -59.375 -18.297 1 62.47 58 ASP B C 1
ATOM 5251 O O . ASP B 1 58 ? 18.672 -58.156 -18.438 1 62.47 58 ASP B O 1
ATOM 5255 N N . LYS B 1 59 ? 18.391 -60.062 -17.141 1 69.94 59 LYS B N 1
ATOM 5256 C CA . LYS B 1 59 ? 18.297 -59.406 -15.844 1 69.94 59 LYS B CA 1
ATOM 5257 C C . LYS B 1 59 ? 19.422 -58.406 -15.625 1 69.94 59 LYS B C 1
ATOM 5259 O O . LYS B 1 59 ? 19.219 -57.344 -15.039 1 69.94 59 LYS B O 1
ATOM 5264 N N . ALA B 1 60 ? 20.562 -58.781 -16.156 1 72.56 60 ALA B N 1
ATOM 5265 C CA . ALA B 1 60 ? 21.734 -57.938 -15.953 1 72.56 60 ALA B CA 1
ATOM 5266 C C . ALA B 1 60 ? 21.594 -56.625 -16.719 1 72.56 60 ALA B C 1
ATOM 5268 O O . ALA B 1 60 ? 21.922 -55.562 -16.203 1 72.56 60 ALA B O 1
ATOM 5269 N N . LEU B 1 61 ? 21.047 -56.719 -17.891 1 75.19 61 LEU B N 1
ATOM 5270 C CA . LEU B 1 61 ? 20.875 -55.531 -18.719 1 75.19 61 LEU B CA 1
ATOM 5271 C C . LEU B 1 61 ? 19.781 -54.625 -18.156 1 75.19 61 LEU B C 1
ATOM 5273 O O . LEU B 1 61 ? 19.891 -53.406 -18.188 1 75.19 61 LEU B O 1
ATOM 5277 N N . MET B 1 62 ? 18.812 -55.281 -17.547 1 76.31 62 MET B N 1
ATOM 5278 C CA . MET B 1 62 ? 17.719 -54.531 -16.938 1 76.31 62 MET B CA 1
ATOM 5279 C C . MET B 1 62 ? 18.234 -53.75 -15.734 1 76.31 62 MET B C 1
ATOM 5281 O O . MET B 1 62 ? 17.891 -52.562 -15.57 1 76.31 62 MET B O 1
ATOM 5285 N N . MET B 1 63 ? 19.078 -54.406 -14.961 1 77.31 63 MET B N 1
ATOM 5286 C CA . MET B 1 63 ? 19.609 -53.75 -13.781 1 77.31 63 MET B CA 1
ATOM 5287 C C . MET B 1 63 ? 20.516 -52.594 -14.164 1 77.31 63 MET B C 1
ATOM 5289 O O . MET B 1 63 ? 20.5 -51.531 -13.516 1 77.31 63 MET B O 1
ATOM 5293 N N . LYS B 1 64 ? 21.234 -52.75 -15.211 1 79.88 64 LYS B N 1
ATOM 5294 C CA . LYS B 1 64 ? 22.109 -51.656 -15.68 1 79.88 64 LYS B CA 1
ATOM 5295 C C . LYS B 1 64 ? 21.281 -50.469 -16.141 1 79.88 64 LYS B C 1
ATOM 5297 O O . LYS B 1 64 ? 21.609 -49.312 -15.805 1 79.88 64 LYS B O 1
ATOM 5302 N N . HIS B 1 65 ? 20.156 -50.688 -16.812 1 78.56 65 HIS B N 1
ATOM 5303 C CA . HIS B 1 65 ? 19.312 -49.594 -17.281 1 78.56 65 HIS B CA 1
ATOM 5304 C C . HIS B 1 65 ? 18.609 -48.906 -16.125 1 78.56 65 HIS B C 1
ATOM 5306 O O . HIS B 1 65 ? 18.469 -47.688 -16.141 1 78.56 65 HIS B O 1
ATOM 5312 N N . ILE B 1 66 ? 18.328 -49.656 -15.18 1 77.06 66 ILE B N 1
ATOM 5313 C CA . ILE B 1 66 ? 17.656 -49.062 -14.023 1 77.06 66 ILE B CA 1
ATOM 5314 C C . ILE B 1 66 ? 18.641 -48.188 -13.234 1 77.06 66 ILE B C 1
ATOM 5316 O O . ILE B 1 66 ? 18.281 -47.125 -12.773 1 77.06 66 ILE B O 1
ATOM 5320 N N . TYR B 1 67 ? 19.859 -48.719 -13.133 1 80.12 67 TYR B N 1
ATOM 5321 C CA . TYR B 1 67 ? 20.875 -47.938 -12.43 1 80.12 67 TYR B CA 1
ATOM 5322 C C . TYR B 1 67 ? 21.172 -46.625 -13.164 1 80.12 67 TYR B C 1
ATOM 5324 O O . TYR B 1 67 ? 21.359 -45.594 -12.547 1 80.12 67 TYR B O 1
ATOM 5332 N N . ILE B 1 68 ? 21.125 -46.688 -14.414 1 85.31 68 ILE B N 1
ATOM 5333 C CA . ILE B 1 68 ? 21.391 -45.5 -15.211 1 85.31 68 ILE B CA 1
ATOM 5334 C C . ILE B 1 68 ? 20.234 -44.5 -15.078 1 85.31 68 ILE B C 1
ATOM 5336 O O . ILE B 1 68 ? 20.438 -43.312 -15.031 1 85.31 68 ILE B O 1
ATOM 5340 N N . LEU B 1 69 ? 19.062 -45.125 -14.977 1 82.75 69 LEU B N 1
ATOM 5341 C CA . LEU B 1 69 ? 17.875 -44.281 -14.812 1 82.75 69 LEU B CA 1
ATOM 5342 C C . LEU B 1 69 ? 17.922 -43.531 -13.477 1 82.75 69 LEU B C 1
ATOM 5344 O O . LEU B 1 69 ? 17.656 -42.312 -13.422 1 82.75 69 LEU B O 1
ATOM 5348 N N . VAL B 1 70 ? 18.312 -44.219 -12.477 1 82.81 70 VAL B N 1
ATOM 5349 C CA . VAL B 1 70 ? 18.406 -43.625 -11.148 1 82.81 70 VAL B CA 1
ATOM 5350 C C . VAL B 1 70 ? 19.516 -42.562 -11.133 1 82.81 70 VAL B C 1
ATOM 5352 O O . VAL B 1 70 ? 19.344 -41.5 -10.57 1 82.81 70 VAL B O 1
ATOM 5355 N N . GLY B 1 71 ? 20.594 -42.938 -11.75 1 86.69 71 GLY B N 1
ATOM 5356 C CA . GLY B 1 71 ? 21.688 -41.969 -11.852 1 86.69 71 GLY B CA 1
ATOM 5357 C C . GLY B 1 71 ? 21.312 -40.719 -12.625 1 86.69 71 GLY B C 1
ATOM 5358 O O . GLY B 1 71 ? 21.688 -39.625 -12.25 1 86.69 71 GLY B O 1
ATOM 5359 N N . LEU B 1 72 ? 20.516 -40.812 -13.609 1 88.06 72 LEU B N 1
ATOM 5360 C CA . LEU B 1 72 ? 20.078 -39.688 -14.438 1 88.06 72 LEU B CA 1
ATOM 5361 C C . LEU B 1 72 ? 19.109 -38.812 -13.672 1 88.06 72 LEU B C 1
ATOM 5363 O O . LEU B 1 72 ? 19.188 -37.562 -13.766 1 88.06 72 LEU B O 1
ATOM 5367 N N . VAL B 1 73 ? 18.266 -39.469 -12.961 1 87.75 73 VAL B N 1
ATOM 5368 C CA . VAL B 1 73 ? 17.297 -38.719 -12.195 1 87.75 73 VAL B CA 1
ATOM 5369 C C . VAL B 1 73 ? 18.016 -37.906 -11.102 1 87.75 73 VAL B C 1
ATOM 5371 O O . VAL B 1 73 ? 17.688 -36.75 -10.859 1 87.75 73 VAL B O 1
ATOM 5374 N N . PHE B 1 74 ? 18.922 -38.5 -10.492 1 90.94 74 PHE B N 1
ATOM 5375 C CA . PHE B 1 74 ? 19.703 -37.844 -9.461 1 90.94 74 PHE B CA 1
ATOM 5376 C C . PHE B 1 74 ? 20.484 -36.656 -10.047 1 90.94 74 PHE B C 1
ATOM 5378 O O . PHE B 1 74 ? 20.5 -35.562 -9.461 1 90.94 74 PHE B O 1
ATOM 5385 N N . THR B 1 75 ? 21.062 -36.906 -11.18 1 92.25 75 THR B N 1
ATOM 5386 C CA . THR B 1 75 ? 21.812 -35.844 -11.852 1 92.25 75 THR B CA 1
ATOM 5387 C C . THR B 1 75 ? 20.891 -34.719 -12.258 1 92.25 75 THR B C 1
ATOM 5389 O O . THR B 1 75 ? 21.219 -33.531 -12.094 1 92.25 75 THR B O 1
ATOM 5392 N N . GLU B 1 76 ? 19.734 -35.062 -12.695 1 89.94 76 GLU B N 1
ATOM 5393 C CA . GLU B 1 76 ? 18.734 -34.062 -13.086 1 89.94 76 GLU B CA 1
ATOM 5394 C C . GLU B 1 76 ? 18.312 -33.219 -11.891 1 89.94 76 GLU B C 1
ATOM 5396 O O . GLU B 1 76 ? 18.188 -32 -12.008 1 89.94 76 GLU B O 1
ATOM 5401 N N . THR B 1 77 ? 18.141 -33.906 -10.836 1 90.56 77 THR B N 1
ATOM 5402 C CA . THR B 1 77 ? 17.719 -33.219 -9.609 1 90.56 77 THR B CA 1
ATOM 5403 C C . THR B 1 77 ? 18.781 -32.25 -9.133 1 90.56 77 THR B C 1
ATOM 5405 O O . THR B 1 77 ? 18.484 -31.094 -8.805 1 90.56 77 THR B O 1
ATOM 5408 N N . ILE B 1 78 ? 19.938 -32.625 -9.164 1 93.56 78 ILE B N 1
ATOM 5409 C CA . ILE B 1 78 ? 21.062 -31.797 -8.703 1 93.56 78 ILE B CA 1
ATOM 5410 C C . ILE B 1 78 ? 21.25 -30.609 -9.648 1 93.56 78 ILE B C 1
ATOM 5412 O O . ILE B 1 78 ? 21.422 -29.484 -9.195 1 93.56 78 ILE B O 1
ATOM 5416 N N . LEU B 1 79 ? 21.172 -30.906 -10.922 1 93.12 79 LEU B N 1
ATOM 5417 C CA . LEU B 1 79 ? 21.359 -29.844 -11.906 1 93.12 79 LEU B CA 1
ATOM 5418 C C . LEU B 1 79 ? 20.219 -28.828 -11.82 1 93.12 79 LEU B C 1
ATOM 5420 O O . LEU B 1 79 ? 20.453 -27.625 -11.945 1 93.12 79 LEU B O 1
ATOM 5424 N N . ASN B 1 80 ? 19.062 -29.344 -11.555 1 90.69 80 ASN B N 1
ATOM 5425 C CA . ASN B 1 80 ? 17.922 -28.438 -11.406 1 90.69 80 ASN B CA 1
ATOM 5426 C C . ASN B 1 80 ? 18.062 -27.547 -10.172 1 90.69 80 ASN B C 1
ATOM 5428 O O . ASN B 1 80 ? 17.766 -26.359 -10.219 1 90.69 80 ASN B O 1
ATOM 5432 N N . PHE B 1 81 ? 18.531 -28.109 -9.172 1 91.12 81 PHE B N 1
ATOM 5433 C CA . PHE B 1 81 ? 18.766 -27.359 -7.945 1 91.12 81 PHE B CA 1
ATOM 5434 C C . PHE B 1 81 ? 19.781 -26.234 -8.188 1 91.12 81 PHE B C 1
ATOM 5436 O O . PHE B 1 81 ? 19.516 -25.078 -7.844 1 91.12 81 PHE B O 1
ATOM 5443 N N . PHE B 1 82 ? 20.781 -26.609 -8.773 1 92.25 82 PHE B N 1
ATOM 5444 C CA . PHE B 1 82 ? 21.844 -25.625 -8.984 1 92.25 82 PHE B CA 1
ATOM 5445 C C . PHE B 1 82 ? 21.391 -24.562 -9.984 1 92.25 82 PHE B C 1
ATOM 5447 O O . PHE B 1 82 ? 21.766 -23.391 -9.859 1 92.25 82 PHE B O 1
ATOM 5454 N N . LEU B 1 83 ? 20.641 -24.938 -10.938 1 90.19 83 LEU B N 1
ATOM 5455 C CA . LEU B 1 83 ? 20.156 -23.984 -11.914 1 90.19 83 LEU B CA 1
ATOM 5456 C C . LEU B 1 83 ? 19.297 -22.906 -11.25 1 90.19 83 LEU B C 1
ATOM 5458 O O . LEU B 1 83 ? 19.516 -21.719 -11.453 1 90.19 83 LEU B O 1
ATOM 5462 N N . VAL B 1 84 ? 18.422 -23.359 -10.406 1 89.38 84 VAL B N 1
ATOM 5463 C CA . VAL B 1 84 ? 17.5 -22.438 -9.742 1 89.38 84 VAL B CA 1
ATOM 5464 C C . VAL B 1 84 ? 18.281 -21.609 -8.719 1 89.38 84 VAL B C 1
ATOM 5466 O O . VAL B 1 84 ? 18.125 -20.391 -8.664 1 89.38 84 VAL B O 1
ATOM 5469 N N . TYR B 1 85 ? 19.078 -22.234 -8.031 1 91.81 85 TYR B N 1
ATOM 5470 C CA . TYR B 1 85 ? 19.828 -21.547 -6.98 1 91.81 85 TYR B CA 1
ATOM 5471 C C . TYR B 1 85 ? 20.75 -20.484 -7.578 1 91.81 85 TYR B C 1
ATOM 5473 O O . TYR B 1 85 ? 20.766 -19.344 -7.129 1 91.81 85 TYR B O 1
ATOM 5481 N N . PHE B 1 86 ? 21.5 -20.922 -8.547 1 91.19 86 PHE B N 1
ATOM 5482 C CA . PHE B 1 86 ? 22.469 -20 -9.125 1 91.19 86 PHE B CA 1
ATOM 5483 C C . PHE B 1 86 ? 21.766 -18.875 -9.875 1 91.19 86 PHE B C 1
ATOM 5485 O O . PHE B 1 86 ? 22.234 -17.734 -9.898 1 91.19 86 PHE B O 1
ATOM 5492 N N . SER B 1 87 ? 20.672 -19.172 -10.492 1 89.44 87 SER B N 1
ATOM 5493 C CA . SER B 1 87 ? 19.891 -18.109 -11.133 1 89.44 87 SER B CA 1
ATOM 5494 C C . SER B 1 87 ? 19.453 -17.062 -10.125 1 89.44 87 SER B C 1
ATOM 5496 O O . SER B 1 87 ? 19.562 -15.859 -10.383 1 89.44 87 SER B O 1
ATOM 5498 N N . ASN B 1 88 ? 19.016 -17.547 -8.992 1 91.62 88 ASN B N 1
ATOM 5499 C CA . ASN B 1 88 ? 18.578 -16.609 -7.953 1 91.62 88 ASN B CA 1
ATOM 5500 C C . ASN B 1 88 ? 19.766 -15.906 -7.305 1 91.62 88 ASN B C 1
ATOM 5502 O O . ASN B 1 88 ? 19.656 -14.742 -6.906 1 91.62 88 ASN B O 1
ATOM 5506 N N . TYR B 1 89 ? 20.812 -16.609 -7.227 1 91.94 89 TYR B N 1
ATOM 5507 C CA . TYR B 1 89 ? 22.016 -16.016 -6.684 1 91.94 89 TYR B CA 1
ATOM 5508 C C . TYR B 1 89 ? 22.484 -14.844 -7.543 1 91.94 89 TYR B C 1
ATOM 5510 O O . TYR B 1 89 ? 22.828 -13.781 -7.02 1 91.94 89 TYR B O 1
ATOM 5518 N N . ILE B 1 90 ? 22.484 -15.047 -8.766 1 90.75 90 ILE B N 1
ATOM 5519 C CA . ILE B 1 90 ? 22.875 -13.992 -9.695 1 90.75 90 ILE B CA 1
ATOM 5520 C C . ILE B 1 90 ? 21.891 -12.828 -9.57 1 90.75 90 ILE B C 1
ATOM 5522 O O . ILE B 1 90 ? 22.297 -11.664 -9.477 1 90.75 90 ILE B O 1
ATOM 5526 N N . SER B 1 91 ? 20.641 -13.156 -9.594 1 91 91 SER B N 1
ATOM 5527 C CA . SER B 1 91 ? 19.609 -12.133 -9.516 1 91 91 SER B CA 1
ATOM 5528 C C . SER B 1 91 ? 19.766 -11.273 -8.273 1 91 91 SER B C 1
ATOM 5530 O O . SER B 1 91 ? 19.719 -10.047 -8.352 1 91 91 SER B O 1
ATOM 5532 N N . GLN B 1 92 ? 20.062 -11.93 -7.152 1 91.44 92 GLN B N 1
ATOM 5533 C CA . GLN B 1 92 ? 20.156 -11.195 -5.891 1 91.44 92 GLN B CA 1
ATOM 5534 C C . GLN B 1 92 ? 21.422 -10.352 -5.848 1 91.44 92 GLN B C 1
ATOM 5536 O O . GLN B 1 92 ? 21.438 -9.266 -5.258 1 91.44 92 GLN B O 1
ATOM 5541 N N . ASN B 1 93 ? 22.438 -10.844 -6.445 1 91.38 93 ASN B N 1
ATOM 5542 C CA . ASN B 1 93 ? 23.656 -10.055 -6.52 1 91.38 93 ASN B CA 1
ATOM 5543 C C . ASN B 1 93 ? 23.484 -8.828 -7.406 1 91.38 93 ASN B C 1
ATOM 5545 O O . ASN B 1 93 ? 23.969 -7.742 -7.086 1 91.38 93 ASN B O 1
ATOM 5549 N N . VAL B 1 94 ? 22.828 -9.023 -8.438 1 90.12 94 VAL B N 1
ATOM 5550 C CA . VAL B 1 94 ? 22.578 -7.918 -9.359 1 90.12 94 VAL B CA 1
ATOM 5551 C C . VAL B 1 94 ? 21.688 -6.875 -8.68 1 90.12 94 VAL B C 1
ATOM 5553 O O . VAL B 1 94 ? 21.938 -5.672 -8.789 1 90.12 94 VAL B O 1
ATOM 5556 N N . ILE B 1 95 ? 20.688 -7.312 -8.039 1 92.25 95 ILE B N 1
ATOM 5557 C CA . ILE B 1 95 ? 19.766 -6.41 -7.355 1 92.25 95 ILE B CA 1
ATOM 5558 C C . ILE B 1 95 ? 20.516 -5.629 -6.273 1 92.25 95 ILE B C 1
ATOM 5560 O O . ILE B 1 95 ? 20.266 -4.438 -6.082 1 92.25 95 ILE B O 1
ATOM 5564 N N . ARG B 1 96 ? 21.359 -6.305 -5.586 1 91.19 96 ARG B N 1
ATOM 5565 C CA . ARG B 1 96 ? 22.156 -5.637 -4.562 1 91.19 96 ARG B CA 1
ATOM 5566 C C . ARG B 1 96 ? 23 -4.523 -5.168 1 91.19 96 ARG B C 1
ATOM 5568 O O . ARG B 1 96 ? 23.078 -3.42 -4.625 1 91.19 96 ARG B O 1
ATOM 5575 N N . ASP B 1 97 ? 23.578 -4.836 -6.219 1 90.19 97 ASP B N 1
ATOM 5576 C CA . ASP B 1 97 ? 24.422 -3.863 -6.898 1 90.19 97 ASP B CA 1
ATOM 5577 C C . ASP B 1 97 ? 23.609 -2.666 -7.383 1 90.19 97 ASP B C 1
ATOM 5579 O O . ASP B 1 97 ? 24.031 -1.519 -7.234 1 90.19 97 ASP B O 1
ATOM 5583 N N . ILE B 1 98 ? 22.484 -2.955 -7.906 1 91.94 98 ILE B N 1
ATOM 5584 C CA . ILE B 1 98 ? 21.625 -1.893 -8.414 1 91.94 98 ILE B CA 1
ATOM 5585 C C . ILE B 1 98 ? 21.156 -1.011 -7.254 1 91.94 98 ILE B C 1
ATOM 5587 O O . ILE B 1 98 ? 21.188 0.218 -7.355 1 91.94 98 ILE B O 1
ATOM 5591 N N . ARG B 1 99 ? 20.797 -1.647 -6.227 1 92.88 99 ARG B N 1
ATOM 5592 C CA . ARG B 1 99 ? 20.328 -0.911 -5.055 1 92.88 99 ARG B CA 1
ATOM 5593 C C . ARG B 1 99 ? 21.453 -0.036 -4.484 1 92.88 99 ARG B C 1
ATOM 5595 O O . ARG B 1 99 ? 21.203 1.113 -4.105 1 92.88 99 ARG B O 1
ATOM 5602 N N . GLU B 1 100 ? 22.547 -0.63 -4.414 1 91.5 100 GLU B N 1
ATOM 5603 C CA . GLU B 1 100 ? 23.703 0.093 -3.887 1 91.5 100 GLU B CA 1
ATOM 5604 C C . GLU B 1 100 ? 24.016 1.317 -4.738 1 91.5 100 GLU B C 1
ATOM 5606 O O . GLU B 1 100 ? 24.234 2.41 -4.211 1 91.5 100 GLU B O 1
ATOM 5611 N N . ARG B 1 101 ? 24 1.158 -5.969 1 90.88 101 ARG B N 1
ATOM 5612 C CA . ARG B 1 101 ? 24.328 2.256 -6.875 1 90.88 101 ARG B CA 1
ATOM 5613 C C . ARG B 1 101 ? 23.234 3.322 -6.852 1 90.88 101 ARG B C 1
ATOM 5615 O O . ARG B 1 101 ? 23.531 4.52 -6.875 1 90.88 101 ARG B O 1
ATOM 5622 N N . LEU B 1 102 ? 22.031 2.816 -6.867 1 92.62 102 LEU B N 1
ATOM 5623 C CA . LEU B 1 102 ? 20.906 3.754 -6.84 1 92.62 102 LEU B CA 1
ATOM 5624 C C . LEU B 1 102 ? 20.922 4.578 -5.559 1 92.62 102 LEU B C 1
ATOM 5626 O O . LEU B 1 102 ? 20.797 5.805 -5.602 1 92.62 102 LEU B O 1
ATOM 5630 N N . TYR B 1 103 ? 21.125 3.932 -4.484 1 91.94 103 TYR B N 1
ATOM 5631 C CA . TYR B 1 103 ? 21.109 4.633 -3.205 1 91.94 103 TYR B CA 1
ATOM 5632 C C . TYR B 1 103 ? 22.312 5.547 -3.068 1 91.94 103 TYR B C 1
ATOM 5634 O O . TYR B 1 103 ? 22.219 6.637 -2.494 1 91.94 103 TYR B O 1
ATOM 5642 N N . GLU B 1 104 ? 23.422 5.137 -3.51 1 90.56 104 GLU B N 1
ATOM 5643 C CA . GLU B 1 104 ? 24.625 5.957 -3.49 1 90.56 104 GLU B CA 1
ATOM 5644 C C . GLU B 1 104 ? 24.422 7.25 -4.273 1 90.56 104 GLU B C 1
ATOM 5646 O O . GLU B 1 104 ? 24.906 8.312 -3.869 1 90.56 104 GLU B O 1
ATOM 5651 N N . LYS B 1 105 ? 23.703 7.129 -5.266 1 89.5 105 LYS B N 1
ATOM 5652 C CA . LYS B 1 105 ? 23.438 8.32 -6.07 1 89.5 105 LYS B CA 1
ATOM 5653 C C . LYS B 1 105 ? 22.359 9.195 -5.41 1 89.5 105 LYS B C 1
ATOM 5655 O O . LYS B 1 105 ? 22.516 10.414 -5.352 1 89.5 105 LYS B O 1
ATOM 5660 N N . LEU B 1 106 ? 21.359 8.609 -4.895 1 90 106 LEU B N 1
ATOM 5661 C CA . LEU B 1 106 ? 20.219 9.312 -4.32 1 90 106 LEU B CA 1
ATOM 5662 C C . LEU B 1 106 ? 20.641 10.133 -3.107 1 90 106 LEU B C 1
ATOM 5664 O O . LEU B 1 106 ? 20.188 11.266 -2.932 1 90 106 LEU B O 1
ATOM 5668 N N . ILE B 1 107 ? 21.516 9.617 -2.35 1 89.31 107 ILE B N 1
ATOM 5669 C CA . ILE B 1 107 ? 21.875 10.266 -1.094 1 89.31 107 ILE B CA 1
ATOM 5670 C C . ILE B 1 107 ? 22.656 11.547 -1.379 1 89.31 107 ILE B C 1
ATOM 5672 O O . ILE B 1 107 ? 22.734 12.438 -0.527 1 89.31 107 ILE B O 1
ATOM 5676 N N . TYR B 1 108 ? 23.172 11.727 -2.57 1 88.75 108 TYR B N 1
ATOM 5677 C CA . TYR B 1 108 ? 23.969 12.898 -2.896 1 88.75 108 TYR B CA 1
ATOM 5678 C C . TYR B 1 108 ? 23.203 13.859 -3.793 1 88.75 108 TYR B C 1
ATOM 5680 O O . TYR B 1 108 ? 23.75 14.867 -4.246 1 88.75 108 TYR B O 1
ATOM 5688 N N . PHE B 1 109 ? 21.922 13.555 -4.039 1 89.06 109 PHE B N 1
ATOM 5689 C CA . PHE B 1 109 ? 21.094 14.461 -4.828 1 89.06 109 PHE B CA 1
ATOM 5690 C C . PHE B 1 109 ? 20.812 15.742 -4.062 1 89.06 109 PHE B C 1
ATOM 5692 O O . PHE B 1 109 ? 20.938 15.789 -2.838 1 89.06 109 PHE B O 1
ATOM 5699 N N . ARG B 1 110 ? 20.547 16.703 -4.82 1 88.62 110 ARG B N 1
ATOM 5700 C CA . ARG B 1 110 ? 20.25 17.984 -4.199 1 88.62 110 ARG B CA 1
ATOM 5701 C C . ARG B 1 110 ? 18.922 17.953 -3.471 1 88.62 110 ARG B C 1
ATOM 5703 O O . ARG B 1 110 ? 18.031 17.188 -3.834 1 88.62 110 ARG B O 1
ATOM 5710 N N . THR B 1 111 ? 18.828 18.734 -2.523 1 84.94 111 THR B N 1
ATOM 5711 C CA . THR B 1 111 ? 17.625 18.781 -1.689 1 84.94 111 THR B CA 1
ATOM 5712 C C . THR B 1 111 ? 16.406 19.188 -2.516 1 84.94 111 THR B C 1
ATOM 5714 O O . THR B 1 111 ? 15.297 18.719 -2.246 1 84.94 111 THR B O 1
ATOM 5717 N N . SER B 1 112 ? 16.594 20.016 -3.518 1 83.38 112 SER B N 1
ATOM 5718 C CA . SER B 1 112 ? 15.5 20.453 -4.367 1 83.38 112 SER B CA 1
ATOM 5719 C C . SER B 1 112 ? 14.797 19.281 -5.027 1 83.38 112 SER B C 1
ATOM 5721 O O . SER B 1 112 ? 13.578 19.312 -5.246 1 83.38 112 SER B O 1
ATOM 5723 N N . PHE B 1 113 ? 15.594 18.328 -5.281 1 86.06 113 PHE B N 1
ATOM 5724 C CA . PHE B 1 113 ? 15.031 17.125 -5.891 1 86.06 113 PHE B CA 1
ATOM 5725 C C . PHE B 1 113 ? 14.055 16.453 -4.941 1 86.06 113 PHE B C 1
ATOM 5727 O O . PHE B 1 113 ? 12.969 16.031 -5.352 1 86.06 113 PHE B O 1
ATOM 5734 N N . PHE B 1 114 ? 14.422 16.312 -3.725 1 85.38 114 PHE B N 1
ATOM 5735 C CA . PHE B 1 114 ? 13.617 15.617 -2.729 1 85.38 114 PHE B CA 1
ATOM 5736 C C . PHE B 1 114 ? 12.375 16.422 -2.379 1 85.38 114 PHE B C 1
ATOM 5738 O O . PHE B 1 114 ? 11.344 15.867 -2.012 1 85.38 114 PHE B O 1
ATOM 5745 N N . ASP B 1 115 ? 12.445 17.734 -2.477 1 81.25 115 ASP B N 1
ATOM 5746 C CA . ASP B 1 115 ? 11.297 18.609 -2.219 1 81.25 115 ASP B CA 1
ATOM 5747 C C . ASP B 1 115 ? 10.258 18.5 -3.332 1 81.25 115 ASP B C 1
ATOM 5749 O O . ASP B 1 115 ? 9.062 18.656 -3.086 1 81.25 115 ASP B O 1
ATOM 5753 N N . LYS B 1 116 ? 10.773 18.203 -4.504 1 80.62 116 LYS B N 1
ATOM 5754 C CA . LYS B 1 116 ? 9.891 18.188 -5.668 1 80.62 116 LYS B CA 1
ATOM 5755 C C . LYS B 1 116 ? 9.336 16.781 -5.922 1 80.62 116 LYS B C 1
ATOM 5757 O O . LYS B 1 116 ? 8.328 16.641 -6.617 1 80.62 116 LYS B O 1
ATOM 5762 N N . THR B 1 117 ? 10.008 15.82 -5.387 1 84.12 117 THR B N 1
ATOM 5763 C CA . THR B 1 117 ? 9.594 14.445 -5.621 1 84.12 117 THR B CA 1
ATOM 5764 C C . THR B 1 117 ? 8.953 13.844 -4.367 1 84.12 117 THR B C 1
ATOM 5766 O O . THR B 1 117 ? 9.57 13.828 -3.301 1 84.12 117 THR B O 1
ATOM 5769 N N . PRO B 1 118 ? 7.805 13.352 -4.512 1 85.25 118 PRO B N 1
ATOM 5770 C CA . PRO B 1 118 ? 7.176 12.734 -3.342 1 85.25 118 PRO B CA 1
ATOM 5771 C C . PRO B 1 118 ? 7.984 11.562 -2.787 1 85.25 118 PRO B C 1
ATOM 5773 O O . PRO B 1 118 ? 8.5 10.742 -3.553 1 85.25 118 PRO B O 1
ATOM 5776 N N . ILE B 1 119 ? 8.062 11.508 -1.493 1 85.75 119 ILE B N 1
ATOM 5777 C CA . ILE B 1 119 ? 8.859 10.516 -0.785 1 85.75 119 ILE B CA 1
ATOM 5778 C C . ILE B 1 119 ? 8.367 9.117 -1.129 1 85.75 119 ILE B C 1
ATOM 5780 O O . ILE B 1 119 ? 9.172 8.203 -1.325 1 85.75 119 ILE B O 1
ATOM 5784 N N . GLY B 1 120 ? 7.09 8.93 -1.257 1 81 120 GLY B N 1
ATOM 5785 C CA . GLY B 1 120 ? 6.527 7.629 -1.584 1 81 120 GLY B CA 1
ATOM 5786 C C . GLY B 1 120 ? 7.008 7.09 -2.918 1 81 120 GLY B C 1
ATOM 5787 O O . GLY B 1 120 ? 7.277 5.895 -3.049 1 81 120 GLY B O 1
ATOM 5788 N N . GLN B 1 121 ? 7.086 7.895 -3.854 1 87.94 121 GLN B N 1
ATOM 5789 C CA . GLN B 1 121 ? 7.551 7.496 -5.18 1 87.94 121 GLN B CA 1
ATOM 5790 C C . GLN B 1 121 ? 9.008 7.047 -5.141 1 87.94 121 GLN B C 1
ATOM 5792 O O . GLN B 1 121 ? 9.383 6.066 -5.789 1 87.94 121 GLN B O 1
ATOM 5797 N N . LEU B 1 122 ? 9.75 7.785 -4.414 1 88.06 122 LEU B N 1
ATOM 5798 C CA . LEU B 1 122 ? 11.172 7.449 -4.32 1 88.06 122 LEU B CA 1
ATOM 5799 C C . LEU B 1 122 ? 11.367 6.121 -3.598 1 88.06 122 LEU B C 1
ATOM 5801 O O . LEU B 1 122 ? 12.242 5.332 -3.965 1 88.06 122 LEU B O 1
ATOM 5805 N N . VAL B 1 123 ? 10.562 5.918 -2.631 1 89.94 123 VAL B N 1
ATOM 5806 C CA . VAL B 1 123 ? 10.633 4.652 -1.904 1 89.94 123 VAL B CA 1
ATOM 5807 C C . VAL B 1 123 ? 10.25 3.502 -2.834 1 89.94 123 VAL B C 1
ATOM 5809 O O . VAL B 1 123 ? 10.922 2.465 -2.85 1 89.94 123 VAL B O 1
ATOM 5812 N N . THR B 1 124 ? 9.234 3.67 -3.619 1 87.44 124 THR B N 1
ATOM 5813 C CA . THR B 1 124 ? 8.805 2.648 -4.566 1 87.44 124 THR B CA 1
ATOM 5814 C C . THR B 1 124 ? 9.898 2.355 -5.586 1 87.44 124 THR B C 1
ATOM 5816 O O . THR B 1 124 ? 10.141 1.196 -5.926 1 87.44 124 THR B O 1
ATOM 5819 N N . ARG B 1 125 ? 10.531 3.295 -6.016 1 87.5 125 ARG B N 1
ATOM 5820 C CA . ARG B 1 125 ? 11.602 3.129 -7 1 87.5 125 ARG B CA 1
ATOM 5821 C C . ARG B 1 125 ? 12.812 2.441 -6.383 1 87.5 125 ARG B C 1
ATOM 5823 O O . ARG B 1 125 ? 13.406 1.556 -7 1 87.5 125 ARG B O 1
ATOM 5830 N N . ALA B 1 126 ? 13.016 2.871 -5.16 1 89.94 126 ALA B N 1
ATOM 5831 C CA . ALA B 1 126 ? 14.242 2.391 -4.523 1 89.94 126 ALA B CA 1
ATOM 5832 C C . ALA B 1 126 ? 14.062 0.974 -3.988 1 89.94 126 ALA B C 1
ATOM 5834 O O . ALA B 1 126 ? 15.031 0.22 -3.869 1 89.94 126 ALA B O 1
ATOM 5835 N N . VAL B 1 127 ? 12.859 0.566 -3.699 1 91 127 VAL B N 1
ATOM 5836 C CA . VAL B 1 127 ? 12.641 -0.729 -3.062 1 91 127 VAL B CA 1
ATOM 5837 C C . VAL B 1 127 ? 11.82 -1.627 -3.98 1 91 127 VAL B C 1
ATOM 5839 O O . VAL B 1 127 ? 12.328 -2.609 -4.523 1 91 127 VAL B O 1
ATOM 5842 N N . GLY B 1 128 ? 10.594 -1.212 -4.301 1 89.88 128 GLY B N 1
ATOM 5843 C CA . GLY B 1 128 ? 9.648 -2.02 -5.059 1 89.88 128 GLY B CA 1
ATOM 5844 C C . GLY B 1 128 ? 10.102 -2.297 -6.477 1 89.88 128 GLY B C 1
ATOM 5845 O O . GLY B 1 128 ? 10.148 -3.453 -6.906 1 89.88 128 GLY B O 1
ATOM 5846 N N . ASP B 1 129 ? 10.438 -1.298 -7.152 1 91.38 129 ASP B N 1
ATOM 5847 C CA . ASP B 1 129 ? 10.812 -1.432 -8.555 1 91.38 129 ASP B CA 1
ATOM 5848 C C . ASP B 1 129 ? 12.102 -2.244 -8.703 1 91.38 129 ASP B C 1
ATOM 5850 O O . ASP B 1 129 ? 12.25 -3.01 -9.656 1 91.38 129 ASP B O 1
ATOM 5854 N N . VAL B 1 130 ? 12.961 -2.057 -7.812 1 92.19 130 VAL B N 1
ATOM 5855 C CA . VAL B 1 130 ? 14.211 -2.809 -7.867 1 92.19 130 VAL B CA 1
ATOM 5856 C C . VAL B 1 130 ? 13.922 -4.297 -7.684 1 92.19 130 VAL B C 1
ATOM 5858 O O . VAL B 1 130 ? 14.531 -5.141 -8.344 1 92.19 130 VAL B O 1
ATOM 5861 N N . GLU B 1 131 ? 13.016 -4.602 -6.887 1 91.25 131 GLU B N 1
ATOM 5862 C CA . GLU B 1 131 ? 12.641 -5.992 -6.652 1 91.25 131 GLU B CA 1
ATOM 5863 C C . GLU B 1 131 ? 12.047 -6.621 -7.906 1 91.25 131 GLU B C 1
ATOM 5865 O O . GLU B 1 131 ? 12.281 -7.797 -8.188 1 91.25 131 GLU B O 1
ATOM 5870 N N . THR B 1 132 ? 11.312 -5.859 -8.609 1 89.69 132 THR B N 1
ATOM 5871 C CA . THR B 1 132 ? 10.688 -6.383 -9.82 1 89.69 132 THR B CA 1
ATOM 5872 C C . THR B 1 132 ? 11.734 -6.684 -10.891 1 89.69 132 THR B C 1
ATOM 5874 O O . THR B 1 132 ? 11.539 -7.551 -11.742 1 89.69 132 THR B O 1
ATOM 5877 N N . ILE B 1 133 ? 12.828 -6 -10.82 1 91.12 133 ILE B N 1
ATOM 5878 C CA . ILE B 1 133 ? 13.906 -6.223 -11.773 1 91.12 133 ILE B CA 1
ATOM 5879 C C . ILE B 1 133 ? 14.5 -7.613 -11.57 1 91.12 133 ILE B C 1
ATOM 5881 O O . ILE B 1 133 ? 14.992 -8.234 -12.523 1 91.12 133 ILE B O 1
ATOM 5885 N N . ALA B 1 134 ? 14.359 -8.078 -10.344 1 88.5 134 ALA B N 1
ATOM 5886 C CA . ALA B 1 134 ? 14.883 -9.406 -10.023 1 88.5 134 ALA B CA 1
ATOM 5887 C C . ALA B 1 134 ? 14.219 -10.484 -10.875 1 88.5 134 ALA B C 1
ATOM 5889 O O . ALA B 1 134 ? 14.859 -11.453 -11.273 1 88.5 134 ALA B O 1
ATOM 5890 N N . THR B 1 135 ? 13.031 -10.312 -11.227 1 87.31 135 THR B N 1
ATOM 5891 C CA . THR B 1 135 ? 12.258 -11.32 -11.945 1 87.31 135 THR B CA 1
ATOM 5892 C C . THR B 1 135 ? 12.75 -11.453 -13.383 1 87.31 135 THR B C 1
ATOM 5894 O O . THR B 1 135 ? 12.578 -12.5 -14.008 1 87.31 135 THR B O 1
ATOM 5897 N N . VAL B 1 136 ? 13.352 -10.43 -13.891 1 86.19 136 VAL B N 1
ATOM 5898 C CA . VAL B 1 136 ? 13.914 -10.484 -15.234 1 86.19 136 VAL B CA 1
ATOM 5899 C C . VAL B 1 136 ? 15.062 -11.492 -15.273 1 86.19 136 VAL B C 1
ATOM 5901 O O . VAL B 1 136 ? 15.234 -12.203 -16.266 1 86.19 136 VAL B O 1
ATOM 5904 N N . TYR B 1 137 ? 15.711 -11.594 -14.172 1 84.88 137 TYR B N 1
ATOM 5905 C CA . TYR B 1 137 ? 16.844 -12.508 -14.117 1 84.88 137 TYR B CA 1
ATOM 5906 C C . TYR B 1 137 ? 16.406 -13.906 -13.711 1 84.88 137 TYR B C 1
ATOM 5908 O O . TYR B 1 137 ? 16.922 -14.898 -14.227 1 84.88 137 TYR B O 1
ATOM 5916 N N . THR B 1 138 ? 15.461 -13.984 -12.836 1 83.69 138 THR B N 1
ATOM 5917 C CA . THR B 1 138 ? 15.047 -15.281 -12.32 1 83.69 138 THR B CA 1
ATOM 5918 C C . THR B 1 138 ? 14.125 -15.992 -13.305 1 83.69 138 THR B C 1
ATOM 5920 O O . THR B 1 138 ? 14.211 -17.203 -13.484 1 83.69 138 THR B O 1
ATOM 5923 N N . ASP B 1 139 ? 13.25 -15.211 -13.898 1 80.62 139 ASP B N 1
ATOM 5924 C CA . ASP B 1 139 ? 12.266 -15.805 -14.797 1 80.62 139 ASP B CA 1
ATOM 5925 C C . ASP B 1 139 ? 12.656 -15.586 -16.266 1 80.62 139 ASP B C 1
ATOM 5927 O O . ASP B 1 139 ? 12.211 -16.312 -17.141 1 80.62 139 ASP B O 1
ATOM 5931 N N . GLY B 1 140 ? 13.414 -14.547 -16.578 1 76.06 140 GLY B N 1
ATOM 5932 C CA . GLY B 1 140 ? 13.625 -14.125 -17.953 1 76.06 140 GLY B CA 1
ATOM 5933 C C . GLY B 1 140 ? 14.836 -14.766 -18.594 1 76.06 140 GLY B C 1
ATOM 5934 O O . GLY B 1 140 ? 14.742 -15.836 -19.188 1 76.06 140 GLY B O 1
ATOM 5935 N N . PHE B 1 141 ? 15.961 -14.297 -18.312 1 74.88 141 PHE B N 1
ATOM 5936 C CA . PHE B 1 141 ? 17.125 -14.555 -19.141 1 74.88 141 PHE B CA 1
ATOM 5937 C C . PHE B 1 141 ? 17.578 -16 -19 1 74.88 141 PHE B C 1
ATOM 5939 O O . PHE B 1 141 ? 17.828 -16.688 -20 1 74.88 141 PHE B O 1
ATOM 5946 N N . LEU B 1 142 ? 17.484 -16.5 -17.875 1 75.56 142 LEU B N 1
ATOM 5947 C CA . LEU B 1 142 ? 18.125 -17.797 -17.641 1 75.56 142 LEU B CA 1
ATOM 5948 C C . LEU B 1 142 ? 17.109 -18.922 -17.781 1 75.56 142 LEU B C 1
ATOM 5950 O O . LEU B 1 142 ? 17.391 -19.938 -18.438 1 75.56 142 LEU B O 1
ATOM 5954 N N . MET B 1 143 ? 15.93 -18.703 -17.328 1 81.12 143 MET B N 1
ATOM 5955 C CA . MET B 1 143 ? 14.922 -19.75 -17.359 1 81.12 143 MET B CA 1
ATOM 5956 C C . MET B 1 143 ? 14.289 -19.875 -18.75 1 81.12 143 MET B C 1
ATOM 5958 O O . MET B 1 143 ? 14.07 -20.969 -19.25 1 81.12 143 MET B O 1
ATOM 5962 N N . VAL B 1 144 ? 14.117 -18.766 -19.391 1 82.31 144 VAL B N 1
ATOM 5963 C CA . VAL B 1 144 ? 13.539 -18.781 -20.734 1 82.31 144 VAL B CA 1
ATOM 5964 C C . VAL B 1 144 ? 14.516 -19.422 -21.703 1 82.31 144 VAL B C 1
ATOM 5966 O O . VAL B 1 144 ? 14.125 -20.234 -22.562 1 82.31 144 VAL B O 1
ATOM 5969 N N . PHE B 1 145 ? 15.719 -19.203 -21.562 1 80.94 145 PHE B N 1
ATOM 5970 C CA . PHE B 1 145 ? 16.75 -19.797 -22.406 1 80.94 145 PHE B CA 1
ATOM 5971 C C . PHE B 1 145 ? 16.812 -21.297 -22.203 1 80.94 145 PHE B C 1
ATOM 5973 O O . PHE B 1 145 ? 16.906 -22.062 -23.156 1 80.94 145 PHE B O 1
ATOM 5980 N N . GLY B 1 146 ? 16.75 -21.609 -20.953 1 80.06 146 GLY B N 1
ATOM 5981 C CA . GLY B 1 146 ? 16.766 -23.031 -20.656 1 80.06 146 GLY B CA 1
ATOM 5982 C C . GLY B 1 146 ? 15.555 -23.766 -21.203 1 80.06 146 GLY B C 1
ATOM 5983 O O . GLY B 1 146 ? 15.68 -24.875 -21.719 1 80.06 146 GLY B O 1
ATOM 5984 N N . ASP B 1 147 ? 14.469 -23.125 -21.141 1 83.44 147 ASP B N 1
ATOM 5985 C CA . ASP B 1 147 ? 13.242 -23.734 -21.656 1 83.44 147 ASP B CA 1
ATOM 5986 C C . ASP B 1 147 ? 13.297 -23.891 -23.172 1 83.44 147 ASP B C 1
ATOM 5988 O O . ASP B 1 147 ? 12.891 -24.922 -23.703 1 83.44 147 ASP B O 1
ATOM 5992 N N . ILE B 1 148 ? 13.781 -22.938 -23.844 1 86.25 148 ILE B N 1
ATOM 5993 C CA . ILE B 1 148 ? 13.891 -22.984 -25.297 1 86.25 148 ILE B CA 1
ATOM 5994 C C . ILE B 1 148 ? 14.859 -24.094 -25.703 1 86.25 148 ILE B C 1
ATOM 5996 O O . ILE B 1 148 ? 14.578 -24.859 -26.625 1 86.25 148 ILE B O 1
ATOM 6000 N N . LEU B 1 149 ? 15.961 -24.203 -25.031 1 86.5 149 LEU B N 1
ATOM 6001 C CA . LEU B 1 149 ? 16.938 -25.25 -25.297 1 86.5 149 LEU B CA 1
ATOM 6002 C C . LEU B 1 149 ? 16.328 -26.625 -25.047 1 86.5 149 LEU B C 1
ATOM 6004 O O . LEU B 1 149 ? 16.547 -27.562 -25.828 1 86.5 149 LEU B O 1
ATOM 6008 N N . ARG B 1 150 ? 15.562 -26.672 -23.969 1 85.06 150 ARG B N 1
ATOM 6009 C CA . ARG B 1 150 ? 14.906 -27.938 -23.656 1 85.06 150 ARG B CA 1
ATOM 6010 C C . ARG B 1 150 ? 13.945 -28.359 -24.75 1 85.06 150 ARG B C 1
ATOM 6012 O O . ARG B 1 150 ? 13.883 -29.531 -25.125 1 85.06 150 ARG B O 1
ATOM 6019 N N . ILE B 1 151 ? 13.219 -27.391 -25.297 1 88.25 151 ILE B N 1
ATOM 6020 C CA . ILE B 1 151 ? 12.281 -27.672 -26.375 1 88.25 151 ILE B CA 1
ATOM 6021 C C . ILE B 1 151 ? 13.039 -28.203 -27.594 1 88.25 151 ILE B C 1
ATOM 6023 O O . ILE B 1 151 ? 12.648 -29.203 -28.203 1 88.25 151 ILE B O 1
ATOM 6027 N N . VAL B 1 152 ? 14.156 -27.625 -27.922 1 89.69 152 VAL B N 1
ATOM 6028 C CA . VAL B 1 152 ? 14.969 -28.016 -29.078 1 89.69 152 VAL B CA 1
ATOM 6029 C C . VAL B 1 152 ? 15.516 -29.422 -28.875 1 89.69 152 VAL B C 1
ATOM 6031 O O . VAL B 1 152 ? 15.445 -30.266 -29.781 1 89.69 152 VAL B O 1
ATOM 6034 N N . PHE B 1 153 ? 16 -29.734 -27.672 1 89 153 PHE B N 1
ATOM 6035 C CA . PHE B 1 153 ? 16.578 -31.031 -27.391 1 89 153 PHE B CA 1
ATOM 6036 C C . PHE B 1 153 ? 15.508 -32.125 -27.391 1 89 153 PHE B C 1
ATOM 6038 O O . PHE B 1 153 ? 15.75 -33.25 -27.828 1 89 153 PHE B O 1
ATOM 6045 N N . VAL B 1 154 ? 14.367 -31.781 -26.859 1 89.19 154 VAL B N 1
ATOM 6046 C CA . VAL B 1 154 ? 13.258 -32.719 -26.875 1 89.19 154 VAL B CA 1
ATOM 6047 C C . VAL B 1 154 ? 12.875 -33.062 -28.312 1 89.19 154 VAL B C 1
ATOM 6049 O O . VAL B 1 154 ? 12.633 -34.219 -28.656 1 89.19 154 VAL B O 1
ATOM 6052 N N . LEU B 1 155 ? 12.883 -32.062 -29.172 1 90.19 155 LEU B N 1
ATOM 6053 C CA . LEU B 1 155 ? 12.555 -32.281 -30.578 1 90.19 155 LEU B CA 1
ATOM 6054 C C . LEU B 1 155 ? 13.602 -33.156 -31.25 1 90.19 155 LEU B C 1
ATOM 6056 O O . LEU B 1 155 ? 13.258 -34.062 -32 1 90.19 155 LEU B O 1
ATOM 6060 N N . ILE B 1 156 ? 14.828 -32.938 -30.938 1 90.31 156 ILE B N 1
ATOM 6061 C CA . ILE B 1 156 ? 15.906 -33.719 -31.531 1 90.31 156 ILE B CA 1
ATOM 6062 C C . ILE B 1 156 ? 15.773 -35.188 -31.078 1 90.31 156 ILE B C 1
ATOM 6064 O O . ILE B 1 156 ? 15.883 -36.094 -31.906 1 90.31 156 ILE B O 1
ATOM 6068 N N . MET B 1 157 ? 15.461 -35.375 -29.828 1 88.56 157 MET B N 1
ATOM 6069 C CA . MET B 1 157 ? 15.328 -36.719 -29.281 1 88.56 157 MET B CA 1
ATOM 6070 C C . MET B 1 157 ? 14.094 -37.438 -29.859 1 88.56 157 MET B C 1
ATOM 6072 O O . MET B 1 157 ? 14.109 -38.625 -30.078 1 88.56 157 MET B O 1
ATOM 6076 N N . MET B 1 158 ? 13.062 -36.656 -30.047 1 89.75 158 MET B N 1
ATOM 6077 C CA . MET B 1 158 ? 11.852 -37.219 -30.625 1 89.75 158 MET B CA 1
ATOM 6078 C C . MET B 1 158 ? 12.109 -37.719 -32.031 1 89.75 158 MET B C 1
ATOM 6080 O O . MET B 1 158 ? 11.703 -38.844 -32.406 1 89.75 158 MET B O 1
ATOM 6084 N N . PHE B 1 159 ? 12.859 -36.969 -32.844 1 90.5 159 PHE B N 1
ATOM 6085 C CA . PHE B 1 159 ? 13.164 -37.375 -34.219 1 90.5 159 PHE B CA 1
ATOM 6086 C C . PHE B 1 159 ? 14.125 -38.531 -34.25 1 90.5 159 PHE B C 1
ATOM 6088 O O . PHE B 1 159 ? 14.109 -39.344 -35.188 1 90.5 159 PHE B O 1
ATOM 6095 N N . SER B 1 160 ? 14.898 -38.719 -33.219 1 88.88 160 SER B N 1
ATOM 6096 C CA . SER B 1 160 ? 15.836 -39.844 -33.125 1 88.88 160 SER B CA 1
ATOM 6097 C C . SER B 1 160 ? 15.117 -41.125 -32.75 1 88.88 160 SER B C 1
ATOM 6099 O O . SER B 1 160 ? 15.602 -42.219 -33.031 1 88.88 160 SER B O 1
ATOM 6101 N N . THR B 1 161 ? 14.008 -41 -32.031 1 85.81 161 THR B N 1
ATOM 6102 C CA . THR B 1 161 ? 13.266 -42.188 -31.594 1 85.81 161 THR B CA 1
ATOM 6103 C C . THR B 1 161 ? 12.359 -42.688 -32.719 1 85.81 161 THR B C 1
ATOM 6105 O O . THR B 1 161 ? 12.438 -43.844 -33.125 1 85.81 161 THR B O 1
ATOM 6108 N N . ASN B 1 162 ? 11.469 -41.781 -33.25 1 87.38 162 ASN B N 1
ATOM 6109 C CA . ASN B 1 162 ? 10.602 -42.125 -34.375 1 87.38 162 ASN B CA 1
ATOM 6110 C C . ASN B 1 162 ? 10.258 -40.906 -35.219 1 87.38 162 ASN B C 1
ATOM 6112 O O . ASN B 1 162 ? 9.617 -39.969 -34.719 1 87.38 162 ASN B O 1
ATOM 6116 N N . VAL B 1 163 ? 10.555 -40.938 -36.406 1 87.31 163 VAL B N 1
ATOM 6117 C CA . VAL B 1 163 ? 10.43 -39.781 -37.281 1 87.31 163 VAL B CA 1
ATOM 6118 C C . VAL B 1 163 ? 8.961 -39.531 -37.594 1 87.31 163 VAL B C 1
ATOM 6120 O O . VAL B 1 163 ? 8.516 -38.375 -37.625 1 87.31 163 VAL B O 1
ATOM 6123 N N . HIS B 1 164 ? 8.195 -40.594 -37.781 1 85.56 164 HIS B N 1
ATOM 6124 C CA . HIS B 1 164 ? 6.805 -40.438 -38.188 1 85.56 164 HIS B CA 1
ATOM 6125 C C . HIS B 1 164 ? 5.977 -39.844 -37.062 1 85.56 164 HIS B C 1
ATOM 6127 O O . HIS B 1 164 ? 5.211 -38.875 -37.281 1 85.56 164 HIS B O 1
ATOM 6133 N N . LEU B 1 165 ? 6.238 -40.312 -35.844 1 87.25 165 LEU B N 1
ATOM 6134 C CA . LEU B 1 165 ? 5.5 -39.781 -34.688 1 87.25 165 LEU B CA 1
ATOM 6135 C C . LEU B 1 165 ? 5.945 -38.375 -34.375 1 87.25 165 LEU B C 1
ATOM 6137 O O . LEU B 1 165 ? 5.156 -37.562 -33.844 1 87.25 165 LEU B O 1
ATOM 6141 N N . SER B 1 166 ? 7.145 -38.031 -34.688 1 89.62 166 SER B N 1
ATOM 6142 C CA . SER B 1 166 ? 7.684 -36.719 -34.375 1 89.62 166 SER B CA 1
ATOM 6143 C C . SER B 1 166 ? 7.02 -35.656 -35.219 1 89.62 166 SER B C 1
ATOM 6145 O O . SER B 1 166 ? 6.785 -34.531 -34.75 1 89.62 166 SER B O 1
ATOM 6147 N N . TYR B 1 167 ? 6.703 -35.969 -36.438 1 87.44 167 TYR B N 1
ATOM 6148 C CA . TYR B 1 167 ? 6.016 -35 -37.281 1 87.44 167 TYR B CA 1
ATOM 6149 C C . TYR B 1 167 ? 4.629 -34.688 -36.75 1 87.44 167 TYR B C 1
ATOM 6151 O O . TYR B 1 167 ? 4.184 -33.531 -36.812 1 87.44 167 TYR B O 1
ATOM 6159 N N . ILE B 1 168 ? 4.012 -35.625 -36.188 1 84.12 168 ILE B N 1
ATOM 6160 C CA . ILE B 1 168 ? 2.688 -35.406 -35.594 1 84.12 168 ILE B CA 1
ATOM 6161 C C . ILE B 1 168 ? 2.793 -34.531 -34.375 1 84.12 168 ILE B C 1
ATOM 6163 O O . ILE B 1 168 ? 2.002 -33.594 -34.188 1 84.12 168 ILE B O 1
ATOM 6167 N N . THR B 1 169 ? 3.811 -34.844 -33.625 1 86.44 169 THR B N 1
ATOM 6168 C CA . THR B 1 169 ? 3.977 -34.094 -32.375 1 86.44 169 THR B CA 1
ATOM 6169 C C . THR B 1 169 ? 4.434 -32.688 -32.625 1 86.44 169 THR B C 1
ATOM 6171 O O . THR B 1 169 ? 4.145 -31.766 -31.828 1 86.44 169 THR B O 1
ATOM 6174 N N . LEU B 1 170 ? 5.055 -32.438 -33.719 1 88.31 170 LEU B N 1
ATOM 6175 C CA . LEU B 1 170 ? 5.523 -31.094 -34.062 1 88.31 170 LEU B CA 1
ATOM 6176 C C . LEU B 1 170 ? 4.352 -30.156 -34.281 1 88.31 170 LEU B C 1
ATOM 6178 O O . LEU B 1 170 ? 4.473 -28.953 -34.031 1 88.31 170 LEU B O 1
ATOM 6182 N N . ALA B 1 171 ? 3.244 -30.703 -34.625 1 88.56 171 ALA B N 1
ATOM 6183 C CA . ALA B 1 171 ? 2.049 -29.906 -34.875 1 88.56 171 ALA B CA 1
ATOM 6184 C C . ALA B 1 171 ? 1.465 -29.344 -33.594 1 88.56 171 ALA B C 1
ATOM 6186 O O . ALA B 1 171 ? 0.717 -28.359 -33.625 1 88.56 171 ALA B O 1
ATOM 6187 N N . ILE B 1 172 ? 1.879 -29.891 -32.5 1 86.94 172 ILE B N 1
ATOM 6188 C CA . ILE B 1 172 ? 1.37 -29.453 -31.219 1 86.94 172 ILE B CA 1
ATOM 6189 C C . ILE B 1 172 ? 1.917 -28.062 -30.891 1 86.94 172 ILE B C 1
ATOM 6191 O O . ILE B 1 172 ? 1.221 -27.25 -30.281 1 86.94 172 ILE B O 1
ATOM 6195 N N . LEU B 1 173 ? 3.105 -27.766 -31.344 1 87.44 173 LEU B N 1
ATOM 6196 C CA . LEU B 1 173 ? 3.801 -26.547 -30.938 1 87.44 173 LEU B CA 1
ATOM 6197 C C . LEU B 1 173 ? 3.107 -25.312 -31.5 1 87.44 173 LEU B C 1
ATOM 6199 O O . LEU B 1 173 ? 2.676 -24.438 -30.75 1 87.44 173 LEU B O 1
ATOM 6203 N N . PRO B 1 174 ? 2.906 -25.266 -32.844 1 87.25 174 PRO B N 1
ATOM 6204 C CA . PRO B 1 174 ? 2.207 -24.078 -33.375 1 87.25 174 PRO B CA 1
ATOM 6205 C C . PRO B 1 174 ? 0.774 -23.969 -32.844 1 87.25 174 PRO B C 1
ATOM 6207 O O . PRO B 1 174 ? 0.286 -22.859 -32.625 1 87.25 174 PRO B O 1
ATOM 6210 N N . LEU B 1 175 ? 0.136 -25.031 -32.594 1 89.19 175 LEU B N 1
ATOM 6211 C CA . LEU B 1 175 ? -1.231 -25.016 -32.094 1 89.19 175 LEU B CA 1
ATOM 6212 C C . LEU B 1 175 ? -1.278 -24.469 -30.656 1 89.19 175 LEU B C 1
ATOM 6214 O O . LEU B 1 175 ? -2.137 -23.641 -30.344 1 89.19 175 LEU B O 1
ATOM 6218 N N . MET B 1 176 ? -0.35 -24.922 -29.906 1 87.19 176 MET B N 1
ATOM 6219 C CA . MET B 1 176 ? -0.28 -24.469 -28.516 1 87.19 176 MET B CA 1
ATOM 6220 C C . MET B 1 176 ? 0.058 -22.984 -28.453 1 87.19 176 MET B C 1
ATOM 6222 O O . MET B 1 176 ? -0.484 -22.266 -27.609 1 87.19 176 MET B O 1
ATOM 6226 N N . VAL B 1 177 ? 0.904 -22.5 -29.328 1 86 177 VAL B N 1
ATOM 6227 C CA . VAL B 1 177 ? 1.299 -21.094 -29.344 1 86 177 VAL B CA 1
ATOM 6228 C C . VAL B 1 177 ? 0.101 -20.219 -29.719 1 86 177 VAL B C 1
ATOM 6230 O O . VAL B 1 177 ? -0.146 -19.188 -29.094 1 86 177 VAL B O 1
ATOM 6233 N N . VAL B 1 178 ? -0.629 -20.656 -30.656 1 89.12 178 VAL B N 1
ATOM 6234 C CA . VAL B 1 178 ? -1.78 -19.891 -31.125 1 89.12 178 VAL B CA 1
ATOM 6235 C C . VAL B 1 178 ? -2.852 -19.844 -30.047 1 89.12 178 VAL B C 1
ATOM 6237 O O . VAL B 1 178 ? -3.408 -18.781 -29.75 1 89.12 178 VAL B O 1
ATOM 6240 N N . ILE B 1 179 ? -3.113 -20.922 -29.375 1 88.94 179 ILE B N 1
ATOM 6241 C CA . ILE B 1 179 ? -4.141 -21 -28.344 1 88.94 179 ILE B CA 1
ATOM 6242 C C . ILE B 1 179 ? -3.719 -20.172 -27.125 1 88.94 179 ILE B C 1
ATOM 6244 O O . ILE B 1 179 ? -4.527 -19.422 -26.562 1 88.94 179 ILE B O 1
ATOM 6248 N N . THR B 1 180 ? -2.496 -20.297 -26.828 1 85.31 180 THR B N 1
ATOM 6249 C CA . THR B 1 180 ? -1.994 -19.547 -25.688 1 85.31 180 THR B CA 1
ATOM 6250 C C . THR B 1 180 ? -2.08 -18.047 -25.938 1 85.31 180 THR B C 1
ATOM 6252 O O . THR B 1 180 ? -2.504 -17.281 -25.062 1 85.31 180 THR B O 1
ATOM 6255 N N . ARG B 1 181 ? -1.714 -17.625 -27.109 1 85.5 181 ARG B N 1
ATOM 6256 C CA . ARG B 1 181 ? -1.763 -16.203 -27.453 1 85.5 181 ARG B CA 1
ATOM 6257 C C . ARG B 1 181 ? -3.199 -15.695 -27.453 1 85.5 181 ARG B C 1
ATOM 6259 O O . ARG B 1 181 ? -3.459 -14.562 -27.031 1 85.5 181 ARG B O 1
ATOM 6266 N N . PHE B 1 182 ? -4.023 -16.484 -27.922 1 90.19 182 PHE B N 1
ATOM 6267 C CA . PHE B 1 182 ? -5.438 -16.141 -27.953 1 90.19 182 PHE B CA 1
ATOM 6268 C C . PHE B 1 182 ? -5.977 -15.93 -26.547 1 90.19 182 PHE B C 1
ATOM 6270 O O . PHE B 1 182 ? -6.605 -14.906 -26.25 1 90.19 182 PHE B O 1
ATOM 6277 N N . PHE B 1 183 ? -5.719 -16.812 -25.688 1 88.06 183 PHE B N 1
ATOM 6278 C CA . PHE B 1 183 ? -6.199 -16.719 -24.312 1 88.06 183 PHE B CA 1
ATOM 6279 C C . PHE B 1 183 ? -5.504 -15.594 -23.562 1 88.06 183 PHE B C 1
ATOM 6281 O O . PHE B 1 183 ? -6.129 -14.898 -22.75 1 88.06 183 PHE B O 1
ATOM 6288 N N . GLN B 1 184 ? -4.32 -15.43 -23.906 1 86.12 184 GLN B N 1
ATOM 6289 C CA . GLN B 1 184 ? -3.562 -14.375 -23.25 1 86.12 184 GLN B CA 1
ATOM 6290 C C . GLN B 1 184 ? -4.156 -13 -23.547 1 86.12 184 GLN B C 1
ATOM 6292 O O . GLN B 1 184 ? -4.293 -12.164 -22.656 1 86.12 184 GLN B O 1
ATOM 6297 N N . LYS B 1 185 ? -4.465 -12.711 -24.719 1 88.5 185 LYS B N 1
ATOM 6298 C CA . LYS B 1 185 ? -5.031 -11.43 -25.141 1 88.5 185 LYS B CA 1
ATOM 6299 C C . LYS B 1 185 ? -6.387 -11.188 -24.469 1 88.5 185 LYS B C 1
ATOM 6301 O O . LYS B 1 185 ? -6.664 -10.086 -24 1 88.5 185 LYS B O 1
ATOM 6306 N N . ARG B 1 186 ? -7.148 -12.211 -24.406 1 91.25 186 ARG B N 1
ATOM 6307 C CA . ARG B 1 186 ? -8.469 -12.094 -23.797 1 91.25 186 ARG B CA 1
ATOM 6308 C C . ARG B 1 186 ? -8.359 -11.914 -22.281 1 91.25 186 ARG B C 1
ATOM 6310 O O . ARG B 1 186 ? -9.125 -11.148 -21.688 1 91.25 186 ARG B O 1
ATOM 6317 N N . LEU B 1 187 ? -7.457 -12.578 -21.844 1 89.81 187 LEU B N 1
ATOM 6318 C CA . LEU B 1 187 ? -7.258 -12.492 -20.406 1 89.81 187 LEU B CA 1
ATOM 6319 C C . LEU B 1 187 ? -6.734 -11.117 -20 1 89.81 187 LEU B C 1
ATOM 6321 O O . LEU B 1 187 ? -7.148 -10.562 -18.984 1 89.81 187 LEU B O 1
ATOM 6325 N N . LYS B 1 188 ? -5.859 -10.602 -20.75 1 87.75 188 LYS B N 1
ATOM 6326 C CA . LYS B 1 188 ? -5.305 -9.273 -20.484 1 87.75 188 LYS B CA 1
ATOM 6327 C C . LYS B 1 188 ? -6.406 -8.219 -20.438 1 87.75 188 LYS B C 1
ATOM 6329 O O . LYS B 1 188 ? -6.438 -7.387 -19.531 1 87.75 188 LYS B O 1
ATOM 6334 N N . LYS B 1 189 ? -7.297 -8.258 -21.312 1 92.62 189 LYS B N 1
ATOM 6335 C CA . LYS B 1 189 ? -8.414 -7.316 -21.359 1 92.62 189 LYS B CA 1
ATOM 6336 C C . LYS B 1 189 ? -9.336 -7.508 -20.156 1 92.62 189 LYS B C 1
ATOM 6338 O O . LYS B 1 189 ? -9.742 -6.535 -19.516 1 92.62 189 LYS B O 1
ATOM 6343 N N . ALA B 1 190 ? -9.641 -8.734 -19.875 1 93.12 190 ALA B N 1
ATOM 6344 C CA . ALA B 1 190 ? -10.523 -9.031 -18.75 1 93.12 190 ALA B CA 1
ATOM 6345 C C . ALA B 1 190 ? -9.891 -8.594 -17.422 1 93.12 190 ALA B C 1
ATOM 6347 O O . ALA B 1 190 ? -10.562 -8.031 -16.562 1 93.12 190 ALA B O 1
ATOM 6348 N N . PHE B 1 191 ? -8.656 -8.742 -17.312 1 89.81 191 PHE B N 1
ATOM 6349 C CA . PHE B 1 191 ? -7.934 -8.328 -16.109 1 89.81 191 PHE B CA 1
ATOM 6350 C C . PHE B 1 191 ? -7.926 -6.809 -15.984 1 89.81 191 PHE B C 1
ATOM 6352 O O . PHE B 1 191 ? -8.016 -6.273 -14.875 1 89.81 191 PHE B O 1
ATOM 6359 N N . GLY B 1 192 ? -7.734 -6.219 -17.094 1 90.69 192 GLY B N 1
ATOM 6360 C CA . GLY B 1 192 ? -7.789 -4.766 -17.094 1 90.69 192 GLY B CA 1
ATOM 6361 C C . GLY B 1 192 ? -9.109 -4.219 -16.578 1 90.69 192 GLY B C 1
ATOM 6362 O O . GLY B 1 192 ? -9.133 -3.334 -15.727 1 90.69 192 GLY B O 1
ATOM 6363 N N . ASP B 1 193 ? -10.109 -4.828 -17.016 1 93.25 193 ASP B N 1
ATOM 6364 C CA . ASP B 1 193 ? -11.445 -4.426 -16.578 1 93.25 193 ASP B CA 1
ATOM 6365 C C . ASP B 1 193 ? -11.648 -4.711 -15.086 1 93.25 193 ASP B C 1
ATOM 6367 O O . ASP B 1 193 ? -12.195 -3.881 -14.359 1 93.25 193 ASP B O 1
ATOM 6371 N N . GLU B 1 194 ? -11.258 -5.863 -14.711 1 93.31 194 GLU B N 1
ATOM 6372 C CA . GLU B 1 194 ? -11.352 -6.246 -13.305 1 93.31 194 GLU B CA 1
ATOM 6373 C C . GLU B 1 194 ? -10.578 -5.281 -12.414 1 93.31 194 GLU B C 1
ATOM 6375 O O . GLU B 1 194 ? -11.07 -4.863 -11.367 1 93.31 194 GLU B O 1
ATOM 6380 N N . ARG B 1 195 ? -9.508 -4.938 -12.852 1 89.38 195 ARG B N 1
ATOM 6381 C CA . ARG B 1 195 ? -8.656 -4.035 -12.086 1 89.38 195 ARG B CA 1
ATOM 6382 C C . ARG B 1 195 ? -9.289 -2.65 -11.969 1 89.38 195 ARG B C 1
ATOM 6384 O O . ARG B 1 195 ? -9.258 -2.037 -10.906 1 89.38 195 ARG B O 1
ATOM 6391 N N . ASN B 1 196 ? -9.82 -2.17 -12.977 1 93.06 196 ASN B N 1
ATOM 6392 C CA . ASN B 1 196 ? -10.492 -0.871 -12.977 1 93.06 196 ASN B CA 1
ATOM 6393 C C . ASN B 1 196 ? -11.656 -0.843 -11.992 1 93.06 196 ASN B C 1
ATOM 6395 O O . ASN B 1 196 ? -11.812 0.114 -11.234 1 93.06 196 ASN B O 1
ATOM 6399 N N . TRP B 1 197 ? -12.375 -1.858 -12.016 1 93.81 197 TRP B N 1
ATOM 6400 C CA . TRP B 1 197 ? -13.539 -1.904 -11.133 1 93.81 197 TRP B CA 1
ATOM 6401 C C . TRP B 1 197 ? -13.117 -2.107 -9.68 1 93.81 197 TRP B C 1
ATOM 6403 O O . TRP B 1 197 ? -13.742 -1.572 -8.766 1 93.81 197 TRP B O 1
ATOM 6413 N N . THR B 1 198 ? -12.094 -2.852 -9.492 1 92.19 198 THR B N 1
ATOM 6414 C CA . THR B 1 198 ? -11.555 -3 -8.148 1 92.19 198 THR B CA 1
ATOM 6415 C C . THR B 1 198 ? -11.047 -1.661 -7.617 1 92.19 198 THR B C 1
ATOM 6417 O O . THR B 1 198 ? -11.297 -1.312 -6.461 1 92.19 198 THR B O 1
ATOM 6420 N N . ALA B 1 199 ? -10.438 -0.957 -8.453 1 91.38 199 ALA B N 1
ATOM 6421 C CA . ALA B 1 199 ? -9.969 0.376 -8.086 1 91.38 199 ALA B CA 1
ATOM 6422 C C . ALA B 1 199 ? -11.133 1.3 -7.754 1 91.38 199 ALA B C 1
ATOM 6424 O O . ALA B 1 199 ? -11.078 2.047 -6.773 1 91.38 199 ALA B O 1
ATOM 6425 N N . SER B 1 200 ? -12.109 1.208 -8.547 1 92.25 200 SER B N 1
ATOM 6426 C CA . SER B 1 200 ? -13.305 2.016 -8.32 1 92.25 200 SER B CA 1
ATOM 6427 C C . SER B 1 200 ? -13.969 1.661 -6.992 1 92.25 200 SER B C 1
ATOM 6429 O O . SER B 1 200 ? -14.406 2.547 -6.258 1 92.25 200 SER B O 1
ATOM 6431 N N . GLN B 1 201 ? -14.062 0.41 -6.746 1 93.62 201 GLN B N 1
ATOM 6432 C CA . GLN B 1 201 ? -14.641 -0.04 -5.48 1 93.62 201 GLN B CA 1
ATOM 6433 C C . GLN B 1 201 ? -13.836 0.48 -4.293 1 93.62 201 GLN B C 1
ATOM 6435 O O . GLN B 1 201 ? -14.406 0.968 -3.316 1 93.62 201 GLN B O 1
ATOM 6440 N N . ASN B 1 202 ? -12.562 0.362 -4.41 1 91.56 202 ASN B N 1
ATOM 6441 C CA . ASN B 1 202 ? -11.68 0.819 -3.346 1 91.56 202 ASN B CA 1
ATOM 6442 C C . ASN B 1 202 ? -11.805 2.324 -3.121 1 91.56 202 ASN B C 1
ATOM 6444 O O . ASN B 1 202 ? -11.938 2.777 -1.983 1 91.56 202 ASN B O 1
ATOM 6448 N N . SER B 1 203 ? -11.82 3.023 -4.156 1 90.31 203 SER B N 1
ATOM 6449 C CA . SER B 1 203 ? -11.953 4.477 -4.066 1 90.31 203 SER B CA 1
ATOM 6450 C C . SER B 1 203 ? -13.297 4.875 -3.475 1 90.31 203 SER B C 1
ATOM 6452 O O . SER B 1 203 ? -13.375 5.801 -2.664 1 90.31 203 SER B O 1
ATOM 6454 N N . PHE B 1 204 ? -14.336 4.254 -3.898 1 91.75 204 PHE B N 1
ATOM 6455 C CA . PHE B 1 204 ? -15.68 4.531 -3.416 1 91.75 204 PHE B CA 1
ATOM 6456 C C . PHE B 1 204 ? -15.773 4.324 -1.909 1 91.75 204 PHE B C 1
ATOM 6458 O O . PHE B 1 204 ? -16.266 5.195 -1.187 1 91.75 204 PHE B O 1
ATOM 6465 N N . VAL B 1 205 ? -15.289 3.197 -1.468 1 91.94 205 VAL B N 1
ATOM 6466 C CA . VAL B 1 205 ? -15.367 2.859 -0.051 1 91.94 205 VAL B CA 1
ATOM 6467 C C . VAL B 1 205 ? -14.516 3.832 0.762 1 91.94 205 VAL B C 1
ATOM 6469 O O . VAL B 1 205 ? -14.945 4.32 1.81 1 91.94 205 VAL B O 1
ATOM 6472 N N . GLN B 1 206 ? -13.375 4.113 0.285 1 90.62 206 GLN B N 1
ATOM 6473 C CA . GLN B 1 206 ? -12.469 5.016 0.989 1 90.62 206 GLN B CA 1
ATOM 6474 C C . GLN B 1 206 ? -13.078 6.406 1.127 1 90.62 206 GLN B C 1
ATOM 6476 O O . GLN B 1 206 ? -13.078 6.988 2.215 1 90.62 206 GLN B O 1
ATOM 6481 N N . GLU B 1 207 ? -13.641 6.914 0.108 1 89.75 207 GLU B N 1
ATOM 6482 C CA . GLU B 1 207 ? -14.234 8.242 0.106 1 89.75 207 GLU B CA 1
ATOM 6483 C C . GLU B 1 207 ? -15.461 8.305 1.016 1 89.75 207 GLU B C 1
ATOM 6485 O O . GLU B 1 207 ? -15.633 9.258 1.772 1 89.75 207 GLU B O 1
ATOM 6490 N N . ARG B 1 208 ? -16.297 7.363 0.912 1 90.44 208 ARG B N 1
ATOM 6491 C CA . ARG B 1 208 ? -17.531 7.371 1.69 1 90.44 208 ARG B CA 1
ATOM 6492 C C . ARG B 1 208 ? -17.234 7.18 3.176 1 90.44 208 ARG B C 1
ATOM 6494 O O . ARG B 1 208 ? -17.906 7.766 4.027 1 90.44 208 ARG B O 1
ATOM 6501 N N . LEU B 1 209 ? -16.266 6.418 3.422 1 88.75 209 LEU B N 1
ATOM 6502 C CA . LEU B 1 209 ? -15.898 6.246 4.824 1 88.75 209 LEU B CA 1
ATOM 6503 C C . LEU B 1 209 ? -15.273 7.523 5.383 1 88.75 209 LEU B C 1
ATOM 6505 O O . LEU B 1 209 ? -15.5 7.867 6.547 1 88.75 209 LEU B O 1
ATOM 6509 N N . ALA B 1 210 ? -14.562 8.188 4.555 1 87 210 ALA B N 1
ATOM 6510 C CA . ALA B 1 210 ? -13.992 9.461 4.961 1 87 210 ALA B CA 1
ATOM 6511 C C . ALA B 1 210 ? -15.078 10.516 5.16 1 87 210 ALA B C 1
ATOM 6513 O O . ALA B 1 210 ? -14.961 11.383 6.031 1 87 210 ALA B O 1
ATOM 6514 N N . GLY B 1 211 ? -16.094 10.492 4.363 1 87.75 211 GLY B N 1
ATOM 6515 C CA . GLY B 1 211 ? -17.188 11.453 4.438 1 87.75 211 GLY B CA 1
ATOM 6516 C C . GLY B 1 211 ? -18.406 10.906 5.141 1 87.75 211 GLY B C 1
ATOM 6517 O O . GLY B 1 211 ? -19.531 11.344 4.883 1 87.75 211 GLY B O 1
ATOM 6518 N N . MET B 1 212 ? -18.281 9.992 6.051 1 88.75 212 MET B N 1
ATOM 6519 C CA . MET B 1 212 ? -19.422 9.297 6.66 1 88.75 212 MET B CA 1
ATOM 6520 C C . MET B 1 212 ? -20.297 10.266 7.449 1 88.75 212 MET B C 1
ATOM 6522 O O . MET B 1 212 ? -21.516 10.125 7.473 1 88.75 212 MET B O 1
ATOM 6526 N N . SER B 1 213 ? -19.688 11.227 8.102 1 86.62 213 SER B N 1
ATOM 6527 C CA . SER B 1 213 ? -20.469 12.188 8.883 1 86.62 213 SER B CA 1
ATOM 6528 C C . SER B 1 213 ? -21.484 12.906 8.008 1 86.62 213 SER B C 1
ATOM 6530 O O . SER B 1 213 ? -22.625 13.109 8.422 1 86.62 213 SER B O 1
ATOM 6532 N N . ILE B 1 214 ? -21.094 13.188 6.793 1 86.62 214 ILE B N 1
ATOM 6533 C CA . ILE B 1 214 ? -21.984 13.891 5.871 1 86.62 214 ILE B CA 1
ATOM 6534 C C . ILE B 1 214 ? -23.094 12.953 5.398 1 86.62 214 ILE B C 1
ATOM 6536 O O . ILE B 1 214 ? -24.25 13.352 5.289 1 86.62 214 ILE B O 1
ATOM 6540 N N . ILE B 1 215 ? -22.766 11.781 5.164 1 90.25 215 ILE B N 1
ATOM 6541 C CA . ILE B 1 215 ? -23.734 10.797 4.703 1 90.25 215 ILE B CA 1
ATOM 6542 C C . ILE B 1 215 ? -24.797 10.578 5.781 1 90.25 215 ILE B C 1
ATOM 6544 O O . ILE B 1 215 ? -25.984 10.492 5.48 1 90.25 215 ILE B O 1
ATOM 6548 N N . GLN B 1 216 ? -24.375 10.586 6.996 1 87.94 216 GLN B N 1
ATOM 6549 C CA . GLN B 1 216 ? -25.297 10.328 8.102 1 87.94 216 GLN B CA 1
ATOM 6550 C C . GLN B 1 216 ? -26.172 11.539 8.398 1 87.94 216 GLN B C 1
ATOM 6552 O O . GLN B 1 216 ? -27.375 11.406 8.633 1 87.94 216 GLN B O 1
ATOM 6557 N N . VAL B 1 217 ? -25.562 12.672 8.328 1 85.56 217 VAL B N 1
ATOM 6558 C CA . VAL B 1 217 ? -26.297 13.883 8.656 1 85.56 217 VAL B CA 1
ATOM 6559 C C . VAL B 1 217 ? -27.391 14.109 7.613 1 85.56 217 VAL B C 1
ATOM 6561 O O . VAL B 1 217 ? -28.469 14.609 7.938 1 85.56 217 VAL B O 1
ATOM 6564 N N . PHE B 1 218 ? -27.172 13.656 6.387 1 87.5 218 PHE B N 1
ATOM 6565 C CA . PHE B 1 218 ? -28.141 13.875 5.316 1 87.5 218 PHE B CA 1
ATOM 6566 C C . PHE B 1 218 ? -29 12.633 5.094 1 87.5 218 PHE B C 1
ATOM 6568 O O . PHE B 1 218 ? -29.812 12.594 4.18 1 87.5 218 PHE B O 1
ATOM 6575 N N . ASN B 1 219 ? -28.828 11.648 5.859 1 87.62 219 ASN B N 1
ATOM 6576 C CA . ASN B 1 219 ? -29.609 10.422 5.793 1 87.62 219 ASN B CA 1
ATOM 6577 C C . ASN B 1 219 ? -29.547 9.797 4.402 1 87.62 219 ASN B C 1
ATOM 6579 O O . ASN B 1 219 ? -30.594 9.492 3.816 1 87.62 219 ASN B O 1
ATOM 6583 N N . ARG B 1 220 ? -28.359 9.672 3.924 1 89.12 220 ARG B N 1
ATOM 6584 C CA . ARG B 1 220 ? -28.219 9.141 2.57 1 89.12 220 ARG B CA 1
ATOM 6585 C C . ARG B 1 220 ? -27.578 7.754 2.586 1 89.12 220 ARG B C 1
ATOM 6587 O O . ARG B 1 220 ? -26.969 7.332 1.601 1 89.12 220 ARG B O 1
ATOM 6594 N N . GLN B 1 221 ? -27.703 7.09 3.637 1 89.5 221 GLN B N 1
ATOM 6595 C CA . GLN B 1 221 ? -27.094 5.777 3.787 1 89.5 221 GLN B CA 1
ATOM 6596 C C . GLN B 1 221 ? -27.656 4.789 2.771 1 89.5 221 GLN B C 1
ATOM 6598 O O . GLN B 1 221 ? -26.891 4.066 2.119 1 89.5 221 GLN B O 1
ATOM 6603 N N . GLN B 1 222 ? -28.938 4.828 2.525 1 90.31 222 GLN B N 1
ATOM 6604 C CA . GLN B 1 222 ? -29.562 3.877 1.616 1 90.31 222 GLN B CA 1
ATOM 6605 C C . GLN B 1 222 ? -29.141 4.137 0.172 1 90.31 222 GLN B C 1
ATOM 6607 O O . GLN B 1 222 ? -28.859 3.197 -0.574 1 90.31 222 GLN B O 1
ATOM 6612 N N . SER B 1 223 ? -29.109 5.363 -0.176 1 90.06 223 SER B N 1
ATOM 6613 C CA . SER B 1 223 ? -28.703 5.715 -1.534 1 90.06 223 SER B CA 1
ATOM 6614 C C . SER B 1 223 ? -27.25 5.312 -1.803 1 90.06 223 SER B C 1
ATOM 6616 O O . SER B 1 223 ? -26.938 4.793 -2.873 1 90.06 223 SER B O 1
ATOM 6618 N N . GLU B 1 224 ? -26.438 5.609 -0.863 1 90.88 224 GLU B N 1
ATOM 6619 C CA . GLU B 1 224 ? -25.031 5.258 -1.012 1 90.88 224 GLU B CA 1
ATOM 6620 C C . GLU B 1 224 ? -24.844 3.746 -1.037 1 90.88 224 GLU B C 1
ATOM 6622 O O . GLU B 1 224 ? -23.969 3.238 -1.747 1 90.88 224 GLU B O 1
ATOM 6627 N N . PHE B 1 225 ? -25.672 3.064 -0.297 1 92.56 225 PHE B N 1
ATOM 6628 C CA . PHE B 1 225 ? -25.609 1.608 -0.302 1 92.56 225 PHE B CA 1
ATOM 6629 C C . PHE B 1 225 ? -25.969 1.057 -1.676 1 92.56 225 PHE B C 1
ATOM 6631 O O . PHE B 1 225 ? -25.344 0.117 -2.16 1 92.56 225 PHE B O 1
ATOM 6638 N N . LYS B 1 226 ? -26.984 1.607 -2.281 1 93 226 LYS B N 1
ATOM 6639 C CA . LYS B 1 226 ? -27.406 1.155 -3.604 1 93 226 LYS B CA 1
ATOM 6640 C C . LYS B 1 226 ? -26.297 1.359 -4.633 1 93 226 LYS B C 1
ATOM 6642 O O . LYS B 1 226 ? -26.078 0.502 -5.492 1 93 226 LYS B O 1
ATOM 6647 N N . LYS B 1 227 ? -25.609 2.477 -4.539 1 92.5 227 LYS B N 1
ATOM 6648 C CA . LYS B 1 227 ? -24.5 2.734 -5.441 1 92.5 227 LYS B CA 1
ATOM 6649 C C . LYS B 1 227 ? -23.375 1.716 -5.238 1 92.5 227 LYS B C 1
ATOM 6651 O O . LYS B 1 227 ? -22.781 1.242 -6.207 1 92.5 227 LYS B O 1
ATOM 6656 N N . PHE B 1 228 ? -23.188 1.414 -3.979 1 93.75 228 PHE B N 1
ATOM 6657 C CA . PHE B 1 228 ? -22.172 0.428 -3.646 1 93.75 228 PHE B CA 1
ATOM 6658 C C . PHE B 1 228 ? -22.531 -0.94 -4.211 1 93.75 228 PHE B C 1
ATOM 6660 O O . PHE B 1 228 ? -21.672 -1.64 -4.758 1 93.75 228 PHE B O 1
ATOM 6667 N N . ASP B 1 229 ? -23.719 -1.283 -4.031 1 93.94 229 ASP B N 1
ATOM 6668 C CA . ASP B 1 229 ? -24.188 -2.576 -4.52 1 93.94 229 ASP B CA 1
ATOM 6669 C C . ASP B 1 229 ? -24.047 -2.678 -6.035 1 93.94 229 ASP B C 1
ATOM 6671 O O . ASP B 1 229 ? -23.719 -3.74 -6.562 1 93.94 229 ASP B O 1
ATOM 6675 N N . ASP B 1 230 ? -24.297 -1.618 -6.68 1 94.44 230 ASP B N 1
ATOM 6676 C CA . ASP B 1 230 ? -24.141 -1.604 -8.133 1 94.44 230 ASP B CA 1
ATOM 6677 C C . ASP B 1 230 ? -22.688 -1.832 -8.547 1 94.44 230 ASP B C 1
ATOM 6679 O O . ASP B 1 230 ? -22.422 -2.574 -9.492 1 94.44 230 ASP B O 1
ATOM 6683 N N . ILE B 1 231 ? -21.797 -1.185 -7.863 1 94.12 231 ILE B N 1
ATOM 6684 C CA . ILE B 1 231 ? -20.375 -1.357 -8.141 1 94.12 231 ILE B CA 1
ATOM 6685 C C . ILE B 1 231 ? -19.969 -2.805 -7.867 1 94.12 231 ILE B C 1
ATOM 6687 O O . ILE B 1 231 ? -19.25 -3.41 -8.656 1 94.12 231 ILE B O 1
ATOM 6691 N N . ASN B 1 232 ? -20.531 -3.303 -6.828 1 93.62 232 ASN B N 1
ATOM 6692 C CA . ASN B 1 232 ? -20.219 -4.672 -6.441 1 93.62 232 ASN B CA 1
ATOM 6693 C C . ASN B 1 232 ? -20.75 -5.68 -7.461 1 93.62 232 ASN B C 1
ATOM 6695 O O . ASN B 1 232 ? -20.078 -6.672 -7.758 1 93.62 232 ASN B O 1
ATOM 6699 N N . ILE B 1 233 ? -21.922 -5.445 -8.031 1 94.5 233 ILE B N 1
ATOM 6700 C CA . ILE B 1 233 ? -22.5 -6.328 -9.031 1 94.5 233 ILE B CA 1
ATOM 6701 C C . ILE B 1 233 ? -21.672 -6.277 -10.312 1 94.5 233 ILE B C 1
ATOM 6703 O O . ILE B 1 233 ? -21.391 -7.316 -10.914 1 94.5 233 ILE B O 1
ATOM 6707 N N . THR B 1 234 ? -21.281 -5.121 -10.664 1 94.81 234 THR B N 1
ATOM 6708 C CA . THR B 1 234 ? -20.484 -4.961 -11.875 1 94.81 234 THR B CA 1
ATOM 6709 C C . THR B 1 234 ? -19.109 -5.602 -11.703 1 94.81 234 THR B C 1
ATOM 6711 O O . THR B 1 234 ? -18.578 -6.223 -12.633 1 94.81 234 THR B O 1
ATOM 6714 N N . LEU B 1 235 ? -18.516 -5.398 -10.539 1 94.5 235 LEU B N 1
ATOM 6715 C CA . LEU B 1 235 ? -17.234 -6.016 -10.234 1 94.5 235 LEU B CA 1
ATOM 6716 C C . LEU B 1 235 ? -17.328 -7.535 -10.297 1 94.5 235 LEU B C 1
ATOM 6718 O O . LEU B 1 235 ? -16.453 -8.195 -10.859 1 94.5 235 LEU B O 1
ATOM 6722 N N . LYS B 1 236 ? -18.375 -8.07 -9.719 1 94.19 236 LYS B N 1
ATOM 6723 C CA . LYS B 1 236 ? -18.594 -9.516 -9.781 1 94.19 236 LYS B CA 1
ATOM 6724 C C . LYS B 1 236 ? -18.656 -10 -11.227 1 94.19 236 LYS B C 1
ATOM 6726 O O . LYS B 1 236 ? -18.047 -11.016 -11.57 1 94.19 236 LYS B O 1
ATOM 6731 N N . GLY B 1 237 ? -19.312 -9.297 -12.07 1 94.88 237 GLY B N 1
ATOM 6732 C CA . GLY B 1 237 ? -19.391 -9.648 -13.477 1 94.88 237 GLY B CA 1
ATOM 6733 C C . GLY B 1 237 ? -18.031 -9.648 -14.164 1 94.88 237 GLY B C 1
ATOM 6734 O O . GLY B 1 237 ? -17.719 -10.562 -14.938 1 94.88 237 GLY B O 1
ATOM 6735 N N . ALA B 1 238 ? -17.25 -8.648 -13.852 1 94.75 238 ALA B N 1
ATOM 6736 C CA . ALA B 1 238 ? -15.914 -8.555 -14.414 1 94.75 238 ALA B CA 1
ATOM 6737 C C . ALA B 1 238 ? -15.031 -9.695 -13.922 1 94.75 238 ALA B C 1
ATOM 6739 O O . ALA B 1 238 ? -14.266 -10.281 -14.695 1 94.75 238 ALA B O 1
ATOM 6740 N N . LEU B 1 239 ? -15.141 -10.031 -12.68 1 94.19 239 LEU B N 1
ATOM 6741 C CA . LEU B 1 239 ? -14.375 -11.125 -12.094 1 94.19 239 LEU B CA 1
ATOM 6742 C C . LEU B 1 239 ? -14.758 -12.461 -12.719 1 94.19 239 LEU B C 1
ATOM 6744 O O . LEU B 1 239 ? -13.883 -13.273 -13.039 1 94.19 239 LEU B O 1
ATOM 6748 N N . LEU B 1 240 ? -16.062 -12.68 -12.938 1 94.19 240 LEU B N 1
ATOM 6749 C CA . LEU B 1 240 ? -16.547 -13.938 -13.508 1 94.19 240 LEU B CA 1
ATOM 6750 C C . LEU B 1 240 ? -16.094 -14.078 -14.961 1 94.19 240 LEU B C 1
ATOM 6752 O O . LEU B 1 240 ? -15.828 -15.188 -15.43 1 94.19 240 LEU B O 1
ATOM 6756 N N . ARG B 1 241 ? -15.953 -12.984 -15.641 1 94.81 241 ARG B N 1
ATOM 6757 C CA . ARG B 1 241 ? -15.43 -13.039 -17 1 94.81 241 ARG B CA 1
ATOM 6758 C C . ARG B 1 241 ? -13.977 -13.5 -17.016 1 94.81 241 ARG B C 1
ATOM 6760 O O . ARG B 1 241 ? -13.578 -14.297 -17.859 1 94.81 241 ARG B O 1
ATOM 6767 N N . THR B 1 242 ? -13.227 -12.961 -16.047 1 92.94 242 THR B N 1
ATOM 6768 C CA . THR B 1 242 ? -11.836 -13.383 -15.93 1 92.94 242 THR B CA 1
ATOM 6769 C C . THR B 1 242 ? -11.75 -14.859 -15.539 1 92.94 242 THR B C 1
ATOM 6771 O O . THR B 1 242 ? -10.945 -15.602 -16.109 1 92.94 242 THR B O 1
ATOM 6774 N N . VAL B 1 243 ? -12.648 -15.242 -14.648 1 91.88 243 VAL B N 1
ATOM 6775 C CA . VAL B 1 243 ? -12.664 -16.625 -14.172 1 91.88 243 VAL B CA 1
ATOM 6776 C C . VAL B 1 243 ? -13.055 -17.547 -15.32 1 91.88 243 VAL B C 1
ATOM 6778 O O . VAL B 1 243 ? -12.5 -18.641 -15.453 1 91.88 243 VAL B O 1
ATOM 6781 N N . PHE B 1 244 ? -13.898 -17.125 -16.156 1 93.69 244 PHE B N 1
ATOM 6782 C CA . PHE B 1 244 ? -14.336 -17.922 -17.297 1 93.69 244 PHE B CA 1
ATOM 6783 C C . PHE B 1 244 ? -13.172 -18.203 -18.25 1 93.69 244 PHE B C 1
ATOM 6785 O O . PHE B 1 244 ? -12.953 -19.344 -18.656 1 93.69 244 PHE B O 1
ATOM 6792 N N . ILE B 1 245 ? -12.445 -17.25 -18.547 1 92.12 245 ILE B N 1
ATOM 6793 C CA . ILE B 1 245 ? -11.328 -17.406 -19.469 1 92.12 245 ILE B CA 1
ATOM 6794 C C . ILE B 1 245 ? -10.242 -18.266 -18.812 1 92.12 245 ILE B C 1
ATOM 6796 O O . ILE B 1 245 ? -9.711 -19.188 -19.453 1 92.12 245 ILE B O 1
ATOM 6800 N N . PHE B 1 246 ? -10 -18.047 -17.531 1 86.94 246 PHE B N 1
ATOM 6801 C CA . PHE B 1 246 ? -8.977 -18.781 -16.797 1 86.94 246 PHE B CA 1
ATOM 6802 C C . PHE B 1 246 ? -9.367 -20.25 -16.656 1 86.94 246 PHE B C 1
ATOM 6804 O O . PHE B 1 246 ? -8.516 -21.141 -16.781 1 86.94 246 PHE B O 1
ATOM 6811 N N . SER B 1 247 ? -10.648 -20.469 -16.406 1 88.81 247 SER B N 1
ATOM 6812 C CA . SER B 1 247 ? -11.117 -21.828 -16.188 1 88.81 247 SER B CA 1
ATOM 6813 C C . SER B 1 247 ? -11.086 -22.641 -17.469 1 88.81 247 SER B C 1
ATOM 6815 O O . SER B 1 247 ? -11 -23.875 -17.438 1 88.81 247 SER B O 1
ATOM 6817 N N . LEU B 1 248 ? -11.039 -21.922 -18.594 1 91.06 248 LEU B N 1
ATOM 6818 C CA . LEU B 1 248 ? -11.031 -22.594 -19.875 1 91.06 248 LEU B CA 1
ATOM 6819 C C . LEU B 1 248 ? -9.602 -22.906 -20.328 1 91.06 248 LEU B C 1
ATOM 6821 O O . LEU B 1 248 ? -9.375 -23.844 -21.094 1 91.06 248 LEU B O 1
ATOM 6825 N N . PHE B 1 249 ? -8.664 -22.25 -19.938 1 86.75 249 PHE B N 1
ATOM 6826 C CA . PHE B 1 249 ? -7.309 -22.297 -20.469 1 86.75 249 PHE B CA 1
ATOM 6827 C C . PHE B 1 249 ? -6.676 -23.656 -20.188 1 86.75 249 PHE B C 1
ATOM 6829 O O . PHE B 1 249 ? -6.27 -24.359 -21.125 1 86.75 249 PHE B O 1
ATOM 6836 N N . PHE B 1 250 ? -6.684 -24.094 -18.938 1 82.38 250 PHE B N 1
ATOM 6837 C CA . PHE B 1 250 ? -5.953 -25.297 -18.562 1 82.38 250 PHE B CA 1
ATOM 6838 C C . PHE B 1 250 ? -6.613 -26.531 -19.156 1 82.38 250 PHE B C 1
ATOM 6840 O O . PHE B 1 250 ? -5.945 -27.375 -19.766 1 82.38 250 PHE B O 1
ATOM 6847 N N . PRO B 1 251 ? -7.945 -26.594 -19.125 1 85.62 251 PRO B N 1
ATOM 6848 C CA . PRO B 1 251 ? -8.602 -27.75 -19.734 1 85.62 251 PRO B CA 1
ATOM 6849 C C . PRO B 1 251 ? -8.398 -27.828 -21.234 1 85.62 251 PRO B C 1
ATOM 6851 O O . PRO B 1 251 ? -8.234 -28.922 -21.781 1 85.62 251 PRO B O 1
ATOM 6854 N N . VAL B 1 252 ? -8.344 -26.688 -21.859 1 88.25 252 VAL B N 1
ATOM 6855 C CA . VAL B 1 252 ? -8.156 -26.688 -23.312 1 88.25 252 VAL B CA 1
ATOM 6856 C C . VAL B 1 252 ? -6.742 -27.156 -23.641 1 88.25 252 VAL B C 1
ATOM 6858 O O . VAL B 1 252 ? -6.551 -27.953 -24.578 1 88.25 252 VAL B O 1
ATOM 6861 N N . VAL B 1 253 ? -5.824 -26.781 -22.891 1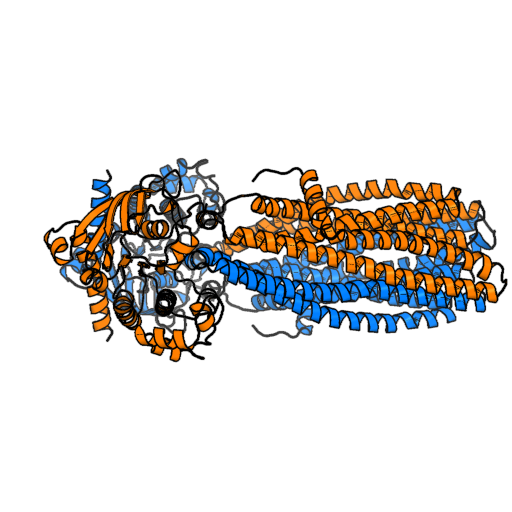 85.62 253 VAL B N 1
ATOM 6862 C CA . VAL B 1 253 ? -4.441 -27.203 -23.094 1 85.62 253 VAL B CA 1
ATOM 6863 C C . VAL B 1 253 ? -4.324 -28.703 -22.859 1 85.62 253 VAL B C 1
ATOM 6865 O O . VAL B 1 253 ? -3.682 -29.422 -23.625 1 85.62 253 VAL B O 1
ATOM 6868 N N . GLU B 1 254 ? -4.953 -29.172 -21.844 1 83.19 254 GLU B N 1
ATOM 6869 C CA . GLU B 1 254 ? -4.953 -30.594 -21.531 1 83.19 254 GLU B CA 1
ATOM 6870 C C . GLU B 1 254 ? -5.645 -31.406 -22.625 1 83.19 254 GLU B C 1
ATOM 6872 O O . GLU B 1 254 ? -5.199 -32.5 -22.969 1 83.19 254 GLU B O 1
ATOM 6877 N N . LEU B 1 255 ? -6.711 -30.859 -23.156 1 87.56 255 LEU B N 1
ATOM 6878 C CA . LEU B 1 255 ? -7.441 -31.516 -24.234 1 87.56 255 LEU B CA 1
ATOM 6879 C C . LEU B 1 255 ? -6.559 -31.672 -25.469 1 87.56 255 LEU B C 1
ATOM 6881 O O . LEU B 1 255 ? -6.523 -32.75 -26.078 1 87.56 255 LEU B O 1
ATOM 6885 N N . ILE B 1 256 ? -5.867 -30.688 -25.781 1 88.62 256 ILE B N 1
ATOM 6886 C CA . ILE B 1 256 ? -4.984 -30.719 -26.938 1 88.62 256 ILE B CA 1
ATOM 6887 C C . ILE B 1 256 ? -3.895 -31.766 -26.719 1 88.62 256 ILE B C 1
ATOM 6889 O O . ILE B 1 256 ? -3.623 -32.594 -27.609 1 88.62 256 ILE B O 1
ATOM 6893 N N . SER B 1 257 ? -3.307 -31.797 -25.547 1 84.62 257 SER B N 1
ATOM 6894 C CA . SER B 1 257 ? -2.273 -32.781 -25.219 1 84.62 257 SER B CA 1
ATOM 6895 C C . SER B 1 257 ? -2.812 -34.219 -25.312 1 84.62 257 SER B C 1
ATOM 6897 O O . SER B 1 257 ? -2.176 -35.062 -25.922 1 84.62 257 SER B O 1
ATOM 6899 N N . SER B 1 258 ? -4 -34.375 -24.828 1 82.12 258 SER B N 1
ATOM 6900 C CA . SER B 1 258 ? -4.609 -35.719 -24.828 1 82.12 258 SER B CA 1
ATOM 6901 C C . SER B 1 258 ? -4.961 -36.156 -26.25 1 82.12 258 SER B C 1
ATOM 6903 O O . SER B 1 258 ? -4.832 -37.312 -26.594 1 82.12 258 SER B O 1
ATOM 6905 N N . LEU B 1 259 ? -5.418 -35.219 -27 1 85.38 259 LEU B N 1
ATOM 6906 C CA . LEU B 1 259 ? -5.738 -35.531 -28.391 1 85.38 259 LEU B CA 1
ATOM 6907 C C . LEU B 1 259 ? -4.492 -35.969 -29.156 1 85.38 259 LEU B C 1
ATOM 6909 O O . LEU B 1 259 ? -4.543 -36.906 -29.953 1 85.38 259 LEU B O 1
ATOM 6913 N N . PHE B 1 260 ? -3.43 -35.375 -28.891 1 86 260 PHE B N 1
ATOM 6914 C CA . PHE B 1 260 ? -2.191 -35.719 -29.578 1 86 260 PHE B CA 1
ATOM 6915 C C . PHE B 1 260 ? -1.677 -37.094 -29.094 1 86 260 PHE B C 1
ATOM 6917 O O . PHE B 1 260 ? -1.131 -37.875 -29.875 1 86 260 PHE B O 1
ATOM 6924 N N . ILE B 1 261 ? -1.825 -37.344 -27.812 1 81 261 ILE B N 1
ATOM 6925 C CA . ILE B 1 261 ? -1.482 -38.656 -27.297 1 81 261 ILE B CA 1
ATOM 6926 C C . ILE B 1 261 ? -2.354 -39.719 -27.969 1 81 261 ILE B C 1
ATOM 6928 O O . ILE B 1 261 ? -1.858 -40.75 -28.375 1 81 261 ILE B O 1
ATOM 6932 N N . GLY B 1 262 ? -3.68 -39.344 -28.047 1 79.06 262 GLY B N 1
ATOM 6933 C CA . GLY B 1 262 ? -4.578 -40.219 -28.766 1 79.06 262 GLY B CA 1
ATOM 6934 C C . GLY B 1 262 ? -4.152 -40.469 -30.188 1 79.06 262 GLY B C 1
ATOM 6935 O O . GLY B 1 262 ? -4.207 -41.625 -30.672 1 79.06 262 GLY B O 1
ATOM 6936 N N . PHE B 1 263 ? -3.689 -39.438 -30.844 1 82.5 263 PHE B N 1
ATOM 6937 C CA . PHE B 1 263 ? -3.219 -39.562 -32.219 1 82.5 263 PHE B CA 1
ATOM 6938 C C . PHE B 1 263 ? -1.986 -40.469 -32.281 1 82.5 263 PHE B C 1
ATOM 6940 O O . PHE B 1 263 ? -1.831 -41.25 -33.219 1 82.5 263 PHE B O 1
ATOM 6947 N N . ILE B 1 264 ? -1.142 -40.375 -31.375 1 82.31 264 ILE B N 1
ATOM 6948 C CA . ILE B 1 264 ? 0.074 -41.188 -31.344 1 82.31 264 ILE B CA 1
ATOM 6949 C C . ILE B 1 264 ? -0.286 -42.656 -31.141 1 82.31 264 ILE B C 1
ATOM 6951 O O . ILE B 1 264 ? 0.287 -43.531 -31.781 1 82.31 264 ILE B O 1
ATOM 6955 N N . LEU B 1 265 ? -1.2 -42.844 -30.219 1 76.94 265 LEU B N 1
ATOM 6956 C CA . LEU B 1 265 ? -1.639 -44.219 -29.969 1 76.94 265 LEU B CA 1
ATOM 6957 C C . LEU B 1 265 ? -2.318 -44.812 -31.203 1 76.94 265 LEU B C 1
ATOM 6959 O O . LEU B 1 265 ? -2.121 -46 -31.516 1 76.94 265 LEU B O 1
ATOM 6963 N N . PHE B 1 266 ? -3.102 -43.938 -31.828 1 77.44 266 PHE B N 1
ATOM 6964 C CA . PHE B 1 266 ? -3.791 -44.375 -33.031 1 77.44 266 PHE B CA 1
ATOM 6965 C C . PHE B 1 266 ? -2.793 -44.688 -34.156 1 77.44 266 PHE B C 1
ATOM 6967 O O . PHE B 1 266 ? -2.869 -45.75 -34.75 1 77.44 266 PHE B O 1
ATOM 6974 N N . TYR B 1 267 ? -1.91 -43.812 -34.344 1 78.31 267 TYR B N 1
ATOM 6975 C CA . TYR B 1 267 ? -0.913 -44 -35.375 1 78.31 267 TYR B CA 1
ATOM 6976 C C . TYR B 1 267 ? 0.076 -45.094 -35 1 78.31 267 TYR B C 1
ATOM 6978 O O . TYR B 1 267 ? 0.531 -45.875 -35.844 1 78.31 267 TYR B O 1
ATOM 6986 N N . GLY B 1 268 ? 0.477 -45.094 -33.781 1 74.25 268 GLY B N 1
ATOM 6987 C CA . GLY B 1 268 ? 1.378 -46.125 -33.281 1 74.25 268 GLY B CA 1
ATOM 6988 C C . GLY B 1 268 ? 0.814 -47.531 -33.438 1 74.25 268 GLY B C 1
ATOM 6989 O O . GLY B 1 268 ? 1.56 -48.469 -33.688 1 74.25 268 GLY B O 1
ATOM 6990 N N . GLY B 1 269 ? -0.542 -47.688 -33.219 1 70.31 269 GLY B N 1
ATOM 6991 C CA . GLY B 1 269 ? -1.188 -48.969 -33.438 1 70.31 269 GLY B CA 1
ATOM 6992 C C . GLY B 1 269 ? -1.157 -49.438 -34.906 1 70.31 269 GLY B C 1
ATOM 6993 O O . GLY B 1 269 ? -1.1 -50.625 -35.188 1 70.31 269 GLY B O 1
ATOM 6994 N N . TYR B 1 270 ? -1.137 -48.438 -35.781 1 71.12 270 TYR B N 1
ATOM 6995 C CA . TYR B 1 270 ? -1.146 -48.781 -37.188 1 71.12 270 TYR B CA 1
ATOM 6996 C C . TYR B 1 270 ? 0.245 -49.188 -37.656 1 71.12 270 TYR B C 1
ATOM 6998 O O . TYR B 1 270 ? 0.39 -50.094 -38.469 1 71.12 270 TYR B O 1
ATOM 7006 N N . ILE B 1 271 ? 1.278 -48.531 -37.156 1 70.19 271 ILE B N 1
ATOM 7007 C CA . ILE B 1 271 ? 2.627 -48.812 -37.656 1 70.19 271 ILE B CA 1
ATOM 7008 C C . ILE B 1 271 ? 3.312 -49.812 -36.75 1 70.19 271 ILE B C 1
ATOM 7010 O O . ILE B 1 271 ? 4.414 -50.281 -37.062 1 70.19 271 ILE B O 1
ATOM 7014 N N . THR B 1 272 ? 2.658 -50.406 -35.875 1 69.06 272 THR B N 1
ATOM 7015 C CA . THR B 1 272 ? 3.178 -51.375 -34.906 1 69.06 272 THR B CA 1
ATOM 7016 C C . THR B 1 272 ? 4.391 -50.844 -34.188 1 69.06 272 THR B C 1
ATOM 7018 O O . THR B 1 272 ? 5.531 -51.156 -34.5 1 69.06 272 THR B O 1
ATOM 7021 N N . ILE B 1 273 ? 4.199 -49.906 -33.406 1 73.88 273 ILE B N 1
ATOM 7022 C CA . ILE B 1 273 ? 5.285 -49.344 -32.625 1 73.88 273 ILE B CA 1
ATOM 7023 C C . ILE B 1 273 ? 5.359 -50.031 -31.266 1 73.88 273 ILE B C 1
ATOM 7025 O O . ILE B 1 273 ? 4.398 -50.656 -30.828 1 73.88 273 ILE B O 1
ATOM 7029 N N . SER B 1 274 ? 6.59 -50.031 -30.766 1 77 274 SER B N 1
ATOM 7030 C CA . SER B 1 274 ? 6.812 -50.656 -29.469 1 77 274 SER B CA 1
ATOM 7031 C C . SER B 1 274 ? 6.188 -49.844 -28.344 1 77 274 SER B C 1
ATOM 7033 O O . SER B 1 274 ? 5.945 -48.625 -28.5 1 77 274 SER B O 1
ATOM 7035 N N . ALA B 1 275 ? 5.734 -50.469 -27.281 1 75.5 275 ALA B N 1
ATOM 7036 C CA . ALA B 1 275 ? 5.133 -49.844 -26.125 1 75.5 275 ALA B CA 1
ATOM 7037 C C . ALA B 1 275 ? 6.07 -48.812 -25.516 1 75.5 275 ALA B C 1
ATOM 7039 O O . ALA B 1 275 ? 5.625 -47.75 -25.031 1 75.5 275 ALA B O 1
ATOM 7040 N N . GLY B 1 276 ? 7.332 -49.031 -25.672 1 77.44 276 GLY B N 1
ATOM 7041 C CA . GLY B 1 276 ? 8.312 -48.094 -25.141 1 77.44 276 GLY B CA 1
ATOM 7042 C C . GLY B 1 276 ? 8.32 -46.781 -25.875 1 77.44 276 GLY B C 1
ATOM 7043 O O . GLY B 1 276 ? 8.477 -45.719 -25.266 1 77.44 276 GLY B O 1
ATOM 7044 N N . VAL B 1 277 ? 8.141 -46.875 -27.188 1 83.19 277 VAL B N 1
ATOM 7045 C CA . VAL B 1 277 ? 8.117 -45.656 -28 1 83.19 277 VAL B CA 1
ATOM 7046 C C . VAL B 1 277 ? 6.898 -44.812 -27.641 1 83.19 277 VAL B C 1
ATOM 7048 O O . VAL B 1 277 ? 6.988 -43.594 -27.562 1 83.19 277 VAL B O 1
ATOM 7051 N N . VAL B 1 278 ? 5.832 -45.469 -27.312 1 78.94 278 VAL B N 1
ATOM 7052 C CA . VAL B 1 278 ? 4.609 -44.75 -26.938 1 78.94 278 VAL B CA 1
ATOM 7053 C C . VAL B 1 278 ? 4.812 -44.031 -25.609 1 78.94 278 VAL B C 1
ATOM 7055 O O . VAL B 1 278 ? 4.438 -42.875 -25.453 1 78.94 278 VAL B O 1
ATOM 7058 N N . ILE B 1 279 ? 5.453 -44.688 -24.703 1 79.75 279 ILE B N 1
ATOM 7059 C CA . ILE B 1 279 ? 5.707 -44.125 -23.391 1 79.75 279 ILE B CA 1
ATOM 7060 C C . ILE B 1 279 ? 6.625 -42.906 -23.516 1 79.75 279 ILE B C 1
ATOM 7062 O O . ILE B 1 279 ? 6.383 -41.875 -22.906 1 79.75 279 ILE B O 1
ATOM 7066 N N . ALA B 1 280 ? 7.605 -43.094 -24.328 1 84.69 280 ALA B N 1
ATOM 7067 C CA . ALA B 1 280 ? 8.555 -42 -24.531 1 84.69 280 ALA B CA 1
ATOM 7068 C C . ALA B 1 280 ? 7.859 -40.781 -25.125 1 84.69 280 ALA B C 1
ATOM 7070 O O . ALA B 1 280 ? 8.094 -39.656 -24.672 1 84.69 280 ALA B O 1
ATOM 7071 N N . PHE B 1 281 ? 7.016 -40.969 -26.047 1 85.56 281 PHE B N 1
ATOM 7072 C CA . PHE B 1 281 ? 6.363 -39.844 -26.703 1 85.56 281 PHE B CA 1
ATOM 7073 C C . PHE B 1 281 ? 5.344 -39.188 -25.781 1 85.56 281 PHE B C 1
ATOM 7075 O O . PHE B 1 281 ? 5.129 -37.969 -25.859 1 85.56 281 PHE B O 1
ATOM 7082 N N . ILE B 1 282 ? 4.707 -39.969 -24.938 1 81.44 282 ILE B N 1
ATOM 70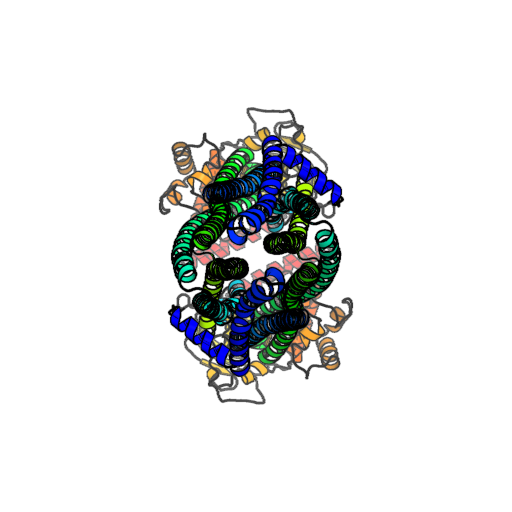83 C CA . ILE B 1 282 ? 3.807 -39.406 -23.953 1 81.44 282 ILE B CA 1
ATOM 7084 C C . ILE B 1 282 ? 4.59 -38.469 -23.016 1 81.44 282 ILE B C 1
ATOM 7086 O O . ILE B 1 282 ? 4.148 -37.375 -22.734 1 81.44 282 ILE B O 1
ATOM 7090 N N . GLN B 1 283 ? 5.723 -38.906 -22.641 1 84 283 GLN B N 1
ATOM 7091 C CA . GLN B 1 283 ? 6.566 -38.094 -21.766 1 84 283 GLN B CA 1
ATOM 7092 C C . GLN B 1 283 ? 7.094 -36.844 -22.484 1 84 283 GLN B C 1
ATOM 7094 O O . GLN B 1 283 ? 7.148 -35.781 -21.906 1 84 283 GLN B O 1
ATOM 7099 N N . TYR B 1 284 ? 7.461 -37.031 -23.781 1 87.56 284 TYR B N 1
ATOM 7100 C CA . TYR B 1 284 ? 7.953 -35.906 -24.562 1 87.56 284 TYR B CA 1
ATOM 7101 C C . TYR B 1 284 ? 6.875 -34.812 -24.719 1 87.56 284 TYR B C 1
ATOM 7103 O O . TYR B 1 284 ? 7.156 -33.625 -24.609 1 87.56 284 TYR B O 1
ATOM 7111 N N . ILE B 1 285 ? 5.676 -35.25 -24.906 1 85.75 285 ILE B N 1
ATOM 7112 C CA . ILE B 1 285 ? 4.57 -34.312 -25.078 1 85.75 285 ILE B CA 1
ATOM 7113 C C . ILE B 1 285 ? 4.379 -33.531 -23.781 1 85.75 285 ILE B C 1
ATOM 7115 O O . ILE B 1 285 ? 4.211 -32.312 -23.828 1 85.75 285 ILE B O 1
ATOM 7119 N N . SER B 1 286 ? 4.438 -34.25 -22.672 1 82.06 286 SER B N 1
ATOM 7120 C CA . SER B 1 286 ? 4.305 -33.562 -21.375 1 82.06 286 SER B CA 1
ATOM 7121 C C . SER B 1 286 ? 5.414 -32.562 -21.172 1 82.06 286 SER B C 1
ATOM 7123 O O . SER B 1 286 ? 5.176 -31.469 -20.609 1 82.06 286 SER B O 1
ATOM 7125 N N . MET B 1 287 ? 6.59 -32.844 -21.641 1 84.94 287 MET B N 1
ATOM 7126 C CA . MET B 1 287 ? 7.746 -31.953 -21.484 1 84.94 287 MET B CA 1
ATOM 7127 C C . MET B 1 287 ? 7.625 -30.734 -22.391 1 84.94 287 MET B C 1
ATOM 7129 O O . MET B 1 287 ? 8.211 -29.688 -22.109 1 84.94 287 MET B O 1
ATOM 7133 N N . LEU B 1 288 ? 6.875 -30.828 -23.453 1 84.69 288 LEU B N 1
ATOM 7134 C CA . LEU B 1 288 ? 6.699 -29.719 -24.375 1 84.69 288 LEU B CA 1
ATOM 7135 C C . LEU B 1 288 ? 5.621 -28.766 -23.891 1 84.69 288 LEU B C 1
ATOM 7137 O O . LEU B 1 288 ? 5.695 -27.547 -24.125 1 84.69 288 LEU B O 1
ATOM 7141 N N . ILE B 1 289 ? 4.711 -29.281 -23.141 1 81.12 289 ILE B N 1
ATOM 7142 C CA . ILE B 1 289 ? 3.547 -28.5 -22.75 1 81.12 289 ILE B CA 1
ATOM 7143 C C . ILE B 1 289 ? 3.918 -27.578 -21.594 1 81.12 289 ILE B C 1
ATOM 7145 O O . ILE B 1 289 ? 3.516 -26.406 -21.562 1 81.12 289 ILE B O 1
ATOM 7149 N N . ARG B 1 290 ? 4.699 -27.984 -20.672 1 77.88 290 ARG B N 1
ATOM 7150 C CA . ARG B 1 290 ? 4.996 -27.234 -19.453 1 77.88 290 ARG B CA 1
ATOM 7151 C C . ARG B 1 290 ? 5.664 -25.906 -19.781 1 77.88 290 ARG B C 1
ATOM 7153 O O . ARG B 1 290 ? 5.184 -24.859 -19.375 1 77.88 290 ARG B O 1
ATOM 7160 N N . PRO B 1 291 ? 6.742 -25.891 -20.594 1 76.75 291 PRO B N 1
ATOM 7161 C CA . PRO B 1 291 ? 7.379 -24.625 -20.938 1 76.75 291 PRO B CA 1
ATOM 7162 C C . PRO B 1 291 ? 6.445 -23.688 -21.688 1 76.75 291 PRO B C 1
ATOM 7164 O O . PRO B 1 291 ? 6.504 -22.469 -21.5 1 76.75 291 PRO B O 1
ATOM 7167 N N . LEU B 1 292 ? 5.578 -24.219 -22.438 1 75.5 292 LEU B N 1
ATOM 7168 C CA . LEU B 1 292 ? 4.676 -23.391 -23.219 1 75.5 292 LEU B CA 1
ATOM 7169 C C . LEU B 1 292 ? 3.654 -22.688 -22.328 1 75.5 292 LEU B C 1
ATOM 7171 O O . LEU B 1 292 ? 3.305 -21.531 -22.562 1 75.5 292 LEU B O 1
ATOM 7175 N N . ARG B 1 293 ? 3.332 -23.359 -21.25 1 75.12 293 ARG B N 1
ATOM 7176 C CA . ARG B 1 293 ? 2.402 -22.781 -20.281 1 75.12 293 ARG B CA 1
ATOM 7177 C C . ARG B 1 293 ? 3.07 -21.672 -19.484 1 75.12 293 ARG B C 1
ATOM 7179 O O . ARG B 1 293 ? 2.443 -20.656 -19.172 1 75.12 293 ARG B O 1
ATOM 7186 N N . GLN B 1 294 ? 4.254 -21.891 -19.172 1 76.06 294 GLN B N 1
ATOM 7187 C CA . GLN B 1 294 ? 4.973 -20.984 -18.281 1 76.06 294 GLN B CA 1
ATOM 7188 C C . GLN B 1 294 ? 5.449 -19.734 -19.031 1 76.06 294 GLN B C 1
ATOM 7190 O O . GLN B 1 294 ? 5.688 -18.688 -18.422 1 76.06 294 GLN B O 1
ATOM 7195 N N . ILE B 1 295 ? 5.613 -19.859 -20.375 1 72.56 295 ILE B N 1
ATOM 7196 C CA . ILE B 1 295 ? 6.195 -18.781 -21.156 1 72.56 295 ILE B CA 1
ATOM 7197 C C . ILE B 1 295 ? 5.316 -17.531 -21.062 1 72.56 295 ILE B C 1
ATOM 7199 O O . ILE B 1 295 ? 5.82 -16.422 -20.922 1 72.56 295 ILE B O 1
ATOM 7203 N N . ALA B 1 296 ? 4.016 -17.781 -21.078 1 70 296 ALA B N 1
ATOM 7204 C CA . ALA B 1 296 ? 3.107 -16.641 -21 1 70 296 ALA B CA 1
ATOM 7205 C C . ALA B 1 296 ? 3.252 -15.906 -19.672 1 70 296 ALA B C 1
ATOM 7207 O O . ALA B 1 296 ? 3.318 -14.672 -19.656 1 70 296 ALA B O 1
ATOM 7208 N N . ASP B 1 297 ? 3.342 -16.594 -18.547 1 74.31 297 ASP B N 1
ATOM 7209 C CA . ASP B 1 297 ? 3.498 -15.992 -17.219 1 74.31 297 ASP B CA 1
ATOM 7210 C C . ASP B 1 297 ? 4.852 -15.305 -17.078 1 74.31 297 ASP B C 1
ATOM 7212 O O . ASP B 1 297 ? 4.941 -14.211 -16.516 1 74.31 297 ASP B O 1
ATOM 7216 N N . ARG B 1 298 ? 5.848 -15.906 -17.578 1 78.94 298 ARG B N 1
ATOM 7217 C CA . ARG B 1 298 ? 7.195 -15.352 -17.516 1 78.94 298 ARG B CA 1
ATOM 7218 C C . ARG B 1 298 ? 7.281 -14.039 -18.281 1 78.94 298 ARG B C 1
ATOM 7220 O O . ARG B 1 298 ? 7.961 -13.102 -17.844 1 78.94 298 ARG B O 1
ATOM 7227 N N . PHE B 1 299 ? 6.551 -13.961 -19.359 1 77.12 299 PHE B N 1
ATOM 7228 C CA . PHE B 1 299 ? 6.555 -12.742 -20.156 1 77.12 299 PHE B CA 1
ATOM 7229 C C . PHE B 1 299 ? 5.961 -11.578 -19.375 1 77.12 299 PHE B C 1
ATOM 7231 O O . PHE B 1 299 ? 6.473 -10.461 -19.422 1 77.12 299 PHE B O 1
ATOM 7238 N N . ASN B 1 300 ? 4.957 -11.797 -18.656 1 76.06 300 ASN B N 1
ATOM 7239 C CA . ASN B 1 300 ? 4.344 -10.766 -17.828 1 76.06 300 ASN B CA 1
ATOM 7240 C C . ASN B 1 300 ? 5.297 -10.289 -16.734 1 76.06 300 ASN B C 1
ATOM 7242 O O . ASN B 1 300 ? 5.395 -9.086 -16.484 1 76.06 300 ASN B O 1
ATOM 7246 N N . ASN B 1 301 ? 5.957 -11.219 -16.188 1 84.88 301 ASN B N 1
ATOM 7247 C CA . ASN B 1 301 ? 6.914 -10.867 -15.141 1 84.88 301 ASN B CA 1
ATOM 7248 C C . ASN B 1 301 ? 8.078 -10.055 -15.695 1 84.88 301 ASN B C 1
ATOM 7250 O O . ASN B 1 301 ? 8.492 -9.062 -15.078 1 84.88 301 ASN B O 1
ATOM 7254 N N . ILE B 1 302 ? 8.508 -10.43 -16.828 1 85.56 302 ILE B N 1
ATOM 7255 C CA . ILE B 1 302 ? 9.609 -9.727 -17.469 1 85.56 302 ILE B CA 1
ATOM 7256 C C . ILE B 1 302 ? 9.188 -8.305 -17.828 1 85.56 302 ILE B C 1
ATOM 7258 O O . ILE B 1 302 ? 9.945 -7.355 -17.609 1 85.56 302 ILE B O 1
ATOM 7262 N N . GLN B 1 303 ? 8.047 -8.258 -18.328 1 82.81 303 GLN B N 1
ATOM 7263 C CA . GLN B 1 303 ? 7.547 -6.938 -18.703 1 82.81 303 GLN B CA 1
ATOM 7264 C C . GLN B 1 303 ? 7.453 -6.016 -17.484 1 82.81 303 GLN B C 1
ATOM 7266 O O . GLN B 1 303 ? 7.836 -4.848 -17.547 1 82.81 303 GLN B O 1
ATOM 7271 N N . ARG B 1 304 ? 6.949 -6.492 -16.422 1 85.31 304 ARG B N 1
ATOM 7272 C CA . ARG B 1 304 ? 6.895 -5.707 -15.195 1 85.31 304 ARG B CA 1
ATOM 7273 C C . ARG B 1 304 ? 8.289 -5.289 -14.75 1 85.31 304 ARG B C 1
ATOM 7275 O O . ARG B 1 304 ? 8.5 -4.164 -14.297 1 85.31 304 ARG B O 1
ATOM 7282 N N . GLY B 1 305 ? 9.25 -6.215 -14.875 1 88.31 305 GLY B N 1
ATOM 7283 C CA . GLY B 1 305 ? 10.625 -5.906 -14.539 1 88.31 305 GLY B CA 1
ATOM 7284 C C . GLY B 1 305 ? 11.227 -4.828 -15.422 1 88.31 305 GLY B C 1
ATOM 7285 O O . GLY B 1 305 ? 11.977 -3.975 -14.945 1 88.31 305 GLY B O 1
ATOM 7286 N N . ILE B 1 306 ? 10.836 -4.809 -16.656 1 89.19 306 ILE B N 1
ATOM 7287 C CA . ILE B 1 306 ? 11.352 -3.828 -17.609 1 89.19 306 ILE B CA 1
ATOM 7288 C C . ILE B 1 306 ? 10.805 -2.443 -17.266 1 89.19 306 ILE B C 1
ATOM 7290 O O . ILE B 1 306 ? 11.547 -1.457 -17.281 1 89.19 306 ILE B O 1
ATOM 7294 N N . VAL B 1 307 ? 9.617 -2.389 -16.938 1 87.88 307 VAL B N 1
ATOM 7295 C CA . VAL B 1 307 ? 9.023 -1.115 -16.547 1 87.88 307 VAL B CA 1
ATOM 7296 C C . VAL B 1 307 ? 9.711 -0.583 -15.297 1 87.88 307 VAL B C 1
ATOM 7298 O O . VAL B 1 307 ? 10.047 0.602 -15.219 1 87.88 307 VAL B O 1
ATOM 7301 N N . GLY B 1 308 ? 9.852 -1.494 -14.328 1 91 308 GLY B N 1
ATOM 7302 C CA . GLY B 1 308 ? 10.586 -1.107 -13.133 1 91 308 GLY B CA 1
ATOM 7303 C C . GLY B 1 308 ? 12.008 -0.67 -13.43 1 91 308 GLY B C 1
ATOM 7304 O O . GLY B 1 308 ? 12.484 0.318 -12.867 1 91 308 GLY B O 1
ATOM 7305 N N . ALA B 1 309 ? 12.617 -1.33 -14.312 1 91.94 309 ALA B N 1
ATOM 7306 C CA . ALA B 1 309 ? 13.984 -1.003 -14.703 1 91.94 309 ALA B CA 1
ATOM 7307 C C . ALA B 1 309 ? 14.055 0.368 -15.367 1 91.94 309 ALA B C 1
ATOM 7309 O O . ALA B 1 309 ? 14.992 1.13 -15.141 1 91.94 309 ALA B O 1
ATOM 7310 N N . GLU B 1 310 ? 13.109 0.643 -16.141 1 91.38 310 GLU B N 1
ATOM 7311 C CA . GLU B 1 310 ? 13.055 1.939 -16.797 1 91.38 310 GLU B CA 1
ATOM 7312 C C . GLU B 1 310 ? 13.008 3.08 -15.789 1 91.38 310 GLU B C 1
ATOM 7314 O O . GLU B 1 310 ? 13.695 4.09 -15.945 1 91.38 310 GLU B O 1
ATOM 7319 N N . ARG B 1 311 ? 12.258 2.879 -14.805 1 90.69 311 ARG B N 1
ATOM 7320 C CA . ARG B 1 311 ? 12.109 3.908 -13.781 1 90.69 311 ARG B CA 1
ATOM 7321 C C . ARG B 1 311 ? 13.383 4.039 -12.953 1 90.69 311 ARG B C 1
ATOM 7323 O O . ARG B 1 311 ? 13.852 5.148 -12.703 1 90.69 311 ARG B O 1
ATOM 7330 N N . VAL B 1 312 ? 13.891 2.971 -12.555 1 92.62 312 VAL B N 1
ATOM 7331 C CA . VAL B 1 312 ? 15.078 2.957 -11.703 1 92.62 312 VAL B CA 1
ATOM 7332 C C . VAL B 1 312 ? 16.281 3.502 -12.477 1 92.62 312 VAL B C 1
ATOM 7334 O O . VAL B 1 312 ? 17.016 4.352 -11.977 1 92.62 312 VAL B O 1
ATOM 7337 N N . LEU B 1 313 ? 16.5 3.045 -13.68 1 90.38 313 LEU B N 1
ATOM 7338 C CA . LEU B 1 313 ? 17.609 3.498 -14.508 1 90.38 313 LEU B CA 1
ATOM 7339 C C . LEU B 1 313 ? 17.438 4.965 -14.891 1 90.38 313 LEU B C 1
ATOM 7341 O O . LEU B 1 313 ? 18.422 5.688 -15.047 1 90.38 313 LEU B O 1
ATOM 7345 N N . GLY B 1 314 ? 16.219 5.387 -14.992 1 87.44 314 GLY B N 1
ATOM 7346 C CA . GLY B 1 314 ? 15.953 6.797 -15.242 1 87.44 314 GLY B CA 1
ATOM 7347 C C . GLY B 1 314 ? 16.484 7.703 -14.148 1 87.44 314 GLY B C 1
ATOM 7348 O O . GLY B 1 314 ? 17.078 8.742 -14.43 1 87.44 314 GLY B O 1
ATOM 7349 N N . VAL B 1 315 ? 16.297 7.262 -12.961 1 87.94 315 VAL B N 1
ATOM 7350 C CA . VAL B 1 315 ? 16.797 8.031 -11.82 1 87.94 315 VAL B CA 1
ATOM 7351 C C . VAL B 1 315 ? 18.328 7.949 -11.773 1 87.94 315 VAL B C 1
ATOM 7353 O O . VAL B 1 315 ? 19 8.938 -11.469 1 87.94 315 VAL B O 1
ATOM 7356 N N . MET B 1 316 ? 18.859 6.855 -12.078 1 88.38 316 MET B N 1
ATOM 7357 C CA . MET B 1 316 ? 20.312 6.633 -12.016 1 88.38 316 MET B CA 1
ATOM 7358 C C . MET B 1 316 ? 21.031 7.441 -13.094 1 88.38 316 MET B C 1
ATOM 7360 O O . MET B 1 316 ? 22.172 7.84 -12.906 1 88.38 316 MET B O 1
ATOM 7364 N N . ASP B 1 317 ? 20.312 7.68 -14.148 1 87.69 317 ASP B N 1
ATOM 7365 C CA . ASP B 1 317 ? 20.938 8.391 -15.258 1 87.69 317 ASP B CA 1
ATOM 7366 C C . ASP B 1 317 ? 20.891 9.898 -15.039 1 87.69 317 ASP B C 1
ATOM 7368 O O . ASP B 1 317 ? 21.656 10.648 -15.664 1 87.69 317 ASP B O 1
ATOM 7372 N N . GLU B 1 318 ? 20.047 10.312 -14.102 1 84.19 318 GLU B N 1
ATOM 7373 C CA . GLU B 1 318 ? 19.953 11.742 -13.828 1 84.19 318 GLU B CA 1
ATOM 7374 C C . GLU B 1 318 ? 21.078 12.219 -12.914 1 84.19 318 GLU B C 1
ATOM 7376 O O . GLU B 1 318 ? 21.641 11.422 -12.164 1 84.19 318 GLU B O 1
ATOM 7381 N N . ASP B 1 319 ? 21.516 13.352 -13.227 1 84.12 319 ASP B N 1
ATOM 7382 C CA . ASP B 1 319 ? 22.547 13.961 -12.391 1 84.12 319 ASP B CA 1
ATOM 7383 C C . ASP B 1 319 ? 21.984 15.148 -11.609 1 84.12 319 ASP B C 1
ATOM 7385 O O . ASP B 1 319 ? 22.141 16.297 -12.031 1 84.12 319 ASP B O 1
ATOM 7389 N N . TYR B 1 320 ? 21.375 14.836 -10.5 1 84.81 320 TYR B N 1
ATOM 7390 C CA . TYR B 1 320 ? 20.781 15.875 -9.664 1 84.81 320 TYR B CA 1
ATOM 7391 C C . TYR B 1 320 ? 21.656 16.188 -8.469 1 84.81 320 TYR B C 1
ATOM 7393 O O . TYR B 1 320 ? 21.203 16.812 -7.496 1 84.81 320 TYR B O 1
ATOM 7401 N N . ALA B 1 321 ? 22.922 15.734 -8.562 1 85.06 321 ALA B N 1
ATOM 7402 C CA . ALA B 1 321 ? 23.828 15.992 -7.449 1 85.06 321 ALA B CA 1
ATOM 7403 C C . ALA B 1 321 ? 24.188 17.469 -7.367 1 85.06 321 ALA B C 1
ATOM 7405 O O . ALA B 1 321 ? 24.25 18.156 -8.383 1 85.06 321 ALA B O 1
ATOM 7406 N N . MET B 1 322 ? 24.359 17.938 -6.207 1 83.5 322 MET B N 1
ATOM 7407 C CA . MET B 1 322 ? 24.844 19.297 -6.016 1 83.5 322 MET B CA 1
ATOM 7408 C C . MET B 1 322 ? 26.281 19.453 -6.527 1 83.5 322 MET B C 1
ATOM 7410 O O . MET B 1 322 ? 27.141 18.641 -6.195 1 83.5 322 MET B O 1
ATOM 7414 N N . PRO B 1 323 ? 26.484 20.406 -7.387 1 85.25 323 PRO B N 1
ATOM 7415 C CA . PRO B 1 323 ? 27.844 20.609 -7.863 1 85.25 323 PRO B CA 1
ATOM 7416 C C . PRO B 1 323 ? 28.828 20.953 -6.738 1 85.25 323 PRO B C 1
ATOM 7418 O O . PRO B 1 323 ? 28.516 21.781 -5.887 1 85.25 323 PRO B O 1
ATOM 7421 N N . ASN B 1 324 ? 29.797 20.203 -6.559 1 88.56 324 ASN B N 1
ATOM 7422 C CA . ASN B 1 324 ? 30.859 20.453 -5.598 1 88.56 324 ASN B CA 1
ATOM 7423 C C . ASN B 1 324 ? 32.188 20.781 -6.297 1 88.56 324 ASN B C 1
ATOM 7425 O O . ASN B 1 324 ? 33.188 20.078 -6.121 1 88.56 324 ASN B O 1
ATOM 7429 N N . ASP B 1 325 ? 32.156 21.891 -7.035 1 88.5 325 ASP B N 1
ATOM 7430 C CA . ASP B 1 325 ? 33.344 22.266 -7.828 1 88.5 325 ASP B CA 1
ATOM 7431 C C . ASP B 1 325 ? 34.219 23.219 -7.055 1 88.5 325 ASP B C 1
ATOM 7433 O O . ASP B 1 325 ? 35.312 23.594 -7.531 1 88.5 325 ASP B O 1
ATOM 7437 N N . GLY B 1 326 ? 33.781 23.562 -5.875 1 91.5 326 GLY B N 1
ATOM 7438 C CA . GLY B 1 326 ? 34.625 24.438 -5.066 1 91.5 326 GLY B CA 1
ATOM 7439 C C . GLY B 1 326 ? 35.875 23.734 -4.547 1 91.5 326 GLY B C 1
ATOM 7440 O O . GLY B 1 326 ? 35.844 22.547 -4.25 1 91.5 326 GLY B O 1
ATOM 7441 N N . LYS B 1 327 ? 36.969 24.484 -4.48 1 92.31 327 LYS B N 1
ATOM 7442 C CA . LYS B 1 327 ? 38.25 23.859 -4.102 1 92.31 327 LYS B CA 1
ATOM 7443 C C . LYS B 1 327 ? 38.75 24.438 -2.789 1 92.31 327 LYS B C 1
ATOM 7445 O O . LYS B 1 327 ? 39.688 23.891 -2.188 1 92.31 327 LYS B O 1
ATOM 7450 N N . VAL B 1 328 ? 38.094 25.375 -2.283 1 94.69 328 VAL B N 1
ATOM 7451 C CA . VAL B 1 328 ? 38.594 26.031 -1.077 1 94.69 328 VAL B CA 1
ATOM 7452 C C . VAL B 1 328 ? 38.188 25.219 0.152 1 94.69 328 VAL B C 1
ATOM 7454 O O . VAL B 1 328 ? 37 24.922 0.343 1 94.69 328 VAL B O 1
ATOM 7457 N N . LYS B 1 329 ? 39.156 24.797 0.926 1 94.44 329 LYS B N 1
ATOM 7458 C CA . LYS B 1 329 ? 38.969 24.125 2.205 1 94.44 329 LYS B CA 1
ATOM 7459 C C . LYS B 1 329 ? 39.625 24.906 3.346 1 94.44 329 LYS B C 1
ATOM 7461 O O . LYS B 1 329 ? 40.781 25.266 3.266 1 94.44 329 LYS B O 1
ATOM 7466 N N . LYS B 1 330 ? 38.875 25.203 4.27 1 91.88 330 LYS B N 1
ATOM 7467 C CA . LYS B 1 330 ? 39.375 25.922 5.43 1 91.88 330 LYS B CA 1
ATOM 7468 C C . LYS B 1 330 ? 39.281 25.078 6.695 1 91.88 330 LYS B C 1
ATOM 7470 O O . LYS B 1 330 ? 38.312 24.312 6.855 1 91.88 330 LYS B O 1
ATOM 7475 N N . ASP B 1 331 ? 40.25 25.188 7.523 1 90.44 331 ASP B N 1
ATOM 7476 C CA . ASP B 1 331 ? 40.219 24.469 8.797 1 90.44 331 ASP B CA 1
ATOM 7477 C C . ASP B 1 331 ? 39.469 25.266 9.852 1 90.44 331 ASP B C 1
ATOM 7479 O O . ASP B 1 331 ? 38.906 24.688 10.789 1 90.44 331 ASP B O 1
ATOM 7483 N N . HIS B 1 332 ? 39.625 26.609 9.648 1 90.44 332 HIS B N 1
ATOM 7484 C CA . HIS B 1 332 ? 38.969 27.469 10.633 1 90.44 332 HIS B CA 1
ATOM 7485 C C . HIS B 1 332 ? 38.156 28.562 9.961 1 90.44 332 HIS B C 1
ATOM 7487 O O . HIS B 1 332 ? 38.594 29.156 8.977 1 90.44 332 HIS B O 1
ATOM 7493 N N . PHE B 1 333 ? 36.938 28.781 10.516 1 92.56 333 PHE B N 1
ATOM 7494 C CA . PHE B 1 333 ? 36.094 29.859 10.055 1 92.56 333 PHE B CA 1
ATOM 7495 C C . PHE B 1 333 ? 35.938 30.938 11.125 1 92.56 333 PHE B C 1
ATOM 7497 O O . PHE B 1 333 ? 35.844 30.641 12.312 1 92.56 333 PHE B O 1
ATOM 7504 N N . ASP B 1 334 ? 35.969 32.156 10.688 1 92.31 334 ASP B N 1
ATOM 7505 C CA . ASP B 1 334 ? 35.688 33.281 11.602 1 92.31 334 ASP B CA 1
ATOM 7506 C C . ASP B 1 334 ? 34.188 33.469 11.789 1 92.31 334 ASP B C 1
ATOM 7508 O O . ASP B 1 334 ? 33.75 33.875 12.867 1 92.31 334 ASP B O 1
ATOM 7512 N N . GLY B 1 335 ? 33.469 33.156 10.789 1 94.19 335 GLY B N 1
ATOM 7513 C CA . GLY B 1 335 ? 32 33.219 10.883 1 94.19 335 GLY B CA 1
ATOM 7514 C C . GLY B 1 335 ? 31.438 34.5 10.344 1 94.19 335 GLY B C 1
ATOM 7515 O O . GLY B 1 335 ? 30.344 34.938 10.75 1 94.19 335 GLY B O 1
ATOM 7516 N N . LYS B 1 336 ? 32.219 35.25 9.547 1 96.25 336 LYS B N 1
ATOM 7517 C CA . LYS B 1 336 ? 31.688 36.438 8.883 1 96.25 336 LYS B CA 1
ATOM 7518 C C . LYS B 1 336 ? 30.797 36.062 7.695 1 96.25 336 LYS B C 1
ATOM 7520 O O . LYS B 1 336 ? 31.219 35.281 6.824 1 96.25 336 LYS B O 1
ATOM 7525 N N . ILE B 1 337 ? 29.547 36.531 7.641 1 96.94 337 ILE B N 1
ATOM 7526 C CA . ILE B 1 337 ? 28.609 36.219 6.57 1 96.94 337 ILE B CA 1
ATOM 7527 C C . ILE B 1 337 ? 28.125 37.5 5.91 1 96.94 337 ILE B C 1
ATOM 7529 O O . ILE B 1 337 ? 27.781 38.469 6.598 1 96.94 337 ILE B O 1
ATOM 7533 N N . GLU B 1 338 ? 28.141 37.531 4.637 1 97.06 338 GLU B N 1
ATOM 7534 C CA . GLU B 1 338 ? 27.688 38.688 3.893 1 97.06 338 GLU B CA 1
ATOM 7535 C C . GLU B 1 338 ? 26.797 38.312 2.723 1 97.06 338 GLU B C 1
ATOM 7537 O O . GLU B 1 338 ? 27.172 37.469 1.908 1 97.06 338 GLU B O 1
ATOM 7542 N N . PHE B 1 339 ? 25.625 38.812 2.707 1 97.06 339 PHE B N 1
ATOM 7543 C CA . PHE B 1 339 ? 24.719 38.688 1.574 1 97.06 339 PHE B CA 1
ATOM 7544 C C . PHE B 1 339 ? 24.781 39.938 0.697 1 97.06 339 PHE B C 1
ATOM 7546 O O . PHE B 1 339 ? 24.688 41.062 1.197 1 97.06 339 PHE B O 1
ATOM 7553 N N . GLN B 1 340 ? 24.984 39.719 -0.597 1 97 340 GLN B N 1
ATOM 7554 C CA . GLN B 1 340 ? 25.047 40.844 -1.549 1 97 340 GLN B CA 1
ATOM 7555 C C . GLN B 1 340 ? 24 40.656 -2.648 1 97 340 GLN B C 1
ATOM 7557 O O . GLN B 1 340 ? 24.203 39.906 -3.592 1 97 340 GLN B O 1
ATOM 7562 N N . GLU B 1 341 ? 22.938 41.438 -2.566 1 96.12 341 GLU B N 1
ATOM 7563 C CA . GLU B 1 341 ? 21.859 41.469 -3.543 1 96.12 341 GLU B CA 1
ATOM 7564 C C . GLU B 1 341 ? 21.422 40.062 -3.938 1 96.12 341 GLU B C 1
ATOM 7566 O O . GLU B 1 341 ? 21.359 39.75 -5.125 1 96.12 341 GLU B O 1
ATOM 7571 N N . VAL B 1 342 ? 21.219 39.344 -2.98 1 96.44 342 VAL B N 1
ATOM 7572 C CA . VAL B 1 342 ? 20.922 37.938 -3.211 1 96.44 342 VAL B CA 1
ATOM 7573 C C . VAL B 1 342 ? 19.469 37.781 -3.646 1 96.44 342 VAL B C 1
ATOM 7575 O O . VAL B 1 342 ? 18.562 38.281 -2.98 1 96.44 342 VAL B O 1
ATOM 7578 N N . ARG B 1 343 ? 19.234 37.062 -4.754 1 95.62 343 ARG B N 1
ATOM 7579 C CA . ARG B 1 343 ? 17.922 36.75 -5.293 1 95.62 343 ARG B CA 1
ATOM 7580 C C . ARG B 1 343 ? 17.75 35.219 -5.426 1 95.62 343 ARG B C 1
ATOM 7582 O O . ARG B 1 343 ? 18.703 34.531 -5.793 1 95.62 343 ARG B O 1
ATOM 7589 N N . PHE B 1 344 ? 16.625 34.75 -5.023 1 94.62 344 PHE B N 1
ATOM 7590 C CA . PHE B 1 344 ? 16.422 33.312 -5.055 1 94.62 344 PHE B CA 1
ATOM 7591 C C . PHE B 1 344 ? 14.953 32.969 -5.285 1 94.62 344 PHE B C 1
ATOM 7593 O O . PHE B 1 344 ? 14.07 33.656 -4.77 1 94.62 344 PHE B O 1
ATOM 7600 N N . ALA B 1 345 ? 14.727 32 -6.145 1 91.75 345 ALA B N 1
ATOM 7601 C CA . ALA B 1 345 ? 13.406 31.422 -6.375 1 91.75 345 ALA B CA 1
ATOM 7602 C C . ALA B 1 345 ? 13.484 29.906 -6.414 1 91.75 345 ALA B C 1
ATOM 7604 O O . ALA B 1 345 ? 14.422 29.328 -6.98 1 91.75 345 ALA B O 1
ATOM 7605 N N . TYR B 1 346 ? 12.602 29.25 -5.629 1 83.88 346 TYR B N 1
ATOM 7606 C CA . TYR B 1 346 ? 12.57 27.797 -5.648 1 83.88 346 TYR B CA 1
ATOM 7607 C C . TYR B 1 346 ? 12.195 27.266 -7.027 1 83.88 346 TYR B C 1
ATOM 7609 O O . TYR B 1 346 ? 12.742 26.266 -7.492 1 83.88 346 TYR B O 1
ATOM 7617 N N . ASP B 1 347 ? 11.062 27.969 -7.402 1 77.38 347 ASP B N 1
ATOM 7618 C CA . ASP B 1 347 ? 10.625 27.656 -8.766 1 77.38 347 ASP B CA 1
ATOM 7619 C C . ASP B 1 347 ? 10.68 28.906 -9.648 1 77.38 347 ASP B C 1
ATOM 7621 O O . ASP B 1 347 ? 10.82 30.016 -9.156 1 77.38 347 ASP B O 1
ATOM 7625 N N . ASP B 1 348 ? 10.969 28.75 -10.859 1 70.75 348 ASP B N 1
ATOM 7626 C CA . ASP B 1 348 ? 11.141 29.859 -11.805 1 70.75 348 ASP B CA 1
ATOM 7627 C C . ASP B 1 348 ? 9.93 30.781 -11.789 1 70.75 348 ASP B C 1
ATOM 7629 O O . ASP B 1 348 ? 9.938 31.844 -12.438 1 70.75 348 ASP B O 1
ATOM 7633 N N . LYS B 1 349 ? 8.984 30.578 -10.945 1 67 349 LYS B N 1
ATOM 7634 C CA . LYS B 1 349 ? 7.762 31.375 -11.055 1 67 349 LYS B CA 1
ATOM 7635 C C . LYS B 1 349 ? 7.691 32.438 -9.969 1 67 349 LYS B C 1
ATOM 7637 O O . LYS B 1 349 ? 7.254 33.562 -10.219 1 67 349 LYS B O 1
ATOM 7642 N N . GLN B 1 350 ? 8.086 32.062 -8.711 1 81.19 350 GLN B N 1
ATOM 7643 C CA . GLN B 1 350 ? 7.914 33.031 -7.637 1 81.19 350 GLN B CA 1
ATOM 7644 C C . GLN B 1 350 ? 9.234 33.312 -6.918 1 81.19 350 GLN B C 1
ATOM 7646 O O . GLN B 1 350 ? 9.828 32.406 -6.344 1 81.19 350 GLN B O 1
ATOM 7651 N N . GLU B 1 351 ? 9.633 34.562 -7.055 1 88.62 351 GLU B N 1
ATOM 7652 C CA . GLU B 1 351 ? 10.844 34.969 -6.352 1 88.62 351 GLU B CA 1
ATOM 7653 C C . GLU B 1 351 ? 10.594 35.094 -4.852 1 88.62 351 GLU B C 1
ATOM 7655 O O . GLU B 1 351 ? 9.688 35.812 -4.43 1 88.62 351 GLU B O 1
ATOM 7660 N N . VAL B 1 352 ? 11.336 34.375 -4.059 1 90.56 352 VAL B N 1
ATOM 7661 C CA . VAL B 1 352 ? 11.164 34.375 -2.607 1 90.56 352 VAL B CA 1
ATOM 7662 C C . VAL B 1 352 ? 12.039 35.438 -1.979 1 90.56 352 VAL B C 1
ATOM 7664 O O . VAL B 1 352 ? 11.586 36.188 -1.104 1 90.56 352 VAL B O 1
ATOM 7667 N N . LEU B 1 353 ? 13.32 35.5 -2.346 1 94.31 353 LEU B N 1
ATOM 7668 C CA . LEU B 1 353 ? 14.211 36.594 -1.928 1 94.31 353 LEU B CA 1
ATOM 7669 C C . LEU B 1 353 ? 14.453 37.562 -3.07 1 94.31 353 LEU B C 1
ATOM 7671 O O . LEU B 1 353 ? 14.859 37.156 -4.164 1 94.31 353 LEU B O 1
ATOM 7675 N N . LYS B 1 354 ? 14.211 38.844 -2.814 1 94.5 354 LYS B N 1
ATOM 7676 C CA . LYS B 1 354 ? 14.188 39.875 -3.861 1 94.5 354 LYS B CA 1
ATOM 7677 C C . LYS B 1 354 ? 15.359 40.844 -3.713 1 94.5 354 LYS B C 1
ATOM 7679 O O . LYS B 1 354 ? 15.172 42.062 -3.686 1 94.5 354 LYS B O 1
ATOM 7684 N N . GLY B 1 355 ? 16.516 40.344 -3.652 1 94.25 355 GLY B N 1
ATOM 7685 C CA . GLY B 1 355 ? 17.703 41.156 -3.604 1 94.25 355 GLY B CA 1
ATOM 7686 C C . GLY B 1 355 ? 18.031 41.656 -2.207 1 94.25 355 GLY B C 1
ATOM 7687 O O . GLY B 1 355 ? 18.141 42.844 -1.981 1 94.25 355 GLY B O 1
ATOM 7688 N N . ILE B 1 356 ? 18.328 40.781 -1.326 1 94.56 356 ILE B N 1
ATOM 7689 C CA . ILE B 1 356 ? 18.547 41.156 0.066 1 94.56 356 ILE B CA 1
ATOM 7690 C C . ILE B 1 356 ? 20.031 41.375 0.323 1 94.56 356 ILE B C 1
ATOM 7692 O O . ILE B 1 356 ? 20.875 40.656 -0.227 1 94.56 356 ILE B O 1
ATOM 7696 N N . ASP B 1 357 ? 20.328 42.375 1.146 1 95.81 357 ASP B N 1
ATOM 7697 C CA . ASP B 1 357 ? 21.688 42.719 1.574 1 95.81 357 ASP B CA 1
ATOM 7698 C C . ASP B 1 357 ? 21.781 42.781 3.096 1 95.81 357 ASP B C 1
ATOM 7700 O O . ASP B 1 357 ? 21 43.5 3.74 1 95.81 357 ASP B O 1
ATOM 7704 N N . PHE B 1 358 ? 22.719 42 3.654 1 95.12 358 PHE B N 1
ATOM 7705 C CA . PHE B 1 358 ? 23.016 42.156 5.074 1 95.12 358 PHE B CA 1
ATOM 7706 C C . PHE B 1 358 ? 24.344 41.531 5.441 1 95.12 358 PHE B C 1
ATOM 7708 O O . PHE B 1 358 ? 24.906 40.781 4.652 1 95.12 358 PHE B O 1
ATOM 7715 N N . LYS B 1 359 ? 24.844 41.906 6.598 1 95.81 359 LYS B N 1
ATOM 7716 C CA . LYS B 1 359 ? 26.125 41.406 7.07 1 95.81 359 LYS B CA 1
ATOM 7717 C C . LYS B 1 359 ? 26.031 40.938 8.516 1 95.81 359 LYS B C 1
ATOM 7719 O O . LYS B 1 359 ? 25.312 41.531 9.32 1 95.81 359 LYS B O 1
ATOM 7724 N N . VAL B 1 360 ? 26.703 39.875 8.75 1 96 360 VAL B N 1
ATOM 7725 C CA . VAL B 1 360 ? 26.828 39.344 10.102 1 96 360 VAL B CA 1
ATOM 7726 C C . VAL B 1 360 ? 28.312 39.25 10.484 1 96 360 VAL B C 1
ATOM 7728 O O . VAL B 1 360 ? 29.109 38.625 9.773 1 96 360 VAL B O 1
ATOM 7731 N N . ASN B 1 361 ? 28.641 39.875 11.562 1 95.62 361 ASN B N 1
ATOM 7732 C CA . ASN B 1 361 ? 30.031 39.875 12.016 1 95.62 361 ASN B CA 1
ATOM 7733 C C . ASN B 1 361 ? 30.359 38.625 12.828 1 95.62 361 ASN B C 1
ATOM 7735 O O . ASN B 1 361 ? 29.453 37.969 13.375 1 95.62 361 ASN B O 1
ATOM 7739 N N . PRO B 1 362 ? 31.688 38.281 12.883 1 96 362 PRO B N 1
ATOM 7740 C CA . PRO B 1 362 ? 32.094 37.094 13.664 1 96 362 PRO B CA 1
ATOM 7741 C C . PRO B 1 362 ? 31.656 37.219 15.133 1 96 362 PRO B C 1
ATOM 7743 O O . PRO B 1 362 ? 31.906 38.25 15.773 1 96 362 PRO B O 1
ATOM 7746 N N . GLY B 1 363 ? 31 36.156 15.617 1 93.44 363 GLY B N 1
ATOM 7747 C CA . GLY B 1 363 ? 30.609 36.094 17.016 1 93.44 363 GLY B CA 1
ATOM 7748 C C . GLY B 1 363 ? 29.297 36.812 17.312 1 93.44 363 GLY B C 1
ATOM 7749 O O . GLY B 1 363 ? 28.812 36.781 18.453 1 93.44 363 GLY B O 1
ATOM 7750 N N . GLU B 1 364 ? 28.734 37.375 16.297 1 94.38 364 GLU B N 1
ATOM 7751 C CA . GLU B 1 364 ? 27.5 38.125 16.438 1 94.38 364 GLU B CA 1
ATOM 7752 C C . GLU B 1 364 ? 26.281 37.219 16.391 1 94.38 364 GLU B C 1
ATOM 7754 O O . GLU B 1 364 ? 26.25 36.25 15.633 1 94.38 364 GLU B O 1
ATOM 7759 N N . THR B 1 365 ? 25.312 37.5 17.281 1 94.5 365 THR B N 1
ATOM 7760 C CA . THR B 1 365 ? 24.031 36.812 17.234 1 94.5 365 THR B CA 1
ATOM 7761 C C . THR B 1 365 ? 22.984 37.656 16.547 1 94.5 365 THR B C 1
ATOM 7763 O O . THR B 1 365 ? 22.609 38.719 17.062 1 94.5 365 THR B O 1
ATOM 7766 N N . VAL B 1 366 ? 22.484 37.188 15.414 1 94.5 366 VAL B N 1
ATOM 7767 C CA . VAL B 1 366 ? 21.531 37.969 14.609 1 94.5 366 VAL B CA 1
ATOM 7768 C C . VAL B 1 366 ? 20.188 37.25 14.617 1 94.5 366 VAL B C 1
ATOM 7770 O O . VAL B 1 366 ? 20.109 36.031 14.344 1 94.5 366 VAL B O 1
ATOM 7773 N N . ALA B 1 367 ? 19.109 37.938 14.938 1 93.06 367 ALA B N 1
ATOM 7774 C CA . ALA B 1 367 ? 17.766 37.406 14.898 1 93.06 367 ALA B CA 1
ATOM 7775 C C . ALA B 1 367 ? 17.016 37.844 13.648 1 93.06 367 ALA B C 1
ATOM 7777 O O . ALA B 1 367 ? 17.062 39.031 13.297 1 93.06 367 ALA B O 1
ATOM 7778 N N . ILE B 1 368 ? 16.484 36.938 13 1 92.06 368 ILE B N 1
ATOM 7779 C CA . ILE B 1 368 ? 15.656 37.25 11.836 1 92.06 368 ILE B CA 1
ATOM 7780 C C . ILE B 1 368 ? 14.18 37.094 12.18 1 92.06 368 ILE B C 1
ATOM 7782 O O . ILE B 1 368 ? 13.766 36 12.641 1 92.06 368 ILE B O 1
ATOM 7786 N N . VAL B 1 369 ? 13.438 38.156 11.969 1 88.44 369 VAL B N 1
ATOM 7787 C CA . VAL B 1 369 ? 12.016 38.125 12.297 1 88.44 369 VAL B CA 1
ATOM 7788 C C . VAL B 1 369 ? 11.195 38.562 11.086 1 88.44 369 VAL B C 1
ATOM 7790 O O . VAL B 1 369 ? 11.688 39.312 10.242 1 88.44 369 VAL B O 1
ATOM 7793 N N . GLY B 1 370 ? 10.094 38.031 10.992 1 83 370 GLY B N 1
ATOM 7794 C CA . GLY B 1 370 ? 9.188 38.344 9.898 1 83 370 GLY B CA 1
ATOM 7795 C C . GLY B 1 370 ? 7.992 37.438 9.812 1 83 370 GLY B C 1
ATOM 7796 O O . GLY B 1 370 ? 7.934 36.406 10.516 1 83 370 GLY B O 1
ATOM 7797 N N . ALA B 1 371 ? 7.16 37.812 8.93 1 75.38 371 ALA B N 1
ATOM 7798 C CA . ALA B 1 371 ? 5.957 37 8.75 1 75.38 371 ALA B CA 1
ATOM 7799 C C . ALA B 1 371 ? 6.289 35.688 8.078 1 75.38 371 ALA B C 1
ATOM 7801 O O . ALA B 1 371 ? 7.383 35.5 7.539 1 75.38 371 ALA B O 1
ATOM 7802 N N . THR B 1 372 ? 5.406 34.719 8.266 1 74.56 372 THR B N 1
ATOM 7803 C CA . THR B 1 372 ? 5.562 33.438 7.574 1 74.56 372 THR B CA 1
ATOM 7804 C C . THR B 1 372 ? 5.633 33.656 6.062 1 74.56 372 THR B C 1
ATOM 7806 O O . THR B 1 372 ? 4.867 34.438 5.504 1 74.56 372 THR B O 1
ATOM 7809 N N . GLY B 1 373 ? 6.543 33.094 5.457 1 76.31 373 GLY B N 1
ATOM 7810 C CA . GLY B 1 373 ? 6.691 33.219 4.016 1 76.31 373 GLY B CA 1
ATOM 7811 C C . GLY B 1 373 ? 7.59 34.375 3.6 1 76.31 373 GLY B C 1
ATOM 7812 O O . GLY B 1 373 ? 7.785 34.625 2.406 1 76.31 373 GLY B O 1
ATOM 7813 N N . ALA B 1 374 ? 8.102 35 4.59 1 79.81 374 ALA B N 1
ATOM 7814 C CA . ALA B 1 374 ? 8.922 36.188 4.281 1 79.81 374 ALA B CA 1
ATOM 7815 C C . ALA B 1 374 ? 10.281 35.75 3.713 1 79.81 374 ALA B C 1
ATOM 7817 O O . ALA B 1 374 ? 11 36.594 3.152 1 79.81 374 ALA B O 1
ATOM 7818 N N . GLY B 1 375 ? 10.617 34.469 3.783 1 86.88 375 GLY B N 1
ATOM 7819 C CA . GLY B 1 375 ? 11.875 34 3.221 1 86.88 375 GLY B CA 1
ATOM 7820 C C . GLY B 1 375 ? 12.914 33.688 4.273 1 86.88 375 GLY B C 1
ATOM 7821 O O . GLY B 1 375 ? 14.086 33.469 3.953 1 86.88 375 GLY B O 1
ATOM 7822 N N . LYS B 1 376 ? 12.562 33.656 5.461 1 88.5 376 LYS B N 1
ATOM 7823 C CA . LYS B 1 376 ? 13.484 33.438 6.57 1 88.5 376 LYS B CA 1
ATOM 7824 C C . LYS B 1 376 ? 14.18 32.094 6.453 1 88.5 376 LYS B C 1
ATOM 7826 O O . LYS B 1 376 ? 15.406 32 6.516 1 88.5 376 LYS B O 1
ATOM 7831 N N . SER B 1 377 ? 13.398 31.016 6.238 1 86.31 377 SER B N 1
ATOM 7832 C CA . SER B 1 377 ? 13.953 29.672 6.141 1 86.31 377 SER B CA 1
ATOM 7833 C C . SER B 1 377 ? 14.805 29.5 4.887 1 86.31 377 SER B C 1
ATOM 7835 O O . SER B 1 377 ? 15.734 28.703 4.863 1 86.31 377 SER B O 1
ATOM 7837 N N . THR B 1 378 ? 14.492 30.266 3.879 1 90.62 378 THR B N 1
ATOM 7838 C CA . THR B 1 378 ? 15.25 30.234 2.637 1 90.62 378 THR B CA 1
ATOM 7839 C C . THR B 1 378 ? 16.688 30.703 2.869 1 90.62 378 THR B C 1
ATOM 7841 O O . THR B 1 378 ? 17.625 30.172 2.271 1 90.62 378 THR B O 1
ATOM 7844 N N . ILE B 1 379 ? 16.812 31.656 3.727 1 92.19 379 ILE B N 1
ATOM 7845 C CA . ILE B 1 379 ? 18.141 32.156 4.043 1 92.19 379 ILE B CA 1
ATOM 7846 C C . ILE B 1 379 ? 19 31.047 4.613 1 92.19 379 ILE B C 1
ATOM 7848 O O . ILE B 1 379 ? 20.172 30.906 4.242 1 92.19 379 ILE B O 1
ATOM 7852 N N . ILE B 1 380 ? 18.406 30.25 5.422 1 88.69 380 ILE B N 1
ATOM 7853 C CA . ILE B 1 380 ? 19.109 29.125 6.035 1 88.69 380 ILE B CA 1
ATOM 7854 C C . ILE B 1 380 ? 19.531 28.141 4.957 1 88.69 380 ILE B C 1
ATOM 7856 O O . ILE B 1 380 ? 20.656 27.656 4.945 1 88.69 380 ILE B O 1
ATOM 7860 N N . SER B 1 381 ? 18.656 27.875 4.07 1 89.94 381 SER B N 1
ATOM 7861 C CA . SER B 1 381 ? 18.891 26.891 3.018 1 89.94 381 SER B CA 1
ATOM 7862 C C . SER B 1 381 ? 20 27.344 2.078 1 89.94 381 SER B C 1
ATOM 7864 O O . SER B 1 381 ? 20.719 26.516 1.514 1 89.94 381 SER B O 1
ATOM 7866 N N . LEU B 1 382 ? 20.156 28.625 1.982 1 93.19 382 LEU B N 1
ATOM 7867 C CA . LEU B 1 382 ? 21.156 29.156 1.068 1 93.19 382 LEU B CA 1
ATOM 7868 C C . LEU B 1 382 ? 22.547 29.172 1.719 1 93.19 382 LEU B C 1
ATOM 7870 O O . LEU B 1 382 ? 23.547 28.906 1.058 1 93.19 382 LEU B O 1
ATOM 7874 N N . ILE B 1 383 ? 22.562 29.469 3.016 1 93.31 383 ILE B N 1
ATOM 7875 C CA . ILE B 1 383 ? 23.828 29.516 3.727 1 93.31 383 ILE B CA 1
ATOM 7876 C C . ILE B 1 383 ? 24.469 28.125 3.779 1 93.31 383 ILE B C 1
ATOM 7878 O O . ILE B 1 383 ? 25.672 27.984 3.641 1 93.31 383 ILE B O 1
ATOM 7882 N N . THR B 1 384 ? 23.609 27.141 3.895 1 90.69 384 THR B N 1
ATOM 7883 C CA . THR B 1 384 ? 24.094 25.766 3.955 1 90.69 384 THR B CA 1
ATOM 7884 C C . THR B 1 384 ? 24.234 25.188 2.555 1 90.69 384 THR B C 1
ATOM 7886 O O . THR B 1 384 ? 24.609 24.016 2.396 1 90.69 384 THR B O 1
ATOM 7889 N N . ARG B 1 385 ? 23.859 25.922 1.604 1 90.94 385 ARG B N 1
ATOM 7890 C CA . ARG B 1 385 ? 23.922 25.562 0.188 1 90.94 385 ARG B CA 1
ATOM 7891 C C . ARG B 1 385 ? 23.109 24.312 -0.095 1 90.94 385 ARG B C 1
ATOM 7893 O O . ARG B 1 385 ? 23.578 23.391 -0.773 1 90.94 385 ARG B O 1
ATOM 7900 N N . LEU B 1 386 ? 22.047 24.219 0.54 1 88.75 386 LEU B N 1
ATOM 7901 C CA . LEU B 1 386 ? 21.062 23.234 0.123 1 88.75 386 LEU B CA 1
ATOM 7902 C C . LEU B 1 386 ? 20.438 23.625 -1.221 1 88.75 386 LEU B C 1
ATOM 7904 O O . LEU B 1 386 ? 19.984 22.75 -1.969 1 88.75 386 LEU B O 1
ATOM 7908 N N . TYR B 1 387 ? 20.438 24.953 -1.401 1 89.5 387 TYR B N 1
ATOM 7909 C CA . TYR B 1 387 ? 20.031 25.547 -2.666 1 89.5 387 TYR B CA 1
ATOM 7910 C C . TYR B 1 387 ? 21.078 26.547 -3.16 1 89.5 387 TYR B C 1
ATOM 7912 O O . TYR B 1 387 ? 21.781 27.156 -2.359 1 89.5 387 TYR B O 1
ATOM 7920 N N . ASP B 1 388 ? 21.109 26.625 -4.438 1 90.31 388 ASP B N 1
ATOM 7921 C CA . ASP B 1 388 ? 21.984 27.641 -5.02 1 90.31 388 ASP B CA 1
ATOM 7922 C C . ASP B 1 388 ? 21.203 28.906 -5.367 1 90.31 388 ASP B C 1
ATOM 7924 O O . ASP B 1 388 ? 20.016 28.828 -5.734 1 90.31 388 ASP B O 1
ATOM 7928 N N . ILE B 1 389 ? 21.859 29.938 -5.18 1 92.56 389 ILE B N 1
ATOM 7929 C CA . ILE B 1 389 ? 21.219 31.234 -5.422 1 92.56 389 ILE B CA 1
ATOM 7930 C C . ILE B 1 389 ? 21.047 31.453 -6.922 1 92.56 389 ILE B C 1
ATOM 7932 O O . ILE B 1 389 ? 21.766 30.859 -7.73 1 92.56 389 ILE B O 1
ATOM 7936 N N . ASN B 1 390 ? 20.078 32.25 -7.297 1 92.81 390 ASN B N 1
ATOM 7937 C CA . ASN B 1 390 ? 19.859 32.625 -8.695 1 92.81 390 ASN B CA 1
ATOM 7938 C C . ASN B 1 390 ? 20.797 33.719 -9.133 1 92.81 390 ASN B C 1
ATOM 7940 O O . ASN B 1 390 ? 21.391 33.656 -10.211 1 92.81 390 ASN B O 1
ATOM 7944 N N . SER B 1 391 ? 20.844 34.75 -8.398 1 93.81 391 SER B N 1
ATOM 7945 C CA . SER B 1 391 ? 21.75 35.875 -8.656 1 93.81 391 SER B CA 1
ATOM 7946 C C . SER B 1 391 ? 22.234 36.5 -7.355 1 93.81 391 SER B C 1
ATOM 7948 O O . SER B 1 391 ? 21.641 36.281 -6.297 1 93.81 391 SER B O 1
ATOM 7950 N N . GLY B 1 392 ? 23.344 37.156 -7.441 1 94.94 392 GLY B N 1
ATOM 7951 C CA . GLY B 1 392 ? 23.984 37.75 -6.266 1 94.94 392 GLY B CA 1
ATOM 7952 C C . GLY B 1 392 ? 25.156 36.906 -5.758 1 94.94 392 GLY B C 1
ATOM 7953 O O . GLY B 1 392 ? 25.75 36.156 -6.512 1 94.94 392 GLY B O 1
ATOM 7954 N N . LYS B 1 393 ? 25.516 37.312 -4.469 1 96 393 LYS B N 1
ATOM 7955 C CA . LYS B 1 393 ? 26.641 36.594 -3.881 1 96 393 LYS B CA 1
ATOM 7956 C C . LYS B 1 393 ? 26.453 36.406 -2.377 1 96 393 LYS B C 1
ATOM 7958 O O . LYS B 1 393 ? 25.953 37.312 -1.701 1 96 393 LYS B O 1
ATOM 7963 N N . ILE B 1 394 ? 26.812 35.281 -1.965 1 96.56 394 ILE B N 1
ATOM 7964 C CA . ILE B 1 394 ? 26.922 35.031 -0.534 1 96.56 394 ILE B CA 1
ATOM 7965 C C . ILE B 1 394 ? 28.375 34.75 -0.177 1 96.56 394 ILE B C 1
ATOM 7967 O O . ILE B 1 394 ? 29.016 33.875 -0.756 1 96.56 394 ILE B O 1
ATOM 7971 N N . ILE B 1 395 ? 28.828 35.594 0.742 1 97 395 ILE B N 1
ATOM 7972 C CA . ILE B 1 395 ? 30.234 35.5 1.091 1 97 395 ILE B CA 1
ATOM 7973 C C . ILE B 1 395 ? 30.391 35.125 2.557 1 97 395 ILE B C 1
ATOM 7975 O O . ILE B 1 395 ? 29.734 35.688 3.434 1 97 395 ILE B O 1
ATOM 7979 N N . ILE B 1 396 ? 31.25 34.125 2.779 1 96.12 396 ILE B N 1
ATOM 7980 C CA . ILE B 1 396 ? 31.594 33.719 4.137 1 96.12 396 ILE B CA 1
ATOM 7981 C C . ILE B 1 396 ? 33.094 33.875 4.34 1 96.12 396 ILE B C 1
ATOM 7983 O O . ILE B 1 396 ? 33.906 33.281 3.611 1 96.12 396 ILE B O 1
ATOM 7987 N N . ASP B 1 397 ? 33.5 34.656 5.273 1 95.94 397 ASP B N 1
ATOM 7988 C CA . ASP B 1 397 ? 34.906 34.938 5.555 1 95.94 397 ASP B CA 1
ATOM 7989 C C . ASP B 1 397 ? 35.625 35.406 4.297 1 95.94 397 ASP B C 1
ATOM 7991 O O . ASP B 1 397 ? 36.688 34.844 3.949 1 95.94 397 ASP B O 1
ATOM 7995 N N . ASP B 1 398 ? 35.031 36.188 3.512 1 93.94 398 ASP B N 1
ATOM 7996 C CA . ASP B 1 398 ? 35.562 36.938 2.379 1 93.94 398 ASP B CA 1
ATOM 7997 C C . ASP B 1 398 ? 35.75 36.031 1.164 1 93.94 398 ASP B C 1
ATOM 7999 O O . ASP B 1 398 ? 36.469 36.375 0.217 1 93.94 398 ASP B O 1
ATOM 8003 N N . ILE B 1 399 ? 35.156 34.875 1.212 1 95.75 399 ILE B N 1
ATOM 8004 C CA . ILE B 1 399 ? 35.188 33.969 0.078 1 95.75 399 ILE B CA 1
ATOM 8005 C C . ILE B 1 399 ? 33.75 33.656 -0.356 1 95.75 399 ILE B C 1
ATOM 8007 O O . ILE B 1 399 ? 32.844 33.469 0.483 1 95.75 399 ILE B O 1
ATOM 8011 N N . ASP B 1 400 ? 33.656 33.531 -1.647 1 95.44 400 ASP B N 1
ATOM 8012 C CA . ASP B 1 400 ? 32.344 33.188 -2.193 1 95.44 400 ASP B CA 1
ATOM 8013 C C . ASP B 1 400 ? 31.922 31.766 -1.809 1 95.44 400 ASP B C 1
ATOM 8015 O O . ASP B 1 400 ? 32.75 30.844 -1.834 1 95.44 400 ASP B O 1
ATOM 8019 N N . LEU B 1 401 ? 30.688 31.641 -1.501 1 94.44 401 LEU B N 1
ATOM 8020 C CA . LEU B 1 401 ? 30.125 30.391 -1.016 1 94.44 401 LEU B CA 1
ATOM 8021 C C . LEU B 1 401 ? 30.359 29.266 -2.027 1 94.44 401 LEU B C 1
ATOM 8023 O O . LEU B 1 401 ? 30.625 28.125 -1.646 1 94.44 401 LEU B O 1
ATOM 8027 N N . LYS B 1 402 ? 30.281 29.5 -3.316 1 92.06 402 LYS B N 1
ATOM 8028 C CA . LYS B 1 402 ? 30.391 28.516 -4.387 1 92.06 402 LYS B CA 1
ATOM 8029 C C . LYS B 1 402 ? 31.828 28 -4.52 1 92.06 402 LYS B C 1
ATOM 8031 O O . LYS B 1 402 ? 32.062 26.938 -5.086 1 92.06 402 LYS B O 1
ATOM 8036 N N . ASP B 1 403 ? 32.719 28.766 -3.961 1 94.5 403 ASP B N 1
ATOM 8037 C CA . ASP B 1 403 ? 34.156 28.406 -4.094 1 94.5 403 ASP B CA 1
ATOM 8038 C C . ASP B 1 403 ? 34.562 27.438 -3.002 1 94.5 403 ASP B C 1
ATOM 8040 O O . ASP B 1 403 ? 35.625 26.797 -3.107 1 94.5 403 ASP B O 1
ATOM 8044 N N . TYR B 1 404 ? 33.781 27.297 -2.033 1 94.5 404 TYR B N 1
ATOM 8045 C CA . TYR B 1 404 ? 34.062 26.359 -0.959 1 94.5 404 TYR B CA 1
ATOM 8046 C C . TYR B 1 404 ? 33.75 24.922 -1.375 1 94.5 404 TYR B C 1
ATOM 8048 O O . TYR B 1 404 ? 32.781 24.703 -2.102 1 94.5 404 TYR B O 1
ATOM 8056 N N . GLU B 1 405 ? 34.625 24.062 -0.941 1 94.56 405 GLU B N 1
ATOM 8057 C CA . GLU B 1 405 ? 34.25 22.656 -1.011 1 94.56 405 GLU B CA 1
ATOM 8058 C C . GLU B 1 405 ? 33.031 22.375 -0.119 1 94.56 405 GLU B C 1
ATOM 8060 O O . GLU B 1 405 ? 33.031 22.719 1.064 1 94.56 405 GLU B O 1
ATOM 8065 N N . LEU B 1 406 ? 32.062 21.719 -0.64 1 91.88 406 LEU B N 1
ATOM 8066 C CA . LEU B 1 406 ? 30.734 21.641 -0.067 1 91.88 406 LEU B CA 1
ATOM 8067 C C . LEU B 1 406 ? 30.766 20.969 1.306 1 91.88 406 LEU B C 1
ATOM 8069 O O . LEU B 1 406 ? 30.172 21.469 2.258 1 91.88 406 LEU B O 1
ATOM 8073 N N . TYR B 1 407 ? 31.469 19.922 1.47 1 91.19 407 TYR B N 1
ATOM 8074 C CA . TYR B 1 407 ? 31.469 19.172 2.715 1 91.19 407 TYR B CA 1
ATOM 8075 C C . TYR B 1 407 ? 32.281 19.891 3.793 1 91.19 407 TYR B C 1
ATOM 8077 O O . TYR B 1 407 ? 31.922 19.828 4.977 1 91.19 407 TYR B O 1
ATOM 8085 N N . ASN B 1 408 ? 33.25 20.562 3.316 1 93.06 408 ASN B N 1
ATOM 8086 C CA . ASN B 1 408 ? 34 21.391 4.246 1 93.06 408 ASN B CA 1
ATOM 8087 C C . ASN B 1 408 ? 33.156 22.547 4.773 1 93.06 408 ASN B C 1
ATOM 8089 O O . ASN B 1 408 ? 33.188 22.844 5.973 1 93.06 408 ASN B O 1
ATOM 8093 N N . LEU B 1 409 ? 32.5 23.094 3.92 1 93.12 409 LEU B N 1
ATOM 8094 C CA . LEU B 1 409 ? 31.625 24.203 4.301 1 93.12 409 LEU B CA 1
ATOM 8095 C C . LEU B 1 409 ? 30.594 23.75 5.324 1 93.12 409 LEU B C 1
ATOM 8097 O O . LEU B 1 409 ? 30.453 24.375 6.379 1 93.12 409 LEU B O 1
ATOM 8101 N N . ARG B 1 410 ? 29.922 22.672 5.059 1 91.38 410 ARG B N 1
ATOM 8102 C CA . ARG B 1 410 ? 28.828 22.188 5.891 1 91.38 410 ARG B CA 1
ATOM 8103 C C . ARG B 1 410 ? 29.344 21.703 7.238 1 91.38 410 ARG B C 1
ATOM 8105 O O . ARG B 1 410 ? 28.625 21.75 8.242 1 91.38 410 ARG B O 1
ATOM 8112 N N . SER B 1 411 ? 30.578 21.297 7.289 1 91 411 SER B N 1
ATOM 8113 C CA . SER B 1 411 ? 31.141 20.797 8.539 1 91 411 SER B CA 1
ATOM 8114 C C . SER B 1 411 ? 31.328 21.922 9.547 1 91 411 SER B C 1
ATOM 8116 O O . SER B 1 411 ? 31.422 21.656 10.75 1 91 411 SER B O 1
ATOM 8118 N N . HIS B 1 412 ? 31.281 23.125 9.086 1 92.69 412 HIS B N 1
ATOM 8119 C CA . HIS B 1 412 ? 31.516 24.25 9.977 1 92.69 412 HIS B CA 1
ATOM 8120 C C . HIS B 1 412 ? 30.203 24.984 10.289 1 92.69 412 HIS B C 1
ATOM 8122 O O . HIS B 1 412 ? 30.203 25.969 11.023 1 92.69 412 HIS B O 1
ATOM 8128 N N . ILE B 1 413 ? 29.203 24.453 9.742 1 92.5 413 ILE B N 1
ATOM 8129 C CA . ILE B 1 413 ? 27.906 25.078 9.953 1 92.5 413 ILE B CA 1
ATOM 8130 C C . ILE B 1 413 ? 26.969 24.125 10.688 1 92.5 413 ILE B C 1
ATOM 8132 O O . ILE B 1 413 ? 26.766 22.984 10.242 1 92.5 413 ILE B O 1
ATOM 8136 N N . GLY B 1 414 ? 26.5 24.516 11.852 1 91.25 414 GLY B N 1
ATOM 8137 C CA . GLY B 1 414 ? 25.453 23.797 12.555 1 91.25 414 GLY B CA 1
ATOM 8138 C C . GLY B 1 414 ? 24.062 24.328 12.289 1 91.25 414 GLY B C 1
ATOM 8139 O O . GLY B 1 414 ? 23.844 25.547 12.281 1 91.25 414 GLY B O 1
ATOM 8140 N N . VAL B 1 415 ? 23.172 23.406 11.969 1 89.5 415 VAL B N 1
ATOM 8141 C CA . VAL B 1 415 ? 21.844 23.875 11.602 1 89.5 415 VAL B CA 1
ATOM 8142 C C . VAL B 1 415 ? 20.797 23.125 12.422 1 89.5 415 VAL B C 1
ATOM 8144 O O . VAL B 1 415 ? 20.906 21.922 12.641 1 89.5 415 VAL B O 1
ATOM 8147 N N . VAL B 1 416 ? 19.922 23.906 12.945 1 87.94 416 VAL B N 1
ATOM 8148 C CA . VAL B 1 416 ? 18.719 23.375 13.555 1 87.94 416 VAL B CA 1
ATOM 8149 C C . VAL B 1 416 ? 17.484 23.859 12.789 1 87.94 416 VAL B C 1
ATOM 8151 O O . VAL B 1 416 ? 17.219 25.062 12.734 1 87.94 416 VAL B O 1
ATOM 8154 N N . LEU B 1 417 ? 16.828 22.953 12.219 1 82.75 417 LEU B N 1
ATOM 8155 C CA . LEU B 1 417 ? 15.672 23.297 11.398 1 82.75 417 LEU B CA 1
ATOM 8156 C C . LEU B 1 417 ? 14.398 23.359 12.234 1 82.75 417 LEU B C 1
ATOM 8158 O O . LEU B 1 417 ? 14.375 22.859 13.359 1 82.75 417 LEU B O 1
ATOM 8162 N N . GLN B 1 418 ? 13.445 23.984 11.586 1 75.06 418 GLN B N 1
ATOM 8163 C CA . GLN B 1 418 ? 12.156 24.125 12.25 1 75.06 418 GLN B CA 1
ATOM 8164 C C . GLN B 1 418 ? 11.508 22.766 12.492 1 75.06 418 GLN B C 1
ATOM 8166 O O . GLN B 1 418 ? 11.016 22.484 13.586 1 75.06 418 GLN B O 1
ATOM 8171 N N . ASP B 1 419 ? 11.484 21.969 11.422 1 75.06 419 ASP B N 1
ATOM 8172 C CA . ASP B 1 419 ? 10.961 20.609 11.523 1 75.06 419 ASP B CA 1
ATOM 8173 C C . ASP B 1 419 ? 12.047 19.641 12 1 75.06 419 ASP B C 1
ATOM 8175 O O . ASP B 1 419 ? 12.852 19.172 11.195 1 75.06 419 ASP B O 1
ATOM 8179 N N . VAL B 1 420 ? 11.891 19.406 13.328 1 79 420 VAL B N 1
ATOM 8180 C CA . VAL B 1 420 ? 12.914 18.562 13.914 1 79 420 VAL B CA 1
ATOM 8181 C C . VAL B 1 420 ? 12.648 17.094 13.547 1 79 420 VAL B C 1
ATOM 8183 O O . VAL B 1 420 ? 11.539 16.594 13.742 1 79 420 VAL B O 1
ATOM 8186 N N . PHE B 1 421 ? 13.617 16.531 12.906 1 83.94 421 PHE B N 1
ATOM 8187 C CA . PHE B 1 421 ? 13.5 15.148 12.469 1 83.94 421 PHE B CA 1
ATOM 8188 C C . PHE B 1 421 ? 14.453 14.25 13.25 1 83.94 421 PHE B C 1
ATOM 8190 O O . PHE B 1 421 ? 15.648 14.523 13.32 1 83.94 421 PHE B O 1
ATOM 8197 N N . LEU B 1 422 ? 13.859 13.242 13.938 1 87.56 422 LEU B N 1
ATOM 8198 C CA . LEU B 1 422 ? 14.656 12.227 14.609 1 87.56 422 LEU B CA 1
ATOM 8199 C C . LEU B 1 422 ? 14.484 10.867 13.93 1 87.56 422 LEU B C 1
ATOM 8201 O O . LEU B 1 422 ? 13.375 10.516 13.523 1 87.56 422 LEU B O 1
ATOM 8205 N N . PHE B 1 423 ? 15.578 10.219 13.766 1 88.69 423 PHE B N 1
ATOM 8206 C CA . PHE B 1 423 ? 15.547 8.906 13.133 1 88.69 423 PHE B CA 1
ATOM 8207 C C . PHE B 1 423 ? 15.219 7.816 14.148 1 88.69 423 PHE B C 1
ATOM 8209 O O . PHE B 1 423 ? 15.461 7.988 15.344 1 88.69 423 PHE B O 1
ATOM 8216 N N . HIS B 1 424 ? 14.68 6.738 13.609 1 88.38 424 HIS B N 1
ATOM 8217 C CA . HIS B 1 424 ? 14.461 5.59 14.484 1 88.38 424 HIS B CA 1
ATOM 8218 C C . HIS B 1 424 ? 15.773 5.059 15.039 1 88.38 424 HIS B C 1
ATOM 8220 O O . HIS B 1 424 ? 16.734 4.852 14.289 1 88.38 424 HIS B O 1
ATOM 8226 N N . GLY B 1 425 ? 15.758 4.902 16.344 1 87.81 425 GLY B N 1
ATOM 8227 C CA . GLY B 1 425 ? 16.969 4.469 17.031 1 87.81 425 GLY B CA 1
ATOM 8228 C C . GLY B 1 425 ? 17.109 5.082 18.406 1 87.81 425 GLY B C 1
ATOM 8229 O O . GLY B 1 425 ? 16.188 5.738 18.906 1 87.81 425 GLY B O 1
ATOM 8230 N N . SER B 1 426 ? 18.25 4.867 18.969 1 91.75 426 SER B N 1
ATOM 8231 C CA . SER B 1 426 ? 18.484 5.398 20.312 1 91.75 426 SER B CA 1
ATOM 8232 C C . SER B 1 426 ? 18.844 6.879 20.266 1 91.75 426 SER B C 1
ATOM 8234 O O . SER B 1 426 ? 19.219 7.398 19.203 1 91.75 426 SER B O 1
ATOM 8236 N N . ILE B 1 427 ? 18.656 7.527 21.375 1 92.69 427 ILE B N 1
ATOM 8237 C CA . ILE B 1 427 ? 19.062 8.93 21.484 1 92.69 427 ILE B CA 1
ATOM 8238 C C . ILE B 1 427 ? 20.562 9.062 21.203 1 92.69 427 ILE B C 1
ATOM 8240 O O . ILE B 1 427 ? 20.984 10 20.516 1 92.69 427 ILE B O 1
ATOM 8244 N N . PHE B 1 428 ? 21.266 8.125 21.641 1 93.69 428 PHE B N 1
ATOM 8245 C CA . PHE B 1 428 ? 22.703 8.109 21.391 1 93.69 428 PHE B CA 1
ATOM 8246 C C . PHE B 1 428 ? 22.984 8.102 19.891 1 93.69 428 PHE B C 1
ATOM 8248 O O . PHE B 1 428 ? 23.797 8.898 19.406 1 93.69 428 PHE B O 1
ATOM 8255 N N . GLU B 1 429 ? 22.344 7.242 19.188 1 91.19 429 GLU B N 1
ATOM 8256 C CA . GLU B 1 429 ? 22.547 7.105 17.75 1 91.19 429 GLU B CA 1
ATOM 8257 C C . GLU B 1 429 ? 22.141 8.375 17.016 1 91.19 429 GLU B C 1
ATOM 8259 O O . GLU B 1 429 ? 22.75 8.75 16.016 1 91.19 429 GLU B O 1
ATOM 8264 N N . ASN B 1 430 ? 21.078 8.992 17.5 1 91.81 430 ASN B N 1
ATOM 8265 C CA . ASN B 1 430 ? 20.594 10.219 16.875 1 91.81 430 ASN B CA 1
ATOM 8266 C C . ASN B 1 430 ? 21.562 11.383 17.109 1 91.81 430 ASN B C 1
ATOM 8268 O O . ASN B 1 430 ? 21.688 12.266 16.25 1 91.81 430 ASN B O 1
ATOM 8272 N N . LEU B 1 431 ? 22.203 11.359 18.25 1 93.56 431 LEU B N 1
ATOM 8273 C CA . LEU B 1 431 ? 23.125 12.438 18.578 1 93.56 431 LEU B CA 1
ATOM 8274 C C . LEU B 1 431 ? 24.484 12.211 17.938 1 93.56 431 LEU B C 1
ATOM 8276 O O . LEU B 1 431 ? 25.094 13.164 17.438 1 93.56 431 LEU B O 1
ATOM 8280 N N . ALA B 1 432 ? 24.953 10.977 17.969 1 91.94 432 ALA B N 1
ATOM 8281 C CA . ALA B 1 432 ? 26.203 10.656 17.297 1 91.94 432 ALA B CA 1
ATOM 8282 C C . ALA B 1 432 ? 26.047 10.758 15.781 1 91.94 432 ALA B C 1
ATOM 8284 O O . ALA B 1 432 ? 26.984 11.125 15.07 1 91.94 432 ALA B O 1
ATOM 8285 N N . PHE B 1 433 ? 24.906 10.445 15.297 1 88.5 433 PHE B N 1
ATOM 8286 C CA . PHE B 1 433 ? 24.453 10.578 13.914 1 88.5 433 PHE B CA 1
ATOM 8287 C C . PHE B 1 433 ? 25.516 10.078 12.945 1 88.5 433 PHE B C 1
ATOM 8289 O O . PHE B 1 433 ? 25.906 10.789 12.016 1 88.5 433 PHE B O 1
ATOM 8296 N N . GLY B 1 434 ? 26.219 8.977 13.289 1 84 434 GLY B N 1
ATOM 8297 C CA . GLY B 1 434 ? 27.141 8.312 12.383 1 84 434 GLY B CA 1
ATOM 8298 C C . GLY B 1 434 ? 28.578 8.789 12.547 1 84 434 GLY B C 1
ATOM 8299 O O . GLY B 1 434 ? 29.453 8.383 11.781 1 84 434 GLY B O 1
ATOM 8300 N N . ASP B 1 435 ? 28.797 9.766 13.406 1 88.12 435 ASP B N 1
ATOM 8301 C CA . ASP B 1 435 ? 30.141 10.242 13.703 1 88.12 435 ASP B CA 1
ATOM 8302 C C . ASP B 1 435 ? 30.781 9.438 14.836 1 88.12 435 ASP B C 1
ATOM 8304 O O . ASP B 1 435 ? 30.391 9.594 16 1 88.12 435 ASP B O 1
ATOM 8308 N N . ASP B 1 436 ? 31.781 8.75 14.484 1 87.88 436 ASP B N 1
ATOM 8309 C CA . ASP B 1 436 ? 32.438 7.855 15.445 1 87.88 436 ASP B CA 1
ATOM 8310 C C . ASP B 1 436 ? 33.219 8.641 16.484 1 87.88 436 ASP B C 1
ATOM 8312 O O . ASP B 1 436 ? 33.562 8.109 17.531 1 87.88 436 ASP B O 1
ATOM 8316 N N . THR B 1 437 ? 33.438 9.82 16.25 1 88.5 437 THR B N 1
ATOM 8317 C CA . THR B 1 437 ? 34.219 10.633 17.156 1 88.5 437 THR B CA 1
ATOM 8318 C C . THR B 1 437 ? 33.375 11.125 18.328 1 88.5 437 THR B C 1
ATOM 8320 O O . THR B 1 437 ? 33.906 11.57 19.344 1 88.5 437 THR B O 1
ATOM 8323 N N . ILE B 1 438 ? 32.062 11.086 18.094 1 92.19 438 ILE B N 1
ATOM 8324 C CA . ILE B 1 438 ? 31.156 11.523 19.141 1 92.19 438 ILE B CA 1
ATOM 8325 C C . ILE B 1 438 ? 30.844 10.352 20.078 1 92.19 438 ILE B C 1
ATOM 8327 O O . ILE B 1 438 ? 29.984 9.523 19.781 1 92.19 438 ILE B O 1
ATOM 8331 N N . THR B 1 439 ? 31.5 10.328 21.188 1 93.94 439 THR B N 1
ATOM 8332 C CA . THR B 1 439 ? 31.328 9.266 22.172 1 93.94 439 THR B CA 1
ATOM 8333 C C . THR B 1 439 ? 30.25 9.633 23.188 1 93.94 439 THR B C 1
ATOM 8335 O O . THR B 1 439 ? 29.797 10.781 23.234 1 93.94 439 THR B O 1
ATOM 8338 N N . LEU B 1 440 ? 29.875 8.672 23.953 1 94.38 440 LEU B N 1
ATOM 8339 C CA . LEU B 1 440 ? 28.844 8.883 24.969 1 94.38 440 LEU B CA 1
ATOM 8340 C C . LEU B 1 440 ? 29.312 9.914 26 1 94.38 440 LEU B C 1
ATOM 8342 O O . LEU B 1 440 ? 28.5 10.719 26.469 1 94.38 440 LEU B O 1
ATOM 8346 N N . GLU B 1 441 ? 30.562 9.867 26.234 1 94.25 441 GLU B N 1
ATOM 8347 C CA . GLU B 1 441 ? 31.125 10.812 27.188 1 94.25 441 GLU B CA 1
ATOM 8348 C C . GLU B 1 441 ? 31.031 12.242 26.672 1 94.25 441 GLU B C 1
ATOM 8350 O O . GLU B 1 441 ? 30.688 13.164 27.422 1 94.25 441 GLU B O 1
ATOM 8355 N N . LYS B 1 442 ? 31.297 12.414 25.438 1 94.69 442 LYS B N 1
ATOM 8356 C CA . LYS B 1 442 ? 31.203 13.742 24.828 1 94.69 442 LYS B CA 1
ATOM 8357 C C . LYS B 1 442 ? 29.766 14.242 24.828 1 94.69 442 LYS B C 1
ATOM 8359 O O . LYS B 1 442 ? 29.516 15.43 25.016 1 94.69 442 LYS B O 1
ATOM 8364 N N . ILE B 1 443 ? 28.875 13.312 24.562 1 95.88 443 ILE B N 1
ATOM 8365 C CA . ILE B 1 443 ? 27.453 13.656 24.531 1 95.88 443 ILE B CA 1
ATOM 8366 C C . ILE B 1 443 ? 26.984 14.086 25.906 1 95.88 443 ILE B C 1
ATOM 8368 O O . ILE B 1 443 ? 26.281 15.086 26.047 1 95.88 443 ILE B O 1
ATOM 8372 N N . LYS B 1 444 ? 27.375 13.328 26.906 1 95.25 444 LYS B N 1
ATOM 8373 C CA . LYS B 1 444 ? 26.984 13.656 28.281 1 95.25 444 LYS B CA 1
ATOM 8374 C C . LYS B 1 444 ? 27.562 15.008 28.703 1 95.25 444 LYS B C 1
ATOM 8376 O O . LYS B 1 444 ? 26.875 15.797 29.359 1 95.25 444 LYS B O 1
ATOM 8381 N N . ALA B 1 445 ? 28.766 15.25 28.344 1 94.44 445 ALA B N 1
ATOM 8382 C CA . ALA B 1 445 ? 29.406 16.531 28.656 1 94.44 445 ALA B CA 1
ATOM 8383 C C . ALA B 1 445 ? 28.672 17.688 27.969 1 94.44 445 ALA B C 1
ATOM 8385 O O . ALA B 1 445 ? 28.422 18.719 28.578 1 94.44 445 ALA B O 1
ATOM 8386 N N . GLY B 1 446 ? 28.391 17.484 26.688 1 93.62 446 GLY B N 1
ATOM 8387 C CA . GLY B 1 446 ? 27.656 18.5 25.938 1 93.62 446 GLY B CA 1
ATOM 8388 C C . GLY B 1 446 ? 26.266 18.75 26.484 1 93.62 446 GLY B C 1
ATOM 8389 O O . GLY B 1 446 ? 25.812 19.906 26.547 1 93.62 446 GLY B O 1
ATOM 8390 N N . ALA B 1 447 ? 25.625 17.688 26.828 1 94.94 447 ALA B N 1
ATOM 8391 C CA . ALA B 1 447 ? 24.281 17.781 27.375 1 94.94 447 ALA B CA 1
ATOM 8392 C C . ALA B 1 447 ? 24.281 18.562 28.688 1 94.94 447 ALA B C 1
ATOM 8394 O O . ALA B 1 447 ? 23.359 19.344 28.953 1 94.94 447 ALA B O 1
ATOM 8395 N N . LYS B 1 448 ? 25.266 18.312 29.469 1 93.81 448 LYS B N 1
ATOM 8396 C CA . LYS B 1 448 ? 25.391 19.031 30.734 1 93.81 448 LYS B CA 1
ATOM 8397 C C . LYS B 1 448 ? 25.688 20.516 30.484 1 93.81 448 LYS B C 1
ATOM 8399 O O . LYS B 1 448 ? 25.172 21.375 31.203 1 93.81 448 LYS B O 1
ATOM 8404 N N . GLU B 1 449 ? 26.469 20.781 29.562 1 91.69 449 GLU B N 1
ATOM 8405 C CA . GLU B 1 449 ? 26.875 22.156 29.25 1 91.69 449 GLU B CA 1
ATOM 8406 C C . GLU B 1 449 ? 25.672 23 28.828 1 91.69 449 GLU B C 1
ATOM 8408 O O . GLU B 1 449 ? 25.562 24.172 29.203 1 91.69 449 GLU B O 1
ATOM 8413 N N . ILE B 1 450 ? 24.812 22.391 28.047 1 89.19 450 ILE B N 1
ATOM 8414 C CA . ILE B 1 450 ? 23.688 23.188 27.578 1 89.19 450 ILE B CA 1
ATOM 8415 C C . ILE B 1 450 ? 22.469 22.906 28.438 1 89.19 450 ILE B C 1
ATOM 8417 O O . ILE B 1 450 ? 21.359 23.312 28.094 1 89.19 450 ILE B O 1
ATOM 8421 N N . GLU B 1 451 ? 22.609 22.078 29.484 1 87.94 451 GLU B N 1
ATOM 8422 C CA . GLU B 1 451 ? 21.609 21.844 30.531 1 87.94 451 GLU B CA 1
ATOM 8423 C C . GLU B 1 451 ? 20.422 21.047 30 1 87.94 451 GLU B C 1
ATOM 8425 O O . GLU B 1 451 ? 19.281 21.406 30.25 1 87.94 451 GLU B O 1
ATOM 8430 N N . VAL B 1 452 ? 20.703 20.109 29.234 1 88.62 452 VAL B N 1
ATOM 8431 C CA . VAL B 1 452 ? 19.625 19.266 28.734 1 88.62 452 VAL B CA 1
ATOM 8432 C C . VAL B 1 452 ? 19.812 17.844 29.234 1 88.62 452 VAL B C 1
ATOM 8434 O O . VAL B 1 452 ? 19.047 16.938 28.875 1 88.62 452 VAL B O 1
ATOM 8437 N N . ASP B 1 453 ? 20.734 17.578 30.031 1 90.94 453 ASP B N 1
ATOM 8438 C CA . ASP B 1 453 ? 21.078 16.25 30.531 1 90.94 453 ASP B CA 1
ATOM 8439 C C . ASP B 1 453 ? 19.938 15.672 31.359 1 90.94 453 ASP B C 1
ATOM 8441 O O . ASP B 1 453 ? 19.609 14.492 31.25 1 90.94 453 ASP B O 1
ATOM 8445 N N . GLN B 1 454 ? 19.344 16.531 32.094 1 86.56 454 GLN B N 1
ATOM 8446 C CA . GLN B 1 454 ? 18.297 16.062 33 1 86.56 454 GLN B CA 1
ATOM 8447 C C . GLN B 1 454 ? 17.125 15.477 32.25 1 86.56 454 GLN B C 1
ATOM 8449 O O . GLN B 1 454 ? 16.578 14.445 32.625 1 86.56 454 GLN B O 1
ATOM 8454 N N . PHE B 1 455 ? 16.734 16.172 31.219 1 85.19 455 PHE B N 1
ATOM 8455 C CA . PHE B 1 455 ? 15.586 15.703 30.453 1 85.19 455 PHE B CA 1
ATOM 8456 C C . PHE B 1 455 ? 15.883 14.352 29.812 1 85.19 455 PHE B C 1
ATOM 8458 O O . PHE B 1 455 ? 15.016 13.477 29.766 1 85.19 455 PHE B O 1
ATOM 8465 N N . ILE B 1 456 ? 17.109 14.07 29.422 1 90.31 456 ILE B N 1
ATOM 8466 C CA . ILE B 1 456 ? 17.5 12.828 28.766 1 90.31 456 ILE B CA 1
ATOM 8467 C C . ILE B 1 456 ? 17.547 11.688 29.781 1 90.31 456 ILE B C 1
ATOM 8469 O O . ILE B 1 456 ? 17.109 10.57 29.484 1 90.31 456 ILE B O 1
ATOM 8473 N N . GLU B 1 457 ? 18.016 12.023 30.922 1 89.62 457 GLU B N 1
ATOM 8474 C CA . GLU B 1 457 ? 18.141 11.008 31.969 1 89.62 457 GLU B CA 1
ATOM 8475 C C . GLU B 1 457 ? 16.766 10.578 32.5 1 89.62 457 GLU B C 1
ATOM 8477 O O . GLU B 1 457 ? 16.625 9.477 33.031 1 89.62 457 GLU B O 1
ATOM 8482 N N . GLN B 1 458 ? 15.812 11.398 32.312 1 85.75 458 GLN B N 1
ATOM 8483 C CA . GLN B 1 458 ? 14.461 11.094 32.781 1 85.75 458 GLN B CA 1
ATOM 8484 C C . GLN B 1 458 ? 13.75 10.141 31.812 1 85.75 458 GLN B C 1
ATOM 8486 O O . GLN B 1 458 ? 12.758 9.508 32.188 1 85.75 458 GLN B O 1
ATOM 8491 N N . LEU B 1 459 ? 14.25 10.055 30.719 1 86.5 459 LEU B N 1
ATOM 8492 C CA . LEU B 1 459 ? 13.664 9.117 29.766 1 86.5 459 LEU B CA 1
ATOM 8493 C C . LEU B 1 459 ? 14 7.676 30.156 1 86.5 459 LEU B C 1
ATOM 8495 O O . LEU B 1 459 ? 15.078 7.406 30.688 1 86.5 459 LEU B O 1
ATOM 8499 N N . PRO B 1 460 ? 13.062 6.781 29.891 1 86.62 460 PRO B N 1
ATOM 8500 C CA . PRO B 1 460 ? 13.367 5.375 30.156 1 86.62 460 PRO B CA 1
ATOM 8501 C C . PRO B 1 460 ? 14.57 4.867 29.359 1 86.62 460 PRO B C 1
ATOM 8503 O O . PRO B 1 460 ? 14.516 4.793 28.141 1 86.62 460 PRO B O 1
ATOM 8506 N N . GLY B 1 461 ? 15.711 4.531 30.062 1 89.69 461 GLY B N 1
ATOM 8507 C CA . GLY B 1 461 ? 16.922 4.043 29.422 1 89.69 461 GLY B CA 1
ATOM 8508 C C . GLY B 1 461 ? 17.922 5.141 29.109 1 89.69 461 GLY B C 1
ATOM 8509 O O . GLY B 1 461 ? 19.016 4.867 28.609 1 89.69 461 GLY B O 1
ATOM 8510 N N . GLY B 1 462 ? 17.438 6.348 29.359 1 91.12 462 GLY B N 1
ATOM 8511 C CA . GLY B 1 462 ? 18.328 7.473 29.156 1 91.12 462 GLY B CA 1
ATOM 8512 C C . GLY B 1 462 ? 18.734 7.672 27.703 1 91.12 462 GLY B C 1
ATOM 8513 O O . GLY B 1 462 ? 17.875 7.805 26.828 1 91.12 462 GLY B O 1
ATOM 8514 N N . TYR B 1 463 ? 20.047 7.457 27.531 1 92.62 463 TYR B N 1
ATOM 8515 C CA . TYR B 1 463 ? 20.594 7.695 26.203 1 92.62 463 TYR B CA 1
ATOM 8516 C C . TYR B 1 463 ? 20.297 6.523 25.281 1 92.62 463 TYR B C 1
ATOM 8518 O O . TYR B 1 463 ? 20.422 6.641 24.062 1 92.62 463 TYR B O 1
ATOM 8526 N N . ASP B 1 464 ? 19.797 5.5 25.844 1 91.88 464 ASP B N 1
ATOM 8527 C CA . ASP B 1 464 ? 19.469 4.32 25.047 1 91.88 464 ASP B CA 1
ATOM 8528 C C . ASP B 1 464 ? 17.984 4.277 24.703 1 91.88 464 ASP B C 1
ATOM 8530 O O . ASP B 1 464 ? 17.516 3.34 24.062 1 91.88 464 ASP B O 1
ATOM 8534 N N . TYR B 1 465 ? 17.344 5.285 25.094 1 90.31 465 TYR B N 1
ATOM 8535 C CA . TYR B 1 465 ? 15.922 5.348 24.781 1 90.31 465 TYR B CA 1
ATOM 8536 C C . TYR B 1 465 ? 15.703 5.297 23.281 1 90.31 465 TYR B C 1
ATOM 8538 O O . TYR B 1 465 ? 16.312 6.059 22.531 1 90.31 465 TYR B O 1
ATOM 8546 N N . VAL B 1 466 ? 14.836 4.438 22.859 1 88.62 466 VAL B N 1
ATOM 8547 C CA . VAL B 1 466 ? 14.594 4.242 21.438 1 88.62 466 VAL B CA 1
ATOM 8548 C C . VAL B 1 466 ? 13.453 5.156 20.969 1 88.62 466 VAL B C 1
ATOM 8550 O O . VAL B 1 466 ? 12.336 5.059 21.469 1 88.62 466 VAL B O 1
ATOM 8553 N N . VAL B 1 467 ? 13.781 6.051 20.078 1 85.25 467 VAL B N 1
ATOM 8554 C CA . VAL B 1 467 ? 12.805 6.957 19.484 1 85.25 467 VAL B CA 1
ATOM 8555 C C . VAL B 1 467 ? 12.07 6.246 18.344 1 85.25 467 VAL B C 1
ATOM 8557 O O . VAL B 1 467 ? 12.688 5.602 17.5 1 85.25 467 VAL B O 1
ATOM 8560 N N . SER B 1 468 ? 10.773 6.23 18.484 1 79.5 468 SER B N 1
ATOM 8561 C CA . SER B 1 468 ? 9.969 5.613 17.438 1 79.5 468 SER B CA 1
ATOM 8562 C C . SER B 1 468 ? 9.969 6.457 16.172 1 79.5 468 SER B C 1
ATOM 8564 O O . SER B 1 468 ? 10.539 7.555 16.156 1 79.5 468 SER B O 1
ATOM 8566 N N . GLU B 1 469 ? 9.289 5.914 15.211 1 67.69 469 GLU B N 1
ATOM 8567 C CA . GLU B 1 469 ? 9.273 6.582 13.914 1 67.69 469 GLU B CA 1
ATOM 8568 C C . GLU B 1 469 ? 8.695 7.988 14.023 1 67.69 469 GLU B C 1
ATOM 8570 O O . GLU B 1 469 ? 7.695 8.203 14.711 1 67.69 469 GLU B O 1
ATOM 8575 N N . ARG B 1 470 ? 9.32 8.945 13.539 1 60.03 470 ARG B N 1
ATOM 8576 C CA . ARG B 1 470 ? 9.008 10.367 13.453 1 60.03 470 ARG B CA 1
ATOM 8577 C C . ARG B 1 470 ? 8.938 10.992 14.844 1 60.03 470 ARG B C 1
ATOM 8579 O O . ARG B 1 470 ? 8.336 12.055 15.023 1 60.03 470 ARG B O 1
ATOM 8586 N N . GLY B 1 471 ? 9.523 10.32 15.867 1 60.78 471 GLY B N 1
ATOM 8587 C CA . GLY B 1 471 ? 9.641 10.906 17.188 1 60.78 471 GLY B CA 1
ATOM 8588 C C . GLY B 1 471 ? 8.312 11.008 17.922 1 60.78 471 GLY B C 1
ATOM 8589 O O . GLY B 1 471 ? 8.109 11.914 18.734 1 60.78 471 GLY B O 1
ATOM 8590 N N . SER B 1 472 ? 7.418 10.156 17.547 1 61.78 472 SER B N 1
ATOM 8591 C CA . SER B 1 472 ? 6.078 10.273 18.109 1 61.78 472 SER B CA 1
ATOM 8592 C C . SER B 1 472 ? 6.086 9.953 19.609 1 61.78 472 SER B C 1
ATOM 8594 O O . SER B 1 472 ? 5.172 10.352 20.344 1 61.78 472 SER B O 1
ATOM 8596 N N . SER B 1 473 ? 7.168 9.555 20.031 1 68.94 473 SER B N 1
ATOM 8597 C CA . SER B 1 473 ? 7.254 9.133 21.422 1 68.94 473 SER B CA 1
ATOM 8598 C C . SER B 1 473 ? 7.777 10.258 22.312 1 68.94 473 SER B C 1
ATOM 8600 O O . SER B 1 473 ? 7.789 10.133 23.531 1 68.94 473 SER B O 1
ATOM 8602 N N . ILE B 1 474 ? 8.281 11.352 21.625 1 75.75 474 ILE B N 1
ATOM 8603 C CA . ILE B 1 474 ? 8.906 12.453 22.359 1 75.75 474 ILE B CA 1
ATOM 8604 C C . ILE B 1 474 ? 8.188 13.758 22.031 1 75.75 474 ILE B C 1
ATOM 8606 O O . ILE B 1 474 ? 7.668 13.93 20.922 1 75.75 474 ILE B O 1
ATOM 8610 N N . SER B 1 475 ? 8.047 14.602 22.969 1 76.81 475 SER B N 1
ATOM 8611 C CA . SER B 1 475 ? 7.375 15.883 22.766 1 76.81 475 SER B CA 1
ATOM 8612 C C . SER B 1 475 ? 8.148 16.766 21.781 1 76.81 475 SER B C 1
ATOM 8614 O O . SER B 1 475 ? 9.328 16.516 21.531 1 76.81 475 SER B O 1
ATOM 8616 N N . LEU B 1 476 ? 7.527 17.719 21.188 1 78.38 476 LEU B N 1
ATOM 8617 C CA . LEU B 1 476 ? 8.141 18.625 20.234 1 78.38 476 LEU B CA 1
ATOM 8618 C C . LEU B 1 476 ? 9.305 19.375 20.875 1 78.38 476 LEU B C 1
ATOM 8620 O O . LEU B 1 476 ? 10.352 19.562 20.234 1 78.38 476 LEU B O 1
ATOM 8624 N N . GLY B 1 477 ? 9.07 19.844 22.094 1 81.25 477 GLY B N 1
ATOM 8625 C CA . GLY B 1 477 ? 10.125 20.547 22.797 1 81.25 477 GLY B CA 1
ATOM 8626 C C . GLY B 1 477 ? 11.359 19.703 23.047 1 81.25 477 GLY B C 1
ATOM 8627 O O . GLY B 1 477 ? 12.484 20.172 22.891 1 81.25 477 GLY B O 1
ATOM 8628 N N . GLN B 1 478 ? 11.141 18.516 23.406 1 82.94 478 GLN B N 1
ATOM 8629 C CA . GLN B 1 478 ? 12.234 17.594 23.641 1 82.94 478 GLN B CA 1
ATOM 8630 C C . GLN B 1 478 ? 12.992 17.297 22.359 1 82.94 478 GLN B C 1
ATOM 8632 O O . GLN B 1 478 ? 14.227 17.188 22.359 1 82.94 478 GLN B O 1
ATOM 8637 N N . ARG B 1 479 ? 12.32 17.172 21.297 1 87.69 479 ARG B N 1
ATOM 8638 C CA . ARG B 1 479 ? 12.945 16.953 20 1 87.69 479 ARG B CA 1
ATOM 8639 C C . ARG B 1 479 ? 13.844 18.125 19.609 1 87.69 479 ARG B C 1
ATOM 8641 O O . ARG B 1 479 ? 14.922 17.922 19.047 1 87.69 479 ARG B O 1
ATOM 8648 N N . GLN B 1 480 ? 13.336 19.219 19.922 1 87.56 480 GLN B N 1
ATOM 8649 C CA . GLN B 1 480 ? 14.117 20.422 19.609 1 87.56 480 GLN B CA 1
ATOM 8650 C C . GLN B 1 480 ? 15.398 20.469 20.438 1 87.56 480 GLN B C 1
ATOM 8652 O O . GLN B 1 480 ? 16.453 20.844 19.922 1 87.56 480 GLN B O 1
ATOM 8657 N N . LEU B 1 481 ? 15.25 20.156 21.703 1 88.88 481 LEU B N 1
ATOM 8658 C CA . LEU B 1 481 ? 16.422 20.141 22.578 1 88.88 481 LEU B CA 1
ATOM 8659 C C . LEU B 1 481 ? 17.469 19.156 22.078 1 88.88 481 LEU B C 1
ATOM 8661 O O . LEU B 1 481 ? 18.656 19.438 22.125 1 88.88 481 LEU B O 1
ATOM 8665 N N . LEU B 1 482 ? 17 18.062 21.625 1 90.44 482 LEU B N 1
ATOM 8666 C CA . LEU B 1 482 ? 17.922 17.047 21.109 1 90.44 482 LEU B CA 1
ATOM 8667 C C . LEU B 1 482 ? 18.594 17.547 19.828 1 90.44 482 LEU B C 1
ATOM 8669 O O . LEU B 1 482 ? 19.766 17.25 19.578 1 90.44 482 LEU B O 1
ATOM 8673 N N . SER B 1 483 ? 17.859 18.25 19.016 1 90.12 483 SER B N 1
ATOM 8674 C CA . SER B 1 483 ? 18.438 18.812 17.797 1 90.12 483 SER B CA 1
ATOM 8675 C C . SER B 1 483 ? 19.484 19.875 18.109 1 90.12 483 SER B C 1
ATOM 8677 O O . SER B 1 483 ? 20.484 20.016 17.406 1 90.12 483 SER B O 1
ATOM 8679 N N . PHE B 1 484 ? 19.219 20.609 19.234 1 90.56 484 PHE B N 1
ATOM 8680 C CA . PHE B 1 484 ? 20.203 21.562 19.703 1 90.56 484 PHE B CA 1
ATOM 8681 C C . PHE B 1 484 ? 21.5 20.859 20.109 1 90.56 484 PHE B C 1
ATOM 8683 O O . PHE B 1 484 ? 22.578 21.297 19.719 1 90.56 484 PHE B O 1
ATOM 8690 N N . LEU B 1 485 ? 21.266 19.891 20.859 1 92.31 485 LEU B N 1
ATOM 8691 C CA . LEU B 1 485 ? 22.422 19.141 21.328 1 92.31 485 LEU B CA 1
ATOM 8692 C C . LEU B 1 485 ? 23.219 18.547 20.172 1 92.31 485 LEU B C 1
ATOM 8694 O O . LEU B 1 485 ? 24.453 18.594 20.172 1 92.31 485 LEU B O 1
ATOM 8698 N N . ARG B 1 486 ? 22.578 18.016 19.203 1 92.12 486 ARG B N 1
ATOM 8699 C CA . ARG B 1 486 ? 23.219 17.453 18.016 1 92.12 486 ARG B CA 1
ATOM 8700 C C . ARG B 1 486 ? 24.047 18.5 17.297 1 92.12 486 ARG B C 1
ATOM 8702 O O . ARG B 1 486 ? 25.188 18.234 16.891 1 92.12 486 ARG B O 1
ATOM 8709 N N . ALA B 1 487 ? 23.453 19.609 17.094 1 90.38 487 ALA B N 1
ATOM 8710 C CA . ALA B 1 487 ? 24.156 20.703 16.438 1 90.38 487 ALA B CA 1
ATOM 8711 C C . ALA B 1 487 ? 25.359 21.156 17.266 1 90.38 487 ALA B C 1
ATOM 8713 O O . ALA B 1 487 ? 26.422 21.469 16.719 1 90.38 487 ALA B O 1
ATOM 8714 N N . TYR B 1 488 ? 25.219 21.172 18.562 1 92.06 488 TYR B N 1
ATOM 8715 C CA . TYR B 1 488 ? 26.266 21.609 19.484 1 92.06 488 TYR B CA 1
ATOM 8716 C C . TYR B 1 488 ? 27.453 20.656 19.453 1 92.06 488 TYR B C 1
ATOM 8718 O O . TYR B 1 488 ? 28.594 21.094 19.516 1 92.06 488 TYR B O 1
ATOM 8726 N N . LEU B 1 489 ? 27.156 19.422 19.391 1 92.44 489 LEU B N 1
ATOM 8727 C CA . LEU B 1 489 ? 28.188 18.391 19.453 1 92.44 489 LEU B CA 1
ATOM 8728 C C . LEU B 1 489 ? 29.109 18.469 18.234 1 92.44 489 LEU B C 1
ATOM 8730 O O . LEU B 1 489 ? 30.25 18.031 18.281 1 92.44 489 LEU B O 1
ATOM 8734 N N . SER B 1 490 ? 28.656 19.016 17.172 1 89.44 490 SER B N 1
ATOM 8735 C CA . SER B 1 490 ? 29.469 19.156 15.969 1 89.44 490 SER B CA 1
ATOM 8736 C C . SER B 1 490 ? 30.438 20.328 16.078 1 89.44 490 SER B C 1
ATOM 8738 O O . SER B 1 490 ? 31.328 20.484 15.25 1 89.44 490 SER B O 1
ATOM 8740 N N . ASP B 1 491 ? 30.266 21.172 17.094 1 88.56 491 ASP B N 1
ATOM 8741 C CA . ASP B 1 491 ? 31.109 22.312 17.391 1 88.56 491 ASP B CA 1
ATOM 8742 C C . ASP B 1 491 ? 31.281 23.219 16.172 1 88.56 491 ASP B C 1
ATOM 8744 O O . ASP B 1 491 ? 32.406 23.5 15.742 1 88.56 491 ASP B O 1
ATOM 8748 N N . PRO B 1 492 ? 30.219 23.672 15.664 1 91.69 492 PRO B N 1
ATOM 8749 C CA . PRO B 1 492 ? 30.25 24.562 14.5 1 91.69 492 PRO B CA 1
ATOM 8750 C C . PRO B 1 492 ? 30.672 25.984 14.867 1 91.69 492 PRO B C 1
ATOM 8752 O O . PRO B 1 492 ? 30.5 26.406 16.016 1 91.69 492 PRO B O 1
ATOM 8755 N N . LYS B 1 493 ? 31.234 26.656 13.922 1 93.5 493 LYS B N 1
ATOM 8756 C CA . LYS B 1 493 ? 31.578 28.062 14.125 1 93.5 493 LYS B CA 1
ATOM 8757 C C . LYS B 1 493 ? 30.406 28.969 13.773 1 93.5 493 LYS B C 1
ATOM 8759 O O . LYS B 1 493 ? 30.281 30.078 14.312 1 93.5 493 LYS B O 1
ATOM 8764 N N . ILE B 1 494 ? 29.656 28.5 12.867 1 94.88 494 ILE B N 1
ATOM 8765 C CA . ILE B 1 494 ? 28.453 29.203 12.477 1 94.88 494 ILE B CA 1
ATOM 8766 C C . ILE B 1 494 ? 27.219 28.375 12.875 1 94.88 494 ILE B C 1
ATOM 8768 O O . ILE B 1 494 ? 27.141 27.188 12.57 1 94.88 494 ILE B O 1
ATOM 8772 N N . LEU B 1 495 ? 26.359 29 13.609 1 94.38 495 LEU B N 1
ATOM 8773 C CA . LEU B 1 495 ? 25.172 28.297 14.094 1 94.38 495 LEU B CA 1
ATOM 8774 C C . LEU B 1 495 ? 23.906 28.938 13.531 1 94.38 495 LEU B C 1
ATOM 8776 O O . LEU B 1 495 ? 23.734 30.156 13.602 1 94.38 495 LEU B O 1
ATOM 8780 N N . ILE B 1 496 ? 23.125 28.141 12.93 1 93.06 496 ILE B N 1
ATOM 8781 C CA . ILE B 1 496 ? 21.844 28.594 12.398 1 93.06 496 ILE B CA 1
ATOM 8782 C C . ILE B 1 496 ? 20.703 27.859 13.109 1 93.06 496 ILE B C 1
ATOM 8784 O O . ILE B 1 496 ? 20.641 26.625 13.086 1 93.06 496 ILE B O 1
ATOM 8788 N N . LEU B 1 497 ? 19.797 28.641 13.734 1 90.38 497 LEU B N 1
ATOM 8789 C CA . LEU B 1 497 ? 18.688 28.062 14.492 1 90.38 497 LEU B CA 1
ATOM 8790 C C . LEU B 1 497 ? 17.344 28.516 13.938 1 90.38 497 LEU B C 1
ATOM 8792 O O . LEU B 1 497 ? 17.109 29.719 13.797 1 90.38 497 LEU B O 1
ATOM 8796 N N . ASP B 1 498 ? 16.578 27.562 13.562 1 86 498 ASP B N 1
ATOM 8797 C CA . ASP B 1 498 ? 15.195 27.859 13.188 1 86 498 ASP B CA 1
ATOM 8798 C C . ASP B 1 498 ? 14.219 27.422 14.281 1 86 498 ASP B C 1
ATOM 8800 O O . ASP B 1 498 ? 13.945 26.234 14.438 1 86 498 ASP B O 1
ATOM 8804 N N . GLU B 1 499 ? 13.805 28.438 15.109 1 75 499 GLU B N 1
ATOM 8805 C CA . GLU B 1 499 ? 12.984 28.125 16.281 1 75 499 GLU B CA 1
ATOM 8806 C C . GLU B 1 499 ? 11.609 27.625 15.867 1 75 499 GLU B C 1
ATOM 8808 O O . GLU B 1 499 ? 11.031 28.094 14.891 1 75 499 GLU B O 1
ATOM 8813 N N . ALA B 1 500 ? 11.164 26.609 16.672 1 61.94 500 ALA B N 1
ATOM 8814 C CA . ALA B 1 500 ? 9.828 26.062 16.469 1 61.94 500 ALA B CA 1
ATOM 8815 C C . ALA B 1 500 ? 8.75 27.047 16.922 1 61.94 500 ALA B C 1
ATOM 8817 O O . ALA B 1 500 ? 8.93 27.75 17.922 1 61.94 500 ALA B O 1
ATOM 8818 N N . THR B 1 501 ? 7.738 27.266 16.109 1 53.66 501 THR B N 1
ATOM 8819 C CA . THR B 1 501 ? 6.637 28.188 16.359 1 53.66 501 THR B CA 1
ATOM 8820 C C . THR B 1 501 ? 5.543 27.516 17.188 1 53.66 501 THR B C 1
ATOM 8822 O O . THR B 1 501 ? 4.699 28.188 17.781 1 53.66 501 THR B O 1
ATOM 8825 N N . SER B 1 502 ? 5.637 26.266 17.281 1 57.88 502 SER B N 1
ATOM 8826 C CA . SER B 1 502 ? 4.414 25.594 17.719 1 57.88 502 SER B CA 1
ATOM 8827 C C . SER B 1 502 ? 4.32 25.531 19.234 1 57.88 502 SER B C 1
ATOM 8829 O O . SER B 1 502 ? 5.219 26.016 19.938 1 57.88 502 SER B O 1
ATOM 8831 N N . SER B 1 503 ? 3.242 24.953 19.781 1 56.75 503 SER B N 1
ATOM 8832 C CA . SER B 1 503 ? 2.775 24.828 21.156 1 56.75 503 SER B CA 1
ATOM 8833 C C . SER B 1 503 ? 3.754 24.016 22 1 56.75 503 SER B C 1
ATOM 8835 O O . SER B 1 503 ? 3.637 22.797 22.094 1 56.75 503 SER B O 1
ATOM 8837 N N . ILE B 1 504 ? 4.844 24.656 22.344 1 65.25 504 ILE B N 1
ATOM 8838 C CA . ILE B 1 504 ? 5.797 24.047 23.266 1 65.25 504 ILE B CA 1
ATOM 8839 C C . ILE B 1 504 ? 5.398 24.375 24.703 1 65.25 504 ILE B C 1
ATOM 8841 O O . ILE B 1 504 ? 4.938 25.484 24.984 1 65.25 504 ILE B O 1
ATOM 8845 N N . ASP B 1 505 ? 5.391 23.391 25.5 1 64.31 505 ASP B N 1
ATOM 8846 C CA . ASP B 1 505 ? 5.078 23.609 26.906 1 64.31 505 ASP B CA 1
ATOM 8847 C C . ASP B 1 505 ? 6.062 24.578 27.547 1 64.31 505 ASP B C 1
ATOM 8849 O O . ASP B 1 505 ? 7.203 24.703 27.094 1 64.31 505 ASP B O 1
ATOM 8853 N N . HIS B 1 506 ? 5.598 25.219 28.594 1 64.5 506 HIS B N 1
ATOM 8854 C CA . HIS B 1 506 ? 6.332 26.297 29.25 1 64.5 506 HIS B CA 1
ATOM 8855 C C . HIS B 1 506 ? 7.664 25.797 29.797 1 64.5 506 HIS B C 1
ATOM 8857 O O . HIS B 1 506 ? 8.672 26.5 29.734 1 64.5 506 HIS B O 1
ATOM 8863 N N . GLU B 1 507 ? 7.664 24.656 30.344 1 70.56 507 GLU B N 1
ATOM 8864 C CA . GLU B 1 507 ? 8.891 24.109 30.922 1 70.56 507 GLU B CA 1
ATOM 8865 C C . GLU B 1 507 ? 9.945 23.891 29.828 1 70.56 507 GLU B C 1
ATOM 8867 O O . GLU B 1 507 ? 11.109 24.234 30.016 1 70.56 507 GLU B O 1
ATOM 8872 N N . SER B 1 508 ? 9.586 23.328 28.812 1 76.88 508 SER B N 1
ATOM 8873 C CA . SER B 1 508 ? 10.492 23.078 27.703 1 76.88 508 SER B CA 1
ATOM 8874 C C . SER B 1 508 ? 10.969 24.391 27.078 1 76.88 508 SER B C 1
ATOM 8876 O O . SER B 1 508 ? 12.109 24.469 26.609 1 76.88 508 SER B O 1
ATOM 8878 N N . GLU B 1 509 ? 10.062 25.328 27.188 1 77.69 509 GLU B N 1
ATOM 8879 C CA . GLU B 1 509 ? 10.414 26.625 26.625 1 77.69 509 GLU B CA 1
ATOM 8880 C C . GLU B 1 509 ? 11.586 27.25 27.375 1 77.69 509 GLU B C 1
ATOM 8882 O O . GLU B 1 509 ? 12.484 27.844 26.766 1 77.69 509 GLU B O 1
ATOM 8887 N N . LYS B 1 510 ? 11.555 27.141 28.625 1 78.94 510 LYS B N 1
ATOM 8888 C CA . LYS B 1 510 ? 12.633 27.672 29.438 1 78.94 510 LYS B CA 1
ATOM 8889 C C . LYS B 1 510 ? 13.953 26.969 29.156 1 78.94 510 LYS B C 1
ATOM 8891 O O . LYS B 1 510 ? 15.008 27.609 29.078 1 78.94 510 LYS B O 1
ATOM 8896 N N . LEU B 1 511 ? 13.883 25.703 29.047 1 82.75 511 LEU B N 1
ATOM 8897 C CA . LEU B 1 511 ? 15.07 24.922 28.75 1 82.75 511 LEU B CA 1
ATOM 8898 C C . LEU B 1 511 ? 15.641 25.281 27.375 1 82.75 511 LEU B C 1
ATOM 8900 O O . LEU B 1 511 ? 16.859 25.375 27.219 1 82.75 511 LEU B O 1
ATOM 8904 N N . ILE B 1 512 ? 14.766 25.453 26.469 1 85.19 512 ILE B N 1
ATOM 8905 C CA . ILE B 1 512 ? 15.172 25.797 25.109 1 85.19 512 ILE B CA 1
ATOM 8906 C C . ILE B 1 512 ? 15.836 27.172 25.094 1 85.19 512 ILE B C 1
ATOM 8908 O O . ILE B 1 512 ? 16.828 27.375 24.406 1 85.19 512 ILE B O 1
ATOM 8912 N N . GLN B 1 513 ? 15.281 28.062 25.844 1 83.56 513 GLN B N 1
ATOM 8913 C CA . GLN B 1 513 ? 15.859 29.391 25.938 1 83.56 513 GLN B CA 1
ATOM 8914 C C . GLN B 1 513 ? 17.266 29.359 26.531 1 83.56 513 GLN B C 1
ATOM 8916 O O . GLN B 1 513 ? 18.172 30 26.016 1 83.56 513 GLN B O 1
ATOM 8921 N N . ARG B 1 514 ? 17.422 28.641 27.562 1 85.44 514 ARG B N 1
ATOM 8922 C CA . ARG B 1 514 ? 18.719 28.516 28.188 1 85.44 514 ARG B CA 1
ATOM 8923 C C . ARG B 1 514 ? 19.719 27.844 27.25 1 85.44 514 ARG B C 1
ATOM 8925 O O . ARG B 1 514 ? 20.875 28.266 27.156 1 85.44 514 ARG B O 1
ATOM 8932 N N . ALA B 1 515 ? 19.266 26.797 26.672 1 88.19 515 ALA B N 1
ATOM 8933 C CA . ALA B 1 515 ? 20.125 26.094 25.719 1 88.19 515 ALA B CA 1
ATOM 8934 C C . ALA B 1 515 ? 20.562 27 24.578 1 88.19 515 ALA B C 1
ATOM 8936 O O . ALA B 1 515 ? 21.719 26.953 24.141 1 88.19 515 ALA B O 1
ATOM 8937 N N . THR B 1 516 ? 19.625 27.75 24.078 1 87.88 516 THR B N 1
ATOM 8938 C CA . THR B 1 516 ? 19.922 28.672 22.984 1 87.88 516 THR B CA 1
ATOM 8939 C C . THR B 1 516 ? 21 29.656 23.391 1 87.88 516 THR B C 1
ATOM 8941 O O . THR B 1 516 ? 21.906 29.969 22.594 1 87.88 516 THR B O 1
ATOM 8944 N N . GLU B 1 517 ? 20.906 30.172 24.578 1 86.69 517 GLU B N 1
ATOM 8945 C CA . GLU B 1 517 ? 21.875 31.141 25.078 1 86.69 517 GLU B CA 1
ATOM 8946 C C . GLU B 1 517 ? 23.266 30.516 25.188 1 86.69 517 GLU B C 1
ATOM 8948 O O . GLU B 1 517 ? 24.266 31.156 24.859 1 86.69 517 GLU B O 1
ATOM 8953 N N . LYS B 1 518 ? 23.266 29.375 25.594 1 89.06 518 LYS B N 1
ATOM 8954 C CA . LYS B 1 518 ? 24.547 28.688 25.781 1 89.06 518 LYS B CA 1
ATOM 8955 C C . LYS B 1 518 ? 25.188 28.328 24.453 1 89.06 518 LYS B C 1
ATOM 8957 O O . LYS B 1 518 ? 26.406 28.484 24.266 1 89.06 518 LYS B O 1
ATOM 8962 N N . ILE B 1 519 ? 24.391 27.812 23.531 1 90.25 519 ILE B N 1
ATOM 8963 C CA . ILE B 1 519 ? 24.938 27.281 22.281 1 90.25 519 ILE B CA 1
ATOM 8964 C C . ILE B 1 519 ? 25.375 28.422 21.375 1 90.25 519 ILE B C 1
ATOM 8966 O O . ILE B 1 519 ? 26.25 28.25 20.516 1 90.25 519 ILE B O 1
ATOM 8970 N N . THR B 1 520 ? 24.797 29.562 21.594 1 90.69 520 THR B N 1
ATOM 8971 C CA . THR B 1 520 ? 25.125 30.688 20.719 1 90.69 520 THR B CA 1
ATOM 8972 C C . THR B 1 520 ? 26.359 31.422 21.234 1 90.69 520 THR B C 1
ATOM 8974 O O . THR B 1 520 ? 26.906 32.281 20.547 1 90.69 520 THR B O 1
ATOM 8977 N N . GLN B 1 521 ? 26.828 31.078 22.391 1 88.69 521 GLN B N 1
ATOM 8978 C CA . GLN B 1 521 ? 27.969 31.766 22.984 1 88.69 521 GLN B CA 1
ATOM 8979 C C . GLN B 1 521 ? 29.234 31.531 22.172 1 88.69 521 GLN B C 1
ATOM 8981 O O . GLN B 1 521 ? 29.531 30.391 21.797 1 88.69 521 GLN B O 1
ATOM 8986 N N . ASN B 1 522 ? 29.969 32.562 21.797 1 88.06 522 ASN B N 1
ATOM 8987 C CA . ASN B 1 522 ? 31.266 32.531 21.125 1 88.06 522 ASN B CA 1
ATOM 8988 C C . ASN B 1 522 ? 31.156 31.984 19.719 1 88.06 522 ASN B C 1
ATOM 8990 O O . ASN B 1 522 ? 32.062 31.297 19.234 1 88.06 522 ASN B O 1
ATOM 8994 N N . ARG B 1 523 ? 30.016 32.062 19.094 1 93.12 523 ARG B N 1
ATOM 8995 C CA . ARG B 1 523 ? 29.766 31.625 17.719 1 93.12 523 ARG B CA 1
ATOM 8996 C C . ARG B 1 523 ? 28.953 32.656 16.953 1 93.12 523 ARG B C 1
ATOM 8998 O O . ARG B 1 523 ? 28.219 33.438 17.547 1 93.12 523 ARG B O 1
ATOM 9005 N N . THR B 1 524 ? 29.219 32.719 15.68 1 95.62 524 THR B N 1
ATOM 9006 C CA . THR B 1 524 ? 28.312 33.5 14.828 1 95.62 524 THR B CA 1
ATOM 9007 C C . THR B 1 524 ? 26.969 32.781 14.68 1 95.62 524 THR B C 1
ATOM 9009 O O . THR B 1 524 ? 26.922 31.641 14.219 1 95.62 524 THR B O 1
ATOM 9012 N N . SER B 1 525 ? 25.938 33.375 15.141 1 94.75 525 SER B N 1
ATOM 9013 C CA . SER B 1 525 ? 24.656 32.688 15.188 1 94.75 525 SER B CA 1
ATOM 9014 C C . SER B 1 525 ? 23.562 33.469 14.453 1 94.75 525 SER B C 1
ATOM 9016 O O . SER B 1 525 ? 23.5 34.688 14.578 1 94.75 525 SER B O 1
ATOM 9018 N N . ILE B 1 526 ? 22.844 32.812 13.617 1 94 526 ILE B N 1
ATOM 9019 C CA . ILE B 1 526 ? 21.641 33.344 12.977 1 94 526 ILE B CA 1
ATOM 9020 C C . ILE B 1 526 ? 20.406 32.594 13.492 1 94 526 ILE B C 1
ATOM 9022 O O . ILE B 1 526 ? 20.312 31.359 13.344 1 94 526 ILE B O 1
ATOM 9026 N N . ILE B 1 527 ? 19.5 33.312 14.078 1 92.06 527 ILE B N 1
ATOM 9027 C CA . ILE B 1 527 ? 18.328 32.688 14.695 1 92.06 527 ILE B CA 1
ATOM 9028 C C . ILE B 1 527 ? 17.062 33.25 14.047 1 92.06 527 ILE B C 1
ATOM 9030 O O . ILE B 1 527 ? 16.859 34.469 14 1 92.06 527 ILE B O 1
ATOM 9034 N N . ILE B 1 528 ? 16.344 32.375 13.43 1 89.38 528 ILE B N 1
ATOM 9035 C CA . ILE B 1 528 ? 14.984 32.75 13.062 1 89.38 528 ILE B CA 1
ATOM 9036 C C . ILE B 1 528 ? 14.078 32.688 14.289 1 89.38 528 ILE B C 1
ATOM 9038 O O . ILE B 1 528 ? 13.656 31.625 14.711 1 89.38 528 ILE B O 1
ATOM 9042 N N . ALA B 1 529 ? 13.758 33.812 14.812 1 80.12 529 ALA B N 1
ATOM 9043 C CA . ALA B 1 529 ? 13.148 33.875 16.141 1 80.12 529 ALA B CA 1
ATOM 9044 C C . ALA B 1 529 ? 11.641 34.094 16.047 1 80.12 529 ALA B C 1
ATOM 9046 O O . ALA B 1 529 ? 11.172 34.875 15.211 1 80.12 529 ALA B O 1
ATOM 9047 N N . HIS B 1 530 ? 11.047 33.375 16.828 1 71.81 530 HIS B N 1
ATOM 9048 C CA . HIS B 1 530 ? 9.609 33.531 16.984 1 71.81 530 HIS B CA 1
ATOM 9049 C C . HIS B 1 530 ? 9.258 33.938 18.406 1 71.81 530 HIS B C 1
ATOM 9051 O O . HIS B 1 530 ? 8.156 34.438 18.672 1 71.81 530 HIS B O 1
ATOM 9057 N N . ARG B 1 531 ? 10.258 33.781 19.188 1 71.81 531 ARG B N 1
ATOM 9058 C CA . ARG B 1 531 ? 10.039 34.094 20.594 1 71.81 531 ARG B CA 1
ATOM 9059 C C . ARG B 1 531 ? 10.633 35.469 20.953 1 71.81 531 ARG B C 1
ATOM 9061 O O . ARG B 1 531 ? 11.719 35.812 20.484 1 71.81 531 ARG B O 1
ATOM 9068 N N . LEU B 1 532 ? 9.984 36.125 21.875 1 71.38 532 LEU B N 1
ATOM 9069 C CA . LEU B 1 532 ? 10.367 37.5 22.25 1 71.38 532 LEU B CA 1
ATOM 9070 C C . LEU B 1 532 ? 11.688 37.5 23 1 71.38 532 LEU B C 1
ATOM 9072 O O . LEU B 1 532 ? 12.531 38.375 22.797 1 71.38 532 LEU B O 1
ATOM 9076 N N . SER B 1 533 ? 11.859 36.594 23.844 1 73.06 533 SER B N 1
ATOM 9077 C CA . SER B 1 533 ? 13.055 36.562 24.688 1 73.06 533 SER B CA 1
ATOM 9078 C C . SER B 1 533 ? 14.312 36.438 23.844 1 73.06 533 SER B C 1
ATOM 9080 O O . SER B 1 533 ? 15.336 37.062 24.141 1 73.06 533 SER B O 1
ATOM 9082 N N . THR B 1 534 ? 14.266 35.656 22.828 1 77.56 534 THR B N 1
ATOM 9083 C CA . THR B 1 534 ? 15.391 35.469 21.922 1 77.56 534 THR B CA 1
ATOM 9084 C C . THR B 1 534 ? 15.68 36.719 21.109 1 77.56 534 THR B C 1
ATOM 9086 O O . THR B 1 534 ? 16.844 37.094 20.891 1 77.56 534 THR B O 1
ATOM 9089 N N . ILE B 1 535 ? 14.664 37.344 20.766 1 79.75 535 ILE B N 1
ATOM 9090 C CA . ILE B 1 535 ? 14.773 38.562 19.953 1 79.75 535 ILE B CA 1
ATOM 9091 C C . ILE B 1 535 ? 15.414 39.688 20.766 1 79.75 535 ILE B C 1
ATOM 9093 O O . ILE B 1 535 ? 16.266 40.406 20.266 1 79.75 535 ILE B O 1
ATOM 9097 N N . GLU B 1 536 ? 15.055 39.781 22 1 82.88 536 GLU B N 1
ATOM 9098 C CA . GLU B 1 536 ? 15.516 40.875 22.859 1 82.88 536 GLU B CA 1
ATOM 9099 C C . GLU B 1 536 ? 17.016 40.75 23.141 1 82.88 536 GLU B C 1
ATOM 9101 O O . GLU B 1 536 ? 17.703 41.781 23.312 1 82.88 536 GLU B O 1
ATOM 9106 N N . LYS B 1 537 ? 17.516 39.625 23.125 1 84.12 537 LYS B N 1
ATOM 9107 C CA . LYS B 1 537 ? 18.906 39.406 23.516 1 84.12 537 LYS B CA 1
ATOM 9108 C C . LYS B 1 537 ? 19.828 39.406 22.312 1 84.12 537 LYS B C 1
ATOM 9110 O O . LYS B 1 537 ? 21.047 39.375 22.453 1 84.12 537 LYS B O 1
ATOM 9115 N N . ALA B 1 538 ? 19.328 39.438 21.156 1 91 538 ALA B N 1
ATOM 9116 C CA . ALA B 1 538 ? 20.141 39.406 19.938 1 91 538 ALA B CA 1
ATOM 9117 C C . ALA B 1 538 ? 20.938 40.688 19.766 1 91 538 ALA B C 1
ATOM 9119 O O . ALA B 1 538 ? 20.5 41.75 20.203 1 91 538 ALA B O 1
ATOM 9120 N N . ASP B 1 539 ? 22.094 40.625 19.156 1 92.5 539 ASP B N 1
ATOM 9121 C CA . ASP B 1 539 ? 22.938 41.781 18.891 1 92.5 539 ASP B CA 1
ATOM 9122 C C . ASP B 1 539 ? 22.359 42.625 17.766 1 92.5 539 ASP B C 1
ATOM 9124 O O . ASP B 1 539 ? 22.578 43.844 17.734 1 92.5 539 ASP B O 1
ATOM 9128 N N . LYS B 1 540 ? 21.766 41.938 16.875 1 93.62 540 LYS B N 1
ATOM 9129 C CA . LYS B 1 540 ? 21.172 42.594 15.711 1 93.62 540 LYS B CA 1
ATOM 9130 C C . LYS B 1 540 ? 19.891 41.875 15.281 1 93.62 540 LYS B C 1
ATOM 9132 O O . LYS B 1 540 ? 19.812 40.625 15.344 1 93.62 540 LYS B O 1
ATOM 9137 N N . ILE B 1 541 ? 18.906 42.656 14.93 1 93.94 541 ILE B N 1
ATOM 9138 C CA . ILE B 1 541 ? 17.641 42.094 14.477 1 93.94 541 ILE B CA 1
ATOM 9139 C C . ILE B 1 541 ? 17.391 42.531 13.023 1 93.94 541 ILE B C 1
ATOM 9141 O O . ILE B 1 541 ? 17.5 43.688 12.672 1 93.94 541 ILE B O 1
ATOM 9145 N N . ILE B 1 542 ? 17.109 41.562 12.242 1 93.69 542 ILE B N 1
ATOM 9146 C CA . ILE B 1 542 ? 16.75 41.812 10.844 1 93.69 542 ILE B CA 1
ATOM 9147 C C . ILE B 1 542 ? 15.273 41.5 10.633 1 93.69 542 ILE B C 1
ATOM 9149 O O . ILE B 1 542 ? 14.828 40.375 10.891 1 93.69 542 ILE B O 1
ATOM 9153 N N . VAL B 1 543 ? 14.547 42.469 10.172 1 92.56 543 VAL B N 1
ATOM 9154 C CA . VAL B 1 543 ? 13.117 42.312 9.945 1 92.56 543 VAL B CA 1
ATOM 9155 C C . VAL B 1 543 ? 12.844 42.125 8.453 1 92.56 543 VAL B C 1
ATOM 9157 O O . VAL B 1 543 ? 13.234 42.969 7.641 1 92.56 543 VAL B O 1
ATOM 9160 N N . MET B 1 544 ? 12.211 41 8.203 1 91.75 544 MET B N 1
ATOM 9161 C CA . MET B 1 544 ? 11.938 40.656 6.809 1 91.75 544 MET B CA 1
ATOM 9162 C C . MET B 1 544 ? 10.445 40.719 6.508 1 91.75 544 MET B C 1
ATOM 9164 O O . MET B 1 544 ? 9.625 40.344 7.34 1 91.75 544 MET B O 1
ATOM 9168 N N . GLU B 1 545 ? 10.172 41.25 5.297 1 88.19 545 GLU B N 1
ATOM 9169 C CA . GLU B 1 545 ? 8.805 41.281 4.789 1 88.19 545 GLU B CA 1
ATOM 9170 C C . GLU B 1 545 ? 8.766 41.062 3.281 1 88.19 545 GLU B C 1
ATOM 9172 O O . GLU B 1 545 ? 9.422 41.781 2.523 1 88.19 545 GLU B O 1
ATOM 9177 N N . GLY B 1 546 ? 7.992 40.094 2.863 1 85.94 546 GLY B N 1
ATOM 9178 C CA . GLY B 1 546 ? 7.789 39.844 1.447 1 85.94 546 GLY B CA 1
ATOM 9179 C C . GLY B 1 546 ? 9.078 39.562 0.699 1 85.94 546 GLY B C 1
ATOM 9180 O O . GLY B 1 546 ? 9.25 40.031 -0.438 1 85.94 546 GLY B O 1
ATOM 9181 N N . GLY B 1 547 ? 10.031 39.156 1.322 1 91.31 547 GLY B N 1
ATOM 9182 C CA . GLY B 1 547 ? 11.273 38.781 0.668 1 91.31 547 GLY B CA 1
ATOM 9183 C C . GLY B 1 547 ? 12.32 39.875 0.7 1 91.31 547 GLY B C 1
ATOM 9184 O O . GLY B 1 547 ? 13.383 39.719 0.084 1 91.31 547 GLY B O 1
ATOM 9185 N N . LYS B 1 548 ? 12.008 40.969 1.386 1 93.56 548 LYS B N 1
ATOM 9186 C CA . LYS B 1 548 ? 12.93 42.094 1.498 1 93.56 548 LYS B CA 1
ATOM 9187 C C . LYS B 1 548 ? 13.234 42.406 2.959 1 93.56 548 LYS B C 1
ATOM 9189 O O . LYS B 1 548 ? 12.453 42.062 3.848 1 93.56 548 LYS B O 1
ATOM 9194 N N . ILE B 1 549 ? 14.359 42.938 3.184 1 94.19 549 ILE B N 1
ATOM 9195 C CA . ILE B 1 549 ? 14.695 43.438 4.512 1 94.19 549 ILE B CA 1
ATOM 9196 C C . ILE B 1 549 ? 14.164 44.844 4.676 1 94.19 549 ILE B C 1
ATOM 9198 O O . ILE B 1 549 ? 14.555 45.75 3.939 1 94.19 549 ILE B O 1
ATOM 9202 N N . VAL B 1 550 ? 13.383 45.094 5.645 1 91.69 550 VAL B N 1
ATOM 9203 C CA . VAL B 1 550 ? 12.695 46.375 5.777 1 91.69 550 VAL B CA 1
ATOM 9204 C C . VAL B 1 550 ? 13.328 47.188 6.91 1 91.69 550 VAL B C 1
ATOM 9206 O O . VAL B 1 550 ? 13.211 48.406 6.938 1 91.69 550 VAL B O 1
ATOM 9209 N N . GLU B 1 551 ? 13.656 46.438 7.992 1 92.44 551 GLU B N 1
ATOM 9210 C CA . GLU B 1 551 ? 14.273 47.125 9.141 1 92.44 551 GLU B CA 1
ATOM 9211 C C . GLU B 1 551 ? 15.445 46.312 9.68 1 92.44 551 GLU B C 1
ATOM 9213 O O . GLU B 1 551 ? 15.484 45.094 9.539 1 92.44 551 GLU B O 1
ATOM 9218 N N . GLU B 1 552 ? 16.5 46.969 10.203 1 93.56 552 GLU B N 1
ATOM 9219 C CA . GLU B 1 552 ? 17.641 46.375 10.867 1 93.56 552 GLU B CA 1
ATOM 9220 C C . GLU B 1 552 ? 18.094 47.188 12.062 1 93.56 552 GLU B C 1
ATOM 9222 O O . GLU B 1 552 ? 18.109 48.438 12 1 93.56 552 GLU B O 1
ATOM 9227 N N . GLY B 1 553 ? 18.359 46.562 13.141 1 91.75 553 GLY B N 1
ATOM 9228 C CA . GLY B 1 553 ? 18.844 47.281 14.32 1 91.75 553 GLY B CA 1
ATOM 9229 C C . GLY B 1 553 ? 18.688 46.469 15.602 1 91.75 553 GLY B C 1
ATOM 9230 O O . GLY B 1 553 ? 18.578 45.25 15.562 1 91.75 553 GLY B O 1
ATOM 9231 N N . LYS B 1 554 ? 18.844 47.094 16.703 1 91.06 554 LYS B N 1
ATOM 9232 C CA . LYS B 1 554 ? 18.672 46.469 18.016 1 91.06 554 LYS B CA 1
ATOM 9233 C C . LYS B 1 554 ? 17.219 46.562 18.484 1 91.06 554 LYS B C 1
ATOM 9235 O O . LYS B 1 554 ? 16.438 47.344 17.953 1 91.06 554 LYS B O 1
ATOM 9240 N N . HIS B 1 555 ? 16.891 45.812 19.469 1 88.56 555 HIS B N 1
ATOM 9241 C CA . HIS B 1 555 ? 15.508 45.688 19.938 1 88.56 555 HIS B CA 1
ATOM 9242 C C . HIS B 1 555 ? 14.914 47.031 20.297 1 88.56 555 HIS B C 1
ATOM 9244 O O . HIS B 1 555 ? 13.898 47.438 19.734 1 88.56 555 HIS B O 1
ATOM 9250 N N . LEU B 1 556 ? 15.648 47.781 21.109 1 86 556 LEU B N 1
ATOM 9251 C CA . LEU B 1 556 ? 15.125 49.031 21.609 1 86 556 LEU B CA 1
ATOM 9252 C C . LEU B 1 556 ? 15.094 50.094 20.484 1 86 556 LEU B C 1
ATOM 9254 O O . LEU B 1 556 ? 14.172 50.906 20.422 1 86 556 LEU B O 1
ATOM 9258 N N . GLU B 1 557 ? 16.094 50.031 19.641 1 89 557 GLU B N 1
ATOM 9259 C CA . GLU B 1 557 ? 16.172 50.969 18.531 1 89 557 GLU B CA 1
ATOM 9260 C C . GLU B 1 557 ? 15.016 50.75 17.547 1 89 557 GLU B C 1
ATOM 9262 O O . GLU B 1 557 ? 14.438 51.719 17.031 1 89 557 GLU B O 1
ATOM 9267 N N . LEU B 1 558 ? 14.695 49.531 17.359 1 89.06 558 LEU B N 1
ATOM 9268 C CA . LEU B 1 558 ? 13.656 49.188 16.391 1 89.06 558 LEU B CA 1
ATOM 9269 C C . LEU B 1 558 ? 12.273 49.469 16.953 1 89.06 558 LEU B C 1
ATOM 9271 O O . LEU B 1 558 ? 11.352 49.812 16.219 1 89.06 558 LEU B O 1
ATOM 9275 N N . LEU B 1 559 ? 12.148 49.312 18.219 1 85.81 559 LEU B N 1
ATOM 9276 C CA . LEU B 1 559 ? 10.883 49.656 18.875 1 85.81 559 LEU B CA 1
ATOM 9277 C C . LEU B 1 559 ? 10.609 51.156 18.797 1 85.81 559 LEU B C 1
ATOM 9279 O O . LEU B 1 559 ? 9.469 51.562 18.625 1 85.81 559 LEU B O 1
ATOM 9283 N N . ASP B 1 560 ? 11.695 51.875 18.922 1 83 560 ASP B N 1
ATOM 9284 C CA . ASP B 1 560 ? 11.594 53.344 18.922 1 83 560 ASP B CA 1
ATOM 9285 C C . ASP B 1 560 ? 11.234 53.875 17.531 1 83 560 ASP B C 1
ATOM 9287 O O . ASP B 1 560 ? 10.617 54.938 17.406 1 83 560 ASP B O 1
ATOM 9291 N N . LYS B 1 561 ? 11.602 53.125 16.609 1 87.12 561 LYS B N 1
ATOM 9292 C CA . LYS B 1 561 ? 11.336 53.562 15.234 1 87.12 561 LYS B CA 1
ATOM 9293 C C . LYS B 1 561 ? 9.867 53.344 14.867 1 87.12 561 LYS B C 1
ATOM 9295 O O . LYS B 1 561 ? 9.391 53.875 13.867 1 87.12 561 LYS B O 1
ATOM 9300 N N . ASN B 1 562 ? 9.07 52.625 15.656 1 80 562 ASN B N 1
ATOM 9301 C CA . ASN B 1 562 ? 7.645 52.344 15.484 1 80 562 ASN B CA 1
ATOM 9302 C C . ASN B 1 562 ? 7.336 51.875 14.078 1 80 562 ASN B C 1
ATOM 9304 O O . ASN B 1 562 ? 6.363 52.312 13.461 1 80 562 ASN B O 1
ATOM 9308 N N . GLY B 1 563 ? 8.195 51.125 13.555 1 81.5 563 GLY B N 1
ATOM 9309 C CA . GLY B 1 563 ? 7.996 50.594 12.219 1 81.5 563 GLY B CA 1
ATOM 9310 C C . GLY B 1 563 ? 7.352 49.219 12.219 1 81.5 563 GLY B C 1
ATOM 9311 O O . GLY B 1 563 ? 6.488 48.938 13.055 1 81.5 563 GLY B O 1
ATOM 9312 N N . TYR B 1 564 ? 7.672 48.406 11.227 1 80.44 564 TYR B N 1
ATOM 9313 C CA . TYR B 1 564 ? 7.09 47.062 11.047 1 80.44 564 TYR B CA 1
ATOM 9314 C C . TYR B 1 564 ? 7.418 46.156 12.227 1 80.44 564 TYR B C 1
ATOM 9316 O O . TYR B 1 564 ? 6.578 45.375 12.672 1 80.44 564 TYR B O 1
ATOM 9324 N N . TYR B 1 565 ? 8.508 46.281 12.766 1 85.62 565 TYR B N 1
ATOM 9325 C CA . TYR B 1 565 ? 8.953 45.469 13.914 1 85.62 565 TYR B CA 1
ATOM 9326 C C . TYR B 1 565 ? 8.055 45.719 15.117 1 85.62 565 TYR B C 1
ATOM 9328 O O . TYR B 1 565 ? 7.668 44.781 15.812 1 85.62 565 TYR B O 1
ATOM 9336 N N . ALA B 1 566 ? 7.875 46.938 15.391 1 79.19 566 ALA B N 1
ATOM 9337 C CA . ALA B 1 566 ? 7.043 47.312 16.531 1 79.19 566 ALA B CA 1
ATOM 9338 C C . ALA B 1 566 ? 5.648 46.688 16.422 1 79.19 566 ALA B C 1
ATOM 9340 O O . ALA B 1 566 ? 5.066 46.281 17.422 1 79.19 566 ALA B O 1
ATOM 9341 N N . THR B 1 567 ? 5.289 46.688 15.273 1 73 567 THR B N 1
ATOM 9342 C CA . THR B 1 567 ? 3.967 46.125 15.023 1 73 567 THR B CA 1
ATOM 9343 C C . THR B 1 567 ? 3.963 44.625 15.312 1 73 567 THR B C 1
ATOM 9345 O O . THR B 1 567 ? 3.025 44.094 15.922 1 73 567 THR B O 1
ATOM 9348 N N . LEU B 1 568 ? 4.957 43.969 14.812 1 73.81 568 LEU B N 1
ATOM 9349 C CA . LEU B 1 568 ? 5.074 42.531 15.047 1 73.81 568 LEU B CA 1
ATOM 9350 C C . LEU B 1 568 ? 5.211 42.25 16.531 1 73.81 568 LEU B C 1
ATOM 9352 O O . LEU B 1 568 ? 4.621 41.281 17.047 1 73.81 568 LEU B O 1
ATOM 9356 N N . TYR B 1 569 ? 6.027 43.031 17.188 1 72.5 569 TYR B N 1
ATOM 9357 C CA . TYR B 1 569 ? 6.309 42.875 18.609 1 72.5 569 TYR B CA 1
ATOM 9358 C C . TYR B 1 569 ? 5.035 43.031 19.438 1 72.5 569 TYR B C 1
ATOM 9360 O O . TYR B 1 569 ? 4.797 42.25 20.359 1 72.5 569 TYR B O 1
ATOM 9368 N N . LYS B 1 570 ? 4.324 44 19.109 1 64.62 570 LYS B N 1
ATOM 9369 C CA . LYS B 1 570 ? 3.082 44.25 19.828 1 64.62 570 LYS B CA 1
ATOM 9370 C C . LYS B 1 570 ? 2.092 43.094 19.641 1 64.62 570 LYS B C 1
ATOM 9372 O O . LYS B 1 570 ? 1.387 42.719 20.578 1 64.62 570 LYS B O 1
ATOM 9377 N N . ALA B 1 571 ? 2.238 42.625 18.5 1 59.34 571 ALA B N 1
ATOM 9378 C CA . ALA B 1 571 ? 1.343 41.5 18.203 1 59.34 571 ALA B CA 1
ATOM 9379 C C . ALA B 1 571 ? 1.742 40.25 18.984 1 59.34 571 ALA B C 1
ATOM 9381 O O . ALA B 1 571 ? 0.882 39.531 19.484 1 59.34 571 ALA B O 1
ATOM 9382 N N . GLN B 1 572 ? 3.029 39.969 19 1 60.91 572 GLN B N 1
ATOM 9383 C CA . GLN B 1 572 ? 3.551 38.812 19.703 1 60.91 572 GLN B CA 1
ATOM 9384 C C . GLN B 1 572 ? 3.389 38.969 21.203 1 60.91 572 GLN B C 1
ATOM 9386 O O . GLN B 1 572 ? 3.121 37.969 21.906 1 60.91 572 GLN B O 1
ATOM 9391 N N . LEU B 1 573 ? 3.807 40.188 21.719 1 50.81 573 LEU B N 1
ATOM 9392 C CA . LEU B 1 573 ? 3.646 40.469 23.141 1 50.81 573 LEU B CA 1
ATOM 9393 C C . LEU B 1 573 ? 2.207 40.25 23.594 1 50.81 573 LEU B C 1
ATOM 9395 O O . LEU B 1 573 ? 1.969 39.688 24.656 1 50.81 573 LEU B O 1
ATOM 9399 N N . LYS B 1 574 ? 1.427 40.625 22.797 1 50.44 574 LYS B N 1
ATOM 9400 C CA . LYS B 1 574 ? 0.01 40.469 23.109 1 50.44 574 LYS B CA 1
ATOM 9401 C C . LYS B 1 574 ? -0.365 38.969 23.172 1 50.44 574 LYS B C 1
ATOM 9403 O O . LYS B 1 574 ? -1.121 38.562 24.047 1 50.44 574 LYS B O 1
ATOM 9408 N N . HIS B 1 575 ? 0.288 38.281 22.297 1 52.53 575 HIS B N 1
ATOM 9409 C CA . HIS B 1 575 ? 0.041 36.844 22.312 1 52.53 575 HIS B CA 1
ATOM 9410 C C . HIS B 1 575 ? 0.649 36.219 23.547 1 52.53 575 HIS B C 1
ATOM 9412 O O . HIS B 1 575 ? 0.044 35.312 24.141 1 52.53 575 HIS B O 1
ATOM 9418 N N . GLU B 1 576 ? 1.819 36.594 23.938 1 53.28 576 GLU B N 1
ATOM 9419 C CA . GLU B 1 576 ? 2.498 36.062 25.094 1 53.28 576 GLU B CA 1
ATOM 9420 C C . GLU B 1 576 ? 1.775 36.438 26.391 1 53.28 576 GLU B C 1
ATOM 9422 O O . GLU B 1 576 ? 1.674 35.625 27.312 1 53.28 576 GLU B O 1
ATOM 9427 N N . VAL B 1 577 ? 1.409 37.688 26.453 1 49.47 577 VAL B N 1
ATOM 9428 C CA . VAL B 1 577 ? 0.683 38.125 27.641 1 49.47 577 VAL B CA 1
ATOM 9429 C C . VAL B 1 577 ? -0.631 37.344 27.75 1 49.47 577 VAL B C 1
ATOM 9431 O O . VAL B 1 577 ? -1.034 36.969 28.859 1 49.47 577 VAL B O 1
ATOM 9434 N N . GLN B 1 578 ? -1.167 37.125 26.672 1 46.25 578 GLN B N 1
ATOM 9435 C CA . GLN B 1 578 ? -2.402 36.344 26.672 1 46.25 578 GLN B CA 1
ATOM 9436 C C . GLN B 1 578 ? -2.146 34.906 27.125 1 46.25 578 GLN B C 1
ATOM 9438 O O . GLN B 1 578 ? -2.951 34.312 27.859 1 46.25 578 GLN B O 1
ATOM 9443 N N . MET B 1 579 ? -1.055 34.406 26.703 1 51.62 579 MET B N 1
ATOM 9444 C CA . MET B 1 579 ? -0.695 33.031 27.109 1 51.62 579 MET B CA 1
ATOM 9445 C C . MET B 1 579 ? -0.318 33 28.578 1 51.62 579 MET B C 1
ATOM 9447 O O . MET B 1 579 ? -0.655 32.062 29.297 1 51.62 579 MET B O 1
ATOM 9451 N N . GLU B 1 580 ? 0.479 34 29.078 1 48.16 580 GLU B N 1
ATOM 9452 C CA . GLU B 1 580 ? 0.87 34.094 30.469 1 48.16 580 GLU B CA 1
ATOM 9453 C C . GLU B 1 580 ? -0.344 34.281 31.375 1 48.16 580 GLU B C 1
ATOM 9455 O O . GLU B 1 580 ? -0.418 33.719 32.469 1 48.16 580 GLU B O 1
ATOM 9460 N N . GLU B 1 581 ? -1.103 35.188 31 1 45.44 581 GLU B N 1
ATOM 9461 C CA . GLU B 1 581 ? -2.305 35.375 31.812 1 45.44 581 GLU B CA 1
ATOM 9462 C C . GLU B 1 581 ? -3.16 34.125 31.844 1 45.44 581 GLU B C 1
ATOM 9464 O O . GLU B 1 581 ? -3.756 33.781 32.875 1 45.44 581 GLU B O 1
ATOM 9469 N N . GLU B 1 582 ? -3.148 33.438 30.797 1 45.81 582 GLU B N 1
ATOM 9470 C CA . GLU B 1 582 ? -3.854 32.188 30.766 1 45.81 582 GLU B CA 1
ATOM 9471 C C . GLU B 1 582 ? -3.17 31.141 31.672 1 45.81 582 GLU B C 1
ATOM 9473 O O . GLU B 1 582 ? -3.838 30.359 32.344 1 45.81 582 GLU B O 1
ATOM 9478 N N . ASP B 1 583 ? -1.858 31.141 31.656 1 48.03 583 ASP B N 1
ATOM 9479 C CA . ASP B 1 583 ? -1.073 30.281 32.531 1 48.03 583 ASP B CA 1
ATOM 9480 C C . ASP B 1 583 ? -1.24 30.672 34 1 48.03 583 ASP B C 1
ATOM 9482 O O . ASP B 1 583 ? -1.288 29.812 34.875 1 48.03 583 ASP B O 1
ATOM 9486 N N . ASN B 1 584 ? -1.204 31.984 34.281 1 45.16 584 ASN B N 1
ATOM 9487 C CA . ASN B 1 584 ? -1.4 32.438 35.656 1 45.16 584 ASN B CA 1
ATOM 9488 C C . ASN B 1 584 ? -2.803 32.125 36.156 1 45.16 584 ASN B C 1
ATOM 9490 O O . ASN B 1 584 ? -3.014 31.969 37.344 1 45.16 584 ASN B O 1
ATOM 9494 N N . AR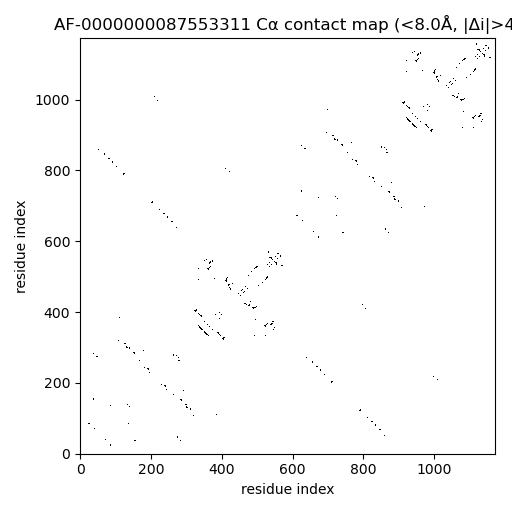G B 1 585 ? -3.775 32.094 35.375 1 48.34 585 ARG B N 1
ATOM 9495 C CA . ARG B 1 585 ? -5.117 31.719 35.781 1 48.34 585 ARG B CA 1
ATOM 9496 C C . ARG B 1 585 ? -5.238 30.203 35.906 1 48.34 585 ARG B C 1
ATOM 9498 O O . ARG B 1 585 ? -6.039 29.703 36.719 1 48.34 585 ARG B O 1
ATOM 9505 N N . ASN B 1 586 ? -4.531 29.516 35.188 1 44.12 586 ASN B N 1
ATOM 9506 C CA . ASN B 1 586 ? -4.578 28.062 35.312 1 44.12 586 ASN B CA 1
ATOM 9507 C C . ASN B 1 586 ? -3.623 27.562 36.375 1 44.12 586 ASN B C 1
ATOM 9509 O O . ASN B 1 586 ? -3.539 26.359 36.625 1 44.12 586 ASN B O 1
ATOM 9513 N N . SER B 1 587 ? -2.736 28.328 36.906 1 38.94 587 SER B N 1
ATOM 9514 C CA . SER B 1 587 ? -1.996 27.984 38.125 1 38.94 587 SER B CA 1
ATOM 9515 C C . SER B 1 587 ? -2.775 28.391 39.375 1 38.94 587 SER B C 1
ATOM 9517 O O . SER B 1 587 ? -3.361 29.469 39.406 1 38.94 587 SER B O 1
#

pLDDT: mean 85.3, std 10.12, range [38.94, 97.06]

Secondary structure (DSSP, 8-state):
-----HHHHHHHHHHHHGGGHHHHHHHHHHHHHHHHHHHHHHHHHHHIIIIIIIS---HHHHHHHHHHHHHHHHHHHHHHHHHHHHHHHHHHHHHHHHHHHHHHHHTTB-HHHHHHS-HHHHHIIIIIIHHHHHHIIIIIIHHHHHHHHHHHHHHHHHHHH-HHHHHHHHTHHHHHHHHHHHHHHHHHHHHHHHHHHHHHHHHHHHHHHHTHHHHHHTT-HHHHHHHHHHHHHHHHHHHHHHHHHHHHHHHHHHHHHHHHHHHHHHHHHHHT--HHHHHHHHHHHHHHHHHHHHHHHHHHHHHHHHHHHHHHHHHHH---BPP----B--S-----EEEEEEEEESSSS-EEEEEEEEEE-TT-EEEEEE-TTSSHHHHHHHHTTSS--SEEEEEETTEEGGGB-HHHHHHTEEEE-SS----SEEHHHHHHTT-TT--HHHHHHHHHHTT-HHHHHHSTTGGGPEE-GGGTTS-HHHHHHHHHHHHHHT--SEEEEE---S---HHHHHHHHHHHHHHTTTSEEEEE--SHHHHHH-SEEEEEETTEEEEEE-HHHHHHTTSHHHHHHHHHHHHHHHHHHHHHHH-/-----HHHHHHHHHHHHGGGHHHHHHHHHHHHHHHHHHHHHHHHHHHIIIIIIIS---HHHHHHHHHHHHHHHHHHHHHHHHHHHHHHHHHHHHHHHHHHHHHHHHTTB-HHHHHHS-HHHHHIIIIIHHHHHHHIIIIIIHHHHHHHHHHHHHHHHHHHH-HHHHHHHHTHHHHHHHHHHHHHHHHHHHHHHHHHHHHHHHHHHHHHHHTHHHHHHTT-HHHHHHHHHHHHHHHHHHHHHHHHHHHHHHHHHHHHHHHHHHHHHHHHHHHT--HHHHHHHHHHHHHHHHHHHHHHHHHHHHHHHHHHHHHHHHHHH---BPP----B--S-----EEEEEEEEEEETTEEEEEEEEEEE-TT-EEEEEE-TTSSHHHHHHHHTTSS--SEEEEEETTEEGGGB-HHHHHHTEEEE-SS----SEEHHHHHHTT-TT--HHHHHHHHHHTT-HHHHHHSTTGGGPEE-GGGTTS-HHHHHHHHHHHHHHT--SEEEEE---S---HHHHHHHHHHHHHHTTTSEEEEE--SHHHHHH-SEEEEEETTEEEEEE-HHHHHHTTSHHHHHHHHHHHHHHHHHHHHHHH-

Organism: NCBI:txid2305228

Nearest PDB structures (foldseek):
  4q4j-assembly1_B  TM=9.077E-01  e=2.781E-47  Thermotoga maritima MSB8
  4q4a-assembly1_B  TM=9.150E-01  e=7.782E-47  Thermotoga maritima MSB8
  6quz-assembly1_B  TM=7.823E-01  e=3.597E-47  Thermotoga maritima MSB8
  6qv1-assembly1_B  TM=7.758E-01  e=1.537E-45  Thermotoga maritima MSB8
  8pmj-assembly1_A  TM=7.684E-01  e=6.286E-35  Homo sapiens